Protein 8FMY (pdb70)

Structure (mmCIF, N/CA/C/O backbone):
data_8FMY
#
_entry.id   8FMY
#
_cell.length_a   1.00
_cell.length_b   1.00
_cell.length_c   1.00
_cell.angle_alpha   90.00
_cell.angle_beta   90.00
_cell.angle_gamma   90.00
#
_symmetry.space_group_name_H-M   'P 1'
#
loop_
_atom_site.group_PDB
_atom_site.id
_atom_site.type_symbol
_atom_site.label_atom_id
_atom_site.label_alt_id
_atom_site.label_comp_id
_atom_site.label_asym_id
_atom_site.label_entity_id
_atom_site.label_seq_id
_atom_site.pdbx_PDB_ins_code
_atom_site.Cartn_x
_atom_site.Cartn_y
_atom_site.Cartn_z
_atom_site.occupancy
_atom_site.B_iso_or_equiv
_atom_site.auth_seq_id
_atom_site.auth_comp_id
_atom_site.auth_asym_id
_atom_site.auth_atom_id
_atom_site.pdbx_PDB_model_num
ATOM 1 N N . SER A 1 26 ? 131.83000 100.49800 150.97600 1.000 69.08351 26 SER A N 1
ATOM 2 C CA . SER A 1 26 ? 130.45000 100.04200 151.06700 1.000 69.08351 26 SER A CA 1
ATOM 3 C C . SER A 1 26 ? 129.48700 101.21600 150.94200 1.000 69.08351 26 SER A C 1
ATOM 4 O O . SER A 1 26 ? 129.82700 102.32800 151.32600 1.000 69.08351 26 SER A O 1
ATOM 7 N N . ILE A 1 27 ? 128.29100 100.98200 150.40200 1.000 65.36113 27 ILE A N 1
ATOM 8 C CA . ILE A 1 27 ? 127.28500 102.02900 150.27300 1.000 65.36113 27 ILE A CA 1
ATOM 9 C C . ILE A 1 27 ? 125.97100 101.67700 150.97200 1.000 65.36113 27 ILE A C 1
ATOM 10 O O . ILE A 1 27 ? 125.09000 102.53200 151.07800 1.000 65.36113 27 ILE A O 1
ATOM 15 N N . HIS A 1 28 ? 125.84900 100.47500 151.52400 1.000 65.24723 28 HIS A N 1
ATOM 16 C CA . HIS A 1 28 ? 124.72400 100.05100 152.37200 1.000 65.24723 28 HIS A CA 1
ATOM 17 C C . HIS A 1 28 ? 123.34000 100.47300 151.85900 1.000 65.24723 28 HIS A C 1
ATOM 18 O O . HIS A 1 28 ? 122.59000 101.17200 152.53400 1.000 65.24723 28 HIS A O 1
ATOM 25 N N . TYR A 1 29 ? 123.02200 100.05400 150.63300 1.000 61.32858 29 TYR A N 1
ATOM 26 C CA . TYR A 1 29 ? 121.78200 100.44600 149.95600 1.000 61.32858 29 TYR A CA 1
ATOM 27 C C . TYR A 1 29 ? 120.50700 100.14900 150.75100 1.000 61.32858 29 TYR A C 1
ATOM 28 O O . TYR A 1 29 ? 119.49100 100.83500 150.57100 1.000 61.32858 29 TYR A O 1
ATOM 37 N N . ASP A 1 30 ? 120.53300 99.14200 151.62500 1.000 63.57177 30 ASP A N 1
ATOM 38 C CA . ASP A 1 30 ? 119.35100 98.78100 152.41200 1.000 63.57177 30 ASP A CA 1
ATOM 39 C C . ASP A 1 30 ? 118.87800 99.88600 153.35100 1.000 63.57177 30 ASP A C 1
ATOM 40 O O . ASP A 1 30 ? 117.68100 99.97400 153.63600 1.000 63.57177 30 ASP A O 1
ATOM 45 N N . SER A 1 31 ? 119.77700 100.72200 153.85200 1.000 59.58978 31 SER A N 1
ATOM 46 C CA . SER A 1 31 ? 119.38000 101.85400 154.67900 1.000 59.58978 31 SER A CA 1
ATOM 47 C C . SER A 1 31 ? 119.04000 103.07400 153.84400 1.000 59.58978 31 SER A C 1
ATOM 48 O O . SER A 1 31 ? 118.22100 103.89800 154.25400 1.000 59.58978 31 SER A O 1
ATOM 51 N N . LEU A 1 32 ? 119.67900 103.20900 152.68900 1.000 56.53648 32 LEU A N 1
ATOM 52 C CA . LEU A 1 32 ? 119.42400 104.33600 151.81000 1.000 56.53648 32 LEU A CA 1
ATOM 53 C C . LEU A 1 32 ? 118.04200 104.26900 151.17700 1.000 56.53648 32 LEU A C 1
ATOM 54 O O . LEU A 1 32 ? 117.43300 105.31100 150.93300 1.000 56.53648 32 LEU A O 1
ATOM 59 N N . SER A 1 33 ? 117.53500 103.07000 150.87600 1.000 56.11494 33 SER A N 1
ATOM 60 C CA . SER A 1 33 ? 116.23100 102.96500 150.21600 1.000 56.11494 33 SER A CA 1
ATOM 61 C C . SER A 1 33 ? 115.09800 103.56200 151.04300 1.000 56.11494 33 SER A C 1
ATOM 62 O O . SER A 1 33 ? 114.16500 104.13700 150.47900 1.000 56.11494 33 SER A O 1
ATOM 65 N N . LYS A 1 34 ? 115.16400 103.45400 152.36800 1.000 56.85400 34 LYS A N 1
ATOM 66 C CA . LYS A 1 34 ? 114.12700 103.95200 153.26800 1.000 56.85400 34 LYS A CA 1
ATOM 67 C C . LYS A 1 34 ? 114.09900 105.46800 153.38200 1.000 56.85400 34 LYS A C 1
ATOM 68 O O . LYS A 1 34 ? 113.23200 106.00400 154.07600 1.000 56.85400 34 LYS A O 1
ATOM 74 N N . VAL A 1 35 ? 115.04300 106.15800 152.75600 1.000 52.09638 35 VAL A N 1
ATOM 75 C CA . VAL A 1 35 ? 115.15600 107.60800 152.72400 1.000 52.09638 35 VAL A CA 1
ATOM 76 C C . VAL A 1 35 ? 115.16500 108.10000 151.26600 1.000 52.09638 35 VAL A C 1
ATOM 77 O O . VAL A 1 35 ? 115.54300 109.21300 150.96500 1.000 52.09638 35 VAL A O 1
ATOM 81 N N . GLY A 1 36 ? 114.66100 107.26700 150.35800 1.000 48.25437 36 GLY A N 1
ATOM 82 C CA . GLY A 1 36 ? 114.45700 107.64100 148.97500 1.000 48.25437 36 GLY A CA 1
ATOM 83 C C . GLY A 1 36 ? 115.63300 107.57900 148.02600 1.000 48.25437 36 GLY A C 1
ATOM 84 O O . GLY A 1 36 ? 115.50600 108.07300 146.90400 1.000 48.25437 36 GLY A O 1
ATOM 85 N N . VAL A 1 37 ? 116.76400 106.98700 148.41000 1.000 49.86876 37 VAL A N 1
ATOM 86 C CA . VAL A 1 37 ? 117.95300 106.91600 147.55800 1.000 49.86876 37 VAL A CA 1
ATOM 87 C C . VAL A 1 37 ? 118.08100 105.48600 147.03600 1.000 49.86876 37 VAL A C 1
ATOM 88 O O . VAL A 1 37 ? 118.20900 104.54700 147.82700 1.000 49.86876 37 VAL A O 1
ATOM 92 N N . ILE A 1 38 ? 118.07400 105.32000 145.70300 1.000 48.86819 38 ILE A N 1
ATOM 93 C CA . ILE A 1 38 ? 117.97800 104.01600 145.04700 1.000 48.86819 38 ILE A CA 1
ATOM 94 C C . ILE A 1 38 ? 119.13900 103.79700 144.07500 1.000 48.86819 38 ILE A C 1
ATOM 95 O O . ILE A 1 38 ? 119.62900 104.73300 143.44300 1.000 48.86819 38 ILE A O 1
ATOM 100 N N . LYS A 1 39 ? 119.58700 102.54300 143.97700 1.000 50.62458 39 LYS A N 1
ATOM 101 C CA . LYS A 1 39 ? 120.72800 102.12200 143.15700 1.000 50.62458 39 LYS A CA 1
ATOM 102 C C . LYS A 1 39 ? 120.48700 102.18900 141.64400 1.000 50.62458 39 LYS A C 1
ATOM 103 O O . LYS A 1 39 ? 119.61300 101.49600 141.12100 1.000 50.62458 39 LYS A O 1
ATOM 109 N N . GLY A 1 40 ? 121.27400 103.00300 140.94000 1.000 49.18968 40 GLY A N 1
ATOM 110 C CA . GLY A 1 40 ? 121.23300 103.11300 139.49000 1.000 49.18968 40 GLY A CA 1
ATOM 111 C C . GLY A 1 40 ? 122.27000 102.26200 138.77000 1.000 49.18968 40 GLY A C 1
ATOM 112 O O . GLY A 1 40 ? 122.76500 101.25800 139.29100 1.000 49.18968 40 GLY A O 1
ATOM 113 N N . LEU A 1 41 ? 122.58800 102.66700 137.53600 1.000 49.13489 41 LEU A N 1
ATOM 114 C CA . LEU A 1 41 ? 123.57800 102.02500 136.66500 1.000 49.13489 41 LEU A CA 1
ATOM 115 C C . LEU A 1 41 ? 125.00900 102.09100 137.22900 1.000 49.13489 41 LEU A C 1
ATOM 116 O O . LEU A 1 41 ? 125.31100 102.83600 138.15700 1.000 49.13489 41 LEU A O 1
ATOM 121 N N . THR A 1 42 ? 125.89800 101.27600 136.63300 1.000 50.67288 42 THR A N 1
ATOM 122 C CA . THR A 1 42 ? 127.30700 101.14300 137.01200 1.000 50.67288 42 THR A CA 1
ATOM 123 C C . THR A 1 42 ? 128.23300 101.22500 135.79700 1.000 50.67288 42 THR A C 1
ATOM 124 O O . THR A 1 42 ? 127.91800 100.67400 134.74100 1.000 50.67288 42 THR A O 1
ATOM 128 N N . TYR A 1 43 ? 129.38100 101.90700 135.94800 1.000 52.66903 43 TYR A N 1
ATOM 129 C CA . TYR A 1 43 ? 130.32600 102.13000 134.85100 1.000 52.66903 43 TYR A CA 1
ATOM 130 C C . TYR A 1 43 ? 131.77200 101.89100 135.29300 1.000 52.66903 43 TYR A C 1
ATOM 131 O O . TYR A 1 43 ? 132.09100 101.93600 136.48400 1.000 52.66903 43 TYR A O 1
ATOM 140 N N . ASN A 1 44 ? 132.65900 101.65400 134.31800 1.000 54.50824 44 ASN A N 1
ATOM 141 C CA . ASN A 1 44 ? 134.10400 101.62500 134.54200 1.000 54.50824 44 ASN A CA 1
ATOM 142 C C . ASN A 1 44 ? 134.75000 102.96700 134.15800 1.000 54.50824 44 ASN A C 1
ATOM 143 O O . ASN A 1 44 ? 134.13900 103.80900 133.50200 1.000 54.50824 44 ASN A O 1
ATOM 148 N N . TYR A 1 45 ? 136.00200 103.15900 134.58500 1.000 56.09695 45 TYR A N 1
ATOM 149 C CA . TYR A 1 45 ? 136.72300 104.42800 134.46300 1.000 56.09695 45 TYR A CA 1
ATOM 150 C C . TYR A 1 45 ? 137.91700 104.33000 133.50600 1.000 56.09695 45 TYR A C 1
ATOM 151 O O . TYR A 1 45 ? 138.75700 103.44300 133.66300 1.000 56.09695 45 TYR A O 1
ATOM 160 N N . LYS A 1 46 ? 137.99100 105.22100 132.50500 1.000 55.21696 46 LYS A N 1
ATOM 161 C CA . LYS A 1 46 ? 139.11300 105.28100 131.55900 1.000 55.21696 46 LYS A CA 1
ATOM 162 C C . LYS A 1 46 ? 139.77000 106.65900 131.50700 1.000 55.21696 46 LYS A C 1
ATOM 163 O O . LYS A 1 46 ? 139.07700 107.67700 131.52300 1.000 55.21696 46 LYS A O 1
ATOM 169 N N . ILE A 1 47 ? 141.11200 106.70000 131.42000 1.000 57.85426 47 ILE A N 1
ATOM 170 C CA . ILE A 1 47 ? 141.84600 107.96200 131.28200 1.000 57.85426 47 ILE A CA 1
ATOM 171 C C . ILE A 1 47 ? 142.88100 107.88200 130.15800 1.000 57.85426 47 ILE A C 1
ATOM 172 O O . ILE A 1 47 ? 143.39700 106.81300 129.83200 1.000 57.85426 47 ILE A O 1
ATOM 177 N N . LYS A 1 48 ? 143.16600 109.04000 129.55900 1.000 59.52787 48 LYS A N 1
ATOM 178 C CA . LYS A 1 48 ? 144.09500 109.19600 128.43300 1.000 59.52787 48 LYS A CA 1
ATOM 179 C C . LYS A 1 48 ? 145.48000 108.57800 128.65000 1.000 59.52787 48 LYS A C 1
ATOM 180 O O . LYS A 1 48 ? 146.09500 108.74300 129.70400 1.000 59.52787 48 LYS A O 1
ATOM 186 N N . GLY A 1 49 ? 145.96500 107.86500 127.62600 1.000 61.53753 49 GLY A N 1
ATOM 187 C CA . GLY A 1 49 ? 147.26000 107.19400 127.62500 1.000 61.53753 49 GLY A CA 1
ATOM 188 C C . GLY A 1 49 ? 148.36700 107.82900 126.79400 1.000 61.53753 49 GLY A C 1
ATOM 189 O O . GLY A 1 49 ? 148.43600 109.05300 126.68800 1.000 61.53753 49 GLY A O 1
ATOM 190 N N . SER A 1 50 ? 149.26100 107.00700 126.22300 1.000 63.03741 50 SER A N 1
ATOM 191 C CA . SER A 1 50 ? 150.37300 107.49100 125.40400 1.000 63.03741 50 SER A CA 1
ATOM 192 C C . SER A 1 50 ? 149.92000 107.98500 124.02300 1.000 63.03741 50 SER A C 1
ATOM 193 O O . SER A 1 50 ? 148.93700 107.49300 123.46900 1.000 63.03741 50 SER A O 1
ATOM 196 N N . PRO A 1 51 ? 150.64000 108.94800 123.44700 1.000 61.28546 51 PRO A N 1
ATOM 197 C CA . PRO A 1 51 ? 150.28500 109.53100 122.14900 1.000 61.28546 51 PRO A CA 1
ATOM 198 C C . PRO A 1 51 ? 150.88600 108.88500 120.89900 1.000 61.28546 51 PRO A C 1
ATOM 199 O O . PRO A 1 51 ? 151.80800 108.07400 120.95700 1.000 61.28546 51 PRO A O 1
ATOM 203 N N . SER A 1 52 ? 150.32800 109.29000 119.75100 1.000 55.37475 52 SER A N 1
ATOM 204 C CA . SER A 1 52 ? 150.80600 109.02200 118.39400 1.000 55.37475 52 SER A CA 1
ATOM 205 C C . SER A 1 52 ? 150.55500 110.29200 117.58300 1.000 55.37475 52 SER A C 1
ATOM 206 O O . SER A 1 52 ? 149.55900 110.97100 117.82300 1.000 55.37475 52 SER A O 1
ATOM 209 N N . THR A 1 53 ? 151.42700 110.62800 116.61900 1.000 51.47436 53 THR A N 1
ATOM 210 C CA . THR A 1 53 ? 151.29300 111.92100 115.93700 1.000 51.47436 53 THR A CA 1
ATOM 211 C C . THR A 1 53 ? 151.47800 111.86500 114.41900 1.000 51.47436 53 THR A C 1
ATOM 212 O O . THR A 1 53 ? 152.12900 110.97400 113.87400 1.000 51.47436 53 THR A O 1
ATOM 216 N N . LYS A 1 54 ? 150.89100 112.88000 113.76000 1.000 48.39192 54 LYS A N 1
ATOM 217 C CA . LYS A 1 54 ? 150.88000 113.12300 112.31500 1.000 48.39192 54 LYS A CA 1
ATOM 218 C C . LYS A 1 54 ? 151.17700 114.59900 112.03000 1.000 48.39192 54 LYS A C 1
ATOM 219 O O . LYS A 1 54 ? 151.03600 115.44800 112.90800 1.000 48.39192 54 LYS A O 1
ATOM 225 N N . LEU A 1 55 ? 151.58800 114.90900 110.79300 1.000 47.06131 55 LEU A N 1
ATOM 226 C CA . LEU A 1 55 ? 151.97600 116.26000 110.36900 1.000 47.06131 55 LEU A CA 1
ATOM 227 C C . LEU A 1 55 ? 151.00400 116.87700 109.35900 1.000 47.06131 55 LEU A C 1
ATOM 228 O O . LEU A 1 55 ? 150.59600 116.20800 108.40800 1.000 47.06131 55 LEU A O 1
ATOM 233 N N . MET A 1 56 ? 150.64700 118.16100 109.55800 1.000 47.18430 56 MET A N 1
ATOM 234 C CA . MET A 1 56 ? 149.74400 118.90100 108.66700 1.000 47.18430 56 MET A CA 1
ATOM 235 C C . MET A 1 56 ? 150.24700 120.32500 108.41200 1.000 47.18430 56 MET A C 1
ATOM 236 O O . MET A 1 56 ? 150.77400 120.96200 109.32100 1.000 47.18430 56 MET A O 1
ATOM 241 N N . VAL A 1 57 ? 150.12700 120.81800 107.17200 1.000 46.29784 57 VAL A N 1
ATOM 242 C CA . VAL A 1 57 ? 150.46200 122.20400 106.81400 1.000 46.29784 57 VAL A CA 1
ATOM 243 C C . VAL A 1 57 ? 149.22500 122.94500 106.30600 1.000 46.29784 57 VAL A C 1
ATOM 244 O O . VAL A 1 57 ? 148.56100 122.47900 105.37700 1.000 46.29784 57 VAL A O 1
ATOM 248 N N . VAL A 1 58 ? 148.92100 124.10100 106.90600 1.000 45.12428 58 VAL A N 1
ATOM 249 C CA . VAL A 1 58 ? 147.81600 124.96500 106.47500 1.000 45.12428 58 VAL A CA 1
ATOM 250 C C . VAL A 1 58 ? 148.38800 126.18500 105.75600 1.000 45.12428 58 VAL A C 1
ATOM 251 O O . VAL A 1 58 ? 149.14000 126.96500 106.35400 1.000 45.12428 58 VAL A O 1
ATOM 255 N N . LYS A 1 59 ? 148.05000 126.33900 104.47200 1.000 43.60561 59 LYS A N 1
ATOM 256 C CA . LYS A 1 59 ? 148.50600 127.46300 103.65900 1.000 43.60561 59 LYS A CA 1
ATOM 257 C C . LYS A 1 59 ? 147.55400 128.65000 103.72900 1.000 43.60561 59 LYS A C 1
ATOM 258 O O . LYS A 1 59 ? 146.34500 128.49200 103.54700 1.000 43.60561 59 LYS A O 1
ATOM 264 N N . LEU A 1 60 ? 148.10500 129.84200 103.96400 1.000 43.17406 60 LEU A N 1
ATOM 265 C CA . LEU A 1 60 ? 147.31500 131.06500 104.01500 1.000 43.17406 60 LEU A CA 1
ATOM 266 C C . LEU A 1 60 ? 147.35800 131.87200 102.72300 1.000 43.17406 60 LEU A C 1
ATOM 267 O O . LEU A 1 60 ? 146.43100 132.64400 102.47400 1.000 43.17406 60 LEU A O 1
ATOM 272 N N . ILE A 1 61 ? 1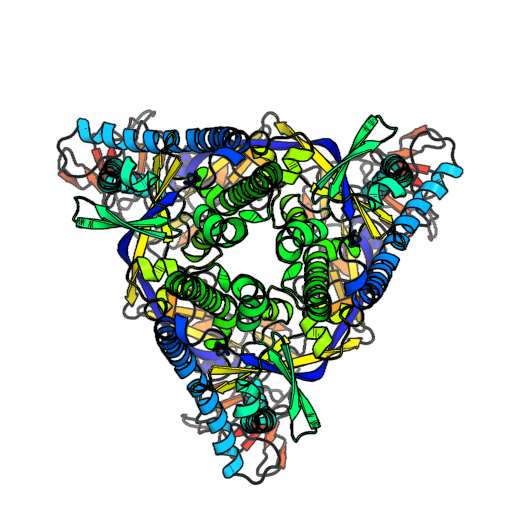48.39000 131.72500 101.89900 1.000 45.18552 61 ILE A N 1
ATOM 273 C CA . ILE A 1 61 ? 148.47200 132.39400 100.60500 1.000 45.18552 61 ILE A CA 1
ATOM 274 C C . ILE A 1 61 ? 148.21600 131.35800 99.50800 1.000 45.18552 61 ILE A C 1
ATOM 275 O O . ILE A 1 61 ? 149.04700 130.46400 99.30100 1.000 45.18552 61 ILE A O 1
ATOM 280 N N . PRO A 1 62 ? 147.10100 131.44800 98.78300 1.000 49.77187 62 PRO A N 1
ATOM 281 C CA . PRO A 1 62 ? 146.77000 130.46000 97.75000 1.000 49.77187 62 PRO A CA 1
ATOM 282 C C . PRO A 1 62 ? 147.55200 130.61800 96.45200 1.000 49.77187 62 PRO A C 1
ATOM 283 O O . PRO A 1 62 ? 148.12000 131.66400 96.15100 1.000 49.77187 62 PRO A O 1
ATOM 287 N N . ASN A 1 63 ? 147.57500 129.52700 95.68700 1.000 53.14701 63 ASN A N 1
ATOM 288 C CA . ASN A 1 63 ? 148.18800 129.45600 94.35600 1.000 53.14701 63 ASN A CA 1
ATOM 289 C C . ASN A 1 63 ? 147.18200 129.89500 93.28700 1.000 53.14701 63 ASN A C 1
ATOM 290 O O . ASN A 1 63 ? 146.48400 129.08200 92.68900 1.000 53.14701 63 ASN A O 1
ATOM 295 N N . ILE A 1 64 ? 147.11600 131.21100 93.04600 1.000 55.32085 64 ILE A N 1
ATOM 296 C CA . ILE A 1 64 ? 146.16800 131.86000 92.13300 1.000 55.32085 64 ILE A CA 1
ATOM 297 C C . ILE A 1 64 ? 146.57800 131.76800 90.66700 1.000 55.32085 64 ILE A C 1
ATOM 298 O O . ILE A 1 64 ? 145.86000 132.26400 89.79500 1.000 55.32085 64 ILE A O 1
ATOM 303 N N . ASP A 1 65 ? 147.65800 131.06400 90.35800 1.000 57.43135 65 ASP A N 1
ATOM 304 C CA . ASP A 1 65 ? 148.32500 131.10500 89.05500 1.000 57.43135 65 ASP A CA 1
ATOM 305 C C . ASP A 1 65 ? 147.44200 130.87300 87.82300 1.000 57.43135 65 ASP A C 1
ATOM 306 O O . ASP A 1 65 ? 147.86800 131.21800 86.71700 1.000 57.43135 65 ASP A O 1
ATOM 311 N N . SER A 1 66 ? 146.24100 130.30400 87.95900 1.000 56.51785 66 SER A N 1
ATOM 312 C CA . SER A 1 66 ? 145.36400 130.10100 86.79800 1.000 56.51785 66 SER A CA 1
ATOM 313 C C . SER A 1 66 ? 144.59100 131.34400 86.34700 1.000 56.51785 66 SER A C 1
ATOM 314 O O . SER A 1 66 ? 144.23600 131.43600 85.16700 1.000 56.51785 66 SER A O 1
ATOM 317 N N . VAL A 1 67 ? 144.31400 132.29200 87.24500 1.000 55.48674 67 VAL A N 1
ATOM 318 C CA . VAL A 1 67 ? 143.60600 133.53700 86.96200 1.000 55.48674 67 VAL A CA 1
ATOM 319 C C . VAL A 1 67 ? 144.47000 134.76400 87.22600 1.000 55.48674 67 VAL A C 1
ATOM 320 O O . VAL A 1 67 ? 143.95200 135.86800 87.32000 1.000 55.48674 67 VAL A O 1
ATOM 324 N N . LYS A 1 68 ? 145.77800 134.57100 87.37800 1.000 57.13166 68 LYS A N 1
ATOM 325 C CA . LYS A 1 68 ? 146.73300 135.58700 87.82300 1.000 57.13166 68 LYS A CA 1
ATOM 326 C C . LYS A 1 68 ? 146.61500 136.96100 87.16500 1.000 57.13166 68 LYS A C 1
ATOM 327 O O . LYS A 1 68 ? 146.67700 137.98700 87.84700 1.000 57.13166 68 LYS A O 1
ATOM 333 N N . ASN A 1 69 ? 146.45600 137.00700 85.84700 1.000 58.38480 69 ASN A N 1
ATOM 334 C CA . ASN A 1 69 ? 146.46200 138.28300 85.13700 1.000 58.38480 69 ASN A CA 1
ATOM 335 C C . ASN A 1 69 ? 145.31600 139.21700 85.52500 1.000 58.38480 69 ASN A C 1
ATOM 336 O O . ASN A 1 69 ? 145.46700 140.44000 85.44000 1.000 58.38480 69 ASN A O 1
ATOM 341 N N . CYS A 1 70 ? 144.17200 138.68100 85.93600 1.000 58.03831 70 CYS A N 1
ATOM 342 C CA . CYS A 1 70 ? 142.99400 139.47700 86.26800 1.000 58.03831 70 CYS A CA 1
ATOM 343 C C . CYS A 1 70 ? 142.92100 139.99700 87.70200 1.000 58.03831 70 CYS A C 1
ATOM 344 O O . CYS A 1 70 ? 142.09300 140.87100 87.96700 1.000 58.03831 70 CYS A O 1
ATOM 347 N N . THR A 1 71 ? 143.73400 139.49500 88.63800 1.000 55.75334 71 THR A N 1
ATOM 348 C CA . THR A 1 71 ? 143.53100 139.78300 90.05800 1.000 55.75334 71 THR A CA 1
ATOM 349 C C . THR A 1 71 ? 144.77400 140.28200 90.79400 1.000 55.75334 71 THR A C 1
ATOM 350 O O . THR A 1 71 ? 144.81500 140.19500 92.02300 1.000 55.75334 71 THR A O 1
ATOM 354 N N . GLN A 1 72 ? 145.79500 140.77000 90.08700 1.000 55.10561 72 GLN A N 1
ATOM 355 C CA . GLN A 1 72 ? 147.07600 141.10100 90.71800 1.000 55.10561 72 GLN A CA 1
ATOM 356 C C . GLN A 1 72 ? 146.97400 142.19600 91.78900 1.000 55.10561 72 GLN A C 1
ATOM 357 O O . GLN A 1 72 ? 147.59300 142.08700 92.85800 1.000 55.10561 72 GLN A O 1
ATOM 363 N N . LYS A 1 73 ? 146.18000 143.23700 91.54000 1.000 54.40281 73 LYS A N 1
ATOM 364 C CA . LYS A 1 73 ? 146.00400 144.32600 92.50500 1.000 54.40281 73 LYS A CA 1
ATOM 365 C C . LYS A 1 73 ? 145.48200 143.85500 93.86500 1.000 54.40281 73 LYS A C 1
ATOM 366 O O . LYS A 1 73 ? 145.99300 144.26800 94.90800 1.000 54.40281 73 LYS A O 1
ATOM 372 N N . GLN A 1 74 ? 144.43800 143.03100 93.88200 1.000 52.88471 74 GLN A N 1
ATOM 373 C CA . GLN A 1 74 ? 143.88000 142.53400 95.14100 1.000 52.88471 74 GLN A CA 1
ATOM 374 C C . GLN A 1 74 ? 144.80000 141.53700 95.84900 1.000 52.88471 74 GLN A C 1
ATOM 375 O O . GLN A 1 74 ? 144.86700 141.50600 97.09200 1.000 52.88471 74 GLN A O 1
ATOM 381 N N . TYR A 1 75 ? 145.55800 140.76200 95.07800 1.000 52.24588 75 TYR A N 1
ATOM 382 C CA . TYR A 1 75 ? 146.47300 139.77400 95.63900 1.000 52.24588 75 TYR A CA 1
ATOM 383 C C . TYR A 1 75 ? 147.63800 140.43800 96.37100 1.000 52.24588 75 TYR A C 1
ATOM 384 O O . TYR A 1 75 ? 148.00100 140.03100 97.49200 1.000 52.24588 75 TYR A O 1
ATOM 393 N N . ASP A 1 76 ? 148.24300 141.46100 95.75500 1.000 51.88943 76 ASP A N 1
ATOM 394 C CA . ASP A 1 76 ? 149.34900 142.15300 96.41300 1.000 51.88943 76 ASP A CA 1
ATOM 395 C C . ASP A 1 76 ? 148.92200 142.78300 97.73400 1.000 51.88943 76 ASP A C 1
ATOM 396 O O . ASP A 1 76 ? 149.70200 142.81500 98.68800 1.000 51.88943 76 ASP A O 1
ATOM 401 N N . GLU A 1 77 ? 147.69600 143.30100 97.80900 1.000 52.05767 77 GLU A N 1
ATOM 402 C CA . GLU A 1 77 ? 147.18800 143.86200 99.06000 1.000 52.05767 77 GLU A CA 1
ATOM 403 C C . GLU A 1 77 ? 146.97600 142.79600 100.12600 1.000 52.05767 77 GLU A C 1
ATOM 404 O O . GLU A 1 77 ? 147.18700 143.05500 101.31400 1.000 52.05767 77 GLU A O 1
ATOM 410 N N . TYR A 1 78 ? 146.52900 141.60400 99.72800 1.000 47.38587 78 TYR A N 1
ATOM 411 C CA . TYR A 1 78 ? 146.28400 140.53500 100.69700 1.000 47.38587 78 TYR A CA 1
ATOM 412 C C . TYR A 1 78 ? 147.56800 140.00700 101.34800 1.000 47.38587 78 TYR A C 1
ATOM 413 O O . TYR A 1 78 ? 147.60900 139.76600 102.57100 1.000 47.38587 78 TYR A O 1
ATOM 422 N N . LYS A 1 79 ? 148.62100 139.81000 100.54900 1.000 48.02905 79 LYS A N 1
ATOM 423 C CA . LYS A 1 79 ? 149.87500 139.26700 101.09100 1.000 48.02905 79 LYS A CA 1
ATOM 424 C C . LYS A 1 79 ? 150.49600 140.11000 102.21300 1.000 48.02905 79 LYS A C 1
ATOM 425 O O . LYS A 1 79 ? 150.98200 139.55300 103.20800 1.000 48.02905 79 LYS A O 1
ATOM 431 N N . ASN A 1 80 ? 150.49100 141.44100 102.08700 1.000 49.43535 80 ASN A N 1
ATOM 432 C CA . ASN A 1 80 ? 151.06100 142.29500 103.13500 1.000 49.43535 80 ASN A CA 1
ATOM 433 C C . ASN A 1 80 ? 150.32900 142.16900 104.46800 1.000 49.43535 80 ASN A C 1
ATOM 434 O O . ASN A 1 80 ? 150.95700 142.15900 105.53600 1.000 49.43535 80 ASN A O 1
ATOM 439 N N . LEU A 1 81 ? 149.00900 142.03300 104.42800 1.000 49.35961 81 LEU A N 1
ATOM 440 C CA . LEU A 1 81 ? 148.23400 141.87900 105.65200 1.000 49.35961 81 LEU A CA 1
ATOM 441 C C . LEU A 1 81 ? 148.50800 140.53900 106.31900 1.000 49.35961 81 LEU A C 1
ATOM 442 O O . LEU A 1 81 ? 148.64800 140.46400 107.55200 1.000 49.35961 81 LEU A O 1
ATOM 447 N N . VAL A 1 82 ? 148.67600 139.48300 105.51700 1.000 48.97770 82 VAL A N 1
ATOM 448 C CA . VAL A 1 82 ? 149.03400 138.18200 106.09200 1.000 48.97770 82 VAL A CA 1
ATOM 449 C C . VAL A 1 82 ? 150.40300 138.23400 106.77400 1.000 48.97770 82 VAL A C 1
ATOM 450 O O . VAL A 1 82 ? 150.57800 137.73300 107.89300 1.000 48.97770 82 VAL A O 1
ATOM 454 N N . ARG A 1 83 ? 151.40000 138.81300 106.10400 1.000 49.94905 83 ARG A N 1
ATOM 455 C CA . ARG A 1 83 ? 152.74100 138.86900 106.68900 1.000 49.94905 83 ARG A CA 1
ATOM 456 C C . ARG A 1 83 ? 152.78200 139.68000 107.98600 1.000 49.94905 83 ARG A C 1
ATOM 457 O O . ARG A 1 83 ? 153.45200 139.28400 108.95400 1.000 49.94905 83 ARG A O 1
ATOM 465 N N . LYS A 1 84 ? 152.09500 140.82800 108.02100 1.000 51.61510 84 LYS A N 1
ATOM 466 C CA . LYS A 1 84 ? 151.97400 141.58000 109.27000 1.000 51.61510 84 LYS A CA 1
ATOM 467 C C . LYS A 1 84 ? 151.34300 140.74600 110.37800 1.000 51.61510 84 LYS A C 1
ATOM 468 O O . LYS A 1 84 ? 151.70600 140.88600 111.54800 1.000 51.61510 84 LYS A O 1
ATOM 474 N N . ALA A 1 85 ? 150.38000 139.88800 110.03400 1.000 52.33301 85 ALA A N 1
ATOM 475 C CA . ALA A 1 85 ? 149.74200 139.06100 111.05800 1.000 52.33301 85 ALA A CA 1
ATOM 476 C C . ALA A 1 85 ? 150.65200 137.95200 111.57600 1.000 52.33301 85 ALA A C 1
ATOM 477 O O . ALA A 1 85 ? 150.57000 137.59100 112.75400 1.000 52.33301 85 ALA A O 1
ATOM 479 N N . LEU A 1 86 ? 151.51600 137.40000 110.72300 1.000 51.41484 86 LEU A N 1
ATOM 480 C CA . LEU A 1 86 ? 152.40700 136.31400 111.14400 1.000 51.41484 86 LEU A CA 1
ATOM 481 C C . LEU A 1 86 ? 153.68000 136.76200 111.85800 1.000 51.41484 86 LEU A C 1
ATOM 482 O O . LEU A 1 86 ? 154.24000 135.97500 112.62200 1.000 51.41484 86 LEU A O 1
ATOM 487 N N . GLU A 1 87 ? 154.18100 137.97100 111.61600 1.000 55.43987 87 GLU A N 1
ATOM 488 C CA . GLU A 1 87 ? 155.42900 138.40000 112.26200 1.000 55.43987 87 GLU A CA 1
ATOM 489 C C . GLU A 1 87 ? 155.50100 138.30600 113.79400 1.000 55.43987 87 GLU A C 1
ATOM 490 O O . GLU A 1 87 ? 156.57000 137.93100 114.30100 1.000 55.43987 87 GLU A O 1
ATOM 496 N N . PRO A 1 88 ? 154.47700 138.65500 114.58000 1.000 53.46708 88 PRO A N 1
ATOM 497 C CA . PRO A 1 88 ? 154.57900 138.46800 116.04300 1.000 53.46708 88 PRO A CA 1
ATOM 498 C C . PRO A 1 88 ? 154.69000 137.02500 116.52800 1.000 53.46708 88 PRO A C 1
ATOM 499 O O . PRO A 1 88 ? 155.25400 136.80600 117.60300 1.000 53.46708 88 PRO A O 1
ATOM 503 N N . VAL A 1 89 ? 154.14400 136.04500 115.80500 1.000 51.93000 89 VAL A N 1
ATOM 504 C CA . VAL A 1 89 ? 154.10500 134.65200 116.26400 1.000 51.93000 89 VAL A CA 1
ATOM 505 C C . VAL A 1 89 ? 155.48800 134.00300 116.22800 1.000 51.93000 89 VAL A C 1
ATOM 506 O O . VAL A 1 89 ? 155.88800 133.27200 117.15700 1.000 51.93000 89 VAL A O 1
ATOM 510 N N . LYS A 1 90 ? 156.24400 134.26000 115.16700 1.000 54.10391 90 LYS A N 1
ATOM 511 C CA . LYS A 1 90 ? 157.56700 133.67200 115.05100 1.000 54.10391 90 LYS A CA 1
ATOM 512 C C . LYS A 1 90 ? 158.51200 134.12400 116.15500 1.000 54.10391 90 LYS A C 1
ATOM 513 O O . LYS A 1 90 ? 159.38800 133.35400 116.55900 1.000 54.10391 90 LYS A O 1
ATOM 519 N N . MET A 1 91 ? 158.38600 135.35500 116.64900 1.000 57.67355 91 MET A N 1
ATOM 520 C CA . MET A 1 91 ? 159.26400 135.75700 117.74600 1.000 57.67355 91 MET A CA 1
ATOM 521 C C . MET A 1 91 ? 158.94200 135.05300 119.06200 1.000 57.67355 91 MET A C 1
ATOM 522 O O . MET A 1 91 ? 159.86000 134.75900 119.83500 1.000 57.67355 91 MET A O 1
ATOM 527 N N . ALA A 1 92 ? 157.68400 134.69000 119.29900 1.000 52.27148 92 ALA A N 1
ATOM 528 C CA . ALA A 1 92 ? 157.35100 133.91300 120.49000 1.000 52.27148 92 ALA A CA 1
ATOM 529 C C . ALA A 1 92 ? 157.95000 132.51600 120.41000 1.000 52.27148 92 ALA A C 1
ATOM 530 O O . ALA A 1 92 ? 158.52500 132.00900 121.38900 1.000 52.27148 92 ALA A O 1
ATOM 532 N N . ILE A 1 93 ? 157.92400 131.92800 119.21600 1.000 52.15843 93 ILE A N 1
ATOM 533 C CA . ILE A 1 93 ? 158.52200 130.60400 119.04200 1.000 52.15843 93 ILE A CA 1
ATOM 534 C C . ILE A 1 93 ? 160.04400 130.66500 119.18000 1.000 52.15843 93 ILE A C 1
ATOM 535 O O . ILE A 1 93 ? 160.64200 129.87700 119.92800 1.000 52.15843 93 ILE A O 1
ATOM 540 N N . ASP A 1 94 ? 160.69800 131.57400 118.45300 1.000 54.95603 94 ASP A N 1
ATOM 541 C CA . ASP A 1 94 ? 162.15300 131.68800 118.53100 1.000 54.95603 94 ASP A CA 1
ATOM 542 C C . ASP A 1 94 ? 162.64600 132.00500 119.93800 1.000 54.95603 94 ASP A C 1
ATOM 543 O O . ASP A 1 94 ? 163.69300 131.48400 120.36600 1.000 54.95603 94 ASP A O 1
ATOM 548 N N . THR A 1 95 ? 161.87400 132.78000 120.70200 1.000 54.21454 95 THR A N 1
ATOM 549 C CA . THR A 1 95 ? 162.26300 133.07600 122.07400 1.000 54.21454 95 THR A CA 1
ATOM 550 C C . THR A 1 95 ? 162.27900 131.81400 122.91500 1.000 54.21454 95 THR A C 1
ATOM 551 O O . THR A 1 95 ? 163.24000 131.56300 123.64500 1.000 54.21454 95 THR A O 1
ATOM 555 N N . MET A 1 96 ? 161.23100 130.99200 122.82200 1.000 55.16138 96 MET A N 1
ATOM 556 C CA . MET A 1 96 ? 161.22300 129.78800 123.65300 1.000 55.16138 96 MET A CA 1
ATOM 557 C C . MET A 1 96 ? 162.29400 128.78400 123.23000 1.000 55.16138 96 MET A C 1
ATOM 558 O O . MET A 1 96 ? 162.85700 128.09000 124.07900 1.000 55.16138 96 MET A O 1
ATOM 563 N N . LEU A 1 97 ? 162.58100 128.67000 121.93400 1.000 55.86974 97 LEU A N 1
ATOM 564 C CA . LEU A 1 97 ? 163.65500 127.76900 121.50400 1.000 55.86974 97 LEU A CA 1
ATOM 565 C C . LEU A 1 97 ? 165.02900 128.17900 122.04000 1.000 55.86974 97 LEU A C 1
ATOM 566 O O . LEU A 1 97 ? 165.87100 127.31000 122.33800 1.000 55.86974 97 LEU A O 1
ATOM 571 N N . ASN A 1 98 ? 165.27100 129.48200 122.20100 1.000 59.02594 98 ASN A N 1
ATOM 572 C CA . ASN A 1 98 ? 166.56900 129.89700 122.73800 1.000 59.02594 98 ASN A CA 1
ATOM 573 C C . ASN A 1 98 ? 166.76700 129.55200 124.21600 1.000 59.02594 98 ASN A C 1
ATOM 574 O O . ASN A 1 98 ? 167.90400 129.30800 124.63000 1.000 59.02594 98 ASN A O 1
ATOM 579 N N . ASN A 1 99 ? 165.70200 129.48100 125.01700 1.000 56.82067 99 ASN A N 1
ATOM 580 C CA . ASN A 1 99 ? 165.87000 129.14400 126.43100 1.000 56.82067 99 ASN A CA 1
ATOM 581 C C . ASN A 1 99 ? 166.33400 127.71000 126.64600 1.000 56.82067 99 ASN A C 1
ATOM 582 O O . ASN A 1 99 ? 166.93100 127.41600 127.68200 1.000 56.82067 99 ASN A O 1
ATOM 587 N N . VAL A 1 100 ? 166.05500 126.80700 125.71500 1.000 59.87214 100 VAL A N 1
ATOM 588 C CA . VAL A 1 100 ? 166.52800 125.42800 125.80800 1.000 59.87214 100 VAL A CA 1
ATOM 589 C C . VAL A 1 100 ? 167.90900 125.28500 125.18600 1.000 59.87214 100 VAL A C 1
ATOM 590 O O . VAL A 1 100 ? 168.79400 124.62800 125.74700 1.000 59.87214 100 VAL A O 1
ATOM 594 N N . LYS A 1 101 ? 168.10300 125.87400 123.99900 1.000 65.71726 101 LYS A N 1
ATOM 595 C CA . LYS A 1 101 ? 169.42000 125.83000 123.36300 1.000 65.71726 101 LYS A CA 1
ATOM 596 C C . LYS A 1 101 ? 170.50900 126.43400 124.25100 1.000 65.71726 101 LYS A C 1
ATOM 597 O O . LYS A 1 101 ? 171.63300 125.92400 124.29400 1.000 65.71726 101 LYS A O 1
ATOM 603 N N . SER A 1 102 ? 170.19800 127.51700 124.96900 1.000 69.43959 102 SER A N 1
ATOM 604 C CA . SER A 1 102 ? 171.15800 128.13400 125.88100 1.000 69.43959 102 SER A CA 1
ATOM 605 C C . SER A 1 102 ? 171.59200 127.21300 127.01900 1.000 69.43959 102 SER A C 1
ATOM 606 O O . SER A 1 102 ? 172.66300 127.42600 127.59700 1.000 69.43959 102 SER A O 1
ATOM 609 N N . GLY A 1 103 ? 170.78900 126.21400 127.36400 1.000 70.84086 103 GLY A N 1
ATOM 610 C CA . GLY A 1 103 ? 171.15400 125.20200 128.33900 1.000 70.84086 103 GLY A CA 1
ATOM 611 C C . GLY A 1 103 ? 171.94500 124.05100 127.74600 1.000 70.84086 103 GLY A C 1
ATOM 612 O O . GLY A 1 103 ? 172.98300 123.65300 128.28300 1.000 70.84086 103 GLY A O 1
ATOM 613 N N . ASN A 1 104 ? 171.44000 123.50300 126.63600 1.000 72.26446 104 ASN A N 1
ATOM 614 C CA . ASN A 1 104 ? 172.07900 122.35900 125.98100 1.000 72.26446 104 ASN A CA 1
ATOM 615 C C . ASN A 1 104 ? 173.53500 122.60900 125.59600 1.000 72.26446 104 ASN A C 1
ATOM 616 O O . ASN A 1 104 ? 174.34100 121.67300 125.60300 1.000 72.26446 104 ASN A O 1
ATOM 621 N N . ASN A 1 105 ? 173.89400 123.84000 125.23800 1.000 77.19408 105 ASN A N 1
ATOM 622 C CA . ASN A 1 105 ? 175.27300 124.13600 124.86000 1.000 77.19408 105 ASN A CA 1
ATOM 623 C C . ASN A 1 105 ? 176.24300 124.22500 126.03600 1.000 77.19408 105 ASN A C 1
ATOM 624 O O . ASN A 1 105 ? 177.45500 124.15500 125.81500 1.000 77.19408 105 ASN A O 1
ATOM 629 N N . LYS A 1 106 ? 175.76500 124.39100 127.26600 1.000 78.26428 106 LYS A N 1
ATOM 630 C CA . LYS A 1 106 ? 176.68400 124.47500 128.39800 1.000 78.26428 106 LYS A CA 1
ATOM 631 C C . LYS A 1 106 ? 177.03000 123.13300 129.04600 1.000 78.26428 106 LYS A C 1
ATOM 632 O O . LYS A 1 106 ? 178.15200 122.97900 129.53900 1.000 78.26428 106 LYS A O 1
ATOM 638 N N . TYR A 1 107 ? 176.12200 122.15500 129.05800 1.000 78.82630 107 TYR A N 1
ATOM 639 C CA . TYR A 1 107 ? 176.28400 120.95900 129.87900 1.000 78.82630 107 TYR A CA 1
ATOM 640 C C . TYR A 1 107 ? 176.26900 119.65700 129.07600 1.000 78.82630 107 TYR A C 1
ATOM 641 O O . TYR A 1 107 ? 175.69100 119.57000 127.99100 1.000 78.82630 107 TYR A O 1
ATOM 650 N N . ARG A 1 108 ? 176.93300 118.64400 129.64800 1.000 85.05768 108 ARG A N 1
ATOM 651 C CA . ARG A 1 108 ? 177.13000 117.32600 129.04300 1.000 85.05768 108 ARG A CA 1
ATOM 652 C C . ARG A 1 108 ? 175.90200 116.41700 129.04600 1.000 85.05768 108 ARG A C 1
ATOM 653 O O . ARG A 1 108 ? 175.89600 115.42300 128.31400 1.000 85.05768 108 ARG A O 1
ATOM 661 N N . PHE A 1 109 ? 174.88400 116.71100 129.84900 1.000 80.85833 109 PHE A N 1
ATOM 662 C CA . PHE A 1 109 ? 173.78300 115.77400 130.06300 1.000 80.85833 109 PHE A CA 1
ATOM 663 C C . PHE A 1 109 ? 173.03000 115.45800 128.77300 1.000 80.85833 109 PHE A C 1
ATOM 664 O O . PHE A 1 109 ? 172.90800 116.28900 127.87100 1.000 80.85833 109 PHE A O 1
ATOM 672 N N . ALA A 1 110 ? 172.52500 114.21900 128.70400 1.000 78.36554 110 ALA A N 1
ATOM 673 C CA . ALA A 1 110 ? 171.87500 113.69700 127.50400 1.000 78.36554 110 ALA A CA 1
ATOM 674 C C . ALA A 1 110 ? 170.48400 114.27800 127.26400 1.000 78.36554 110 ALA A C 1
ATOM 675 O O . ALA A 1 110 ? 170.02700 114.30300 126.11700 1.000 78.36554 110 ALA A O 1
ATOM 677 N N . GLY A 1 111 ? 169.78600 114.72200 128.30900 1.000 73.47768 111 GLY A N 1
ATOM 678 C CA . GLY A 1 111 ? 168.48500 115.33700 128.13800 1.000 73.47768 111 GLY A CA 1
ATOM 679 C C . GLY A 1 111 ? 168.55300 116.83500 127.89600 1.000 73.47768 111 GLY A C 1
ATOM 680 O O . GLY A 1 111 ? 169.58200 117.47100 128.09300 1.000 73.47768 111 GLY A O 1
ATOM 681 N N . ALA A 1 112 ? 167.42800 117.38700 127.44200 1.000 67.67097 112 ALA A N 1
ATOM 682 C CA . ALA A 1 112 ? 167.30800 118.82700 127.25600 1.000 67.67097 112 ALA A CA 1
ATOM 683 C C . ALA A 1 112 ? 167.19900 119.53700 128.60000 1.000 67.67097 112 ALA A C 1
ATOM 684 O O . ALA A 1 112 ? 166.55500 119.04200 129.52500 1.000 67.67097 112 ALA A O 1
ATOM 686 N N . ILE A 1 113 ? 167.82000 120.71200 128.69800 1.000 64.28486 113 ILE A N 1
ATOM 687 C CA . ILE A 1 113 ? 167.90300 121.47900 129.93600 1.000 64.28486 113 ILE A CA 1
ATOM 688 C C . ILE A 1 113 ? 167.23700 122.84000 129.75500 1.000 64.28486 113 ILE A C 1
ATOM 689 O O . ILE A 1 113 ? 167.58300 123.58100 128.83200 1.000 64.28486 113 ILE A O 1
ATOM 694 N N . MET A 1 114 ? 166.29000 123.17400 130.63300 1.000 55.93801 114 MET A N 1
ATOM 695 C CA . MET A 1 114 ? 165.63300 124.48100 130.62700 1.000 55.93801 114 MET A CA 1
ATOM 696 C C . MET A 1 114 ? 166.43600 125.49800 131.43600 1.000 55.93801 114 MET A C 1
ATOM 697 O O . MET A 1 114 ? 166.79700 125.23200 132.58100 1.000 55.93801 114 MET A O 1
ATOM 702 N N . ALA A 1 115 ? 166.71200 126.65800 130.84400 1.000 51.94066 115 ALA A N 1
ATOM 703 C CA . ALA A 1 115 ? 167.37900 127.76300 131.54100 1.000 51.94066 115 ALA A CA 1
ATOM 704 C C . ALA A 1 115 ? 166.38500 128.53500 132.40200 1.000 51.94066 115 ALA A C 1
ATOM 705 O O . ALA A 1 115 ? 165.56600 129.29800 131.88900 1.000 51.94066 115 ALA A O 1
ATOM 707 N N . GLY A 1 116 ? 166.45100 128.33900 133.71700 1.000 49.61120 116 GLY A N 1
ATOM 708 C CA . GLY A 1 116 ? 165.49100 128.96000 134.61200 1.000 49.61120 116 GLY A CA 1
ATOM 709 C C . GLY A 1 116 ? 165.66900 130.44900 134.83300 1.000 49.61120 116 GLY A C 1
ATOM 710 O O . GLY A 1 116 ? 164.69600 131.15500 135.10100 1.000 49.61120 116 GLY A O 1
ATOM 711 N N . VAL A 1 117 ? 166.90200 130.94700 134.75900 1.000 49.35322 117 VAL A N 1
ATOM 712 C CA . VAL A 1 117 ? 167.14900 132.37400 134.96800 1.000 49.35322 117 VAL A CA 1
ATOM 713 C C . VAL A 1 117 ? 166.61400 133.21200 133.81200 1.000 49.35322 117 VAL A C 1
ATOM 714 O O . VAL A 1 117 ? 166.06300 134.29700 134.02000 1.000 49.35322 117 VAL A O 1
ATOM 718 N N . ALA A 1 118 ? 166.75600 132.72600 132.58200 1.000 47.01132 118 ALA A N 1
ATOM 719 C CA . ALA A 1 118 ? 166.23600 133.44900 131.42800 1.000 47.01132 118 ALA A CA 1
ATOM 720 C C . ALA A 1 118 ? 164.71400 133.41700 131.35400 1.000 47.01132 118 ALA A C 1
ATOM 721 O O . ALA A 1 118 ? 164.09900 134.39100 130.91400 1.000 47.01132 118 ALA A O 1
ATOM 723 N N . LEU A 1 119 ? 164.08700 132.30800 131.74600 1.000 46.63298 119 LEU A N 1
ATOM 724 C CA . LEU A 1 119 ? 162.62700 132.22700 131.73200 1.000 46.63298 119 LEU A CA 1
ATOM 725 C C . LEU A 1 119 ? 161.98400 133.02900 132.86800 1.000 46.63298 119 LEU A C 1
ATOM 726 O O . LEU A 1 119 ? 160.99900 133.73800 132.64700 1.000 46.63298 119 LEU A O 1
ATOM 731 N N . GLY A 1 120 ? 162.52600 132.94200 134.07700 1.000 44.18664 120 GLY A N 1
ATOM 732 C CA . GLY A 1 120 ? 162.07300 133.73800 135.20300 1.000 44.18664 120 GLY A CA 1
ATOM 733 C C . GLY A 1 120 ? 160.83600 133.30700 135.96800 1.000 44.18664 120 GLY A C 1
ATOM 734 O O . GLY A 1 120 ? 160.93100 133.14000 137.18100 1.000 44.18664 120 GLY A O 1
ATOM 735 N N . VAL A 1 121 ? 159.67600 133.15200 135.32700 1.000 44.42328 121 VAL A N 1
ATOM 736 C CA . VAL A 1 121 ? 158.44200 132.76400 136.01700 1.000 44.42328 121 VAL A CA 1
ATOM 737 C C . VAL A 1 121 ? 157.67800 131.77300 135.14500 1.000 44.42328 121 VAL A C 1
ATOM 738 O O . VAL A 1 121 ? 157.40900 132.06500 133.97800 1.000 44.42328 121 VAL A O 1
ATOM 742 N N . ALA A 1 122 ? 157.31900 130.60900 135.69800 1.000 42.45953 122 ALA A N 1
ATOM 743 C CA . ALA A 1 122 ? 156.51500 129.65400 134.93600 1.000 42.45953 122 ALA A CA 1
ATOM 744 C C . ALA A 1 122 ? 155.92900 128.56500 135.82800 1.000 42.45953 122 ALA A C 1
ATOM 745 O O . ALA A 1 122 ? 156.50200 128.22600 136.86100 1.000 42.45953 122 ALA A O 1
ATOM 747 N N . THR A 1 123 ? 154.78100 128.02500 135.41100 1.000 41.56665 123 THR A N 1
ATOM 748 C CA . THR A 1 123 ? 154.19900 126.82200 136.00000 1.000 41.56665 123 THR A CA 1
ATOM 749 C C . THR A 1 123 ? 154.87700 125.58000 135.42000 1.000 41.56665 123 THR A C 1
ATOM 750 O O . THR A 1 123 ? 155.47600 125.62300 134.34800 1.000 41.56665 123 THR A O 1
ATOM 754 N N . ALA A 1 124 ? 154.77500 124.46000 136.13900 1.000 41.10921 124 ALA A N 1
ATOM 755 C CA . ALA A 1 124 ? 155.33700 123.19700 135.65800 1.000 41.10921 124 ALA A CA 1
ATOM 756 C C . ALA A 1 124 ? 154.81400 122.78800 134.28200 1.000 41.10921 124 ALA A C 1
ATOM 757 O O . ALA A 1 124 ? 155.55500 122.19800 133.47900 1.000 41.10921 124 ALA A O 1
ATOM 759 N N . ALA A 1 125 ? 153.57100 123.14400 133.96900 1.000 41.27729 125 ALA A N 1
ATOM 760 C CA . ALA A 1 125 ? 152.98600 122.85200 132.66500 1.000 41.27729 125 ALA A CA 1
ATOM 761 C C . ALA A 1 125 ? 153.66500 123.62500 131.54200 1.000 41.27729 125 ALA A C 1
ATOM 762 O O . ALA A 1 125 ? 153.88700 123.08200 130.45200 1.000 41.27729 125 ALA A O 1
ATOM 764 N N . THR A 1 126 ? 154.02600 124.88300 131.79500 1.000 43.61093 126 THR A N 1
ATOM 765 C CA . THR A 1 126 ? 154.71900 125.68400 130.79200 1.000 43.61093 126 THR A CA 1
ATOM 766 C C . THR A 1 126 ? 156.13700 125.18200 130.54300 1.000 43.61093 126 THR A C 1
ATOM 767 O O . THR A 1 126 ? 156.58400 125.13300 129.39500 1.000 43.61093 126 THR A O 1
ATOM 771 N N . VAL A 1 127 ? 156.86100 124.80500 131.59300 1.000 42.94058 127 VAL A N 1
ATOM 772 C CA . VAL A 1 127 ? 158.18900 124.22100 131.41100 1.000 42.94058 127 VAL A CA 1
ATOM 773 C C . VAL A 1 127 ? 158.11300 122.94600 130.57500 1.000 42.94058 127 VAL A C 1
ATOM 774 O O . VAL A 1 127 ? 158.92300 122.72800 129.65700 1.000 42.94058 127 VAL A O 1
ATOM 778 N N . THR A 1 128 ? 157.11400 122.10000 130.85200 1.000 43.37776 128 THR A N 1
ATOM 779 C CA . THR A 1 128 ? 156.94600 120.86300 130.09000 1.000 43.37776 128 THR A CA 1
ATOM 780 C C . THR A 1 128 ? 156.63300 121.11700 128.61200 1.000 43.37776 128 THR A C 1
ATOM 781 O O . THR A 1 128 ? 157.22500 120.48400 127.72300 1.000 43.37776 128 THR A O 1
ATOM 785 N N . ALA A 1 129 ? 155.74000 122.06700 128.32000 1.000 44.61706 129 ALA A N 1
ATOM 786 C CA . ALA A 1 129 ? 155.45000 122.39100 126.92400 1.000 44.61706 129 ALA A CA 1
ATOM 787 C C . ALA A 1 129 ? 156.62400 123.07200 126.22700 1.000 44.61706 129 ALA A C 1
ATOM 788 O O . ALA A 1 129 ? 156.81000 122.90700 125.01200 1.000 44.61706 129 ALA A O 1
ATOM 790 N N . GLY A 1 130 ? 157.46900 123.77300 126.98000 1.000 44.20244 130 GLY A N 1
ATOM 791 C CA . GLY A 1 130 ? 158.63500 124.39100 126.37700 1.000 44.20244 130 GLY A CA 1
ATOM 792 C C . GLY A 1 130 ? 159.68500 123.38600 125.95700 1.000 44.20244 130 GLY A C 1
ATOM 793 O O . GLY A 1 130 ? 160.37300 123.58300 124.95500 1.000 44.20244 130 GLY A O 1
ATOM 794 N N . ILE A 1 131 ? 159.85400 122.31500 126.73300 1.000 46.72881 131 ILE A N 1
ATOM 795 C CA . ILE A 1 131 ? 160.78000 121.26000 126.31100 1.000 46.72881 131 ILE A CA 1
ATOM 796 C C . ILE A 1 131 ? 160.20600 120.45100 125.14300 1.000 46.72881 131 ILE A C 1
ATOM 797 O O . ILE A 1 131 ? 160.94000 120.04400 124.22400 1.000 46.72881 131 ILE A O 1
ATOM 802 N N . ALA A 1 132 ? 158.89000 120.21500 125.14300 1.000 45.46387 132 ALA A N 1
ATOM 803 C CA . ALA A 1 132 ? 158.27600 119.51600 124.01300 1.000 45.46387 132 ALA A CA 1
ATOM 804 C C . ALA A 1 132 ? 158.42600 120.27600 122.69400 1.000 45.46387 132 ALA A C 1
ATOM 805 O O . ALA A 1 132 ? 158.59000 119.65500 121.63300 1.000 45.46387 132 ALA A O 1
ATOM 807 N N . LEU A 1 133 ? 158.38900 121.61400 122.73300 1.000 47.82763 133 LEU A N 1
ATOM 808 C CA . LEU A 1 133 ? 158.57500 122.39100 121.50500 1.000 47.82763 133 LEU A CA 1
ATOM 809 C C . LEU A 1 133 ? 159.94900 122.16500 120.88100 1.000 47.82763 133 LEU A C 1
ATOM 810 O O . LEU A 1 133 ? 160.07600 122.12300 119.65600 1.000 47.82763 133 LEU A O 1
ATOM 815 N N . HIS A 1 134 ? 160.99500 122.05500 121.69900 1.000 49.47970 134 HIS A N 1
ATOM 816 C CA . HIS A 1 134 ? 162.32800 121.76000 121.17600 1.000 49.47970 134 HIS A CA 1
ATOM 817 C C . HIS A 1 134 ? 162.41100 120.34400 120.63700 1.000 49.47970 134 HIS A C 1
ATOM 818 O O . HIS A 1 134 ? 163.06800 120.09500 119.62200 1.000 49.47970 134 HIS A O 1
ATOM 825 N N . ARG A 1 135 ? 161.76700 119.40100 121.31600 1.000 50.59256 135 ARG A N 1
ATOM 826 C CA . ARG A 1 135 ? 161.78600 118.01300 120.86400 1.000 50.59256 135 ARG A CA 1
ATOM 827 C C . ARG A 1 135 ? 161.16300 117.82600 119.47900 1.000 50.59256 135 ARG A C 1
ATOM 828 O O . ARG A 1 135 ? 161.59500 116.95400 118.72100 1.000 50.59256 135 ARG A O 1
ATOM 836 N N . SER A 1 136 ? 160.14800 118.61800 119.13500 1.000 49.15098 136 SER A N 1
ATOM 837 C CA . SER A 1 136 ? 159.51800 118.59600 117.80900 1.000 49.15098 136 SER A CA 1
ATOM 838 C C . SER A 1 136 ? 160.27200 119.31900 116.68400 1.000 49.15098 136 SER A C 1
ATOM 839 O O . SER A 1 136 ? 159.79800 119.28300 115.54900 1.000 49.15098 136 SER A O 1
ATOM 842 N N . ASN A 1 137 ? 161.39600 119.98500 116.94900 1.000 50.05316 137 ASN A N 1
ATOM 843 C CA . ASN A 1 137 ? 162.05900 120.84200 115.95900 1.000 50.05316 137 ASN A CA 1
ATOM 844 C C . ASN A 1 137 ? 162.67600 120.12100 114.75100 1.000 50.05316 137 ASN A C 1
ATOM 845 O O . ASN A 1 137 ? 162.82400 120.74400 113.68800 1.000 50.05316 137 ASN A O 1
ATOM 850 N N . GLU A 1 138 ? 163.01300 118.83600 114.84700 1.000 53.32625 138 GLU A N 1
ATOM 851 C CA . GLU A 1 138 ? 163.59500 118.15700 113.68600 1.000 53.32625 138 GLU A CA 1
ATOM 852 C C . GLU A 1 138 ? 162.56800 117.87000 112.58900 1.000 53.32625 138 GLU A C 1
ATOM 853 O O . GLU A 1 138 ? 162.89800 117.92300 111.39200 1.000 53.32625 138 GLU A O 1
ATOM 859 N N . ASN A 1 139 ? 161.30400 117.68900 112.95800 1.000 51.41339 139 ASN A N 1
ATOM 860 C CA . ASN A 1 139 ? 160.25200 117.59500 111.95300 1.000 51.41339 139 ASN A CA 1
ATOM 861 C C . ASN A 1 139 ? 160.06000 118.93100 111.25400 1.000 51.41339 139 ASN A C 1
ATOM 862 O O . ASN A 1 139 ? 159.86300 118.97400 110.03600 1.000 51.41339 139 ASN A O 1
ATOM 867 N N . ALA A 1 140 ? 160.05700 120.02600 112.01700 1.000 49.96235 140 ALA A N 1
ATOM 868 C CA . ALA A 1 140 ? 159.93300 121.35900 111.43400 1.000 49.96235 140 ALA A CA 1
ATOM 869 C C . ALA A 1 140 ? 161.04800 121.64800 110.43500 1.000 49.96235 140 ALA A C 1
ATOM 870 O O . ALA A 1 140 ? 160.80200 122.23200 109.36900 1.000 49.96235 140 ALA A O 1
ATOM 872 N N . GLN A 1 141 ? 162.27800 121.22200 110.74100 1.000 51.59649 141 GLN A N 1
ATOM 873 C CA . GLN A 1 141 ? 163.36100 121.37500 109.76700 1.000 51.59649 141 GLN A CA 1
ATOM 874 C C . GLN A 1 141 ? 163.15400 120.52000 108.51700 1.000 51.59649 141 GLN A C 1
ATOM 875 O O . GLN A 1 141 ? 163.46700 120.96000 107.40000 1.000 51.59649 141 GLN A O 1
ATOM 881 N N . ALA A 1 142 ? 162.58300 119.32200 108.66600 1.000 51.15156 142 ALA A N 1
ATOM 882 C CA . ALA A 1 142 ? 162.32900 118.51100 107.47600 1.000 51.15156 142 ALA A CA 1
ATOM 883 C C . ALA A 1 142 ? 161.24500 119.12700 106.60000 1.000 51.15156 142 ALA A C 1
ATOM 884 O O . ALA A 1 142 ? 161.34000 119.08700 105.37100 1.000 51.15156 142 ALA A O 1
ATOM 886 N N . ILE A 1 143 ? 160.19900 119.68100 107.21500 1.000 49.67561 143 ILE A N 1
ATOM 887 C CA . ILE A 1 143 ? 159.16300 120.39400 106.46700 1.000 49.67561 143 ILE A CA 1
ATOM 888 C C . ILE A 1 143 ? 159.75300 121.58000 105.71300 1.000 49.67561 143 ILE A C 1
ATOM 889 O O . ILE A 1 143 ? 159.41500 121.82300 104.55100 1.000 49.67561 143 ILE A O 1
ATOM 894 N N . ALA A 1 144 ? 160.64900 122.33100 106.35600 1.000 50.20700 144 ALA A N 1
ATOM 895 C CA . ALA A 1 144 ? 161.25700 123.49600 105.71400 1.000 50.20700 144 ALA A CA 1
ATOM 896 C C . ALA A 1 144 ? 162.11100 123.16300 104.49500 1.000 50.20700 144 ALA A C 1
ATOM 897 O O . ALA A 1 144 ? 162.40300 124.06500 103.70800 1.000 50.20700 144 ALA A O 1
ATOM 899 N N . ASN A 1 145 ? 162.54800 121.91500 104.32200 1.000 53.45730 145 ASN A N 1
ATOM 900 C CA . ASN A 1 145 ? 163.24800 121.55700 103.08200 1.000 53.45730 145 ASN A CA 1
ATOM 901 C C . ASN A 1 145 ? 162.33000 121.37400 101.86700 1.000 53.45730 145 ASN A C 1
ATOM 902 O O . ASN A 1 145 ? 162.83200 121.31900 100.74200 1.000 53.45730 145 ASN A O 1
ATOM 907 N N . MET A 1 146 ? 161.01600 121.24700 102.06300 1.000 55.00747 146 MET A N 1
ATOM 908 C CA . MET A 1 146 ? 160.02300 121.02000 101.01100 1.000 55.00747 146 MET A CA 1
ATOM 909 C C . MET A 1 146 ? 159.30600 122.28500 100.53300 1.000 55.00747 146 MET A C 1
ATOM 910 O O . MET A 1 146 ? 158.30400 122.17200 99.82400 1.000 55.00747 146 MET A O 1
ATOM 915 N N . LYS A 1 147 ? 159.77800 123.46800 100.92500 1.000 53.51034 147 LYS A N 1
ATOM 916 C CA . LYS A 1 147 ? 159.08000 124.73600 100.69200 1.000 53.51034 147 LYS A CA 1
ATOM 917 C C . LYS A 1 147 ? 158.60100 124.94700 99.25300 1.000 53.51034 147 LYS A C 1
ATOM 918 O O . LYS A 1 147 ? 157.45000 125.33700 99.02500 1.000 53.51034 147 LYS A O 1
ATOM 924 N N . SER A 1 148 ? 159.45500 124.69200 98.26400 1.000 53.00843 148 SER A N 1
ATOM 925 C CA . SER A 1 148 ? 159.02900 124.87500 96.87600 1.000 53.00843 148 SER A CA 1
ATOM 926 C C . SER A 1 148 ? 157.98000 123.86200 96.42600 1.000 53.00843 148 SER A C 1
ATOM 927 O O . SER A 1 148 ? 157.17300 124.17200 95.54800 1.000 53.00843 148 SER A O 1
ATOM 930 N N . ALA A 1 149 ? 157.97800 122.65400 96.98200 1.000 50.94872 149 ALA A N 1
ATOM 931 C CA . ALA A 1 149 ? 156.93300 121.68700 96.66500 1.000 50.94872 149 ALA A CA 1
ATOM 932 C C . ALA A 1 149 ? 155.61700 122.02900 97.35400 1.000 50.94872 149 ALA A C 1
ATOM 933 O O . ALA A 1 149 ? 154.54600 121.74000 96.81600 1.000 50.94872 149 ALA A O 1
ATOM 935 N N . ILE A 1 150 ? 155.68500 122.60700 98.55100 1.000 48.95617 150 ILE A N 1
ATOM 936 C CA . ILE A 1 150 ? 154.48300 123.06500 99.24300 1.000 48.95617 150 ILE A CA 1
ATOM 937 C C . ILE A 1 150 ? 153.83900 124.23600 98.50900 1.000 48.95617 150 ILE A C 1
ATOM 938 O O . ILE A 1 150 ? 152.61200 124.31900 98.40800 1.000 48.95617 150 ILE A O 1
ATOM 943 N N . GLN A 1 151 ? 154.64400 125.16200 97.99100 1.000 53.07127 151 GLN A N 1
ATOM 944 C CA . GLN A 1 151 ? 154.09300 126.29700 97.25100 1.000 53.07127 151 GLN A CA 1
ATOM 945 C C . GLN A 1 151 ? 153.37700 125.89800 95.95800 1.000 53.07127 151 GLN A C 1
ATOM 946 O O . GLN A 1 151 ? 152.35500 126.49400 95.61300 1.000 53.07127 151 GLN A O 1
ATOM 952 N N . ASN A 1 152 ? 153.89300 124.92000 95.21900 1.000 53.35812 152 ASN A N 1
ATOM 953 C CA . ASN A 1 152 ? 153.36100 124.57900 93.89700 1.000 53.35812 152 ASN A CA 1
ATOM 954 C C . ASN A 1 152 ? 152.10800 123.69100 93.86500 1.000 53.35812 152 ASN A C 1
ATOM 955 O O . ASN A 1 152 ? 151.70900 123.30200 92.76600 1.000 53.35812 152 ASN A O 1
ATOM 960 N N . THR A 1 153 ? 151.48300 123.33300 94.98500 1.000 52.63062 153 THR A N 1
ATOM 961 C CA . THR A 1 153 ? 150.26700 122.51900 94.92700 1.000 52.63062 153 THR A CA 1
ATOM 962 C C . THR A 1 153 ? 149.11500 123.27100 94.25900 1.000 52.63062 153 THR A C 1
ATOM 963 O O . THR A 1 153 ? 148.94800 124.47600 94.44800 1.000 52.63062 153 THR A O 1
ATOM 967 N N . ASN A 1 154 ? 148.29800 122.54600 93.48400 1.000 52.68094 154 ASN A N 1
ATOM 968 C CA . ASN A 1 154 ? 147.18200 123.13800 92.75000 1.000 52.68094 154 ASN A CA 1
ATOM 969 C C . ASN A 1 154 ? 145.85300 122.43100 93.02700 1.000 52.68094 154 ASN A C 1
ATOM 970 O O . ASN A 1 154 ? 144.96200 122.42000 92.17700 1.000 52.68094 154 ASN A O 1
ATOM 975 N N . GLU A 1 155 ? 145.70800 121.84600 94.21600 1.000 54.46039 155 GLU A N 1
ATOM 976 C CA . GLU A 1 155 ? 144.54500 121.06500 94.61600 1.000 54.46039 155 GLU A CA 1
ATOM 977 C C . GLU A 1 155 ? 144.13200 121.45900 96.02500 1.000 54.46039 155 GLU A C 1
ATOM 978 O O . GLU A 1 155 ? 144.92200 122.01000 96.78900 1.000 54.46039 155 GLU A O 1
ATOM 984 N N . ALA A 1 156 ? 142.87300 121.18200 96.36200 1.000 49.74711 156 ALA A N 1
ATOM 985 C CA . ALA A 1 156 ? 142.36000 121.52600 97.68400 1.000 49.74711 156 ALA A CA 1
ATOM 986 C C . ALA A 1 156 ? 143.03600 120.74700 98.81000 1.000 49.74711 156 ALA A C 1
ATOM 987 O O . ALA A 1 156 ? 143.09800 121.24400 99.93600 1.000 49.74711 156 ALA A O 1
ATOM 989 N N . VAL A 1 157 ? 143.49700 119.52200 98.55800 1.000 50.01502 157 VAL A N 1
ATOM 990 C CA . VAL A 1 157 ? 144.22800 118.74100 99.55900 1.000 50.01502 157 VAL A CA 1
ATOM 991 C C . VAL A 1 157 ? 145.21900 117.82400 98.84100 1.000 50.01502 157 VAL A C 1
ATOM 992 O O . VAL A 1 157 ? 144.92400 117.30200 97.76500 1.000 50.01502 157 VAL A O 1
ATOM 996 N N . LYS A 1 158 ? 146.40600 117.63900 99.42900 1.000 52.25030 158 LYS A N 1
ATOM 997 C CA . LYS A 1 158 ? 147.47800 116.87500 98.78800 1.000 52.25030 158 LYS A CA 1
ATOM 998 C C . LYS A 1 158 ? 148.35100 116.17000 99.82400 1.000 52.25030 158 LYS A C 1
ATOM 999 O O . LYS A 1 158 ? 148.40700 116.57900 100.98300 1.000 52.25030 158 LYS A O 1
ATOM 1005 N N . GLN A 1 159 ? 149.02200 115.08800 99.40100 1.000 55.03591 159 GLN A N 1
ATOM 1006 C CA . GLN A 1 159 ? 149.97100 114.34600 100.23500 1.000 55.03591 159 GLN A CA 1
ATOM 1007 C C . GLN A 1 159 ? 151.38100 114.35800 99.64100 1.000 55.03591 159 GLN A C 1
ATOM 1008 O O . GLN A 1 159 ? 151.55100 114.14300 98.44000 1.000 55.03591 159 GLN A O 1
ATOM 1014 N N . LEU A 1 160 ? 152.39200 114.58400 100.49200 1.000 54.56005 160 LEU A N 1
ATOM 1015 C CA . LEU A 1 160 ? 153.80600 114.64000 100.10800 1.000 54.56005 160 LEU A CA 1
ATOM 1016 C C . LEU A 1 160 ? 154.64500 113.76600 101.04100 1.000 54.56005 160 LEU A C 1
ATOM 1017 O O . LEU A 1 160 ? 154.21300 113.42600 102.13900 1.000 54.56005 160 LEU A O 1
ATOM 1022 N N . GLN A 1 161 ? 155.85500 113.39300 100.61200 1.000 60.65436 161 GLN A N 1
ATOM 1023 C CA . GLN A 1 161 ? 156.75700 112.57500 101.42700 1.000 60.65436 161 GLN A CA 1
ATOM 1024 C C . GLN A 1 161 ? 158.03900 113.29800 101.83100 1.000 60.65436 161 GLN A C 1
ATOM 1025 O O . GLN A 1 161 ? 158.76900 113.79800 100.97100 1.000 60.65436 161 GLN A O 1
ATOM 1031 N N . LEU A 1 162 ? 158.33000 113.30900 103.13400 1.000 59.53050 162 LEU A N 1
ATOM 1032 C CA . LEU A 1 162 ? 159.53700 113.89100 103.70900 1.000 59.53050 162 LEU A CA 1
ATOM 1033 C C . LEU A 1 162 ? 160.71300 112.91100 103.65300 1.000 59.53050 162 LEU A C 1
ATOM 1034 O O . LEU A 1 162 ? 160.54700 111.71400 103.41400 1.000 59.53050 162 LEU A O 1
ATOM 1039 N N . ALA A 1 163 ? 161.92600 113.43800 103.86200 1.000 64.16915 163 ALA A N 1
ATOM 1040 C CA . ALA A 1 163 ? 163.11900 112.59100 103.91800 1.000 64.16915 163 ALA A CA 1
ATOM 1041 C C . ALA A 1 163 ? 163.15800 111.68800 105.15000 1.000 64.16915 163 ALA A C 1
ATOM 1042 O O . ALA A 1 163 ? 163.94900 110.74000 105.18000 1.000 64.16915 163 ALA A O 1
ATOM 1044 N N . ASN A 1 164 ? 162.35300 111.97600 106.17400 1.000 63.78521 164 ASN A N 1
ATOM 1045 C CA . ASN A 1 164 ? 162.14100 111.11600 107.33700 1.000 63.78521 164 ASN A CA 1
ATOM 1046 C C . ASN A 1 164 ? 161.36100 109.85100 107.00100 1.000 63.78521 164 ASN A C 1
ATOM 1047 O O . ASN A 1 164 ? 161.13800 109.04200 107.90600 1.000 63.78521 164 ASN A O 1
ATOM 1052 N N . LYS A 1 165 ? 160.93700 109.68500 105.74000 1.000 64.32426 165 LYS A N 1
ATOM 1053 C CA . LYS A 1 165 ? 159.96500 108.70000 105.26300 1.000 64.32426 165 LYS A CA 1
ATOM 1054 C C . LYS A 1 165 ? 158.53700 108.98700 105.73600 1.000 64.32426 165 LYS A C 1
ATOM 1055 O O . LYS A 1 165 ? 157.59800 108.31700 105.29900 1.000 64.32426 165 LYS A O 1
ATOM 1061 N N . GLN A 1 166 ? 158.35900 109.96300 106.62600 1.000 59.52754 166 GLN A N 1
ATOM 1062 C CA . GLN A 1 166 ? 157.03600 110.40400 107.05800 1.000 59.52754 166 GLN A CA 1
ATOM 1063 C C . GLN A 1 166 ? 156.29200 111.15700 105.95600 1.000 59.52754 166 GLN A C 1
ATOM 1064 O O . GLN A 1 166 ? 156.89700 111.82300 105.11700 1.000 59.52754 166 GLN A O 1
ATOM 1070 N N . THR A 1 167 ? 154.96100 111.04400 105.96200 1.000 54.19279 167 THR A N 1
ATOM 1071 C CA . THR A 1 167 ? 154.08300 111.78500 105.05600 1.000 54.19279 167 THR A CA 1
ATOM 1072 C C . THR A 1 167 ? 153.61300 113.12400 105.64200 1.000 54.19279 167 THR A C 1
ATOM 1073 O O . THR A 1 167 ? 153.52600 113.29100 106.85900 1.000 54.19279 167 THR A O 1
ATOM 1077 N N . LEU A 1 168 ? 153.30700 114.07600 104.75100 1.000 47.68964 168 LEU A N 1
ATOM 1078 C CA . LEU A 1 168 ? 152.76600 115.39700 105.08000 1.000 47.68964 168 LEU A CA 1
ATOM 1079 C C . LEU A 1 168 ? 151.48300 115.68500 104.29800 1.000 47.68964 168 LEU A C 1
ATOM 1080 O O . LEU A 1 168 ? 151.44100 115.46200 103.08800 1.000 47.68964 168 LEU A O 1
ATOM 1085 N N . ALA A 1 169 ? 150.43800 116.16900 104.98200 1.000 46.16490 169 ALA A N 1
ATOM 1086 C CA . ALA A 1 169 ? 149.18100 116.60700 104.35900 1.000 46.16490 169 ALA A CA 1
ATOM 1087 C C . ALA A 1 169 ? 149.11800 118.13100 104.19900 1.000 46.16490 169 ALA A C 1
ATOM 1088 O O . ALA A 1 169 ? 149.25700 118.86100 105.18400 1.000 46.16490 169 ALA A O 1
ATOM 1090 N N . VAL A 1 170 ? 148.87700 118.60600 102.97000 1.000 46.39104 170 VAL A N 1
ATOM 1091 C CA . VAL A 1 170 ? 148.84300 120.03400 102.62000 1.000 46.39104 170 VAL A CA 1
ATOM 1092 C C . VAL A 1 170 ? 147.42500 120.45900 102.21600 1.000 46.39104 170 VAL A C 1
ATOM 1093 O O . VAL A 1 170 ? 146.84300 119.87500 101.29700 1.000 46.39104 170 VAL A O 1
ATOM 1097 N N . ILE A 1 171 ? 146.87900 121.48900 102.88000 1.000 47.32128 171 ILE A N 1
ATOM 1098 C CA . ILE A 1 171 ? 145.51900 122.00300 102.65500 1.000 47.32128 171 ILE A CA 1
ATOM 1099 C C . ILE A 1 171 ? 145.55300 123.36800 101.95900 1.000 47.32128 171 ILE A C 1
ATOM 1100 O O . ILE A 1 171 ? 146.31600 124.25000 102.36100 1.000 47.32128 171 ILE A O 1
ATOM 1105 N N . ASP A 1 172 ? 144.68300 123.55900 100.91700 1.000 48.85851 172 ASP A N 1
ATOM 1106 C CA . ASP A 1 172 ? 144.62200 124.79900 100.08200 1.000 48.85851 172 ASP A CA 1
ATOM 1107 C C . ASP A 1 172 ? 143.17600 125.14100 99.64600 1.000 48.85851 172 ASP A C 1
ATOM 1108 O O . ASP A 1 172 ? 142.79500 124.97600 98.49800 1.000 48.85851 172 ASP A O 1
ATOM 1113 N N . THR A 1 173 ? 142.36000 125.63700 100.58000 1.000 46.45701 173 THR A N 1
ATOM 1114 C CA . THR A 1 173 ? 140.91800 125.83900 100.37200 1.000 46.45701 173 THR A CA 1
ATOM 1115 C C . THR A 1 173 ? 140.52900 126.73400 99.17900 1.000 46.45701 173 THR A C 1
ATOM 1116 O O . THR A 1 173 ? 139.67600 126.35900 98.35300 1.000 46.45701 173 THR A O 1
ATOM 1120 N N . ILE A 1 174 ? 141.12500 127.92600 99.06800 1.000 46.30769 174 ILE A N 1
ATOM 1121 C CA . ILE A 1 174 ? 140.69800 128.86700 98.02600 1.000 46.30769 174 ILE A CA 1
ATOM 1122 C C . ILE A 1 174 ? 140.98900 128.38400 96.60700 1.000 46.30769 174 ILE A C 1
ATOM 1123 O O . ILE A 1 174 ? 140.25100 128.72800 95.67300 1.000 46.30769 174 ILE A O 1
ATOM 1128 N N . ARG A 1 175 ? 142.03700 127.59300 96.39200 1.000 48.48967 175 ARG A N 1
ATOM 1129 C CA . ARG A 1 175 ? 142.22800 127.07300 95.04200 1.000 48.48967 175 ARG A CA 1
ATOM 1130 C C . ARG A 1 175 ? 141.11900 126.08800 94.68300 1.000 48.48967 175 ARG A C 1
ATOM 1131 O O . ARG A 1 175 ? 140.73100 125.98500 93.51400 1.000 48.48967 175 ARG A O 1
ATOM 1139 N N . GLY A 1 176 ? 140.54700 125.41900 95.68500 1.000 47.18597 176 GLY A N 1
ATOM 1140 C CA . GLY A 1 176 ? 139.37200 124.59600 95.45100 1.000 47.18597 176 GLY A CA 1
ATOM 1141 C C . GLY A 1 176 ? 138.17000 125.42600 95.05100 1.000 47.18597 176 GLY A C 1
ATOM 1142 O O . GLY A 1 176 ? 137.42500 125.06400 94.13400 1.000 47.18597 176 GLY A O 1
ATOM 1143 N N . GLU A 1 177 ? 137.98000 126.56600 95.72200 1.000 48.24326 177 GLU A N 1
ATOM 1144 C CA . GLU A 1 177 ? 136.88300 127.46500 95.35600 1.000 48.24326 177 GLU A CA 1
ATOM 1145 C C . GLU A 1 177 ? 137.01300 127.97000 93.92300 1.000 48.24326 177 GLU A C 1
ATOM 1146 O O . GLU A 1 177 ? 136.01500 128.07900 93.20800 1.000 48.24326 177 GLU A O 1
ATOM 1152 N N . ILE A 1 178 ? 138.22100 128.32100 93.49200 1.000 47.93756 178 ILE A N 1
ATOM 1153 C CA . ILE A 1 178 ? 138.38900 128.80300 92.12000 1.000 47.93756 178 ILE A CA 1
ATOM 1154 C C . ILE A 1 178 ? 138.16900 127.68400 91.10900 1.000 47.93756 178 ILE A C 1
ATOM 1155 O O . ILE A 1 178 ? 137.57800 127.90100 90.04600 1.000 47.93756 178 ILE A O 1
ATOM 1160 N N . ASN A 1 179 ? 138.65100 126.47700 91.40400 1.000 48.56175 179 ASN A N 1
ATOM 1161 C CA . ASN A 1 179 ? 138.42900 125.35400 90.49700 1.000 48.56175 179 ASN A CA 1
ATOM 1162 C C . ASN A 1 179 ? 136.94700 125.01900 90.34200 1.000 48.56175 179 ASN A C 1
ATOM 1163 O O . ASN A 1 179 ? 136.51300 124.61000 89.26100 1.000 48.56175 179 ASN A O 1
ATOM 1168 N N . ASN A 1 180 ? 136.15800 125.16500 91.40800 1.000 49.27843 180 ASN A N 1
ATOM 1169 C CA . ASN A 1 180 ? 134.72100 124.87700 91.32800 1.000 49.27843 180 ASN A CA 1
ATOM 1170 C C . ASN A 1 180 ? 133.87300 126.01800 90.75600 1.000 49.27843 180 ASN A C 1
ATOM 1171 O O . ASN A 1 180 ? 133.07400 125.79800 89.84300 1.000 49.27843 180 ASN A O 1
ATOM 1176 N N . ASN A 1 181 ? 134.03100 127.24100 91.27000 1.000 51.31749 181 ASN A N 1
ATOM 1177 C CA . ASN A 1 181 ? 133.12100 128.35000 90.98600 1.000 51.31749 181 ASN A CA 1
ATOM 1178 C C . ASN A 1 181 ? 133.47300 129.28400 89.82600 1.000 51.31749 181 ASN A C 1
ATOM 1179 O O . ASN A 1 181 ? 132.55800 129.90900 89.28000 1.000 51.31749 181 ASN A O 1
ATOM 1184 N N . ILE A 1 182 ? 134.72900 129.44900 89.42900 1.000 49.16016 182 ILE A N 1
ATOM 1185 C CA . ILE A 1 182 ? 135.09500 130.45400 88.43200 1.000 49.16016 182 ILE A CA 1
ATOM 1186 C C . ILE A 1 182 ? 135.51900 129.84600 87.09500 1.000 49.16016 182 ILE A C 1
ATOM 1187 O O . ILE A 1 182 ? 135.09900 130.31800 86.04200 1.000 49.16016 182 ILE A O 1
ATOM 1192 N N . ILE A 1 183 ? 136.36600 128.81700 87.11200 1.000 50.45697 183 ILE A N 1
ATOM 1193 C CA . ILE A 1 183 ? 136.88800 128.26700 85.85000 1.000 50.45697 183 ILE A CA 1
ATOM 1194 C C . ILE A 1 183 ? 135.84400 127.70400 84.89300 1.000 50.45697 183 ILE A C 1
ATOM 1195 O O . ILE A 1 183 ? 136.02000 127.85700 83.67700 1.000 50.45697 183 ILE A O 1
ATOM 1200 N N . PRO A 1 184 ? 134.76100 127.04900 85.32500 1.000 51.90497 184 PRO A N 1
ATOM 1201 C CA . PRO A 1 184 ? 133.78900 126.56200 84.32700 1.000 51.90497 184 PRO A CA 1
ATOM 1202 C C . PRO A 1 184 ? 132.97300 127.65000 83.62100 1.000 51.90497 184 PRO A C 1
ATOM 1203 O O . PRO A 1 184 ? 132.40000 127.36300 82.56600 1.000 51.90497 184 PRO A O 1
ATOM 1207 N N . VAL A 1 185 ? 132.91200 128.87700 84.13800 1.000 53.22797 185 VAL A N 1
ATOM 1208 C CA . VAL A 1 185 ? 132.14000 129.97100 83.55600 1.000 53.22797 185 VAL A CA 1
ATOM 1209 C C . VAL A 1 185 ? 133.02100 131.12800 83.09100 1.000 53.22797 185 VAL A C 1
ATOM 1210 O O . VAL A 1 185 ? 132.51000 132.19500 82.76800 1.000 53.22797 185 VAL A O 1
ATOM 1214 N N . ILE A 1 186 ? 134.33900 130.93600 83.04200 1.000 55.24786 186 ILE A N 1
ATOM 1215 C CA . ILE A 1 186 ? 135.28500 132.01900 82.78900 1.000 55.24786 186 ILE A CA 1
ATOM 1216 C C . ILE A 1 186 ? 135.13800 132.66300 81.41300 1.000 55.24786 186 ILE A C 1
ATOM 1217 O O . ILE A 1 186 ? 135.68900 133.74300 81.18600 1.000 55.24786 186 ILE A O 1
ATOM 1222 N N . ASN A 1 187 ? 134.42600 132.03900 80.47800 1.000 58.44831 187 ASN A N 1
ATOM 1223 C CA . ASN A 1 187 ? 134.16600 132.68800 79.19500 1.000 58.44831 187 ASN A CA 1
ATOM 1224 C C . ASN A 1 187 ? 133.02000 133.68900 79.24600 1.000 58.44831 187 ASN A C 1
ATOM 1225 O O . ASN A 1 187 ? 132.88100 134.49200 78.32000 1.000 58.44831 187 ASN A O 1
ATOM 1230 N N . GLN A 1 188 ? 132.18400 133.63800 80.27700 1.000 56.93250 188 GLN A N 1
ATOM 1231 C CA . GLN A 1 188 ? 131.07000 134.56400 80.42400 1.000 56.93250 188 GLN A CA 1
ATOM 1232 C C . GLN A 1 188 ? 131.45100 135.82700 81.19400 1.000 56.93250 188 GLN A C 1
ATOM 1233 O O . GLN A 1 188 ? 130.95900 136.91200 80.87400 1.000 56.93250 188 GLN A O 1
ATOM 1239 N N . LEU A 1 189 ? 132.30900 135.70900 82.20600 1.000 53.46050 189 LEU A N 1
ATOM 1240 C CA . LEU A 1 189 ? 132.71900 136.83500 83.03800 1.000 53.46050 189 LEU A CA 1
ATOM 1241 C C . LEU A 1 189 ? 133.74000 137.74300 82.35500 1.000 53.46050 189 LEU A C 1
ATOM 1242 O O . LEU A 1 189 ? 134.51400 137.31200 81.50000 1.000 53.46050 189 LEU A O 1
ATOM 1247 N N . SER A 1 190 ? 133.71100 139.02300 82.73000 1.000 56.08067 190 SER A N 1
ATOM 1248 C CA . SER A 1 190 ? 134.68500 140.02900 82.31900 1.000 56.08067 190 SER A CA 1
ATOM 1249 C C . SER A 1 190 ? 135.85300 140.09400 83.31000 1.000 56.08067 190 SER A C 1
ATOM 1250 O O . SER A 1 190 ? 135.75100 139.66600 84.46000 1.000 56.08067 190 SER A O 1
ATOM 1253 N N . CYS A 1 191 ? 136.97100 140.65700 82.84000 1.000 60.97293 191 CYS A N 1
ATOM 1254 C CA . CYS A 1 191 ? 138.18000 140.80200 83.65400 1.000 60.97293 191 CYS A CA 1
ATOM 1255 C C . CYS A 1 191 ? 137.95000 141.55900 84.96700 1.000 60.97293 191 CYS A C 1
ATOM 1256 O O . CYS A 1 191 ? 138.42900 141.13600 86.03600 1.000 60.97293 191 CYS A O 1
ATOM 1259 N N . ASP A 1 192 ? 137.14500 142.62100 84.92900 1.000 58.38170 192 ASP A N 1
ATOM 1260 C CA . ASP A 1 192 ? 136.83700 143.36700 86.14700 1.000 58.38170 192 ASP A CA 1
ATOM 1261 C C . ASP A 1 192 ? 135.94300 142.57200 87.08700 1.000 58.38170 192 ASP A C 1
ATOM 1262 O O . ASP A 1 192 ? 136.10800 142.64100 88.31500 1.000 58.38170 192 ASP A O 1
ATOM 1267 N N . THR A 1 193 ? 135.02500 141.78100 86.53000 1.000 53.75694 193 THR A N 1
ATOM 1268 C CA . THR A 1 193 ? 134.16400 140.94400 87.35300 1.000 53.75694 193 THR A CA 1
ATOM 1269 C C . THR A 1 193 ? 134.97000 139.88400 88.08700 1.000 53.75694 193 THR A C 1
ATOM 1270 O O . THR A 1 193 ? 134.73200 139.63200 89.27200 1.000 53.75694 193 THR A O 1
ATOM 1274 N N . ILE A 1 194 ? 135.93200 139.25900 87.40400 1.000 51.99942 194 ILE A N 1
ATOM 1275 C CA . ILE A 1 194 ? 136.76500 138.24100 88.03900 1.000 51.99942 194 ILE A CA 1
ATOM 1276 C C . ILE A 1 194 ? 137.56300 138.84300 89.18800 1.000 51.99942 194 ILE A C 1
ATOM 1277 O O . ILE A 1 194 ? 137.61400 138.28100 90.29200 1.000 51.99942 194 ILE A O 1
ATOM 1282 N N . GLY A 1 195 ? 138.21100 139.98700 88.94600 1.000 48.27974 195 GLY A N 1
ATOM 1283 C CA . GLY A 1 195 ? 138.98500 140.61300 90.01300 1.000 48.27974 195 GLY A CA 1
ATOM 1284 C C . GLY A 1 195 ? 138.15900 140.96400 91.24000 1.000 48.27974 195 GLY A C 1
ATOM 1285 O O . GLY A 1 195 ? 138.51000 140.60400 92.37500 1.000 48.27974 195 GLY A O 1
ATOM 1286 N N . LEU A 1 196 ? 137.02200 141.63000 91.02300 1.000 49.61018 196 LEU A N 1
ATOM 1287 C CA . LEU A 1 196 ? 136.14400 142.00400 92.12800 1.000 49.61018 196 LEU A CA 1
ATOM 1288 C C . LEU A 1 196 ? 135.58100 140.78800 92.85600 1.000 49.61018 196 LEU A C 1
ATOM 1289 O O . LEU A 1 196 ? 135.43400 140.80600 94.08200 1.000 49.61018 196 LEU A O 1
ATOM 1294 N N . SER A 1 197 ? 135.24900 139.73000 92.11500 1.000 47.12916 197 SER A N 1
ATOM 1295 C CA . SER A 1 197 ? 134.71400 138.50000 92.69500 1.000 47.12916 197 SER A CA 1
ATOM 1296 C C . SER A 1 197 ? 135.71400 137.78400 93.60300 1.000 47.12916 197 SER A C 1
ATOM 1297 O O . SER A 1 197 ? 135.35800 137.34800 94.70100 1.000 47.12916 197 SER A O 1
ATOM 1300 N N . VAL A 1 198 ? 136.96400 137.63500 93.15800 1.000 45.88033 198 VAL A N 1
ATOM 1301 C CA . VAL A 1 198 ? 137.99900 136.98100 93.97000 1.000 45.88033 198 VAL A CA 1
ATOM 1302 C C . VAL A 1 198 ? 138.37900 137.80500 95.21000 1.000 45.88033 198 VAL A C 1
ATOM 1303 O O . VAL A 1 198 ? 138.66500 137.24400 96.29000 1.000 45.88033 198 VAL A O 1
ATOM 1307 N N . GLY A 1 199 ? 138.40600 139.13500 95.08200 1.000 43.12932 199 GLY A N 1
ATOM 1308 C CA . GLY A 1 199 ? 138.76600 139.97200 96.22100 1.000 43.12932 199 GLY A CA 1
ATOM 1309 C C . GLY A 1 199 ? 137.92500 139.78700 97.47800 1.000 43.12932 199 GLY A C 1
ATOM 1310 O O . GLY A 1 199 ? 138.45500 139.83700 98.58600 1.000 43.12932 199 GLY A O 1
ATOM 1311 N N . ILE A 1 200 ? 136.61000 139.59600 97.33900 1.000 44.04675 200 ILE A N 1
ATOM 1312 C CA . ILE A 1 200 ? 135.76100 139.40300 98.52300 1.000 44.04675 200 ILE A CA 1
ATOM 1313 C C . ILE A 1 200 ? 135.95200 138.02500 99.16600 1.000 44.04675 200 ILE A C 1
ATOM 1314 O O . ILE A 1 200 ? 135.83500 137.87200 100.39600 1.000 44.04675 200 ILE A O 1
ATOM 1319 N N . ARG A 1 201 ? 136.30900 137.02100 98.36900 1.000 43.96110 201 ARG A N 1
ATOM 1320 C CA . ARG A 1 201 ? 136.57800 135.68800 98.89300 1.000 43.96110 201 ARG A CA 1
ATOM 1321 C C . ARG A 1 201 ? 137.84600 135.66300 99.73900 1.000 43.96110 201 ARG A C 1
ATOM 1322 O O . ARG A 1 201 ? 137.89100 134.98100 100.77600 1.000 43.96110 201 ARG A O 1
ATOM 1330 N N . LEU A 1 202 ? 138.84800 136.46600 99.36900 1.000 41.44688 202 LEU A N 1
ATOM 1331 C CA . LEU A 1 202 ? 140.05900 136.53600 100.19600 1.000 41.44688 202 LEU A CA 1
ATOM 1332 C C . LEU A 1 202 ? 139.79900 137.14300 101.58200 1.000 41.44688 202 LEU A C 1
ATOM 1333 O O . LEU A 1 202 ? 140.29100 136.62500 102.59500 1.000 41.44688 202 LEU A O 1
ATOM 1338 N N . THR A 1 203 ? 139.01800 138.22200 101.66400 1.000 42.74792 203 THR A N 1
ATOM 1339 C CA . THR A 1 203 ? 138.70200 138.81300 102.96600 1.000 42.74792 203 THR A CA 1
ATOM 1340 C C . THR A 1 203 ? 137.79500 137.92300 103.81500 1.000 42.74792 203 THR A C 1
ATOM 1341 O O . THR A 1 203 ? 137.93100 137.89600 105.05100 1.000 42.74792 203 THR A O 1
ATOM 1345 N N . GLN A 1 204 ? 136.92100 137.13400 103.18400 1.000 43.13864 204 GLN A N 1
ATOM 1346 C CA . GLN A 1 204 ? 136.12900 136.18000 103.95900 1.000 43.13864 204 GLN A CA 1
ATOM 1347 C C . GLN A 1 204 ? 137.01600 135.10400 104.57300 1.000 43.13864 204 GLN A C 1
ATOM 1348 O O . GLN A 1 204 ? 136.83800 134.73000 105.74400 1.000 43.13864 204 GLN A O 1
ATOM 1354 N N . TYR A 1 205 ? 137.98500 134.60200 103.80500 1.000 42.33258 205 TYR A N 1
ATOM 1355 C CA . TYR A 1 205 ? 138.90300 133.59800 104.34000 1.000 42.33258 205 TYR A CA 1
ATOM 1356 C C . TYR A 1 205 ? 139.73800 134.15400 105.49600 1.000 42.33258 205 TYR A C 1
ATOM 1357 O O . TYR A 1 205 ? 139.96800 133.45900 106.49300 1.000 42.33258 205 TYR A O 1
ATOM 1366 N N . TYR A 1 206 ? 140.21000 135.39700 105.37700 1.000 42.09039 206 TYR A N 1
ATOM 1367 C CA . TYR A 1 206 ? 140.93000 136.03800 106.48100 1.000 42.09039 206 TYR A CA 1
ATOM 1368 C C . TYR A 1 206 ? 140.09200 136.12100 107.76300 1.000 42.09039 206 TYR A C 1
ATOM 1369 O O . TYR A 1 206 ? 140.59600 135.86300 108.86700 1.000 42.09039 206 TYR A O 1
ATOM 1378 N N . SER A 1 207 ? 138.80200 136.44700 107.63300 1.000 42.05394 207 SER A N 1
ATOM 1379 C CA . SER A 1 207 ? 137.91100 136.47200 108.79600 1.000 42.05394 207 SER A CA 1
ATOM 1380 C C . SER A 1 207 ? 137.74900 135.09200 109.43300 1.000 42.05394 207 SER A C 1
ATOM 1381 O O . SER A 1 207 ? 137.74200 134.95800 110.66800 1.000 42.05394 207 SER A O 1
ATOM 1384 N N . GLU A 1 208 ? 137.69300 134.04500 108.60400 1.000 44.00498 208 GLU A N 1
ATOM 1385 C CA . GLU A 1 208 ? 137.58700 132.68200 109.13400 1.000 44.00498 208 GLU A CA 1
ATOM 1386 C C . GLU A 1 208 ? 138.85100 132.25900 109.88000 1.000 44.00498 208 GLU A C 1
ATOM 1387 O O . GLU A 1 208 ? 138.76700 131.62800 110.94300 1.000 44.00498 208 GLU A O 1
ATOM 1393 N N . ILE A 1 209 ? 140.02500 132.56800 109.32900 1.000 41.29132 209 ILE A N 1
ATOM 1394 C CA . ILE A 1 209 ? 141.28200 132.25800 110.01300 1.000 41.29132 209 ILE A CA 1
ATOM 1395 C C . ILE A 1 209 ? 141.34600 132.93600 111.37500 1.000 41.29132 209 ILE A C 1
ATOM 1396 O O . ILE A 1 209 ? 141.69400 132.30900 112.37900 1.000 41.29132 209 ILE A O 1
ATOM 1401 N N . ILE A 1 210 ? 141.06800 134.24000 111.42900 1.000 42.82705 210 ILE A N 1
ATOM 1402 C CA . ILE A 1 210 ? 141.13300 134.91200 112.72800 1.000 42.82705 210 ILE A CA 1
ATOM 1403 C C . ILE A 1 210 ? 140.15100 134.32600 113.73200 1.000 42.82705 210 ILE A C 1
ATOM 1404 O O . ILE A 1 210 ? 140.52700 134.08700 114.88200 1.000 42.82705 210 ILE A O 1
ATOM 1409 N N . THR A 1 211 ? 138.98400 133.87400 113.27800 1.000 44.27039 211 THR A N 1
ATOM 1410 C CA . THR A 1 211 ? 138.02400 133.27800 114.20700 1.000 44.27039 211 THR A CA 1
ATOM 1411 C C . THR A 1 211 ? 138.48300 131.91800 114.73000 1.000 44.27039 211 THR A C 1
ATOM 1412 O O . THR A 1 211 ? 138.34300 131.63200 115.92300 1.000 44.27039 211 THR A O 1
ATOM 1416 N N . ALA A 1 212 ? 139.03600 131.06900 113.86700 1.000 44.14263 212 ALA A N 1
ATOM 1417 C CA . ALA A 1 212 ? 139.47200 129.74000 114.29800 1.000 44.14263 212 ALA A CA 1
ATOM 1418 C C . ALA A 1 212 ? 140.78800 129.75500 115.07700 1.000 44.14263 212 ALA A C 1
ATOM 1419 O O . ALA A 1 212 ? 140.86800 129.18300 116.16700 1.000 44.14263 212 ALA A O 1
ATOM 1421 N N . PHE A 1 213 ? 141.83300 130.38300 114.54200 1.000 46.76158 213 PHE A N 1
ATOM 1422 C CA . PHE A 1 213 ? 143.16400 130.34700 115.13900 1.000 46.76158 213 PHE A CA 1
ATOM 1423 C C . PHE A 1 213 ? 143.52200 131.50900 116.06300 1.000 46.76158 213 PHE A C 1
ATOM 1424 O O . PHE A 1 213 ? 144.58300 131.43900 116.68200 1.000 46.76158 213 PHE A O 1
ATOM 1432 N N . GLY A 1 214 ? 142.72700 132.57900 116.16900 1.000 46.67138 214 GLY A N 1
ATOM 1433 C CA . GLY A 1 214 ? 143.09500 133.73200 116.96200 1.000 46.67138 214 GLY A CA 1
ATOM 1434 C C . GLY A 1 214 ? 143.68900 133.53500 118.34700 1.000 46.67138 214 GLY A C 1
ATOM 1435 O O . GLY A 1 214 ? 144.66900 134.19200 118.69800 1.000 46.67138 214 GLY A O 1
ATOM 1436 N N . PRO A 1 215 ? 143.10300 132.67000 119.17800 1.000 47.05770 215 PRO A N 1
ATOM 1437 C CA . PRO A 1 215 ? 143.69900 132.43600 120.50500 1.000 47.05770 215 PRO A CA 1
ATOM 1438 C C . PRO A 1 215 ? 145.04300 131.72300 120.47100 1.000 47.05770 215 PRO A C 1
ATOM 1439 O O . PRO A 1 215 ? 145.88700 131.98300 121.33400 1.000 47.05770 215 PRO A O 1
ATOM 1443 N N . ALA A 1 216 ? 145.25600 130.81000 119.52300 1.000 48.29572 216 ALA A N 1
ATOM 1444 C CA . ALA A 1 216 ? 146.53200 130.10900 119.40600 1.000 48.29572 216 ALA A CA 1
ATOM 1445 C C . ALA A 1 216 ? 147.64200 131.00000 118.86700 1.000 48.29572 216 ALA A C 1
ATOM 1446 O O . ALA A 1 216 ? 148.80100 130.83200 119.24800 1.000 48.29572 216 ALA A O 1
ATOM 1448 N N . LEU A 1 217 ? 147.32300 131.93000 117.96800 1.000 47.68143 217 LEU A N 1
ATOM 1449 C CA . LEU A 1 217 ? 148.32700 132.85900 117.45700 1.000 47.68143 217 LEU A CA 1
ATOM 1450 C C . LEU A 1 217 ? 148.85800 133.78500 118.54300 1.000 47.68143 217 LEU A C 1
ATOM 1451 O O . LEU A 1 217 ? 149.97300 134.29900 118.42200 1.000 47.68143 217 LEU A O 1
ATOM 1456 N N . GLN A 1 218 ? 148.07300 134.03700 119.58500 1.000 51.75329 218 GLN A N 1
ATOM 1457 C CA . GLN A 1 218 ? 148.52800 134.87100 120.69200 1.000 51.75329 218 GLN A CA 1
ATOM 1458 C C . GLN A 1 218 ? 149.42200 134.11600 121.67300 1.000 51.75329 218 GLN A C 1
ATOM 1459 O O . GLN A 1 218 ? 150.41400 134.66800 122.15600 1.000 51.75329 218 GLN A O 1
ATOM 1465 N N . ASN A 1 219 ? 149.09100 132.86400 121.98200 1.000 51.13609 219 ASN A N 1
ATOM 1466 C CA . ASN A 1 219 ? 149.82900 132.04200 122.94300 1.000 51.13609 219 ASN A CA 1
ATOM 1467 C C . ASN A 1 219 ? 150.14900 130.69100 122.30700 1.000 51.13609 219 ASN A C 1
ATOM 1468 O O . ASN A 1 219 ? 149.53400 129.67300 122.63700 1.000 51.13609 219 ASN A O 1
ATOM 1473 N N . PRO A 1 220 ? 151.12000 130.65100 121.38700 1.000 50.01418 220 PRO A N 1
ATOM 1474 C CA . PRO A 1 220 ? 151.35400 129.43000 120.59500 1.000 50.01418 220 PRO A CA 1
ATOM 1475 C C . PRO A 1 220 ? 151.97800 128.25900 121.34200 1.000 50.01418 220 PRO A C 1
ATOM 1476 O O . PRO A 1 220 ? 151.88000 127.13000 120.85300 1.000 50.01418 220 PRO A O 1
ATOM 1480 N N . VAL A 1 221 ? 152.62600 128.47700 122.48300 1.000 49.53796 221 VAL A N 1
ATOM 1481 C CA . VAL A 1 221 ? 153.27700 127.38700 123.20700 1.000 49.53796 221 VAL A CA 1
ATOM 1482 C C . VAL A 1 221 ? 152.29100 126.57900 124.05100 1.000 49.53796 221 VAL A C 1
ATOM 1483 O O . VAL A 1 221 ? 152.40100 125.35300 124.13400 1.000 49.53796 221 VAL A O 1
ATOM 1487 N N . ASN A 1 222 ? 151.32200 127.22600 124.68800 1.000 50.53151 222 ASN A N 1
ATOM 1488 C CA . ASN A 1 222 ? 150.41200 126.56100 125.61600 1.000 50.53151 222 ASN A CA 1
ATOM 1489 C C . ASN A 1 222 ? 149.03200 126.19000 125.05700 1.000 50.53151 222 ASN A C 1
ATOM 1490 O O . ASN A 1 222 ? 148.23000 125.63100 125.80600 1.000 50.53151 222 ASN A O 1
ATOM 1495 N N . THR A 1 223 ? 148.71300 126.48500 123.79800 1.000 49.72963 223 THR A N 1
ATOM 1496 C CA . THR A 1 223 ? 147.36000 126.30000 123.26900 1.000 49.72963 223 THR A CA 1
ATOM 1497 C C . THR A 1 223 ? 147.23500 125.11400 122.31300 1.000 49.72963 223 THR A C 1
ATOM 1498 O O . THR A 1 223 ? 148.08000 124.93300 121.43500 1.000 49.72963 223 THR A O 1
ATOM 1502 N N . ARG A 1 224 ? 146.16400 124.31400 122.48600 1.000 52.01973 224 ARG A N 1
ATOM 1503 C CA . ARG A 1 224 ? 145.82600 123.18200 121.62000 1.000 52.01973 224 ARG A CA 1
ATOM 1504 C C . ARG A 1 224 ? 144.41600 123.32700 121.03800 1.000 52.01973 224 ARG A C 1
ATOM 1505 O O . ARG A 1 224 ? 143.52000 123.87000 121.68400 1.000 52.01973 224 ARG A O 1
ATOM 1513 N N . ILE A 1 225 ? 144.22200 122.82200 119.80900 1.000 48.54325 225 ILE A N 1
ATOM 1514 C CA . ILE A 1 225 ? 142.97000 122.94100 119.05600 1.000 48.54325 225 ILE A CA 1
ATOM 1515 C C . ILE A 1 225 ? 142.46700 121.55600 118.64800 1.000 48.54325 225 ILE A C 1
ATOM 1516 O O . ILE A 1 225 ? 143.25900 120.71600 118.21600 1.000 48.54325 225 ILE A O 1
ATOM 1521 N N . THR A 1 226 ? 141.15600 121.31300 118.77100 1.000 45.69557 226 THR A N 1
ATOM 1522 C CA . THR A 1 226 ? 140.57200 120.03200 118.36200 1.000 45.69557 226 THR A CA 1
ATOM 1523 C C . THR A 1 226 ? 140.40800 119.96100 116.84400 1.000 45.69557 226 THR A C 1
ATOM 1524 O O . THR A 1 226 ? 140.30600 120.98200 116.16800 1.000 45.69557 226 THR A O 1
ATOM 1528 N N . ILE A 1 227 ? 140.39400 118.73400 116.30700 1.000 44.58543 227 ILE A N 1
ATOM 1529 C CA . ILE A 1 227 ? 140.27400 118.52900 114.85900 1.000 44.58543 227 ILE A CA 1
ATOM 1530 C C . ILE A 1 227 ? 138.95400 119.06200 114.30200 1.000 44.58543 227 ILE A C 1
ATOM 1531 O O . ILE A 1 227 ? 138.91100 119.58000 113.17600 1.000 44.58543 227 ILE A O 1
ATOM 1536 N N . GLN A 1 228 ? 137.87300 118.98800 115.08100 1.000 46.61153 228 GLN A N 1
ATOM 1537 C CA . GLN A 1 228 ? 136.59700 119.56000 114.65800 1.000 46.61153 228 GLN A CA 1
ATOM 1538 C C . GLN A 1 228 ? 136.70500 121.06400 114.44200 1.000 46.61153 228 GLN A C 1
ATOM 1539 O O . GLN A 1 228 ? 136.21800 121.59000 113.43800 1.000 46.61153 228 GLN A O 1
ATOM 1545 N N . ALA A 1 229 ? 137.31700 121.77600 115.38900 1.000 43.78618 229 ALA A N 1
ATOM 1546 C CA . ALA A 1 229 ? 137.52700 123.21500 115.24600 1.000 43.78618 229 ALA A CA 1
ATOM 1547 C C . ALA A 1 229 ? 138.49600 123.55400 114.11600 1.000 43.78618 229 ALA A C 1
ATOM 1548 O O . ALA A 1 229 ? 138.27300 124.51900 113.38200 1.000 43.78618 229 ALA A O 1
ATOM 1550 N N . ILE A 1 230 ? 139.59300 122.80600 113.97900 1.000 42.99091 230 ILE A N 1
ATOM 1551 C CA . ILE A 1 230 ? 140.52700 123.02800 112.87400 1.000 42.99091 230 ILE A CA 1
ATOM 1552 C C . ILE A 1 230 ? 139.82400 122.95000 111.52400 1.000 42.99091 230 ILE A C 1
ATOM 1553 O O . ILE A 1 230 ? 140.10400 123.74200 110.61900 1.000 42.99091 230 ILE A O 1
ATOM 1558 N N . SER A 1 231 ? 138.90400 121.99700 111.36100 1.000 43.65464 231 SER A N 1
ATOM 1559 C CA . SER A 1 231 ? 138.21700 121.80000 110.08500 1.000 43.65464 231 SER A CA 1
ATOM 1560 C C . SER A 1 231 ? 137.30300 122.94600 109.65600 1.000 43.65464 231 SER A C 1
ATOM 1561 O O . SER A 1 231 ? 136.88300 122.95800 108.49800 1.000 43.65464 231 SER A O 1
ATOM 1564 N N . SER A 1 232 ? 136.99300 123.90800 110.52500 1.000 43.68673 232 SER A N 1
ATOM 1565 C CA . SER A 1 232 ? 136.16200 125.04700 110.13300 1.000 43.68673 232 SER A CA 1
ATOM 1566 C C . SER A 1 232 ? 136.80600 125.90800 109.05300 1.000 43.68673 232 SER A C 1
ATOM 1567 O O . SER A 1 232 ? 136.11400 126.70100 108.40900 1.000 43.68673 232 SER A O 1
ATOM 1570 N N . VAL A 1 233 ? 138.11700 125.78000 108.86000 1.000 44.24139 233 VAL A N 1
ATOM 1571 C CA . VAL A 1 233 ? 138.86000 126.42500 107.77800 1.000 44.24139 233 VAL A CA 1
ATOM 1572 C C . VAL A 1 233 ? 138.76300 125.63600 106.48000 1.000 44.24139 233 VAL A C 1
ATOM 1573 O O . VAL A 1 233 ? 139.19800 126.11500 105.42700 1.000 44.24139 233 VAL A O 1
ATOM 1577 N N . PHE A 1 234 ? 138.14500 124.46000 106.51800 1.000 43.67442 234 PHE A N 1
ATOM 1578 C CA . PHE A 1 234 ? 137.99600 123.55100 105.38700 1.000 43.67442 234 PHE A CA 1
ATOM 1579 C C . PHE A 1 234 ? 136.54200 123.10100 105.26400 1.000 43.67442 234 PHE A C 1
ATOM 1580 O O . PHE A 1 234 ? 136.23200 121.92000 105.13300 1.000 43.67442 234 PHE A O 1
ATOM 1588 N N . ASN A 1 235 ? 135.63000 124.07400 105.29800 1.000 43.38935 235 ASN A N 1
ATOM 1589 C CA . ASN A 1 235 ? 134.17700 123.89800 105.20200 1.000 43.38935 235 ASN A CA 1
ATOM 1590 C C . ASN A 1 235 ? 133.57800 122.95700 106.24900 1.000 43.38935 235 ASN A C 1
ATOM 1591 O O . ASN A 1 235 ? 132.44700 122.50600 106.08800 1.000 43.38935 235 ASN A O 1
ATOM 1596 N N . GLY A 1 236 ? 134.28900 122.65600 107.33200 1.000 43.49920 236 GLY A N 1
ATOM 1597 C CA . GLY A 1 236 ? 133.82500 121.72100 108.34500 1.000 43.49920 236 GLY A CA 1
ATOM 1598 C C . GLY A 1 236 ? 133.96900 120.24800 108.02500 1.000 43.49920 236 GLY A C 1
ATOM 1599 O O . GLY A 1 236 ? 133.46900 119.41700 108.78600 1.000 43.49920 236 GLY A O 1
ATOM 1600 N N . ASN A 1 237 ? 134.63200 119.90000 106.92600 1.000 42.56802 237 ASN A N 1
ATOM 1601 C CA . ASN A 1 237 ? 134.82500 118.52300 106.46800 1.000 42.56802 237 ASN A CA 1
ATOM 1602 C C . ASN A 1 237 ? 135.98800 117.82900 107.19200 1.000 42.56802 237 ASN A C 1
ATOM 1603 O O . ASN A 1 237 ? 137.06300 117.61800 106.63700 1.000 42.56802 237 ASN A O 1
ATOM 1608 N N . PHE A 1 238 ? 135.77800 117.47500 108.46600 1.000 44.80214 238 PHE A N 1
ATOM 1609 C CA . PHE A 1 238 ? 136.81500 116.72300 109.18900 1.000 44.80214 238 PHE A CA 1
ATOM 1610 C C . PHE A 1 238 ? 136.97400 115.27700 108.70700 1.000 44.80214 238 PHE A C 1
ATOM 1611 O O . PHE A 1 238 ? 138.01400 114.65400 108.96600 1.000 44.80214 238 PHE A O 1
ATOM 1619 N N . ASP A 1 239 ? 135.98600 114.74300 107.99200 1.000 45.97241 239 ASP A N 1
ATOM 1620 C CA . ASP A 1 239 ? 136.05700 113.37600 107.48600 1.000 45.97241 239 ASP A CA 1
ATOM 1621 C C . ASP A 1 239 ? 137.13000 113.22100 106.40600 1.000 45.97241 239 ASP A C 1
ATOM 1622 O O . ASP A 1 239 ? 137.85400 112.21800 106.38700 1.000 45.97241 239 ASP A O 1
ATOM 1627 N N . GLU A 1 240 ? 137.29700 114.22800 105.54200 1.000 45.56421 240 GLU A N 1
ATOM 1628 C CA . GLU A 1 240 ? 138.39900 114.22900 104.57900 1.000 45.56421 240 GLU A CA 1
ATOM 1629 C C . GLU A 1 240 ? 139.75100 114.32500 105.26300 1.000 45.56421 240 GLU A C 1
ATOM 1630 O O . GLU A 1 240 ? 140.72600 113.71500 104.80700 1.000 45.56421 240 GLU A O 1
ATOM 1636 N N . LEU A 1 241 ? 139.83900 115.09500 106.34400 1.000 45.31394 241 LEU A N 1
ATOM 1637 C CA . LEU A 1 241 ? 141.11700 115.24000 107.02100 1.000 45.31394 241 LEU A CA 1
ATOM 1638 C C . LEU A 1 241 ? 141.55400 113.91900 107.62400 1.000 45.31394 241 LEU A C 1
ATOM 1639 O O . LEU A 1 241 ? 142.70000 113.49900 107.44400 1.000 45.31394 241 LEU A O 1
ATOM 1644 N N . LEU A 1 242 ? 140.65500 113.24100 108.33900 1.000 46.63426 242 LEU A N 1
ATOM 1645 C CA . LEU A 1 242 ? 141.00500 111.92600 108.87300 1.000 46.63426 242 LEU A CA 1
ATOM 1646 C C . LEU A 1 242 ? 141.31200 110.92500 107.76500 1.000 46.63426 242 LEU A C 1
ATOM 1647 O O . LEU A 1 242 ? 142.22100 110.10500 107.90300 1.000 46.63426 242 LEU A O 1
ATOM 1652 N N . LYS A 1 243 ? 140.57400 110.97900 106.65700 1.000 48.49132 243 LYS A N 1
ATOM 1653 C CA . LYS A 1 243 ? 140.81800 110.06400 105.54300 1.000 48.49132 243 LYS A CA 1
ATOM 1654 C C . LYS A 1 243 ? 142.20300 110.22500 104.91700 1.000 48.49132 243 LYS A C 1
ATOM 1655 O O . LYS A 1 243 ? 142.86000 109.22800 104.60400 1.000 48.49132 243 LYS A O 1
ATOM 1661 N N . ILE A 1 244 ? 142.65600 111.45900 104.67800 1.000 49.41529 244 ILE A N 1
ATOM 1662 C CA . ILE A 1 244 ? 143.98200 111.61700 104.07100 1.000 49.41529 244 ILE A CA 1
ATOM 1663 C C . ILE A 1 244 ? 145.12300 111.29400 105.03500 1.000 49.41529 244 ILE A C 1
ATOM 1664 O O . ILE A 1 244 ? 146.22700 110.96700 104.58900 1.000 49.41529 244 ILE A O 1
ATOM 1669 N N . MET A 1 245 ? 144.90200 111.38200 106.34100 1.000 51.28602 245 MET A N 1
ATOM 1670 C CA . MET A 1 245 ? 145.87900 110.92900 107.32400 1.000 51.28602 245 MET A CA 1
ATOM 1671 C C . MET A 1 245 ? 145.90700 109.41000 107.47800 1.000 51.28602 245 MET A C 1
ATOM 1672 O O . MET A 1 245 ? 146.72400 108.89900 108.24400 1.000 51.28602 245 MET A O 1
ATOM 1677 N N . GLY A 1 246 ? 145.03400 108.68700 106.78100 1.000 53.94461 246 GLY A N 1
ATOM 1678 C CA . GLY A 1 246 ? 145.01400 107.23700 106.79200 1.000 53.94461 246 GLY A CA 1
ATOM 1679 C C . GLY A 1 246 ? 144.13100 106.55900 107.81500 1.000 53.94461 246 GLY A C 1
ATOM 1680 O O . GLY A 1 246 ? 144.33100 105.37200 108.08200 1.000 53.94461 246 GLY A O 1
ATOM 1681 N N . TYR A 1 247 ? 143.16700 107.26200 108.39600 1.000 55.47034 247 TYR A N 1
ATOM 1682 C CA . TYR A 1 247 ? 142.23800 106.71900 109.38000 1.000 55.47034 247 TYR A CA 1
ATOM 1683 C C . TYR A 1 247 ? 140.81300 106.66500 108.82600 1.000 55.47034 247 TYR A C 1
ATOM 1684 O O . TYR A 1 247 ? 140.53900 107.06200 107.69300 1.000 55.47034 247 TYR A O 1
ATOM 1693 N N . THR A 1 248 ? 139.90800 106.12100 109.64100 1.000 57.95752 248 THR A N 1
ATOM 1694 C CA . THR A 1 248 ? 138.47800 106.05900 109.36000 1.000 57.95752 248 THR A CA 1
ATOM 1695 C C . THR A 1 248 ? 137.72600 106.59900 110.56800 1.000 57.95752 248 THR A C 1
ATOM 1696 O O . THR A 1 248 ? 137.97400 106.16700 111.69500 1.000 57.95752 248 THR A O 1
ATOM 1700 N N . SER A 1 249 ? 136.81300 107.54100 110.33300 1.000 58.37570 249 SER A N 1
ATOM 1701 C CA . SER A 1 249 ? 136.07300 108.17600 111.42000 1.000 58.37570 249 SER A CA 1
ATOM 1702 C C . SER A 1 249 ? 135.17500 107.21100 112.18800 1.000 58.37570 249 SER A C 1
ATOM 1703 O O . SER A 1 249 ? 134.77700 107.52600 113.31300 1.000 58.37570 249 SER A O 1
ATOM 1706 N N . GLY A 1 250 ? 134.83200 106.05900 111.60700 1.000 60.20175 250 GLY A N 1
ATOM 1707 C CA . GLY A 1 250 ? 134.06700 105.05500 112.33100 1.000 60.20175 250 GLY A CA 1
ATOM 1708 C C . GLY A 1 250 ? 134.84800 104.23200 113.33700 1.000 60.20175 250 GLY A C 1
ATOM 1709 O O . GLY A 1 250 ? 134.27500 103.75800 114.32000 1.000 60.20175 250 GLY A O 1
ATOM 1710 N N . ASP A 1 251 ? 136.15200 104.04600 113.11500 1.000 63.77091 251 ASP A N 1
ATOM 1711 C CA . ASP A 1 251 ? 137.00500 103.31800 114.05400 1.000 63.77091 251 ASP A CA 1
ATOM 1712 C C . ASP A 1 251 ? 137.45500 104.16600 115.24000 1.000 63.77091 251 ASP A C 1
ATOM 1713 O O . ASP A 1 251 ? 137.61800 103.64100 116.34400 1.000 63.77091 251 ASP A O 1
ATOM 1718 N N . LEU A 1 252 ? 137.68100 105.45600 115.02600 1.000 60.94036 252 LEU A N 1
ATOM 1719 C CA . LEU A 1 252 ? 138.14300 106.43000 116.01000 1.000 60.94036 252 LEU A CA 1
ATOM 1720 C C . LEU A 1 252 ? 137.03600 106.97000 116.91300 1.000 60.94036 252 LEU A C 1
ATOM 1721 O O . LEU A 1 252 ? 137.28300 107.91500 117.66200 1.000 60.94036 252 LEU A O 1
ATOM 1726 N N . TYR A 1 253 ? 135.83200 106.40800 116.82800 1.000 61.94669 253 TYR A N 1
ATOM 1727 C CA . TYR A 1 253 ? 134.64200 106.94800 117.48600 1.000 61.94669 253 TYR A CA 1
ATOM 1728 C C . TYR A 1 253 ? 134.83000 107.30700 118.96100 1.000 61.94669 253 TYR A C 1
ATOM 1729 O O . TYR A 1 253 ? 134.39600 108.37400 119.40400 1.000 61.94669 253 TYR A O 1
ATOM 1738 N N . GLU A 1 254 ? 135.45800 106.43000 119.74000 1.000 61.71266 254 GLU A N 1
ATOM 1739 C CA . GLU A 1 254 ? 135.56200 106.65100 121.18400 1.000 61.71266 254 GLU A CA 1
ATOM 1740 C C . GLU A 1 254 ? 136.44100 107.84700 121.56200 1.000 61.71266 254 GLU A C 1
ATOM 1741 O O . GLU A 1 254 ? 136.13700 108.54400 122.53600 1.000 61.71266 254 GLU A O 1
ATOM 1747 N N . ILE A 1 255 ? 137.52800 108.10100 120.83300 1.000 56.63741 255 ILE A N 1
ATOM 1748 C CA . ILE A 1 255 ? 138.35800 109.28000 121.09700 1.000 56.63741 255 ILE A CA 1
ATOM 1749 C C . ILE A 1 255 ? 137.88200 110.52600 120.34600 1.000 56.63741 255 ILE A C 1
ATOM 1750 O O . ILE A 1 255 ? 138.11200 111.64600 120.80400 1.000 56.63741 255 ILE A O 1
ATOM 1755 N N . LEU A 1 256 ? 137.23800 110.35900 119.19500 1.000 56.40533 256 LEU A N 1
ATOM 1756 C CA . LEU A 1 256 ? 136.69900 111.49000 118.44600 1.000 56.40533 256 LEU A CA 1
ATOM 1757 C C . LEU A 1 256 ? 135.48900 112.09900 119.14400 1.000 56.40533 256 LEU A C 1
ATOM 1758 O O . LEU A 1 256 ? 135.37300 113.32300 119.25700 1.000 56.40533 256 LEU A O 1
ATOM 1763 N N . HIS A 1 257 ? 134.57500 111.25800 119.61600 1.000 61.03473 257 HIS A N 1
ATOM 1764 C CA . HIS A 1 257 ? 133.38300 111.72100 120.31400 1.000 61.03473 257 HIS A CA 1
ATOM 1765 C C . HIS A 1 257 ? 133.73300 112.36600 121.65300 1.000 61.03473 257 HIS A C 1
ATOM 1766 O O . HIS A 1 257 ? 133.04200 113.29200 122.08600 1.000 61.03473 257 HIS A O 1
ATOM 1773 N N . SER A 1 258 ? 134.79100 111.89600 122.32000 1.000 57.47706 258 SER A N 1
ATOM 1774 C CA . SER A 1 258 ? 135.29600 112.49800 123.55300 1.000 57.47706 258 SER A CA 1
ATOM 1775 C C . SER A 1 258 ? 136.06500 113.80100 123.33500 1.000 57.47706 258 SER A C 1
ATOM 1776 O O . SER A 1 258 ? 136.37300 114.48000 124.31800 1.000 57.47706 258 SER A O 1
ATOM 1779 N N . GLU A 1 259 ? 136.37800 114.15900 122.08700 1.000 57.19020 259 GLU A N 1
ATOM 1780 C CA . GLU A 1 259 ? 137.17300 115.34700 121.73500 1.000 57.19020 259 GLU A CA 1
ATOM 1781 C C . GLU A 1 259 ? 138.60500 115.33900 122.27600 1.000 57.19020 259 GLU A C 1
ATOM 1782 O O . GLU A 1 259 ? 139.11400 116.35900 122.73800 1.000 57.19020 259 GLU A O 1
ATOM 1788 N N . LEU A 1 260 ? 139.25900 114.17800 122.23100 1.000 53.17054 260 LEU A N 1
ATOM 1789 C CA . LEU A 1 260 ? 140.64400 114.03400 122.66700 1.000 53.17054 260 LEU A CA 1
ATOM 1790 C C . LEU A 1 260 ? 141.67800 114.18300 121.54300 1.000 53.17054 260 LEU A C 1
ATOM 1791 O O . LEU A 1 260 ? 142.87000 114.26300 121.84600 1.000 53.17054 260 LEU A O 1
ATOM 1796 N N . ILE A 1 261 ? 141.28000 114.17700 120.27100 1.000 51.58631 261 ILE A N 1
ATOM 1797 C CA . ILE A 1 261 ? 142.19900 114.41400 119.15000 1.000 51.58631 261 ILE A CA 1
ATOM 1798 C C . ILE A 1 261 ? 142.46600 115.91600 119.01500 1.000 51.58631 261 ILE A C 1
ATOM 1799 O O . ILE A 1 261 ? 141.57600 116.67200 118.62500 1.000 51.58631 261 ILE A O 1
ATOM 1804 N N . ARG A 1 262 ? 143.70700 116.34700 119.29100 1.000 52.86780 262 ARG A N 1
ATOM 1805 C CA . ARG A 1 262 ? 144.07700 117.76100 119.34700 1.000 52.86780 262 ARG A CA 1
ATOM 1806 C C . ARG A 1 262 ? 145.43600 118.01800 118.69200 1.000 52.86780 262 ARG A C 1
ATOM 1807 O O . ARG A 1 262 ? 146.29400 117.13700 118.66300 1.000 52.86780 262 ARG A O 1
ATOM 1815 N N . GLY A 1 263 ? 145.62800 119.24500 118.17200 1.000 48.64052 263 GLY A N 1
ATOM 1816 C CA . GLY A 1 263 ? 146.88400 119.64300 117.55900 1.000 48.64052 263 GLY A CA 1
ATOM 1817 C C . GLY A 1 263 ? 147.46300 120.92700 118.13900 1.000 48.64052 263 GLY A C 1
ATOM 1818 O O . GLY A 1 263 ? 146.78600 121.66400 118.84700 1.000 48.64052 263 GLY A O 1
ATOM 1819 N N . ASN A 1 264 ? 148.74500 121.18200 117.82700 1.000 47.66973 264 ASN A N 1
ATOM 1820 C CA . ASN A 1 264 ? 149.44900 122.38900 118.27200 1.000 47.66973 264 ASN A CA 1
ATOM 1821 C C . ASN A 1 264 ? 150.45300 122.86300 117.22100 1.000 47.66973 264 ASN A C 1
ATOM 1822 O O . ASN A 1 264 ? 150.96300 122.06800 116.43400 1.000 47.66973 264 ASN A O 1
ATOM 1827 N N . ILE A 1 265 ? 150.72900 124.17500 117.22000 1.000 46.88352 265 ILE A N 1
ATOM 1828 C CA . ILE A 1 265 ? 151.64900 124.80900 116.26600 1.000 46.88352 265 ILE A CA 1
ATOM 1829 C C . ILE A 1 265 ? 153.10700 124.52200 116.60600 1.000 46.88352 265 ILE A C 1
ATOM 1830 O O . ILE A 1 265 ? 153.54000 124.71200 117.74600 1.000 46.88352 265 ILE A O 1
ATOM 1835 N N . ILE A 1 266 ? 153.87700 124.08400 115.60500 1.000 45.16303 266 ILE A N 1
ATOM 1836 C CA . ILE A 1 266 ? 155.30300 123.84300 115.77000 1.000 45.16303 266 ILE A CA 1
ATOM 1837 C C . ILE A 1 266 ? 156.18600 124.83800 115.00200 1.000 45.16303 266 ILE A C 1
ATOM 1838 O O . ILE A 1 266 ? 157.32700 125.06400 115.41400 1.000 45.16303 266 ILE A O 1
ATOM 1843 N N . ASP A 1 267 ? 155.71600 125.42800 113.89900 1.000 50.06136 267 ASP A N 1
ATOM 1844 C CA . ASP A 1 267 ? 156.52400 126.39800 113.15800 1.000 50.06136 267 ASP A CA 1
ATOM 1845 C C . ASP A 1 267 ? 155.64800 127.27100 112.26200 1.000 50.06136 267 ASP A C 1
ATOM 1846 O O . ASP A 1 267 ? 154.54300 126.88800 111.87100 1.000 50.06136 267 ASP A O 1
ATOM 1851 N N . VAL A 1 268 ? 156.19800 128.43400 111.89400 1.000 49.39042 268 VAL A N 1
ATOM 1852 C CA . VAL A 1 268 ? 155.55600 129.43400 111.04300 1.000 49.39042 268 VAL A CA 1
ATOM 1853 C C . VAL A 1 268 ? 156.53400 129.90400 109.97500 1.000 49.39042 268 VAL A C 1
ATOM 1854 O O . VAL A 1 268 ? 157.71000 130.12600 110.27100 1.000 49.39042 268 VAL A O 1
ATOM 1858 N N . ASP A 1 269 ? 156.06700 130.04200 108.72800 1.000 50.16253 269 ASP A N 1
ATOM 1859 C CA . ASP A 1 269 ? 156.89400 130.61900 107.66300 1.000 50.16253 269 ASP A CA 1
ATOM 1860 C C . ASP A 1 269 ? 156.20800 131.86800 107.12200 1.000 50.16253 269 ASP A C 1
ATOM 1861 O O . ASP A 1 269 ? 155.14900 131.77300 106.48200 1.000 50.16253 269 ASP A O 1
ATOM 1866 N N . VAL A 1 270 ? 156.82100 133.02700 107.40600 1.000 50.29989 270 VAL A N 1
ATOM 1867 C CA . VAL A 1 270 ? 156.25700 134.35000 107.13400 1.000 50.29989 270 VAL A CA 1
ATOM 1868 C C . VAL A 1 270 ? 156.31800 134.73000 105.65600 1.000 50.29989 270 VAL A C 1
ATOM 1869 O O . VAL A 1 270 ? 155.36500 135.30100 105.11900 1.000 50.29989 270 VAL A O 1
ATOM 1873 N N . ASP A 1 271 ? 157.42600 134.45000 104.97100 1.000 52.32460 271 ASP A N 1
ATOM 1874 C CA . ASP A 1 271 ? 157.51200 134.83000 103.56100 1.000 52.32460 271 ASP A CA 1
ATOM 1875 C C . ASP A 1 271 ? 156.62900 133.95800 102.67600 1.000 52.32460 271 ASP A C 1
ATOM 1876 O O . ASP A 1 271 ? 156.03800 134.44800 101.70900 1.000 52.32460 271 ASP A O 1
ATOM 1881 N N . ALA A 1 272 ? 156.55200 132.66100 102.96600 1.000 48.27010 272 ALA A N 1
ATOM 1882 C CA . ALA A 1 272 ? 155.69000 131.76500 102.20800 1.000 48.27010 272 ALA A CA 1
ATOM 1883 C C . ALA A 1 272 ? 154.25900 131.79300 102.72000 1.000 48.27010 272 ALA A C 1
ATOM 1884 O O . ALA A 1 272 ? 153.33000 131.50900 101.96300 1.000 48.27010 272 ALA A O 1
ATOM 1886 N N . GLY A 1 273 ? 154.06700 132.12600 103.99100 1.000 46.39923 273 GLY A N 1
ATOM 1887 C CA . GLY A 1 273 ? 152.75300 132.23600 104.58300 1.000 46.39923 273 GLY A CA 1
ATOM 1888 C C . GLY A 1 273 ? 152.08000 130.92100 104.90300 1.000 46.39923 273 GLY A C 1
ATOM 1889 O O . GLY A 1 273 ? 151.02000 130.62300 104.35200 1.000 46.39923 273 GLY A O 1
ATOM 1890 N N . TYR A 1 274 ? 152.68000 130.11200 105.77600 1.000 47.01239 274 TYR A N 1
ATOM 1891 C CA . TYR A 1 274 ? 152.03700 128.86700 106.18800 1.000 47.01239 274 TYR A CA 1
ATOM 1892 C C . TYR A 1 274 ? 152.28900 128.55400 107.65800 1.000 47.01239 274 TYR A C 1
ATOM 1893 O O . TYR A 1 274 ? 153.23600 129.05400 108.27500 1.000 47.01239 274 TYR A O 1
ATOM 1902 N N . ILE A 1 275 ? 151.40700 127.71200 108.20800 1.000 47.06449 275 ILE A N 1
ATOM 1903 C CA . ILE A 1 275 ? 151.48900 127.21400 109.58200 1.000 47.06449 275 ILE A CA 1
ATOM 1904 C C . ILE A 1 275 ? 151.66600 125.69700 109.57100 1.000 47.06449 275 ILE A C 1
ATOM 1905 O O . ILE A 1 275 ? 150.93500 124.99500 108.86500 1.000 47.06449 275 ILE A O 1
ATOM 1910 N N . ALA A 1 276 ? 152.63900 125.19100 110.33700 1.000 45.72439 276 ALA A N 1
ATOM 1911 C CA . ALA A 1 276 ? 152.85400 123.75300 110.49400 1.000 45.72439 276 ALA A CA 1
ATOM 1912 C C . ALA A 1 276 ? 152.31900 123.25400 111.83500 1.000 45.72439 276 ALA A C 1
ATOM 1913 O O . ALA A 1 276 ? 152.63900 123.82200 112.87900 1.000 45.72439 276 ALA A O 1
ATOM 1915 N N . LEU A 1 277 ? 151.50300 122.19500 111.80500 1.000 45.41843 277 LEU A N 1
ATOM 1916 C CA . LEU A 1 277 ? 150.87800 121.61700 112.99000 1.000 45.41843 277 LEU A CA 1
ATOM 1917 C C . LEU A 1 277 ? 151.23600 120.14300 113.16500 1.000 45.41843 277 LEU A C 1
ATOM 1918 O O . LEU A 1 277 ? 151.38900 119.40400 112.18700 1.000 45.41843 277 LEU A O 1
ATOM 1923 N N . GLU A 1 278 ? 151.35300 119.72500 114.42500 1.000 48.79097 278 GLU A N 1
ATOM 1924 C CA . GLU A 1 278 ? 151.50300 118.32700 114.82200 1.000 48.79097 278 GLU A CA 1
ATOM 1925 C C . GLU A 1 278 ? 150.23400 117.87200 115.53900 1.000 48.79097 278 GLU A C 1
ATOM 1926 O O . GLU A 1 278 ? 149.82000 118.49800 116.51600 1.000 48.79097 278 GLU A O 1
ATOM 1932 N N . ILE A 1 279 ? 149.63300 116.77300 115.07500 1.000 50.81741 279 ILE A N 1
ATOM 1933 C CA . ILE A 1 279 ? 148.32700 116.30300 115.54000 1.000 50.81741 279 ILE A CA 1
ATOM 1934 C C . ILE A 1 279 ? 148.46600 114.95300 116.24200 1.000 50.81741 279 ILE A C 1
ATOM 1935 O O . ILE A 1 279 ? 149.16100 114.06200 115.75000 1.000 50.81741 279 ILE A O 1
ATOM 1940 N N . GLU A 1 280 ? 147.79000 114.80600 117.38700 1.000 55.46030 280 GLU A N 1
ATOM 1941 C CA . GLU A 1 280 ? 147.94800 113.68600 118.31700 1.000 55.46030 280 GLU A CA 1
ATOM 1942 C C . GLU A 1 280 ? 146.71400 112.79000 118.45000 1.000 55.46030 280 GLU A C 1
ATOM 1943 O O . GLU A 1 280 ? 145.60400 113.28700 118.65400 1.000 55.46030 280 GLU A O 1
ATOM 1949 N N . PHE A 1 281 ? 146.92100 111.46500 118.35900 1.000 54.00104 281 PHE A N 1
ATOM 1950 C CA . PHE A 1 281 ? 145.88900 110.42300 118.46900 1.000 54.00104 281 PHE A CA 1
ATOM 1951 C C . PHE A 1 281 ? 146.17200 109.51000 119.66100 1.000 54.00104 281 PHE A C 1
ATOM 1952 O O . PHE A 1 281 ? 146.85700 108.49100 119.50700 1.000 54.00104 281 PHE A O 1
ATOM 1960 N N . PRO A 1 282 ? 145.65300 109.80600 120.85200 1.000 56.53300 282 PRO A N 1
ATOM 1961 C CA . PRO A 1 282 ? 146.02400 109.04000 122.05300 1.000 56.53300 282 PRO A CA 1
ATOM 1962 C C . PRO A 1 282 ? 145.34000 107.68400 122.23500 1.000 56.53300 282 PRO A C 1
ATOM 1963 O O . PRO A 1 282 ? 144.28300 107.39800 121.67400 1.000 56.53300 282 PRO A O 1
ATOM 1967 N N . ASN A 1 283 ? 146.00300 106.82500 123.01900 1.000 59.99594 283 ASN A N 1
ATOM 1968 C CA . ASN A 1 283 ? 145.45400 105.58300 123.56200 1.000 59.99594 283 ASN A CA 1
ATOM 1969 C C . ASN A 1 283 ? 144.64800 105.85800 124.83700 1.000 59.99594 283 ASN A C 1
ATOM 1970 O O . ASN A 1 283 ? 144.80600 106.89700 125.47700 1.000 59.99594 283 ASN A O 1
ATOM 1975 N N . LEU A 1 284 ? 143.78700 104.90800 125.21700 1.000 58.32176 284 LEU A N 1
ATOM 1976 C CA . LEU A 1 284 ? 143.01300 104.97500 126.45800 1.000 58.32176 284 LEU A CA 1
ATOM 1977 C C . LEU A 1 284 ? 143.40600 103.85800 127.42200 1.000 58.32176 284 LEU A C 1
ATOM 1978 O O . LEU A 1 284 ? 143.49900 102.69800 127.01400 1.000 58.32176 284 LEU A O 1
ATOM 1983 N N . THR A 1 285 ? 143.60600 104.19000 128.70000 1.000 57.90904 285 THR A N 1
ATOM 1984 C CA . THR A 1 285 ? 143.97200 103.22400 129.73400 1.000 57.90904 285 THR A CA 1
ATOM 1985 C C . THR A 1 285 ? 142.83200 103.00400 130.72400 1.000 57.90904 285 THR A C 1
ATOM 1986 O O . THR A 1 285 ? 142.29300 103.96800 131.28300 1.000 57.90904 285 THR A O 1
ATOM 1990 N N . LEU A 1 286 ? 142.47000 101.73700 130.92600 1.000 56.54526 286 LEU A N 1
ATOM 1991 C CA . LEU A 1 286 ? 141.44600 101.32100 131.87900 1.000 56.54526 286 LEU A CA 1
ATOM 1992 C C . LEU A 1 286 ? 142.02800 101.22500 133.29100 1.000 56.54526 286 LEU A C 1
ATOM 1993 O O . LEU A 1 286 ? 142.93300 100.42300 133.53500 1.000 56.54526 286 LEU A O 1
ATOM 1998 N N . VAL A 1 287 ? 141.51600 102.02900 134.21600 1.000 57.57836 287 VAL A N 1
ATOM 1999 C CA . VAL A 1 287 ? 142.02400 102.05600 135.59800 1.000 57.57836 287 VAL A CA 1
ATOM 2000 C C . VAL A 1 287 ? 141.58500 100.79900 136.34600 1.000 57.57836 287 VAL A C 1
ATOM 2001 O O . VAL A 1 287 ? 140.38200 100.49500 136.38200 1.000 57.57836 287 VAL A O 1
ATOM 2005 N N . PRO A 1 288 ? 142.50300 100.04000 136.94500 1.000 60.50671 288 PRO A N 1
ATOM 2006 C CA . PRO A 1 288 ? 142.11900 98.82700 137.68000 1.000 60.50671 288 PRO A CA 1
ATOM 2007 C C . PRO A 1 288 ? 141.48400 99.10900 139.04000 1.000 60.50671 288 PRO A C 1
ATOM 2008 O O . PRO A 1 288 ? 141.86000 100.04700 139.74600 1.000 60.50671 288 PRO A O 1
ATOM 2012 N N . ASN A 1 289 ? 140.52800 98.24900 139.41700 1.000 61.12325 289 ASN A N 1
ATOM 2013 C CA . ASN A 1 289 ? 139.78600 98.35000 140.68400 1.000 61.12325 289 ASN A CA 1
ATOM 2014 C C . ASN A 1 289 ? 139.05400 99.68100 140.88500 1.000 61.12325 289 ASN A C 1
ATOM 2015 O O . ASN A 1 289 ? 138.96700 100.16900 142.01200 1.000 61.12325 289 ASN A O 1
ATOM 2020 N N . ALA A 1 290 ? 138.53300 100.30200 139.82400 1.000 58.12715 290 ALA A N 1
ATOM 2021 C CA . ALA A 1 290 ? 137.83600 101.58600 139.92000 1.000 58.12715 290 ALA A CA 1
ATOM 2022 C C . ALA A 1 290 ? 136.43600 101.48200 139.32100 1.000 58.12715 290 ALA A C 1
ATOM 2023 O O . ALA A 1 290 ? 136.28500 101.01500 138.19000 1.000 58.12715 290 ALA A O 1
ATOM 2025 N N . VAL A 1 291 ? 135.41500 101.93400 140.06600 1.000 54.25333 291 VAL A N 1
ATOM 2026 C CA . VAL A 1 291 ? 134.01200 101.83100 139.64200 1.000 54.25333 291 VAL A CA 1
ATOM 2027 C C . VAL A 1 291 ? 133.25000 103.13000 139.91000 1.000 54.25333 291 VAL A C 1
ATOM 2028 O O . VAL A 1 291 ? 133.40400 103.73900 140.97300 1.000 54.25333 291 VAL A O 1
ATOM 2032 N N . VAL A 1 292 ? 132.40500 103.54500 138.95400 1.000 51.58394 292 VAL A N 1
ATOM 2033 C CA . VAL A 1 292 ? 131.51800 104.70500 139.10900 1.000 51.58394 292 VAL A CA 1
ATOM 2034 C C . VAL A 1 292 ? 130.06800 104.23900 139.27300 1.000 51.58394 292 VAL A C 1
ATOM 2035 O O . VAL A 1 292 ? 129.55600 103.49200 138.43200 1.000 51.58394 292 VAL A O 1
ATOM 2039 N N . GLN A 1 293 ? 129.40700 104.68600 140.34900 1.000 50.26205 293 GLN A N 1
ATOM 2040 C CA . GLN A 1 293 ? 128.03500 104.29900 140.68800 1.000 50.26205 293 GLN A CA 1
ATOM 2041 C C . GLN A 1 293 ? 127.06800 105.48700 140.67400 1.000 50.26205 293 GLN A C 1
ATOM 2042 O O . GLN A 1 293 ? 127.33900 106.51300 141.30800 1.000 50.26205 293 GLN A O 1
ATOM 2048 N N . GLU A 1 294 ? 125.95100 105.34900 139.94200 1.000 52.15688 294 GLU A N 1
ATOM 2049 C CA . GLU A 1 294 ? 124.85300 106.32100 139.88500 1.000 52.15688 294 GLU A CA 1
ATOM 2050 C C . GLU A 1 294 ? 123.82700 106.11700 141.00700 1.000 52.15688 294 GLU A C 1
ATOM 2051 O O . GLU A 1 294 ? 123.57200 104.99200 141.43600 1.000 52.15688 294 GLU A O 1
ATOM 2057 N N . LEU A 1 295 ? 123.23800 107.22100 141.48300 1.000 49.90105 295 LEU A N 1
ATOM 2058 C CA . LEU A 1 295 ? 122.18200 107.20800 142.50000 1.000 49.90105 295 LEU A CA 1
ATOM 2059 C C . LEU A 1 295 ? 120.91300 107.91200 142.00700 1.000 49.90105 295 LEU A C 1
ATOM 2060 O O . LEU A 1 295 ? 121.00100 108.99000 141.41500 1.000 49.90105 295 LEU A O 1
ATOM 2065 N N . MET A 1 296 ? 119.73400 107.30100 142.23900 1.000 49.64969 296 MET A N 1
ATOM 2066 C CA . MET A 1 296 ? 118.41200 107.82500 141.84600 1.000 49.64969 296 MET A CA 1
ATOM 2067 C C . MET A 1 296 ? 117.61000 108.31800 143.04600 1.000 49.64969 296 MET A C 1
ATOM 2068 O O . MET A 1 296 ? 117.30100 107.50900 143.93000 1.000 49.64969 296 MET A O 1
ATOM 2073 N N . PRO A 1 297 ? 117.24400 109.60000 143.13900 1.000 48.66506 297 PRO A N 1
ATOM 2074 C CA . PRO A 1 297 ? 116.41400 110.06900 144.25900 1.000 48.66506 297 PRO A CA 1
ATOM 2075 C C . PRO A 1 297 ? 114.91800 110.13300 143.95800 1.000 48.66506 297 PRO A C 1
ATOM 2076 O O . PRO A 1 297 ? 114.50800 110.46800 142.84500 1.000 48.66506 297 PRO A O 1
ATOM 2080 N N . ILE A 1 298 ? 114.09100 109.81200 144.96000 1.000 47.18136 298 ILE A N 1
ATOM 2081 C CA . ILE A 1 298 ? 112.63700 109.94600 144.89300 1.000 47.18136 298 ILE A CA 1
ATOM 2082 C C . ILE A 1 298 ? 112.16200 110.62200 146.17800 1.000 47.18136 298 ILE A C 1
ATOM 2083 O O . ILE A 1 298 ? 112.87600 110.66500 147.17900 1.000 47.18136 298 ILE A O 1
ATOM 2088 N N . SER A 1 299 ? 110.95900 111.19400 146.13400 1.000 48.40640 299 SER A N 1
ATOM 2089 C CA . SER A 1 299 ? 110.38600 111.80500 147.32900 1.000 48.40640 299 SER A CA 1
ATOM 2090 C C . SER A 1 299 ? 109.89500 110.76200 148.32900 1.000 48.40640 299 SER A C 1
ATOM 2091 O O . SER A 1 299 ? 109.73900 109.58400 148.01500 1.000 48.40640 299 SER A O 1
ATOM 2094 N N . TYR A 1 300 ? 109.65800 111.21500 149.56300 1.000 49.55198 300 TYR A N 1
ATOM 2095 C CA . TYR A 1 300 ? 109.16300 110.33000 150.61400 1.000 49.55198 300 TYR A CA 1
ATOM 2096 C C . TYR A 1 300 ? 108.30600 111.10400 151.61500 1.000 49.55198 300 TYR A C 1
ATOM 2097 O O . TYR A 1 300 ? 108.30400 112.33300 151.64600 1.000 49.55198 300 TYR A O 1
ATOM 2106 N N . ASN A 1 301 ? 107.54700 110.35700 152.41400 1.000 54.94508 301 ASN A N 1
ATOM 2107 C CA . ASN A 1 301 ? 106.57700 110.89400 153.36300 1.000 54.94508 301 ASN A CA 1
ATOM 2108 C C . ASN A 1 301 ? 107.08400 110.90400 154.79900 1.000 54.94508 301 ASN A C 1
ATOM 2109 O O . ASN A 1 301 ? 107.54400 109.87700 155.30100 1.000 54.94508 301 ASN A O 1
ATOM 2114 N N . ILE A 1 302 ? 106.96500 112.05000 155.47300 1.000 57.21380 302 ILE A N 1
ATOM 2115 C CA . ILE A 1 302 ? 107.22500 112.16400 156.91100 1.000 57.21380 302 ILE A CA 1
ATOM 2116 C C . ILE A 1 302 ? 106.00300 112.76000 157.59800 1.000 57.21380 302 ILE A C 1
ATOM 2117 O O . ILE A 1 302 ? 105.71200 113.94800 157.42900 1.000 57.21380 302 ILE A O 1
ATOM 2122 N N . ASP A 1 303 ? 105.31200 111.95000 158.39300 1.000 62.55855 303 ASP A N 1
ATOM 2123 C CA . ASP A 1 303 ? 104.18500 112.38000 159.22900 1.000 62.55855 303 ASP A CA 1
ATOM 2124 C C . ASP A 1 303 ? 103.12300 113.18700 158.46900 1.000 62.55855 303 ASP A C 1
ATOM 2125 O O . ASP A 1 303 ? 102.41600 114.00200 159.06000 1.000 62.55855 303 ASP A O 1
ATOM 2130 N N . GLY A 1 304 ? 102.98500 112.97000 157.16200 1.000 59.00418 304 GLY A N 1
ATOM 2131 C CA . GLY A 1 304 ? 102.04400 113.70500 156.33400 1.000 59.00418 304 GLY A CA 1
ATOM 2132 C C . GLY A 1 304 ? 102.62600 114.71000 155.35500 1.000 59.00418 304 GLY A C 1
ATOM 2133 O O . GLY A 1 304 ? 101.88500 115.18100 154.48600 1.000 59.00418 304 GLY A O 1
ATOM 2134 N N . ASP A 1 305 ? 103.90900 115.05000 155.44800 1.000 56.95845 305 ASP A N 1
ATOM 2135 C CA . ASP A 1 305 ? 104.57500 116.00000 154.56200 1.000 56.95845 305 ASP A CA 1
ATOM 2136 C C . ASP A 1 305 ? 105.47800 115.27600 153.56500 1.000 56.95845 305 ASP A C 1
ATOM 2137 O O . ASP A 1 305 ? 105.89400 114.14500 153.79700 1.000 56.95845 305 ASP A O 1
ATOM 2142 N N . GLU A 1 306 ? 105.78300 115.93600 152.44700 1.000 53.17277 306 GLU A N 1
ATOM 2143 C CA . GLU A 1 306 ? 106.63400 115.37500 151.39800 1.000 53.17277 306 GLU A CA 1
ATOM 2144 C C . GLU A 1 306 ? 108.03500 115.99000 151.43000 1.000 53.17277 306 GLU A C 1
ATOM 2145 O O . GLU A 1 306 ? 108.17100 117.21500 151.44300 1.000 53.17277 306 GLU A O 1
ATOM 2151 N N . TRP A 1 307 ? 109.07500 115.13700 151.42100 1.000 52.22494 307 TRP A N 1
ATOM 2152 C CA . TRP A 1 307 ? 110.47300 115.54700 151.55800 1.000 52.22494 307 TRP A CA 1
ATOM 2153 C C . TRP A 1 307 ? 111.36000 114.85700 150.51700 1.000 52.22494 307 TRP A C 1
ATOM 2154 O O . TRP A 1 307 ? 110.95500 113.87800 149.88900 1.000 52.22494 307 TRP A O 1
ATOM 2165 N N . VAL A 1 308 ? 112.58300 115.38600 150.33200 1.000 52.04089 308 VAL A N 1
ATOM 2166 C CA . VAL A 1 308 ? 113.60200 114.85700 149.41500 1.000 52.04089 308 VAL A CA 1
ATOM 2167 C C . VAL A 1 308 ? 114.99700 114.91900 150.05300 1.000 52.04089 308 VAL A C 1
ATOM 2168 O O . VAL A 1 308 ? 115.29500 115.82500 150.83100 1.000 52.04089 308 VAL A O 1
ATOM 2172 N N . THR A 1 309 ? 115.85200 113.93400 149.74200 1.000 53.70287 309 THR A N 1
ATOM 2173 C CA . THR A 1 309 ? 117.23900 113.86900 150.21800 1.000 53.70287 309 THR A CA 1
ATOM 2174 C C . THR A 1 309 ? 118.22500 114.45200 149.20100 1.000 53.70287 309 THR A C 1
ATOM 2175 O O . THR A 1 309 ? 118.05100 114.28800 147.99100 1.000 53.70287 309 THR A O 1
ATOM 2179 N N . LEU A 1 310 ? 119.26100 115.14500 149.70000 1.000 54.68509 310 LEU A N 1
ATOM 2180 C CA . LEU A 1 310 ? 120.27700 115.80300 148.87000 1.000 54.68509 310 LEU A CA 1
ATOM 2181 C C . LEU A 1 310 ? 121.58200 114.99500 148.80800 1.000 54.68509 310 LEU A C 1
ATOM 2182 O O . LEU A 1 310 ? 122.28500 114.87000 149.81400 1.000 54.68509 310 LEU A O 1
ATOM 2187 N N . VAL A 1 311 ? 121.92200 114.48200 147.62000 1.000 52.60254 311 VAL A N 1
ATOM 2188 C CA . VAL A 1 311 ? 123.13500 113.68900 147.37000 1.000 52.60254 311 VAL A CA 1
ATOM 2189 C C . VAL A 1 311 ? 123.65000 113.92800 145.95000 1.000 52.60254 311 VAL A C 1
ATOM 2190 O O . VAL A 1 311 ? 122.86500 114.30100 145.07000 1.000 52.60254 311 VAL A O 1
ATOM 2194 N N . PRO A 1 312 ? 124.95100 113.76000 145.68400 1.000 53.12134 312 PRO A N 1
ATOM 2195 C CA . PRO A 1 312 ? 125.45200 113.84600 144.30500 1.000 53.12134 312 PRO A CA 1
ATOM 2196 C C . PRO A 1 312 ? 124.94800 112.70900 143.42800 1.000 53.12134 312 PRO A C 1
ATOM 2197 O O . PRO A 1 312 ? 124.61600 111.62500 143.90700 1.000 53.12134 312 PRO A O 1
ATOM 2201 N N . ARG A 1 313 ? 124.89400 112.97000 142.11700 1.000 52.85018 313 ARG A N 1
ATOM 2202 C CA . ARG A 1 313 ? 124.40600 111.96400 141.17300 1.000 52.85018 313 ARG A CA 1
ATOM 2203 C C . ARG A 1 313 ? 125.35900 110.77600 141.00300 1.000 52.85018 313 ARG A C 1
ATOM 2204 O O . ARG A 1 313 ? 124.90400 109.63200 140.93500 1.000 52.85018 313 ARG A O 1
ATOM 2212 N N . PHE A 1 314 ? 126.67300 111.01200 140.94000 1.000 51.64227 314 PHE A N 1
ATOM 2213 C CA . PHE A 1 314 ? 127.67800 109.96700 140.72900 1.000 51.64227 314 PHE A CA 1
ATOM 2214 C C . PHE A 1 314 ? 128.70200 109.92400 141.85600 1.000 51.64227 314 PHE A C 1
ATOM 2215 O O . PHE A 1 314 ? 129.08800 110.96200 142.39300 1.000 51.64227 314 PHE A O 1
ATOM 2223 N N . VAL A 1 315 ? 129.14500 108.71400 142.20600 1.000 53.61829 315 VAL A N 1
ATOM 2224 C CA . VAL A 1 315 ? 130.15700 108.49100 143.23800 1.000 53.61829 315 VAL A CA 1
ATOM 2225 C C . VAL A 1 315 ? 131.24100 107.56600 142.68700 1.000 53.61829 315 VAL A C 1
ATOM 2226 O O . VAL A 1 315 ? 130.93500 106.63200 141.93900 1.000 53.61829 315 VAL A O 1
ATOM 2230 N N . LEU A 1 316 ? 132.50800 107.82700 143.03100 1.000 55.50535 316 LEU A N 1
ATOM 2231 C CA . LEU A 1 316 ? 133.63800 107.01200 142.58500 1.000 55.50535 316 LEU A CA 1
ATOM 2232 C C . LEU A 1 316 ? 134.20600 106.17900 143.72700 1.000 55.50535 316 LEU A C 1
ATOM 2233 O O . LEU A 1 316 ? 134.45100 106.70500 144.81500 1.000 55.50535 316 LEU A O 1
ATOM 2238 N N . THR A 1 317 ? 134.39800 104.87900 143.49000 1.000 58.19681 317 THR A N 1
ATOM 2239 C CA . THR A 1 317 ? 135.07300 103.99400 144.43400 1.000 58.19681 317 THR A CA 1
ATOM 2240 C C . THR A 1 317 ? 136.36000 103.45100 143.82900 1.000 58.19681 317 THR A C 1
ATOM 2241 O O . THR A 1 317 ? 136.33900 102.88200 142.73100 1.000 58.19681 317 THR A O 1
ATOM 2245 N N . ARG A 1 318 ? 137.47600 103.62500 144.54500 1.000 61.22250 318 ARG A N 1
ATOM 2246 C CA . ARG A 1 318 ? 138.76400 103.04500 144.16200 1.000 61.22250 318 ARG A CA 1
ATOM 2247 C C . ARG A 1 318 ? 139.35000 102.30200 145.35000 1.000 61.22250 318 ARG A C 1
ATOM 2248 O O . ARG A 1 318 ? 139.71200 102.92900 146.34700 1.000 61.22250 318 ARG A O 1
ATOM 2256 N N . THR A 1 319 ? 139.51300 100.99000 145.20900 1.000 65.85357 319 THR A N 1
ATOM 2257 C CA . THR A 1 319 ? 140.06100 100.11500 146.24900 1.000 65.85357 319 THR A CA 1
ATOM 2258 C C . THR A 1 319 ? 139.52500 100.45300 147.64500 1.000 65.85357 319 THR A C 1
ATOM 2259 O O . THR A 1 319 ? 140.28000 100.70900 148.58400 1.000 65.85357 319 THR A O 1
ATOM 2263 N N . THR A 1 320 ? 138.19200 100.45800 147.75800 1.000 66.26069 320 THR A N 1
ATOM 2264 C CA . THR A 1 320 ? 137.41300 100.80500 148.95500 1.000 66.26069 320 THR A CA 1
ATOM 2265 C C . THR A 1 320 ? 137.35500 102.28400 149.35300 1.000 66.26069 320 THR A C 1
ATOM 2266 O O . THR A 1 320 ? 136.54200 102.64400 150.20800 1.000 66.26069 320 THR A O 1
ATOM 2270 N N . LEU A 1 321 ? 138.19200 103.14900 148.78500 1.000 62.75877 321 LEU A N 1
ATOM 2271 C CA . LEU A 1 321 ? 138.11200 104.58000 149.07900 1.000 62.75877 321 LEU A CA 1
ATOM 2272 C C . LEU A 1 321 ? 136.99200 105.25000 148.27800 1.000 62.75877 321 LEU A C 1
ATOM 2273 O O . LEU A 1 321 ? 136.94200 105.12100 147.05000 1.000 62.75877 321 LEU A O 1
ATOM 2278 N N . LEU A 1 322 ? 136.10000 105.96900 148.97400 1.000 59.17594 322 LEU A N 1
ATOM 2279 C CA . LEU A 1 322 ? 135.05700 106.78700 148.35100 1.000 59.17594 322 LEU A CA 1
ATOM 2280 C C . LEU A 1 322 ? 135.55800 108.17900 147.97400 1.000 59.17594 322 LEU A C 1
ATOM 2281 O O . LEU A 1 322 ? 136.31200 108.79700 148.72600 1.000 59.17594 322 LEU A O 1
ATOM 2286 N N . SER A 1 323 ? 135.09100 108.69800 146.83500 1.000 58.29725 323 SER A N 1
ATOM 2287 C CA . SER A 1 323 ? 135.43200 110.05500 146.41600 1.000 58.29725 323 SER A CA 1
ATOM 2288 C C . SER A 1 323 ? 134.36900 110.63500 145.49100 1.000 58.29725 323 SER A C 1
ATOM 2289 O O . SER A 1 323 ? 133.55800 109.91200 144.90300 1.000 58.29725 323 SER A O 1
ATOM 2292 N N . ASN A 1 324 ? 134.36900 111.96500 145.40100 1.000 60.23963 324 ASN A N 1
ATOM 2293 C CA . ASN A 1 324 ? 133.56000 112.72300 144.45600 1.000 60.23963 324 ASN A CA 1
ATOM 2294 C C . ASN A 1 324 ? 134.20300 112.71400 143.07000 1.000 60.23963 324 ASN A C 1
ATOM 2295 O O . ASN A 1 324 ? 135.39700 112.47300 142.92000 1.000 60.23963 324 ASN A O 1
ATOM 2300 N N . ILE A 1 325 ? 133.39100 112.95600 142.04600 1.000 61.20157 325 ILE A N 1
ATOM 2301 C CA . ILE A 1 325 ? 133.88800 113.10900 140.67900 1.000 61.20157 325 ILE A CA 1
ATOM 2302 C C . ILE A 1 325 ? 132.97200 114.07000 139.92700 1.000 61.20157 325 ILE A C 1
ATOM 2303 O O . ILE A 1 325 ? 131.74800 113.92000 139.95700 1.000 61.20157 325 ILE A O 1
ATOM 2308 N N . ASP A 1 326 ? 133.55500 115.07000 139.26400 1.000 64.19690 326 ASP A N 1
ATOM 2309 C CA . ASP A 1 326 ? 132.78400 116.04000 138.48100 1.000 64.19690 326 ASP A CA 1
ATOM 2310 C C . ASP A 1 326 ? 132.71400 115.57200 137.03200 1.000 64.19690 326 ASP A C 1
ATOM 2311 O O . ASP A 1 326 ? 133.58400 115.87200 136.21800 1.000 64.19690 326 ASP A O 1
ATOM 2316 N N . THR A 1 327 ? 131.66600 114.81500 136.70800 1.000 62.11369 327 THR A N 1
ATOM 2317 C CA . THR A 1 327 ? 131.45600 114.26400 135.37100 1.000 62.11369 327 THR A CA 1
ATOM 2318 C C . THR A 1 327 ? 131.11500 115.30700 134.30700 1.000 62.11369 327 THR A C 1
ATOM 2319 O O . THR A 1 327 ? 130.94800 114.92400 133.14500 1.000 62.11369 327 THR A O 1
ATOM 2323 N N . SER A 1 328 ? 130.98200 116.58900 134.64600 1.000 63.14042 328 SER A N 1
ATOM 2324 C CA . SER A 1 328 ? 130.78600 117.60500 133.61400 1.000 63.14042 328 SER A CA 1
ATOM 2325 C C . SER A 1 328 ? 132.03000 117.80900 132.75900 1.000 63.14042 328 SER A C 1
ATOM 2326 O O . SER A 1 328 ? 131.92700 118.33900 131.64900 1.000 63.14042 328 SER A O 1
ATOM 2329 N N . ARG A 1 329 ? 133.19600 117.41200 133.25800 1.000 64.01024 329 ARG A N 1
ATOM 2330 C CA . ARG A 1 329 ? 134.45800 117.47900 132.54000 1.000 64.01024 329 ARG A CA 1
ATOM 2331 C C . ARG A 1 329 ? 134.82800 116.16400 131.85500 1.000 64.01024 329 ARG A C 1
ATOM 2332 O O . ARG A 1 329 ? 135.96600 116.01700 131.40200 1.000 64.01024 329 ARG A O 1
ATOM 2340 N N . CYS A 1 330 ? 133.89400 115.21500 131.76300 1.000 61.00844 330 CYS A N 1
ATOM 2341 C CA . CYS A 1 330 ? 134.12300 113.89100 131.19700 1.000 61.00844 330 CYS A CA 1
ATOM 2342 C C . CYS A 1 330 ? 132.97700 113.54600 130.24800 1.000 61.00844 330 CYS A C 1
ATOM 2343 O O . CYS A 1 330 ? 131.97000 114.24800 130.18500 1.000 61.00844 330 CYS A O 1
ATOM 2346 N N . THR A 1 331 ? 133.14900 112.47800 129.47000 1.000 57.71844 331 THR A N 1
ATOM 2347 C CA . THR A 1 331 ? 132.11900 111.95900 128.57000 1.000 57.71844 331 THR A CA 1
ATOM 2348 C C . THR A 1 331 ? 131.59500 110.61400 129.06400 1.000 57.71844 331 THR A C 1
ATOM 2349 O O . THR A 1 331 ? 132.37900 109.73900 129.43100 1.000 57.71844 331 THR A O 1
ATOM 2353 N N . ILE A 1 332 ? 130.27400 110.44700 129.06400 1.000 58.12040 332 ILE A N 1
ATOM 2354 C CA . ILE A 1 332 ? 129.62300 109.20600 129.47800 1.000 58.12040 332 ILE A CA 1
ATOM 2355 C C . ILE A 1 332 ? 129.10700 108.45900 128.25200 1.000 58.12040 332 ILE A C 1
ATOM 2356 O O . ILE A 1 332 ? 128.36100 109.02100 127.44400 1.000 58.12040 332 ILE A O 1
ATOM 2361 N N . THR A 1 333 ? 129.50000 107.19200 128.12100 1.000 61.06682 333 THR A N 1
ATOM 2362 C CA . THR A 1 333 ? 129.12600 106.31500 127.02000 1.000 61.06682 333 THR A CA 1
ATOM 2363 C C . THR A 1 333 ? 128.16800 105.23700 127.52400 1.000 61.06682 333 THR A C 1
ATOM 2364 O O . THR A 1 333 ? 127.62000 105.32100 128.62700 1.000 61.06682 333 THR A O 1
ATOM 2368 N N . ASP A 1 334 ? 127.95800 104.21600 126.69600 1.000 64.70919 334 ASP A N 1
ATOM 2369 C CA . ASP A 1 334 ? 127.10000 103.10100 127.07400 1.000 64.70919 334 ASP A CA 1
ATOM 2370 C C . ASP A 1 334 ? 127.64600 102.29400 128.24800 1.000 64.70919 334 ASP A C 1
ATOM 2371 O O . ASP A 1 334 ? 126.87400 101.59200 128.90500 1.000 64.70919 334 ASP A O 1
ATOM 2376 N N . SER A 1 335 ? 128.94700 102.36900 128.53400 1.000 60.16816 335 SER A N 1
ATOM 2377 C CA . SER A 1 335 ? 129.50800 101.54700 129.60000 1.000 60.16816 335 SER A CA 1
ATOM 2378 C C . SER A 1 335 ? 130.68200 102.17200 130.34700 1.000 60.16816 335 SER A C 1
ATOM 2379 O O . SER A 1 335 ? 131.03300 101.70000 131.43000 1.000 60.16816 335 SER A O 1
ATOM 2382 N N . SER A 1 336 ? 131.30000 103.21700 129.79700 1.000 58.33741 336 SER A N 1
ATOM 2383 C CA . SER A 1 336 ? 132.46600 103.83800 130.41300 1.000 58.33741 336 SER A CA 1
ATOM 2384 C C . SER A 1 336 ? 132.31200 105.34200 130.58600 1.000 58.33741 336 SER A C 1
ATOM 2385 O O . SER A 1 336 ? 131.57900 105.99900 129.84700 1.000 58.33741 336 SER A O 1
ATOM 2388 N N . VAL A 1 337 ? 132.99700 105.86600 131.60200 1.000 57.60520 337 VAL A N 1
ATOM 2389 C CA . VAL A 1 337 ? 133.20400 107.30000 131.79000 1.000 57.60520 337 VAL A CA 1
ATOM 2390 C C . VAL A 1 337 ? 134.63500 107.60900 131.36200 1.000 57.60520 337 VAL A C 1
ATOM 2391 O O . VAL A 1 337 ? 135.58200 106.99800 131.86500 1.000 57.60520 337 VAL A O 1
ATOM 2395 N N . ILE A 1 338 ? 134.80200 108.55200 130.43600 1.000 58.42481 338 ILE A N 1
ATOM 2396 C CA . ILE A 1 338 ? 136.09900 108.87800 129.84700 1.000 58.42481 338 ILE A CA 1
ATOM 2397 C C . ILE A 1 338 ? 136.48800 110.30800 130.20700 1.000 58.42481 338 ILE A C 1
ATOM 2398 O O . ILE A 1 338 ? 135.76900 111.25200 129.86200 1.000 58.42481 338 ILE A O 1
ATOM 2403 N N . CYS A 1 339 ? 137.64100 110.47200 130.85600 1.000 61.88181 339 CYS A N 1
ATOM 2404 C CA . CYS A 1 339 ? 138.14200 111.77900 131.25900 1.000 61.88181 339 CYS A CA 1
ATOM 2405 C C . CYS A 1 339 ? 139.53800 112.03500 130.69700 1.000 61.88181 339 CYS A C 1
ATOM 2406 O O . CYS A 1 339 ? 140.27900 111.11100 130.36400 1.000 61.88181 339 CYS A O 1
ATOM 2409 N N . ASP A 1 340 ? 139.86900 113.32200 130.55700 1.000 62.39177 340 ASP A N 1
ATOM 2410 C CA . ASP A 1 340 ? 141.19400 113.73600 130.09900 1.000 62.39177 340 ASP A CA 1
ATOM 2411 C C . ASP A 1 340 ? 142.26600 113.55700 131.17000 1.000 62.39177 340 ASP A C 1
ATOM 2412 O O . ASP A 1 340 ? 143.41800 113.26000 130.84700 1.000 62.39177 340 ASP A O 1
ATOM 2417 N N . ASN A 1 341 ? 141.90200 113.73200 132.43900 1.000 62.79279 341 ASN A N 1
ATOM 2418 C CA . ASN A 1 341 ? 142.78600 113.59300 133.58900 1.000 62.79279 341 ASN A CA 1
ATOM 2419 C C . ASN A 1 341 ? 141.99200 112.94800 134.71300 1.000 62.79279 341 ASN A C 1
ATOM 2420 O O . ASN A 1 341 ? 140.77000 112.83400 134.64500 1.000 62.79279 341 ASN A O 1
ATOM 2425 N N . ASP A 1 342 ? 142.69300 112.51000 135.75200 1.000 61.51249 342 ASP A N 1
ATOM 2426 C CA . ASP A 1 342 ? 142.05500 111.96300 136.94900 1.000 61.51249 342 ASP A CA 1
ATOM 2427 C C . ASP A 1 342 ? 141.45500 113.07800 137.80600 1.000 61.51249 342 ASP A C 1
ATOM 2428 O O . ASP A 1 342 ? 142.12600 113.64000 138.67100 1.000 61.51249 342 ASP A O 1
ATOM 2433 N N . TYR A 1 343 ? 140.18300 113.41700 137.55300 1.000 61.22243 343 TYR A N 1
ATOM 2434 C CA . TYR A 1 343 ? 139.45400 114.49100 138.23500 1.000 61.22243 343 TYR A CA 1
ATOM 2435 C C . TYR A 1 343 ? 138.81800 114.09600 139.58600 1.000 61.22243 343 TYR A C 1
ATOM 2436 O O . TYR A 1 343 ? 137.84300 114.73900 139.97300 1.000 61.22243 343 TYR A O 1
ATOM 2445 N N . ALA A 1 344 ? 139.30500 113.08600 140.30100 1.000 60.80158 344 ALA A N 1
ATOM 2446 C CA . ALA A 1 344 ? 138.77700 112.75600 141.62500 1.000 60.80158 344 ALA A CA 1
ATOM 2447 C C . ALA A 1 344 ? 138.95000 113.91000 142.61400 1.000 60.80158 344 ALA A C 1
ATOM 2448 O O . ALA A 1 344 ? 139.91100 114.67300 142.54100 1.000 60.80158 344 ALA A O 1
ATOM 2450 N N . LEU A 1 345 ? 137.99800 114.04000 143.54200 1.000 59.97701 345 LEU A N 1
ATOM 2451 C CA . LEU A 1 345 ? 137.96600 115.09700 144.55200 1.000 59.97701 345 LEU A CA 1
ATOM 2452 C C . LEU A 1 345 ? 137.57500 114.53800 145.91500 1.000 59.97701 345 LEU A C 1
ATOM 2453 O O . LEU A 1 345 ? 136.84200 113.54800 145.98900 1.000 59.97701 345 LEU A O 1
ATOM 2458 N N . PRO A 1 346 ? 138.03800 115.15200 147.00600 1.000 60.89779 346 PRO A N 1
ATOM 2459 C CA . PRO A 1 346 ? 137.70400 114.66300 148.35500 1.000 60.89779 346 PRO A CA 1
ATOM 2460 C C . PRO A 1 346 ? 136.22200 114.79600 148.70900 1.000 60.89779 346 PRO A C 1
ATOM 2461 O O . PRO A 1 346 ? 135.44300 115.46800 148.03700 1.000 60.89779 346 PRO A O 1
ATOM 2465 N N . MET A 1 347 ? 135.84100 114.12400 149.80400 1.000 64.36038 347 MET A N 1
ATOM 2466 C CA . MET A 1 347 ? 134.46500 114.04100 150.28400 1.000 64.36038 347 MET A CA 1
ATOM 2467 C C . MET A 1 347 ? 134.39700 114.36800 151.77300 1.000 64.36038 347 MET A C 1
ATOM 2468 O O . MET A 1 347 ? 135.28200 113.97700 152.53700 1.000 64.36038 347 MET A O 1
ATOM 2473 N N . SER A 1 348 ? 133.35100 115.08800 152.18500 1.000 67.78474 348 SER A N 1
ATOM 2474 C CA . SER A 1 348 ? 133.18200 115.53300 153.56600 1.000 67.78474 348 SER A CA 1
ATOM 2475 C C . SER A 1 348 ? 132.69800 114.41200 154.48700 1.000 67.78474 348 SER A C 1
ATOM 2476 O O . SER A 1 348 ? 132.14100 113.40700 154.05200 1.000 67.78474 348 SER A O 1
ATOM 2479 N N . HIS A 1 349 ? 132.93600 114.60400 155.78700 1.000 72.43626 349 HIS A N 1
ATOM 2480 C CA . HIS A 1 349 ? 132.64100 113.59100 156.80300 1.000 72.43626 349 HIS A CA 1
ATOM 2481 C C . HIS A 1 349 ? 131.14800 113.29900 156.97100 1.000 72.43626 349 HIS A C 1
ATOM 2482 O O . HIS A 1 349 ? 130.77100 112.14800 157.23300 1.000 72.43626 349 HIS A O 1
ATOM 2489 N N . GLU A 1 350 ? 130.28300 114.30100 156.79900 1.000 72.27812 350 GLU A N 1
ATOM 2490 C CA . GLU A 1 350 ? 128.84400 114.05500 156.87900 1.000 72.27812 350 GLU A CA 1
ATOM 2491 C C . GLU A 1 350 ? 128.33600 113.21000 155.71600 1.000 72.27812 350 GLU A C 1
ATOM 2492 O O . GLU A 1 350 ? 127.51100 112.31300 155.91500 1.000 72.27812 350 GLU A O 1
ATOM 2498 N N . LEU A 1 351 ? 128.81200 113.47000 154.49900 1.000 66.46013 351 LEU A N 1
ATOM 2499 C CA . LEU A 1 351 ? 128.37000 112.67900 153.35600 1.000 66.46013 351 LEU A CA 1
ATOM 2500 C C . LEU A 1 351 ? 128.88300 111.24100 153.43600 1.000 66.46013 351 LEU A C 1
ATOM 2501 O O . LEU A 1 351 ? 128.15900 110.29900 153.09100 1.000 66.46013 351 LEU A O 1
ATOM 2506 N N . ILE A 1 352 ? 130.11500 111.04600 153.90400 1.000 67.51047 352 ILE A N 1
ATOM 2507 C CA . ILE A 1 352 ? 130.62300 109.69000 154.10900 1.000 67.51047 352 ILE A CA 1
ATOM 2508 C C . ILE A 1 352 ? 129.80000 108.97000 155.16600 1.000 67.51047 352 ILE A C 1
ATOM 2509 O O . ILE A 1 352 ? 129.49300 107.78300 155.02600 1.000 67.51047 352 ILE A O 1
ATOM 2514 N N . GLY A 1 353 ? 129.44800 109.66100 156.25000 1.000 70.22768 353 GLY A N 1
ATOM 2515 C CA . GLY A 1 353 ? 128.60600 109.03900 157.26100 1.000 70.22768 353 GLY A CA 1
ATOM 2516 C C . GLY A 1 353 ? 127.24100 108.64500 156.72700 1.000 70.22768 353 GLY A C 1
ATOM 2517 O O . GLY A 1 353 ? 126.73700 107.56400 157.02600 1.000 70.22768 353 GLY A O 1
ATOM 2518 N N . CYS A 1 354 ? 126.62300 109.52700 155.93600 1.000 71.40171 354 CYS A N 1
ATOM 2519 C CA . CYS A 1 354 ? 125.33500 109.24000 155.30400 1.000 71.40171 354 CYS A CA 1
ATOM 2520 C C . CYS A 1 354 ? 125.39300 107.99900 154.41600 1.000 71.40171 354 CYS A C 1
ATOM 2521 O O . CYS A 1 354 ? 124.60100 107.06800 154.59200 1.000 71.40171 354 CYS A O 1
ATOM 2524 N N . LEU A 1 355 ? 126.33600 107.95200 153.46700 1.000 66.15097 355 LEU A N 1
ATOM 2525 C CA . LEU A 1 355 ? 126.42100 106.80600 152.55300 1.000 66.15097 355 LEU A CA 1
ATOM 2526 C C . LEU A 1 355 ? 126.82200 105.49600 153.22700 1.000 66.15097 355 LEU A C 1
ATOM 2527 O O . LEU A 1 355 ? 126.51700 104.42800 152.69600 1.000 66.15097 355 LEU A O 1
ATOM 2532 N N . GLN A 1 356 ? 127.51900 105.53300 154.35600 1.000 68.95987 356 GLN A N 1
ATOM 2533 C CA . GLN A 1 356 ? 127.86000 104.31500 155.08200 1.000 68.95987 356 GLN A CA 1
ATOM 2534 C C . GLN A 1 356 ? 126.79800 103.89500 156.10300 1.000 68.95987 356 GLN A C 1
ATOM 2535 O O . GLN A 1 356 ? 127.11300 103.16100 157.04600 1.000 68.95987 356 GLN A O 1
ATOM 2541 N N . GLY A 1 357 ? 125.55600 104.36200 155.94000 1.000 71.06698 357 GLY A N 1
ATOM 2542 C CA . GLY A 1 357 ? 124.41000 103.88400 156.69100 1.000 71.06698 357 GLY A CA 1
ATOM 2543 C C . GLY A 1 357 ? 123.93600 104.65600 157.90700 1.000 71.06698 357 GLY A C 1
ATOM 2544 O O . GLY A 1 357 ? 123.00700 104.18700 158.57400 1.000 71.06698 357 GLY A O 1
ATOM 2545 N N . ASP A 1 358 ? 124.53600 105.79700 158.24200 1.000 74.39173 358 ASP A N 1
ATOM 2546 C CA . ASP A 1 358 ? 124.01700 106.64900 159.31800 1.000 74.39173 358 ASP A CA 1
ATOM 2547 C C . ASP A 1 358 ? 123.14300 107.72900 158.68300 1.000 74.39173 358 ASP A C 1
ATOM 2548 O O . ASP A 1 358 ? 123.57100 108.85700 158.45600 1.000 74.39173 358 ASP A O 1
ATOM 2553 N N . THR A 1 359 ? 121.89100 107.36800 158.39400 1.000 74.66426 359 THR A N 1
ATOM 2554 C CA . THR A 1 359 ? 120.95600 108.27400 157.72800 1.000 74.66426 359 THR A CA 1
ATOM 2555 C C . THR A 1 359 ? 120.58800 109.51500 158.53400 1.000 74.66426 359 THR A C 1
ATOM 2556 O O . THR A 1 359 ? 120.00800 110.44200 157.96200 1.000 74.66426 359 THR A O 1
ATOM 2560 N N . SER A 1 360 ? 120.90700 109.57100 159.82700 1.000 74.78052 360 SER A N 1
ATOM 2561 C CA . SER A 1 360 ? 120.65800 110.77800 160.60900 1.000 74.78052 360 SER A CA 1
ATOM 2562 C C . SER A 1 360 ? 121.52400 111.95200 160.17400 1.000 74.78052 360 SER A C 1
ATOM 2563 O O . SER A 1 360 ? 121.19900 113.09600 160.49800 1.000 74.78052 360 SER A O 1
ATOM 2566 N N . LYS A 1 361 ? 122.62400 111.69700 159.47300 1.000 73.17389 361 LYS A N 1
ATOM 2567 C CA . LYS A 1 361 ? 123.51400 112.72700 158.95500 1.000 73.17389 361 LYS A CA 1
ATOM 2568 C C . LYS A 1 361 ? 123.15900 113.21600 157.55200 1.000 73.17389 361 LYS A C 1
ATOM 2569 O O . LYS A 1 361 ? 123.81700 114.13200 157.05600 1.000 73.17389 361 LYS A O 1
ATOM 2575 N N . CYS A 1 362 ? 122.18700 112.60700 156.88100 1.000 71.05079 362 CYS A N 1
ATOM 2576 C CA . CYS A 1 362 ? 121.80500 113.03600 155.53800 1.000 71.05079 362 CYS A CA 1
ATOM 2577 C C . CYS A 1 362 ? 121.01300 114.34900 155.57300 1.000 71.05079 362 CYS A C 1
ATOM 2578 O O . CYS A 1 362 ? 120.20200 114.57600 156.47200 1.000 71.05079 362 CYS A O 1
ATOM 2581 N N . ALA A 1 363 ? 121.26200 115.22700 154.59600 1.000 61.34475 363 ALA A N 1
ATOM 2582 C CA . ALA A 1 363 ? 120.54600 116.49800 154.45700 1.000 61.34475 363 ALA A CA 1
ATOM 2583 C C . ALA A 1 363 ? 119.28300 116.35700 153.60700 1.000 61.34475 363 ALA A C 1
ATOM 2584 O O . ALA A 1 363 ? 119.27900 115.63100 152.61100 1.000 61.34475 363 ALA A O 1
ATOM 2586 N N . ARG A 1 364 ? 118.22800 117.10300 153.96700 1.000 58.54984 364 ARG A N 1
ATOM 2587 C CA . ARG A 1 364 ? 116.93300 116.99500 153.29400 1.000 58.54984 364 ARG A CA 1
ATOM 2588 C C . ARG A 1 364 ? 116.27100 118.35600 153.06600 1.000 58.54984 364 ARG A C 1
ATOM 2589 O O . ARG A 1 364 ? 116.61000 119.35800 153.69600 1.000 58.54984 364 ARG A O 1
ATOM 2597 N N . GLU A 1 365 ? 115.29800 118.35600 152.14400 1.000 58.19964 365 GLU A N 1
ATOM 2598 C CA . GLU A 1 365 ? 114.58700 119.52200 151.61700 1.000 58.19964 365 GLU A CA 1
ATOM 2599 C C . GLU A 1 365 ? 113.09800 119.22200 151.44400 1.000 58.19964 365 GLU A C 1
ATOM 2600 O O . GLU A 1 365 ? 112.71600 118.07300 151.25000 1.000 58.19964 365 GLU A O 1
ATOM 2606 N N . LYS A 1 366 ? 112.24800 120.24000 151.57200 1.000 55.54662 366 LYS A N 1
ATOM 2607 C CA . LYS A 1 366 ? 110.80100 120.08300 151.40600 1.000 55.54662 366 LYS A CA 1
ATOM 2608 C C . LYS A 1 366 ? 110.37900 120.26300 149.94000 1.000 55.54662 366 LYS A C 1
ATOM 2609 O O . LYS A 1 366 ? 111.01000 121.00300 149.18700 1.000 55.54662 366 LYS A O 1
ATOM 2615 N N . VAL A 1 367 ? 109.30400 119.57500 149.53100 1.000 54.75949 367 VAL A N 1
ATOM 2616 C CA . VAL A 1 367 ? 108.86100 119.55300 148.12900 1.000 54.75949 367 VAL A CA 1
ATOM 2617 C C . VAL A 1 367 ? 107.68400 120.49500 147.89000 1.000 54.75949 367 VAL A C 1
ATOM 2618 O O . VAL A 1 367 ? 106.67500 120.43900 148.60200 1.000 54.75949 367 VAL A O 1
ATOM 2622 N N . VAL A 1 368 ? 107.80300 121.34000 146.85800 1.000 57.60508 368 VAL A N 1
ATOM 2623 C CA . VAL A 1 368 ? 106.79100 122.33300 146.49900 1.000 57.60508 368 VAL A CA 1
ATOM 2624 C C . VAL A 1 368 ? 106.43200 122.28800 145.01100 1.000 57.60508 368 VAL A C 1
ATOM 2625 O O . VAL A 1 368 ? 105.72400 123.17100 144.52100 1.000 57.60508 368 VAL A O 1
ATOM 2629 N N . SER A 1 369 ? 106.90900 121.28000 144.27500 1.000 59.12396 369 SER A N 1
ATOM 2630 C CA . SER A 1 369 ? 106.55100 121.11100 142.86700 1.000 59.12396 369 SER A CA 1
ATOM 2631 C C . SER A 1 369 ? 106.37800 119.63600 142.52400 1.000 59.12396 369 SER A C 1
ATOM 2632 O O . SER A 1 369 ? 107.07700 118.77600 143.06200 1.000 59.12396 369 SER A O 1
ATOM 2635 N N . SER A 1 370 ? 105.43500 119.35000 141.62000 1.000 59.50756 370 SER A N 1
ATOM 2636 C CA . SER A 1 370 ? 105.14400 117.99600 141.14400 1.000 59.50756 370 SER A CA 1
ATOM 2637 C C . SER A 1 370 ? 106.17600 117.43900 140.16800 1.000 59.50756 370 SER A C 1
ATOM 2638 O O . SER A 1 370 ? 106.04700 116.28300 139.75900 1.000 59.50756 370 SER A O 1
ATOM 2641 N N . TYR A 1 371 ? 107.17200 118.22500 139.76900 1.000 60.20072 371 TYR A N 1
ATOM 2642 C CA . TYR A 1 371 ? 108.22500 117.76800 138.86700 1.000 60.20072 371 TYR A CA 1
ATOM 2643 C C . TYR A 1 371 ? 109.16300 116.74300 139.50600 1.000 60.20072 371 TYR A C 1
ATOM 2644 O O . TYR A 1 371 ? 109.85300 116.02300 138.78300 1.000 60.20072 371 TYR A O 1
ATOM 2653 N N . VAL A 1 372 ? 109.21800 116.67700 140.82900 1.000 53.68344 372 VAL A N 1
ATOM 2654 C CA . VAL A 1 372 ? 110.01600 115.67700 141.55600 1.000 53.68344 372 VAL A CA 1
ATOM 2655 C C . VAL A 1 372 ? 109.39600 114.28700 141.39000 1.000 53.68344 372 VAL A C 1
ATOM 2656 O O . VAL A 1 372 ? 108.17700 114.13400 141.56800 1.000 53.68344 372 VAL A O 1
ATOM 2660 N N . PRO A 1 373 ? 110.18400 113.25700 141.05800 1.000 48.25181 373 PRO A N 1
ATOM 2661 C CA . PRO A 1 373 ? 109.63600 111.90900 140.83600 1.000 48.25181 373 PRO A CA 1
ATOM 2662 C C . PRO A 1 373 ? 109.17500 111.19200 142.09800 1.000 48.25181 373 PRO A C 1
ATOM 2663 O O . PRO A 1 373 ? 109.64200 111.46800 143.20200 1.000 48.25181 373 PRO A O 1
ATOM 2667 N N . LYS A 1 374 ? 108.22600 110.26000 141.91600 1.000 48.42917 374 LYS A N 1
ATOM 2668 C CA . LYS A 1 374 ? 107.60800 109.51900 143.01500 1.000 48.42917 374 LYS A CA 1
ATOM 2669 C C . LYS A 1 374 ? 107.91000 108.01800 143.05600 1.000 48.42917 374 LYS A C 1
ATOM 2670 O O . LYS A 1 374 ? 107.60100 107.39100 144.06900 1.000 48.42917 374 LYS A O 1
ATOM 2676 N N . PHE A 1 375 ? 108.46300 107.41200 141.99800 1.000 46.83804 375 PHE A N 1
ATOM 2677 C CA . PHE A 1 375 ? 108.76600 105.97700 142.00300 1.000 46.83804 375 PHE A CA 1
ATOM 2678 C C . PHE A 1 375 ? 109.98000 105.65500 141.13200 1.000 46.83804 375 PHE A C 1
ATOM 2679 O O . PHE A 1 375 ? 110.37800 106.45200 140.28000 1.000 46.83804 375 PHE A O 1
ATOM 2687 N N . ALA A 1 376 ? 110.58500 104.48000 141.37600 1.000 45.73165 376 ALA A N 1
ATOM 2688 C CA . ALA A 1 376 ? 111.68200 103.98600 140.53400 1.000 45.73165 376 ALA A CA 1
ATOM 2689 C C . ALA A 1 376 ? 111.78900 102.46000 140.56300 1.000 45.73165 376 ALA A C 1
ATOM 2690 O O . ALA A 1 376 ? 111.37700 101.80400 141.52000 1.000 45.73165 376 ALA A O 1
ATOM 2692 N N . LEU A 1 377 ? 112.38800 101.91200 139.49800 1.000 44.49046 377 LEU A N 1
ATOM 2693 C CA . LEU A 1 377 ? 112.61200 100.47800 139.28000 1.000 44.49046 377 LEU A CA 1
ATOM 2694 C C . LEU A 1 377 ? 114.07200 100.07400 139.46400 1.000 44.49046 377 LEU A C 1
ATOM 2695 O O . LEU A 1 377 ? 114.95800 100.66200 138.84100 1.000 44.49046 377 LEU A O 1
ATOM 2700 N N . SER A 1 378 ? 114.32500 99.05100 140.28400 1.000 48.24014 378 SER A N 1
ATOM 2701 C CA . SER A 1 378 ? 115.69300 98.56800 140.46500 1.000 48.24014 378 SER A CA 1
ATOM 2702 C C . SER A 1 378 ? 115.72400 97.07900 140.79000 1.000 48.24014 378 SER A C 1
ATOM 2703 O O . SER A 1 378 ? 114.98800 96.61800 141.66700 1.000 48.24014 378 SER A O 1
ATOM 2706 N N . ASP A 1 379 ? 116.50600 96.32400 140.00800 1.000 51.06155 379 ASP A N 1
ATOM 2707 C CA . ASP A 1 379 ? 116.61900 94.86100 140.11200 1.000 51.06155 379 ASP A CA 1
ATOM 2708 C C . ASP A 1 379 ? 115.27500 94.15400 139.96900 1.000 51.06155 379 ASP A C 1
ATOM 2709 O O . ASP A 1 379 ? 115.05100 93.09900 140.56400 1.000 51.06155 379 ASP A O 1
ATOM 2714 N N . GLY A 1 380 ? 114.38800 94.70500 139.14800 1.000 50.98436 380 GLY A N 1
ATOM 2715 C CA . GLY A 1 380 ? 113.07300 94.14200 138.94400 1.000 50.98436 380 GLY A CA 1
ATOM 2716 C C . GLY A 1 380 ? 112.06100 94.40600 140.03700 1.000 50.98436 380 GLY A C 1
ATOM 2717 O O . GLY A 1 380 ? 110.98700 93.80400 140.00300 1.000 50.98436 380 GLY A O 1
ATOM 2718 N N . LEU A 1 381 ? 112.35800 95.27600 141.00400 1.000 50.04656 381 LEU A N 1
ATOM 2719 C CA . LEU A 1 381 ? 111.43300 95.61200 142.08200 1.000 50.04656 381 LEU A CA 1
ATOM 2720 C C . LEU A 1 381 ? 111.10300 97.09400 141.99800 1.000 50.04656 381 LEU A C 1
ATOM 2721 O O . LEU A 1 381 ? 111.92400 97.88100 141.52100 1.000 50.04656 381 LEU A O 1
ATOM 2726 N N . VAL A 1 382 ? 109.90100 97.49700 142.42800 1.000 50.08153 382 VAL A N 1
ATOM 2727 C CA . VAL A 1 382 ? 109.51700 98.91000 142.33200 1.000 50.08153 382 VAL A CA 1
ATOM 2728 C C . VAL A 1 382 ? 109.38800 99.53600 143.71600 1.000 50.08153 382 VAL A C 1
ATOM 2729 O O . VAL A 1 382 ? 108.76000 98.96500 144.60900 1.000 50.08153 382 VAL A O 1
ATOM 2733 N N . TYR A 1 383 ? 110.01600 100.69800 143.90300 1.000 49.18151 383 TYR A N 1
ATOM 2734 C CA . TYR A 1 383 ? 109.91800 101.47300 145.13500 1.000 49.18151 383 TYR A CA 1
ATOM 2735 C C . TYR A 1 383 ? 109.05900 102.69100 144.84600 1.000 49.18151 383 TYR A C 1
ATOM 2736 O O . TYR A 1 383 ? 109.33800 103.42400 143.88700 1.000 49.18151 383 TYR A O 1
ATOM 2745 N N . ALA A 1 384 ? 108.03500 102.92700 145.67100 1.000 52.47177 384 ALA A N 1
ATOM 2746 C CA . ALA A 1 384 ? 107.13600 104.04100 145.40700 1.000 52.47177 384 ALA A CA 1
ATOM 2747 C C . ALA A 1 384 ? 106.63500 104.69100 146.68700 1.000 52.47177 384 ALA A C 1
ATOM 2748 O O . ALA A 1 384 ? 106.59700 104.07100 147.74900 1.000 52.47177 384 ALA A O 1
ATOM 2750 N N . ASN A 1 385 ? 106.28400 105.97200 146.55900 1.000 54.29622 385 ASN A N 1
ATOM 2751 C CA . ASN A 1 385 ? 105.67000 106.79500 147.60500 1.000 54.29622 385 ASN A CA 1
ATOM 2752 C C . ASN A 1 385 ? 104.15900 106.82000 147.37100 1.000 54.29622 385 ASN A C 1
ATOM 2753 O O . ASN A 1 385 ? 103.62100 107.73700 146.75900 1.000 54.29622 385 ASN A O 1
ATOM 2758 N N . CYS A 1 386 ? 103.46600 105.78300 147.83700 1.000 59.52071 386 CYS A N 1
ATOM 2759 C CA . CYS A 1 386 ? 102.03500 105.63400 147.53600 1.000 59.52071 386 CYS A CA 1
ATOM 2760 C C . CYS A 1 386 ? 101.10200 106.58000 148.32900 1.000 59.52071 386 CYS A C 1
ATOM 2761 O O . CYS A 1 386 ? 99.88800 106.37200 148.28600 1.000 59.52071 386 CYS A O 1
ATOM 2764 N N . LEU A 1 387 ? 101.59900 107.57200 149.06500 1.000 56.23741 387 LEU A N 1
ATOM 2765 C CA . LEU A 1 387 ? 100.75600 108.61200 149.64300 1.000 56.23741 387 LEU A CA 1
ATOM 2766 C C . LEU A 1 387 ? 100.66400 109.85900 148.77200 1.000 56.23741 387 LEU A C 1
ATOM 2767 O O . LEU A 1 387 ? 99.80100 110.70400 149.02000 1.000 56.23741 387 LEU A O 1
ATOM 2772 N N . ASN A 1 388 ? 101.53200 110.00500 147.77500 1.000 54.69954 388 ASN A N 1
ATOM 2773 C CA . ASN A 1 388 ? 101.54700 111.16800 146.89700 1.000 54.69954 388 ASN A CA 1
ATOM 2774 C C . ASN A 1 388 ? 101.36700 110.77800 145.43400 1.000 54.69954 388 ASN A C 1
ATOM 2775 O O . ASN A 1 388 ? 101.57000 111.61300 144.55000 1.000 54.69954 388 AS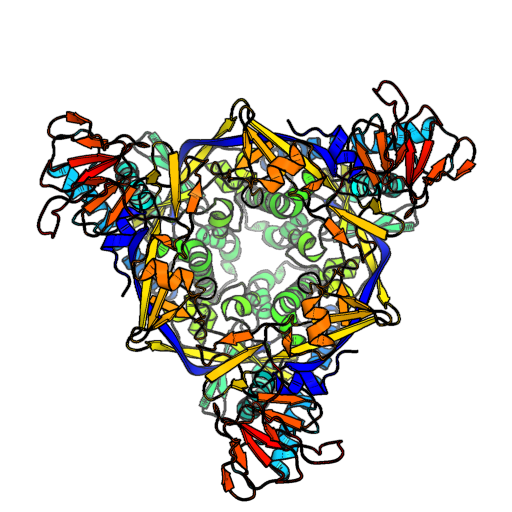N A O 1
ATOM 2780 N N . THR A 1 389 ? 101.03600 109.51700 145.16300 1.000 60.55626 389 THR A N 1
ATOM 2781 C CA . THR A 1 389 ? 100.69900 109.03000 143.83100 1.000 60.55626 389 THR A CA 1
ATOM 2782 C C . THR A 1 389 ? 99.76500 107.83600 144.01500 1.000 60.55626 389 THR A C 1
ATOM 2783 O O . THR A 1 389 ? 99.73600 107.21800 145.07800 1.000 60.55626 389 THR A O 1
ATOM 2787 N N . ILE A 1 390 ? 98.96600 107.54100 142.99400 1.000 65.79926 390 ILE A N 1
ATOM 2788 C CA . ILE A 1 390 ? 98.03100 106.41400 143.05000 1.000 65.79926 390 ILE A CA 1
ATOM 2789 C C . ILE A 1 390 ? 98.71900 105.09200 142.71800 1.000 65.79926 390 ILE A C 1
ATOM 2790 O O . ILE A 1 390 ? 99.32800 104.94400 141.65600 1.000 65.79926 390 ILE A O 1
ATOM 2795 N N . CYS A 1 391 ? 98.60700 104.12500 143.63100 1.000 69.03717 391 CYS A N 1
ATOM 2796 C CA . CYS A 1 391 ? 99.11600 102.76600 143.47000 1.000 69.03717 391 CYS A CA 1
ATOM 2797 C C . CYS A 1 391 ? 97.94600 101.79200 143.56700 1.000 69.03717 391 CYS A C 1
ATOM 2798 O O . CYS A 1 391 ? 97.18500 101.84700 144.53600 1.000 69.03717 391 CYS A O 1
ATOM 2801 N N . ARG A 1 392 ? 97.79300 100.89900 142.58300 1.000 72.61147 392 ARG A N 1
ATOM 2802 C CA . ARG A 1 392 ? 96.70600 99.91700 142.63300 1.000 72.61147 392 ARG A CA 1
ATOM 2803 C C . ARG A 1 392 ? 97.16000 98.56700 142.09000 1.000 72.61147 392 ARG A C 1
ATOM 2804 O O . ARG A 1 392 ? 98.03100 98.49300 141.22700 1.000 72.61147 392 ARG A O 1
ATOM 2812 N N . CYS A 1 393 ? 96.56700 97.49200 142.60800 1.000 76.15278 393 CYS A N 1
ATOM 2813 C CA . CYS A 1 393 ? 96.84500 96.14400 142.11700 1.000 76.15278 393 CYS A CA 1
ATOM 2814 C C . CYS A 1 393 ? 95.86100 95.79600 141.00900 1.000 76.15278 393 CYS A C 1
ATOM 2815 O O . CYS A 1 393 ? 94.65000 95.82100 141.23000 1.000 76.15278 393 CYS A O 1
ATOM 2818 N N . MET A 1 394 ? 96.37400 95.45200 139.82500 1.000 74.94457 394 MET A N 1
ATOM 2819 C CA . MET A 1 394 ? 95.51600 95.16300 138.67700 1.000 74.94457 394 MET A CA 1
ATOM 2820 C C . MET A 1 394 ? 94.88800 93.77200 138.68800 1.000 74.94457 394 MET A C 1
ATOM 2821 O O . MET A 1 394 ? 93.84600 93.58300 138.05600 1.000 74.94457 394 MET A O 1
ATOM 2826 N N . ASP A 1 395 ? 95.48600 92.78700 139.35800 1.000 76.39501 395 ASP A N 1
ATOM 2827 C CA . ASP A 1 395 ? 94.89000 91.45400 139.36200 1.000 76.39501 395 ASP A CA 1
ATOM 2828 C C . ASP A 1 395 ? 93.58900 91.41800 140.15900 1.000 76.39501 395 ASP A C 1
ATOM 2829 O O . ASP A 1 395 ? 92.57500 90.90100 139.68200 1.000 76.39501 395 ASP A O 1
ATOM 2834 N N . THR A 1 396 ? 93.59700 91.97100 141.37200 1.000 79.70660 396 THR A N 1
ATOM 2835 C CA . THR A 1 396 ? 92.43200 91.98700 142.25000 1.000 79.70660 396 THR A CA 1
ATOM 2836 C C . THR A 1 396 ? 91.63400 93.28200 142.12500 1.000 79.70660 396 THR A C 1
ATOM 2837 O O . THR A 1 396 ? 90.48900 93.34500 142.58200 1.000 79.70660 396 THR A O 1
ATOM 2841 N N . ASP A 1 397 ? 92.20200 94.29100 141.46700 1.000 80.13486 397 ASP A N 1
ATOM 2842 C CA . ASP A 1 397 ? 91.58200 95.59600 141.23700 1.000 80.13486 397 ASP A CA 1
ATOM 2843 C C . ASP A 1 397 ? 91.16600 96.28700 142.54300 1.000 80.13486 397 ASP A C 1
ATOM 2844 O O . ASP A 1 397 ? 89.99400 96.57800 142.78000 1.000 80.13486 397 ASP A O 1
ATOM 2849 N N . THR A 1 398 ? 92.16000 96.54400 143.39500 1.000 77.66028 398 THR A N 1
ATOM 2850 C CA . THR A 1 398 ? 91.98500 97.20100 144.68600 1.000 77.66028 398 THR A CA 1
ATOM 2851 C C . THR A 1 398 ? 93.14000 98.16300 144.93200 1.000 77.66028 398 THR A C 1
ATOM 2852 O O . THR A 1 398 ? 94.22400 97.98800 144.36500 1.000 77.66028 398 THR A O 1
ATOM 2856 N N . PRO A 1 399 ? 92.92800 99.20500 145.73600 1.000 74.35583 399 PRO A N 1
ATOM 2857 C CA . PRO A 1 399 ? 93.99900 100.16300 146.02300 1.000 74.35583 399 PRO A CA 1
ATOM 2858 C C . PRO A 1 399 ? 94.98000 99.66700 147.07800 1.000 74.35583 399 PRO A C 1
ATOM 2859 O O . PRO A 1 399 ? 94.66400 98.82300 147.91500 1.000 74.35583 399 PRO A O 1
ATOM 2863 N N . ILE A 1 400 ? 96.19500 100.21200 147.01500 1.000 71.47631 400 ILE A N 1
ATOM 2864 C CA . ILE A 1 400 ? 97.27000 99.91600 147.96100 1.000 71.47631 400 ILE A CA 1
ATOM 2865 C C . ILE A 1 400 ? 97.54000 101.15700 148.80000 1.000 71.47631 400 ILE A C 1
ATOM 2866 O O . ILE A 1 400 ? 97.63200 102.26900 148.26800 1.000 71.47631 400 ILE A O 1
ATOM 2871 N N . SER A 1 401 ? 97.66600 100.96800 150.11400 1.000 67.88939 401 SER A N 1
ATOM 2872 C CA . SER A 1 401 ? 97.88300 102.06500 151.04800 1.000 67.88939 401 SER A CA 1
ATOM 2873 C C . SER A 1 401 ? 99.00500 101.76600 152.03100 1.000 67.88939 401 SER A C 1
ATOM 2874 O O . SER A 1 401 ? 99.04900 100.67700 152.61000 1.000 67.88939 401 SER A O 1
ATOM 2877 N N . GLN A 1 402 ? 99.91100 102.73000 152.21200 1.000 60.29863 402 GLN A N 1
ATOM 2878 C CA . GLN A 1 402 ? 100.91200 102.68500 153.26800 1.000 60.29863 402 GLN A CA 1
ATOM 2879 C C . GLN A 1 402 ? 100.41100 103.49000 154.46200 1.000 60.29863 402 GLN A C 1
ATOM 2880 O O . GLN A 1 402 ? 99.64100 104.43800 154.30800 1.000 60.29863 402 GLN A O 1
ATOM 2886 N N . SER A 1 403 ? 100.84400 103.10000 155.65700 1.000 62.50054 403 SER A N 1
ATOM 2887 C CA . SER A 1 403 ? 100.45300 103.80200 156.87200 1.000 62.50054 403 SER A CA 1
ATOM 2888 C C . SER A 1 403 ? 101.11400 105.17800 156.96000 1.000 62.50054 403 SER A C 1
ATOM 2889 O O . SER A 1 403 ? 102.02800 105.51000 156.20500 1.000 62.50054 403 SER A O 1
ATOM 2892 N N . LEU A 1 404 ? 100.61900 106.00000 157.89300 1.000 64.08677 404 LEU A N 1
ATOM 2893 C CA . LEU A 1 404 ? 101.24200 107.29500 158.15500 1.000 64.08677 404 LEU A CA 1
ATOM 2894 C C . LEU A 1 404 ? 102.55400 107.17500 158.91400 1.000 64.08677 404 LEU A C 1
ATOM 2895 O O . LEU A 1 404 ? 103.21200 108.19400 159.14600 1.000 64.08677 404 LEU A O 1
ATOM 2900 N N . GLY A 1 405 ? 102.93300 105.97000 159.32400 1.000 63.85435 405 GLY A N 1
ATOM 2901 C CA . GLY A 1 405 ? 104.21400 105.69000 159.93900 1.000 63.85435 405 GLY A CA 1
ATOM 2902 C C . GLY A 1 405 ? 105.32600 105.29000 158.98700 1.000 63.85435 405 GLY A C 1
ATOM 2903 O O . GLY A 1 405 ? 106.49100 105.30000 159.38500 1.000 63.85435 405 GLY A O 1
ATOM 2904 N N . ALA A 1 406 ? 105.00000 104.93100 157.74400 1.000 59.98011 406 ALA A N 1
ATOM 2905 C CA . ALA A 1 406 ? 105.96100 104.39700 156.78400 1.000 59.98011 406 ALA A CA 1
ATOM 2906 C C . ALA A 1 406 ? 106.35700 105.41300 155.72300 1.000 59.98011 406 ALA A C 1
ATOM 2907 O O . ALA A 1 406 ? 105.50100 106.09100 155.15500 1.000 59.98011 406 ALA A O 1
ATOM 2909 N N . THR A 1 407 ? 107.66500 105.52000 155.47200 1.000 56.60499 407 THR A N 1
ATOM 2910 C CA . THR A 1 407 ? 108.21000 106.47600 154.51100 1.000 56.60499 407 THR A CA 1
ATOM 2911 C C . THR A 1 407 ? 108.05400 106.04300 153.05000 1.000 56.60499 407 THR A C 1
ATOM 2912 O O . THR A 1 407 ? 107.77300 106.88200 152.19200 1.000 56.60499 407 THR A O 1
ATOM 2916 N N . VAL A 1 408 ? 108.23400 104.75300 152.73700 1.000 56.08582 408 VAL A N 1
ATOM 2917 C CA . VAL A 1 408 ? 108.25800 104.25800 151.35900 1.000 56.08582 408 VAL A CA 1
ATOM 2918 C C . VAL A 1 408 ? 107.63700 102.86100 151.31900 1.000 56.08582 408 VAL A C 1
ATOM 2919 O O . VAL A 1 408 ? 107.57400 102.16500 152.33000 1.000 56.08582 408 VAL A O 1
ATOM 2923 N N . SER A 1 409 ? 107.14800 102.46000 150.13500 1.000 55.74668 409 SER A N 1
ATOM 2924 C CA . SER A 1 409 ? 106.50200 101.16700 149.91800 1.000 55.74668 409 SER A CA 1
ATOM 2925 C C . SER A 1 409 ? 107.20000 100.36700 148.81600 1.000 55.74668 409 SER A C 1
ATOM 2926 O O . SER A 1 409 ? 107.60800 100.93100 147.79600 1.000 55.74668 409 SER A O 1
ATOM 2929 N N . LEU A 1 410 ? 107.32000 99.04700 149.01500 1.000 56.18767 410 LEU A N 1
ATOM 2930 C CA . LEU A 1 410 ? 107.97900 98.13400 148.07500 1.000 56.18767 410 LEU A CA 1
ATOM 2931 C C . LEU A 1 410 ? 106.98200 97.21300 147.37300 1.000 56.18767 410 LEU A C 1
ATOM 2932 O O . LEU A 1 410 ? 106.21800 96.50600 148.03500 1.000 56.18767 410 LEU A O 1
ATOM 2937 N N . LEU A 1 411 ? 107.02000 97.19700 146.03300 1.000 57.03120 411 LEU A N 1
ATOM 2938 C CA . LEU A 1 411 ? 106.11900 96.41500 145.18600 1.000 57.03120 411 LEU A CA 1
ATOM 2939 C C . LEU A 1 411 ? 106.85600 95.25600 144.50900 1.000 57.03120 411 LEU A C 1
ATOM 2940 O O . LEU A 1 411 ? 107.76100 95.48900 143.68500 1.000 57.03120 411 LEU A O 1
ATOM 2945 N N . ASP A 1 412 ? 106.44800 94.01900 144.85700 1.000 64.98790 412 ASP A N 1
ATOM 2946 C CA . ASP A 1 412 ? 107.00400 92.75500 144.36500 1.000 64.98790 412 ASP A CA 1
ATOM 2947 C C . ASP A 1 412 ? 105.86700 91.76100 144.09700 1.000 64.98790 412 ASP A C 1
ATOM 2948 O O . ASP A 1 412 ? 104.72000 91.98800 144.48300 1.000 64.98790 412 ASP A O 1
ATOM 2953 N N . ASN A 1 413 ? 106.19600 90.63400 143.44700 1.000 66.08911 413 ASN A N 1
ATOM 2954 C CA . ASN A 1 413 ? 105.22100 89.64500 142.96500 1.000 66.08911 413 ASN A CA 1
ATOM 2955 C C . ASN A 1 413 ? 104.62600 88.71000 144.02200 1.000 66.08911 413 ASN A C 1
ATOM 2956 O O . ASN A 1 413 ? 103.90700 87.78300 143.64200 1.000 66.08911 413 ASN A O 1
ATOM 2961 N N . LYS A 1 414 ? 104.90800 88.87600 145.31100 1.000 73.02416 414 LYS A N 1
ATOM 2962 C CA . LYS A 1 414 ? 104.26200 88.02000 146.30600 1.000 73.02416 414 LYS A CA 1
ATOM 2963 C C . LYS A 1 414 ? 102.78700 88.37600 146.48300 1.000 73.02416 414 LYS A C 1
ATOM 2964 O O . LYS A 1 414 ? 101.95000 87.49700 146.71500 1.000 73.02416 414 LYS A O 1
ATOM 2970 N N . ARG A 1 415 ? 102.45900 89.66500 146.39500 1.000 77.04091 415 ARG A N 1
ATOM 2971 C CA . ARG A 1 415 ? 101.08700 90.13800 146.55100 1.000 77.04091 415 ARG A CA 1
ATOM 2972 C C . ARG A 1 415 ? 100.29400 89.94700 145.26100 1.000 77.04091 415 ARG A C 1
ATOM 2973 O O . ARG A 1 415 ? 99.27800 89.24400 145.24400 1.000 77.04091 415 ARG A O 1
ATOM 2981 N N . CYS A 1 416 ? 100.74800 90.55800 144.16800 1.000 70.81915 416 CYS A N 1
ATOM 2982 C CA . CYS A 1 416 ? 100.12200 90.36300 142.86700 1.000 70.81915 416 CYS A CA 1
ATOM 2983 C C . CYS A 1 416 ? 101.15000 90.68700 141.79400 1.000 70.81915 416 CYS A C 1
ATOM 2984 O O . CYS A 1 416 ? 102.16900 91.31800 142.06500 1.000 70.81915 416 CYS A O 1
ATOM 2987 N N . SER A 1 417 ? 100.87100 90.24200 140.56900 1.000 65.73816 417 SER A N 1
ATOM 2988 C CA . SER A 1 417 ? 101.86400 90.25600 139.50100 1.000 65.73816 417 SER A CA 1
ATOM 2989 C C . SER A 1 417 ? 101.90500 91.50100 138.62200 1.000 65.73816 417 SER A C 1
ATOM 2990 O O . SER A 1 417 ? 102.90300 91.68900 137.92400 1.000 65.73816 417 SER A O 1
ATOM 2993 N N . VAL A 1 418 ? 100.87800 92.34500 138.60100 1.000 65.11012 418 VAL A N 1
ATOM 2994 C CA . VAL A 1 418 ? 100.91000 93.57200 137.80500 1.000 65.11012 418 VAL A CA 1
ATOM 2995 C C . VAL A 1 418 ? 100.34500 94.71000 138.63800 1.000 65.11012 418 VAL A C 1
ATOM 2996 O O . VAL A 1 418 ? 99.33500 94.54400 139.32500 1.000 65.11012 418 VAL A O 1
ATOM 3000 N N . TYR A 1 419 ? 101.01000 95.86400 138.58800 1.000 62.17589 419 TYR A N 1
ATOM 3001 C CA . TYR A 1 419 ? 100.61400 97.04500 139.33900 1.000 62.17589 419 TYR A CA 1
ATOM 3002 C C . TYR A 1 419 ? 100.40100 98.24100 138.42400 1.000 62.17589 419 TYR A C 1
ATOM 3003 O O . TYR A 1 419 ? 101.04000 98.35900 137.37600 1.000 62.17589 419 TYR A O 1
ATOM 3012 N N . GLN A 1 420 ? 99.48100 99.12100 138.81600 1.000 62.52514 420 GLN A N 1
ATOM 3013 C CA . GLN A 1 420 ? 99.37700 100.44700 138.22700 1.000 62.52514 420 GLN A CA 1
ATOM 3014 C C . GLN A 1 420 ? 100.04800 101.43800 139.16700 1.000 62.52514 420 GLN A C 1
ATOM 3015 O O . GLN A 1 420 ? 99.68900 101.51700 140.34900 1.000 62.52514 420 GLN A O 1
ATOM 3021 N N . VAL A 1 421 ? 100.98800 102.21200 138.63100 1.000 58.81250 421 VAL A N 1
ATOM 3022 C CA . VAL A 1 421 ? 101.70900 103.24400 139.36400 1.000 58.81250 421 VAL A CA 1
ATOM 3023 C C . VAL A 1 421 ? 101.55100 104.54100 138.58700 1.000 58.81250 421 VAL A C 1
ATOM 3024 O O . VAL A 1 421 ? 101.99800 104.63800 137.43500 1.000 58.81250 421 VAL A O 1
ATOM 3028 N N . GLY A 1 422 ? 100.86000 105.50800 139.17800 1.000 61.48217 422 GLY A N 1
ATOM 3029 C CA . GLY A 1 422 ? 100.53600 106.72200 138.46500 1.000 61.48217 422 GLY A CA 1
ATOM 3030 C C . GLY A 1 422 ? 99.64400 106.39200 137.29800 1.000 61.48217 422 GLY A C 1
ATOM 3031 O O . GLY A 1 422 ? 98.49700 105.98000 137.47800 1.000 61.48217 422 GLY A O 1
ATOM 3032 N N . ASP A 1 423 ? 100.16200 106.57400 136.09200 1.000 62.68734 423 ASP A N 1
ATOM 3033 C CA . ASP A 1 423 ? 99.43800 106.27700 134.86500 1.000 62.68734 423 ASP A CA 1
ATOM 3034 C C . ASP A 1 423 ? 100.17100 105.25800 133.99300 1.000 62.68734 423 ASP A C 1
ATOM 3035 O O . ASP A 1 423 ? 100.02500 105.26700 132.77200 1.000 62.68734 423 ASP A O 1
ATOM 3040 N N . VAL A 1 424 ? 100.97800 104.38100 134.61100 1.000 58.55050 424 VAL A N 1
ATOM 3041 C CA . VAL A 1 424 ? 101.74500 103.34900 133.91600 1.000 58.55050 424 VAL A CA 1
ATOM 3042 C C . VAL A 1 424 ? 101.47700 101.98600 134.55400 1.000 58.55050 424 VAL A C 1
ATOM 3043 O O . VAL A 1 424 ? 101.22200 101.89300 135.75700 1.000 58.55050 424 VAL A O 1
ATOM 3047 N N . LEU A 1 425 ? 101.48300 100.92500 133.73800 1.000 57.36846 425 LEU A N 1
ATOM 3048 C CA . LEU A 1 425 ? 101.32700 99.54200 134.20000 1.000 57.36846 425 LEU A CA 1
ATOM 3049 C C . LEU A 1 425 ? 102.66200 98.80000 134.13500 1.000 57.36846 425 LEU A C 1
ATOM 3050 O O . LEU A 1 425 ? 103.32900 98.82800 133.09900 1.000 57.36846 425 LEU A O 1
ATOM 3055 N N . ILE A 1 426 ? 103.05000 98.13000 135.23300 1.000 56.69019 426 ILE A N 1
ATOM 3056 C CA . ILE A 1 426 ? 104.34200 97.43600 135.32900 1.000 56.69019 426 ILE A CA 1
ATOM 3057 C C . ILE A 1 426 ? 104.20000 96.04500 135.94600 1.000 56.69019 426 ILE A C 1
ATOM 3058 O O . ILE A 1 426 ? 103.43200 95.84900 136.89200 1.000 56.69019 426 ILE A O 1
ATOM 3063 N N . SER A 1 427 ? 104.95300 95.07900 135.41300 1.000 57.05345 427 SER A N 1
ATOM 3064 C CA . SER A 1 427 ? 105.06900 93.72800 135.96000 1.000 57.05345 427 SER A CA 1
ATOM 3065 C C . SER A 1 427 ? 106.41300 93.56600 136.67600 1.000 57.05345 427 SER A C 1
ATOM 3066 O O . SER A 1 427 ? 107.44300 94.01200 136.17000 1.000 57.05345 427 SER A O 1
ATOM 3069 N N . VAL A 1 428 ? 106.41300 92.90900 137.84700 1.000 57.62377 428 VAL A N 1
ATOM 3070 C CA . VAL A 1 428 ? 107.57200 92.91200 138.73800 1.000 57.62377 428 VAL A CA 1
ATOM 3071 C C . VAL A 1 428 ? 108.05900 91.52100 139.15900 1.000 57.62377 428 VAL A C 1
ATOM 3072 O O . VAL A 1 428 ? 107.36900 90.51200 139.00400 1.000 57.62377 428 VAL A O 1
ATOM 3076 N N . GLY A 1 429 ? 109.30000 91.50100 139.68600 1.000 61.94624 429 GLY A N 1
ATOM 3077 C CA . GLY A 1 429 ? 109.97800 90.30700 140.17400 1.000 61.94624 429 GLY A CA 1
ATOM 3078 C C . GLY A 1 429 ? 109.76600 90.01900 141.65200 1.000 61.94624 429 GLY A C 1
ATOM 3079 O O . GLY A 1 429 ? 108.80400 90.48100 142.26400 1.000 61.94624 429 GLY A O 1
ATOM 3080 N N . SER A 1 430 ? 110.70000 89.25500 142.24300 1.000 66.38779 430 SER A N 1
ATOM 3081 C CA . SER A 1 430 ? 110.60100 88.78200 143.62700 1.000 66.38779 430 SER A CA 1
ATOM 3082 C C . SER A 1 430 ? 111.71000 89.31900 144.53400 1.000 66.38779 430 SER A C 1
ATOM 3083 O O . SER A 1 430 ? 112.85700 89.46900 144.10800 1.000 66.38779 430 SER A O 1
ATOM 3086 N N . TYR A 1 431 ? 111.35000 89.59900 145.79500 1.000 72.08158 431 TYR A N 1
ATOM 3087 C CA . TYR A 1 431 ? 112.25300 90.15800 146.80700 1.000 72.08158 431 TYR A CA 1
ATOM 3088 C C . TYR A 1 431 ? 113.19800 89.12000 147.41300 1.000 72.08158 431 TYR A C 1
ATOM 3089 O O . TYR A 1 431 ? 112.75700 88.11000 147.96700 1.000 72.08158 431 TYR A O 1
ATOM 3098 N N . LEU A 1 432 ? 114.50200 89.39600 147.32800 1.000 77.21414 432 LEU A N 1
ATOM 3099 C CA . LEU A 1 432 ? 115.56700 88.55000 147.88000 1.000 77.21414 432 LEU A CA 1
ATOM 3100 C C . LEU A 1 432 ? 115.86300 88.92400 149.33700 1.000 77.21414 432 LEU A C 1
ATOM 3101 O O . LEU A 1 432 ? 116.85600 89.57900 149.65500 1.000 77.21414 432 LEU A O 1
ATOM 3106 N N . GLY A 1 433 ? 114.98100 88.49300 150.23800 1.000 81.43172 433 GLY A N 1
ATOM 3107 C CA . GLY A 1 433 ? 115.14200 88.80700 151.64500 1.000 81.43172 433 GLY A CA 1
ATOM 3108 C C . GLY A 1 433 ? 114.52400 87.75100 152.53900 1.000 81.43172 433 GLY A C 1
ATOM 3109 O O . GLY A 1 433 ? 113.98900 86.74500 152.07000 1.000 81.43172 433 GLY A O 1
ATOM 3110 N N . ASP A 1 434 ? 114.62400 87.98200 153.85100 1.000 88.09539 434 ASP A N 1
ATOM 3111 C CA . ASP A 1 434 ? 114.17400 87.01500 154.84800 1.000 88.09539 434 ASP A CA 1
ATOM 3112 C C . ASP A 1 434 ? 112.72200 87.19300 155.28700 1.000 88.09539 434 ASP A C 1
ATOM 3113 O O . ASP A 1 434 ? 112.18800 86.30600 155.96100 1.000 88.09539 434 ASP A O 1
ATOM 3118 N N . GLY A 1 435 ? 112.07000 88.28800 154.91700 1.000 85.64859 435 GLY A N 1
ATOM 3119 C CA . GLY A 1 435 ? 110.71100 88.52500 155.36700 1.000 85.64859 435 GLY A CA 1
ATOM 3120 C C . GLY A 1 435 ? 110.13000 89.77900 154.75300 1.000 85.64859 435 GLY A C 1
ATOM 3121 O O . GLY A 1 435 ? 110.59500 90.24500 153.71200 1.000 85.64859 435 GLY A O 1
ATOM 3122 N N . GLU A 1 436 ? 109.10000 90.32400 155.39400 1.000 80.55001 436 GLU A N 1
ATOM 3123 C CA . GLU A 1 436 ? 108.47300 91.54300 154.90100 1.000 80.55001 436 GLU A CA 1
ATOM 3124 C C . GLU A 1 436 ? 109.38200 92.75400 155.08100 1.000 80.55001 436 GLU A C 1
ATOM 3125 O O . GLU A 1 436 ? 110.06200 92.89900 156.09700 1.000 80.55001 436 GLU A O 1
ATOM 3131 N N . TYR A 1 437 ? 109.39700 93.61500 154.06800 1.000 70.83056 437 TYR A N 1
ATOM 3132 C CA . TYR A 1 437 ? 110.10900 94.88500 154.12600 1.000 70.83056 437 TYR A CA 1
ATOM 3133 C C . TYR A 1 437 ? 109.38700 95.83100 155.08700 1.000 70.83056 437 TYR A C 1
ATOM 3134 O O . TYR A 1 437 ? 108.16300 95.97500 155.02100 1.000 70.83056 437 TYR A O 1
ATOM 3143 N N . ASN A 1 438 ? 110.13300 96.47600 155.98600 1.000 73.91016 438 ASN A N 1
ATOM 3144 C CA . ASN A 1 438 ? 109.55200 97.39600 156.96000 1.000 73.91016 438 ASN A CA 1
ATOM 3145 C C . ASN A 1 438 ? 110.24900 98.75100 156.90800 1.000 73.91016 438 ASN A C 1
ATOM 3146 O O . ASN A 1 438 ? 111.47700 98.82000 156.99700 1.000 73.91016 438 ASN A O 1
ATOM 3151 N N . ALA A 1 439 ? 109.46300 99.82900 156.78400 1.000 71.47839 439 ALA A N 1
ATOM 3152 C CA . ALA A 1 439 ? 109.98500 101.19500 156.74100 1.000 71.47839 439 ALA A CA 1
ATOM 3153 C C . ALA A 1 439 ? 109.39600 102.09900 157.82500 1.000 71.47839 439 ALA A C 1
ATOM 3154 O O . ALA A 1 439 ? 109.46100 103.32300 157.69800 1.000 71.47839 439 ALA A O 1
ATOM 3156 N N . ASP A 1 440 ? 108.81700 101.52900 158.88000 1.000 75.89898 440 ASP A N 1
ATOM 3157 C CA . ASP A 1 440 ? 108.30200 102.31500 159.99800 1.000 75.89898 440 ASP A CA 1
ATOM 3158 C C . ASP A 1 440 ? 109.37900 103.06300 160.78600 1.000 75.89898 440 ASP A C 1
ATOM 3159 O O . ASP A 1 440 ? 110.36100 102.46900 161.24000 1.000 75.89898 440 ASP A O 1
ATOM 3164 N N . ASN A 1 441 ? 109.15500 104.36700 160.97600 1.000 79.35515 441 ASN A N 1
ATOM 3165 C CA . ASN A 1 441 ? 109.84700 105.19200 161.97600 1.000 79.35515 441 ASN A CA 1
ATOM 3166 C C . ASN A 1 441 ? 111.38000 105.08500 161.96600 1.000 79.35515 441 ASN A C 1
ATOM 3167 O O . ASN A 1 441 ? 112.01400 104.84500 162.99600 1.000 79.35515 441 ASN A O 1
ATOM 3172 N N . VAL A 1 442 ? 111.97900 105.24400 160.78200 1.000 79.23064 442 VAL A N 1
ATOM 3173 C CA . VAL A 1 442 ? 113.44100 105.14000 160.64400 1.000 79.23064 442 VAL A CA 1
ATOM 3174 C C . VAL A 1 442 ? 114.13900 106.36900 161.23900 1.000 79.23064 442 VAL A C 1
ATOM 3175 O O . VAL A 1 442 ? 113.53500 107.42700 161.44800 1.000 79.23064 442 VAL A O 1
ATOM 3179 N N . GLU A 1 443 ? 115.43900 106.21800 161.52400 1.000 79.06493 443 GLU A N 1
ATOM 3180 C CA . GLU A 1 443 ? 116.25200 107.33000 162.02000 1.000 79.06493 443 GLU A CA 1
ATOM 3181 C C . GLU A 1 443 ? 116.58900 108.32300 160.90600 1.000 79.06493 443 GLU A C 1
ATOM 3182 O O . GLU A 1 443 ? 117.02000 107.93300 159.81600 1.000 79.06493 443 GLU A O 1
ATOM 3188 N N . LEU A 1 444 ? 116.36500 109.61000 161.16900 1.000 74.53084 444 LEU A N 1
ATOM 3189 C CA . LEU A 1 444 ? 116.60200 110.63700 160.16100 1.000 74.53084 444 LEU A CA 1
ATOM 3190 C C . LEU A 1 444 ? 116.86700 111.97500 160.84100 1.000 74.53084 444 LEU A C 1
ATOM 3191 O O . LEU A 1 444 ? 116.47400 112.20100 161.98800 1.000 74.53084 444 LEU A O 1
ATOM 3196 N N . GLY A 1 445 ? 117.55000 112.85800 160.11500 1.000 73.09855 445 GLY A N 1
ATOM 3197 C CA . GLY A 1 445 ? 117.89000 114.18000 160.61000 1.000 73.09855 445 GLY A CA 1
ATOM 3198 C C . GLY A 1 445 ? 118.14100 115.17800 159.49900 1.000 73.09855 445 GLY A C 1
ATOM 3199 O O . GLY A 1 445 ? 117.55900 115.07400 158.42300 1.000 73.09855 445 GLY A O 1
ATOM 3200 N N . SER B 1 26 ? 102.26800 138.44400 150.97900 1.000 72.57397 26 SER B N 1
ATOM 3201 C CA . SER B 1 26 ? 102.56400 139.86800 151.07000 1.000 72.57397 26 SER B CA 1
ATOM 3202 C C . SER B 1 26 ? 104.06300 140.11400 150.94500 1.000 72.57397 26 SER B C 1
ATOM 3203 O O . SER B 1 26 ? 104.85500 139.26400 151.33000 1.000 72.57397 26 SER B O 1
ATOM 3206 N N . ILE B 1 27 ? 104.45800 141.26700 150.40500 1.000 67.43836 27 ILE B N 1
ATOM 3207 C CA . ILE B 1 27 ? 105.86700 141.61500 150.27600 1.000 67.43836 27 ILE B CA 1
ATOM 3208 C C . ILE B 1 27 ? 106.22000 142.92800 150.97500 1.000 67.43836 27 ILE B C 1
ATOM 3209 O O . ILE B 1 27 ? 107.40100 143.26400 151.08100 1.000 67.43836 27 ILE B O 1
ATOM 3214 N N . HIS B 1 28 ? 105.24000 143.63600 151.52700 1.000 66.13680 28 HIS B N 1
ATOM 3215 C CA . HIS B 1 28 ? 105.43500 144.82200 152.37500 1.000 66.13680 28 HIS B CA 1
ATOM 3216 C C . HIS B 1 28 ? 106.49300 145.80900 151.86200 1.000 66.13680 28 HIS B C 1
ATOM 3217 O O . HIS B 1 28 ? 107.47300 146.10900 152.53700 1.000 66.13680 28 HIS B O 1
ATOM 3224 N N . TYR B 1 29 ? 106.29000 146.29400 150.63600 1.000 61.76967 29 TYR B N 1
ATOM 3225 C CA . TYR B 1 29 ? 107.24900 147.17100 149.95800 1.000 61.76967 29 TYR B CA 1
ATOM 3226 C C . TYR B 1 29 ? 107.63000 148.42400 150.75300 1.000 61.76967 29 TYR B C 1
ATOM 3227 O O . TYR B 1 29 ? 108.73100 148.96100 150.57400 1.000 61.76967 29 TYR B O 1
ATOM 3236 N N . ASP B 1 30 ? 106.74400 148.90600 151.62800 1.000 63.69237 30 ASP B N 1
ATOM 3237 C CA . ASP B 1 30 ? 107.02300 150.10900 152.41400 1.000 63.69237 30 ASP B CA 1
ATOM 3238 C C . ASP B 1 30 ? 108.21700 149.96700 153.35300 1.000 63.69237 30 ASP B C 1
ATOM 3239 O O . ASP B 1 30 ? 108.89100 150.96000 153.63800 1.000 63.69237 30 ASP B O 1
ATOM 3244 N N . SER B 1 31 ? 108.49100 148.77100 153.85500 1.000 60.15548 31 SER B N 1
ATOM 3245 C CA . SER B 1 31 ? 109.67000 148.54800 154.68200 1.000 60.15548 31 SER B CA 1
ATOM 3246 C C . SER B 1 31 ? 110.89500 148.23200 153.84600 1.000 60.15548 31 SER B C 1
ATOM 3247 O O . SER B 1 31 ? 112.01900 148.53000 154.25700 1.000 60.15548 31 SER B O 1
ATOM 3250 N N . LEU B 1 32 ? 110.69300 147.61200 152.69200 1.000 56.04143 32 LEU B N 1
ATOM 3251 C CA . LEU B 1 32 ? 111.79700 147.26800 151.81200 1.000 56.04143 32 LEU B CA 1
ATOM 3252 C C . LEU B 1 32 ? 112.43000 148.49900 151.18000 1.000 56.04143 32 LEU B C 1
ATOM 3253 O O . LEU B 1 32 ? 113.63600 148.50500 150.93600 1.000 56.04143 32 LEU B O 1
ATOM 3258 N N . SER B 1 33 ? 111.64500 149.53700 150.87900 1.000 56.06609 33 SER B N 1
ATOM 3259 C CA . SER B 1 33 ? 112.20700 150.71900 150.21900 1.000 56.06609 33 SER B CA 1
ATOM 3260 C C . SER B 1 33 ? 113.29000 151.40200 151.04600 1.000 56.06609 33 SER B C 1
ATOM 3261 O O . SER B 1 33 ? 114.25500 151.92200 150.48200 1.000 56.06609 33 SER B O 1
ATOM 3264 N N . LYS B 1 34 ? 113.16300 151.39900 152.37100 1.000 57.93793 34 LYS B N 1
ATOM 3265 C CA . LYS B 1 34 ? 114.11300 152.04800 153.27000 1.000 57.93793 34 LYS B CA 1
ATOM 3266 C C . LYS B 1 34 ? 115.44000 151.31300 153.38500 1.000 57.93793 34 LYS B C 1
ATOM 3267 O O . LYS B 1 34 ? 116.33800 151.79600 154.07900 1.000 57.93793 34 LYS B O 1
ATOM 3273 N N . VAL B 1 35 ? 115.56500 150.15100 152.75900 1.000 52.84376 35 VAL B N 1
ATOM 3274 C CA . VAL B 1 35 ? 116.76500 149.32800 152.72700 1.000 52.84376 35 VAL B CA 1
ATOM 3275 C C . VAL B 1 35 ? 117.18600 149.07400 151.26900 1.000 52.84376 35 VAL B C 1
ATOM 3276 O O . VAL B 1 35 ? 117.96100 148.19000 150.96700 1.000 52.84376 35 VAL B O 1
ATOM 3280 N N . GLY B 1 36 ? 116.71700 149.92700 150.36100 1.000 48.64945 36 GLY B N 1
ATOM 3281 C CA . GLY B 1 36 ? 117.14300 149.91600 148.97700 1.000 48.64945 36 GLY B CA 1
ATOM 3282 C C . GLY B 1 36 ? 116.50100 148.92900 148.02900 1.000 48.64945 36 GLY B C 1
ATOM 3283 O O . GLY B 1 36 ? 116.99200 148.79200 146.90700 1.000 48.64945 36 GLY B O 1
ATOM 3284 N N . VAL B 1 37 ? 115.42300 148.24600 148.41300 1.000 49.47351 37 VAL B N 1
ATOM 3285 C CA . VAL B 1 37 ? 114.76700 147.25200 147.56100 1.000 49.47351 37 VAL B CA 1
ATOM 3286 C C . VAL B 1 37 ? 113.46400 147.85500 147.03900 1.000 49.47351 37 VAL B C 1
ATOM 3287 O O . VAL B 1 37 ? 112.58700 148.21500 147.83000 1.000 49.47351 37 VAL B O 1
ATOM 3291 N N . ILE B 1 38 ? 113.32400 147.94400 145.70600 1.000 48.58152 38 ILE B N 1
ATOM 3292 C CA . ILE B 1 38 ? 112.24300 148.68000 145.04900 1.000 48.58152 38 ILE B CA 1
ATOM 3293 C C . ILE B 1 38 ? 111.47200 147.78400 144.07700 1.000 48.58152 38 ILE B C 1
ATOM 3294 O O . ILE B 1 38 ? 112.03800 146.89100 143.44600 1.000 48.58152 38 ILE B O 1
ATOM 3299 N N . LYS B 1 39 ? 110.16200 148.02300 143.98000 1.000 50.69750 39 LYS B N 1
ATOM 3300 C CA . LYS B 1 39 ? 109.22700 147.24500 143.15900 1.000 50.69750 39 LYS B CA 1
ATOM 3301 C C . LYS B 1 39 ? 109.40500 147.42100 141.64700 1.000 50.69750 39 LYS B C 1
ATOM 3302 O O . LYS B 1 39 ? 109.24300 148.52400 141.12400 1.000 50.69750 39 LYS B O 1
ATOM 3308 N N . GLY B 1 40 ? 109.71800 146.33200 140.94300 1.000 49.03618 40 GLY B N 1
ATOM 3309 C CA . GLY B 1 40 ? 109.83300 146.31300 139.49300 1.000 49.03618 40 GLY B CA 1
ATOM 3310 C C . GLY B 1 40 ? 108.57800 145.84000 138.77300 1.000 49.03618 40 GLY B C 1
ATOM 3311 O O . GLY B 1 40 ? 107.46000 145.91300 139.29400 1.000 49.03618 40 GLY B O 1
ATOM 3312 N N . LEU B 1 41 ? 108.77000 145.36200 137.53900 1.000 49.34702 41 LEU B N 1
ATOM 3313 C CA . LEU B 1 41 ? 107.71800 144.82600 136.66800 1.000 49.34702 41 LEU B CA 1
ATOM 3314 C C . LEU B 1 41 ? 107.06000 143.55300 137.23200 1.000 49.34702 41 LEU B C 1
ATOM 3315 O O . LEU B 1 41 ? 107.55400 142.91900 138.16000 1.000 49.34702 41 LEU B O 1
ATOM 3320 N N . THR B 1 42 ? 105.90900 143.19100 136.63600 1.000 51.90050 42 THR B N 1
ATOM 3321 C CA . THR B 1 42 ? 105.09000 142.03800 137.01500 1.000 51.90050 42 THR B CA 1
ATOM 3322 C C . THR B 1 42 ? 104.69800 141.19500 135.80000 1.000 51.90050 42 THR B C 1
ATOM 3323 O O . THR B 1 42 ? 104.37800 141.74300 134.74400 1.000 51.90050 42 THR B O 1
ATOM 3327 N N . TYR B 1 43 ? 104.71400 139.85900 135.95200 1.000 52.68512 43 TYR B N 1
ATOM 3328 C CA . TYR B 1 43 ? 104.43500 138.92900 134.85500 1.000 52.68512 43 TYR B CA 1
ATOM 3329 C C . TYR B 1 43 ? 103.50400 137.79700 135.29700 1.000 52.68512 43 TYR B C 1
ATOM 3330 O O . TYR B 1 43 ? 103.38400 137.49800 136.48700 1.000 52.68512 43 TYR B O 1
ATOM 3339 N N . ASN B 1 44 ? 102.85600 137.14700 134.32100 1.000 54.15656 44 ASN B N 1
ATOM 3340 C CA . ASN B 1 44 ? 102.10700 135.91100 134.54600 1.000 54.15656 44 ASN B CA 1
ATOM 3341 C C . ASN B 1 44 ? 102.94700 134.68000 134.16100 1.000 54.15656 44 ASN B C 1
ATOM 3342 O O . ASN B 1 44 ? 103.98100 134.78800 133.50500 1.000 54.15656 44 ASN B O 1
ATOM 3347 N N . TYR B 1 45 ? 102.48700 133.50000 134.58800 1.000 55.29360 45 TYR B N 1
ATOM 3348 C CA . TYR B 1 45 ? 103.22500 132.24100 134.46700 1.000 55.29360 45 TYR B CA 1
ATOM 3349 C C . TYR B 1 45 ? 102.54300 131.25500 133.51000 1.000 55.29360 45 TYR B C 1
ATOM 3350 O O . TYR B 1 45 ? 101.35500 130.97200 133.66700 1.000 55.29360 45 TYR B O 1
ATOM 3359 N N . LYS B 1 46 ? 103.27800 130.74600 132.50900 1.000 55.08542 46 LYS B N 1
ATOM 3360 C CA . LYS B 1 46 ? 102.76800 129.74500 131.56300 1.000 55.08542 46 LYS B CA 1
ATOM 3361 C C . LYS B 1 46 ? 103.63300 128.48600 131.51100 1.000 55.08542 46 LYS B C 1
ATOM 3362 O O . LYS B 1 46 ? 104.86100 128.57800 131.52700 1.000 55.08542 46 LYS B O 1
ATOM 3368 N N . ILE B 1 47 ? 102.99700 127.30400 131.42400 1.000 57.84669 47 ILE B N 1
ATOM 3369 C CA . ILE B 1 47 ? 103.72400 126.03600 131.28600 1.000 57.84669 47 ILE B CA 1
ATOM 3370 C C . ILE B 1 47 ? 103.13700 125.18100 130.16200 1.000 57.84669 47 ILE B C 1
ATOM 3371 O O . ILE B 1 47 ? 101.95300 125.26800 129.83600 1.000 57.84669 47 ILE B O 1
ATOM 3376 N N . LYS B 1 48 ? 103.99700 124.35400 129.56300 1.000 59.79463 48 LYS B N 1
ATOM 3377 C CA . LYS B 1 48 ? 103.66700 123.47100 128.43700 1.000 59.79463 48 LYS B CA 1
ATOM 3378 C C . LYS B 1 48 ? 102.43900 122.58200 128.65400 1.000 59.79463 48 LYS B C 1
ATOM 3379 O O . LYS B 1 48 ? 102.27500 121.96600 129.70800 1.000 59.79463 48 LYS B O 1
ATOM 3385 N N . GLY B 1 49 ? 101.57900 122.51800 127.63000 1.000 61.35288 49 GLY B N 1
ATOM 3386 C CA . GLY B 1 49 ? 100.35100 121.73200 127.62900 1.000 61.35288 49 GLY B CA 1
ATOM 3387 C C . GLY B 1 49 ? 100.34700 120.45600 126.79900 1.000 61.35288 49 GLY B C 1
ATOM 3388 O O . GLY B 1 49 ? 101.37300 119.78400 126.69300 1.000 61.35288 49 GLY B O 1
ATOM 3389 N N . SER B 1 50 ? 99.18800 120.09300 126.22800 1.000 62.74114 50 SER B N 1
ATOM 3390 C CA . SER B 1 50 ? 99.05100 118.88800 125.40900 1.000 62.74114 50 SER B CA 1
ATOM 3391 C C . SER B 1 50 ? 99.70500 119.03300 124.02800 1.000 62.74114 50 SER B C 1
ATOM 3392 O O . SER B 1 50 ? 99.77100 120.13000 123.47400 1.000 62.74114 50 SER B O 1
ATOM 3395 N N . PRO B 1 51 ? 100.17900 117.92700 123.45200 1.000 61.23958 51 PRO B N 1
ATOM 3396 C CA . PRO B 1 51 ? 100.86200 117.94400 122.15300 1.000 61.23958 51 PRO B CA 1
ATOM 3397 C C . PRO B 1 51 ? 100.00200 117.74600 120.90400 1.000 61.23958 51 PRO B C 1
ATOM 3398 O O . PRO B 1 51 ? 98.83800 117.35300 120.96200 1.000 61.23958 51 PRO B O 1
ATOM 3402 N N . SER B 1 52 ? 100.63100 118.02700 119.75600 1.000 55.98543 52 SER B N 1
ATOM 3403 C CA . SER B 1 52 ? 100.16100 117.74700 118.39900 1.000 55.98543 52 SER B CA 1
ATOM 3404 C C . SER B 1 52 ? 101.38500 117.32900 117.58800 1.000 55.98543 52 SER B C 1
ATOM 3405 O O . SER B 1 52 ? 102.47200 117.85200 117.82800 1.000 55.98543 52 SER B O 1
ATOM 3408 N N . THR B 1 53 ? 101.24100 116.40600 116.62400 1.000 51.85065 53 THR B N 1
ATOM 3409 C CA . THR B 1 53 ? 102.42700 115.87500 115.94200 1.000 51.85065 53 THR B CA 1
ATOM 3410 C C . THR B 1 53 ? 102.28600 115.74300 114.42400 1.000 51.85065 53 THR B C 1
ATOM 3411 O O . THR B 1 53 ? 101.18900 115.62400 113.87900 1.000 51.85065 53 THR B O 1
ATOM 3415 N N . LYS B 1 54 ? 103.45900 115.74300 113.76500 1.000 48.72201 54 LYS B N 1
ATOM 3416 C CA . LYS B 1 54 ? 103.67500 115.63100 112.32000 1.000 48.72201 54 LYS B CA 1
ATOM 3417 C C . LYS B 1 54 ? 104.80400 114.63500 112.03500 1.000 48.72201 54 LYS B C 1
ATOM 3418 O O . LYS B 1 54 ? 105.61000 114.33300 112.91300 1.000 48.72201 54 LYS B O 1
ATOM 3424 N N . LEU B 1 55 ? 104.86700 114.12500 110.79800 1.000 46.64943 55 LEU B N 1
ATOM 3425 C CA . LEU B 1 55 ? 105.84400 113.11300 110.37400 1.000 46.64943 55 LEU B CA 1
ATOM 3426 C C . LEU B 1 55 ? 106.86300 113.64600 109.36500 1.000 46.64943 55 LEU B C 1
ATOM 3427 O O . LEU B 1 55 ? 106.48900 114.33300 108.41300 1.000 46.64943 55 LEU B O 1
ATOM 3432 N N . MET B 1 56 ? 108.15400 113.31300 109.56300 1.000 46.25614 56 MET B N 1
ATOM 3433 C CA . MET B 1 56 ? 109.24600 113.72500 108.67200 1.000 46.25614 56 MET B CA 1
ATOM 3434 C C . MET B 1 56 ? 110.22800 112.57700 108.41700 1.000 46.25614 56 MET B C 1
ATOM 3435 O O . MET B 1 56 ? 110.51600 111.80200 109.32600 1.000 46.25614 56 MET B O 1
ATOM 3440 N N . VAL B 1 57 ? 110.71500 112.43500 107.17800 1.000 45.38091 57 VAL B N 1
ATOM 3441 C CA . VAL B 1 57 ? 111.74800 111.45100 106.82000 1.000 45.38091 57 VAL B CA 1
ATOM 3442 C C . VAL B 1 57 ? 113.00800 112.15100 106.31100 1.000 45.38091 57 VAL B C 1
ATOM 3443 O O . VAL B 1 57 ? 112.93600 112.95900 105.38200 1.000 45.38091 57 VAL B O 1
ATOM 3447 N N . VAL B 1 58 ? 114.16100 111.83700 106.91200 1.000 44.26331 58 VAL B N 1
ATOM 3448 C CA . VAL B 1 58 ? 115.46200 112.36100 106.48000 1.000 44.26331 58 VAL B CA 1
ATOM 3449 C C . VAL B 1 58 ? 116.23200 111.25600 105.76100 1.000 44.26331 58 VAL B C 1
ATOM 3450 O O . VAL B 1 58 ? 116.53200 110.21400 106.36000 1.000 44.26331 58 VAL B O 1
ATOM 3454 N N . LYS B 1 59 ? 116.53400 111.47100 104.47700 1.000 43.40448 59 LYS B N 1
ATOM 3455 C CA . LYS B 1 59 ? 117.28100 110.51500 103.66400 1.000 43.40448 59 LYS B CA 1
ATOM 3456 C C . LYS B 1 59 ? 118.78400 110.74600 103.73500 1.000 43.40448 59 LYS B C 1
ATOM 3457 O O . LYS B 1 59 ? 119.25200 111.87100 103.55300 1.000 43.40448 59 LYS B O 1
ATOM 3463 N N . LEU B 1 60 ? 119.54000 109.67200 103.97000 1.000 43.89781 60 LEU B N 1
ATOM 3464 C CA . LEU B 1 60 ? 120.99500 109.74400 104.02100 1.000 43.89781 60 LEU B CA 1
ATOM 3465 C C . LEU B 1 60 ? 121.67200 109.30400 102.72900 1.000 43.89781 60 LEU B C 1
ATOM 3466 O O . LEU B 1 60 ? 122.80400 109.72000 102.48000 1.000 43.89781 60 LEU B O 1
ATOM 3471 N N . ILE B 1 61 ? 121.02800 108.48300 101.90500 1.000 45.06990 61 ILE B N 1
ATOM 3472 C CA . ILE B 1 61 ? 121.56700 108.07700 100.61100 1.000 45.06990 61 ILE B CA 1
ATOM 3473 C C . ILE B 1 61 ? 120.79800 108.81700 99.51400 1.000 45.06990 61 ILE B C 1
ATOM 3474 O O . ILE B 1 61 ? 119.60900 108.54500 99.30700 1.000 45.06990 61 ILE B O 1
ATOM 3479 N N . PRO B 1 62 ? 121.43300 109.73700 98.78900 1.000 49.97776 62 PRO B N 1
ATOM 3480 C CA . PRO B 1 62 ? 120.74300 110.51900 97.75600 1.000 49.97776 62 PRO B CA 1
ATOM 3481 C C . PRO B 1 62 ? 120.49000 109.76200 96.45800 1.000 49.97776 62 PRO B C 1
ATOM 3482 O O . PRO B 1 62 ? 121.11100 108.74700 96.15700 1.000 49.97776 62 PRO B O 1
ATOM 3486 N N . ASN B 1 63 ? 119.53300 110.28800 95.69300 1.000 54.12945 63 ASN B N 1
ATOM 3487 C CA . ASN B 1 63 ? 119.16500 109.79200 94.36200 1.000 54.12945 63 ASN B CA 1
ATOM 3488 C C . ASN B 1 63 ? 120.04900 110.44300 93.29300 1.000 54.12945 63 ASN B C 1
ATOM 3489 O O . ASN B 1 63 ? 119.69400 111.45500 92.69500 1.000 54.12945 63 ASN B O 1
ATOM 3494 N N . ILE B 1 64 ? 121.22100 109.84300 93.05200 1.000 55.83918 64 ILE B N 1
ATOM 3495 C CA . ILE B 1 64 ? 122.25700 110.34000 92.13800 1.000 55.83918 64 ILE B CA 1
ATOM 3496 C C . ILE B 1 64 ? 121.97300 110.03000 90.67300 1.000 55.83918 64 ILE B C 1
ATOM 3497 O O . ILE B 1 64 ? 122.76100 110.40400 89.80100 1.000 55.83918 64 ILE B O 1
ATOM 3502 N N . ASP B 1 65 ? 120.82300 109.44600 90.36400 1.000 57.51727 65 ASP B N 1
ATOM 3503 C CA . ASP B 1 65 ? 120.52500 108.84900 89.06100 1.000 57.51727 65 ASP B CA 1
ATOM 3504 C C . ASP B 1 65 ? 120.76500 109.72900 87.82900 1.000 57.51727 65 ASP B C 1
ATOM 3505 O O . ASP B 1 65 ? 120.85100 109.18800 86.72300 1.000 57.51727 65 ASP B O 1
ATOM 3510 N N . SER B 1 66 ? 120.87400 111.05300 87.96500 1.000 56.28759 66 SER B N 1
ATOM 3511 C CA . SER B 1 66 ? 121.13600 111.91400 86.80300 1.000 56.28759 66 SER B CA 1
ATOM 3512 C C . SER B 1 66 ? 122.59900 111.96300 86.35300 1.000 56.28759 66 SER B C 1
ATOM 3513 O O . SER B 1 66 ? 122.85600 112.22400 85.17300 1.000 56.28759 66 SER B O 1
ATOM 3516 N N . VAL B 1 67 ? 123.55800 111.72900 87.25100 1.000 56.07107 67 VAL B N 1
ATOM 3517 C CA . VAL B 1 67 ? 124.99100 111.71900 86.96800 1.000 56.07107 67 VAL B CA 1
ATOM 3518 C C . VAL B 1 67 ? 125.62100 110.35700 87.23200 1.000 56.07107 67 VAL B C 1
ATOM 3519 O O . VAL B 1 67 ? 126.83700 110.25300 87.32600 1.000 56.07107 67 VAL B O 1
ATOM 3523 N N . LYS B 1 68 ? 124.80000 109.32100 87.38400 1.000 58.10139 68 LYS B N 1
ATOM 3524 C CA . LYS B 1 68 ? 125.20200 107.98600 87.82900 1.000 58.10139 68 LYS B CA 1
ATOM 3525 C C . LYS B 1 68 ? 126.45100 107.40000 87.17100 1.000 58.10139 68 LYS B C 1
ATOM 3526 O O . LYS B 1 68 ? 127.30800 106.83300 87.85300 1.000 58.10139 68 LYS B O 1
ATOM 3532 N N . ASN B 1 69 ? 126.57100 107.51500 85.85300 1.000 59.52985 69 ASN B N 1
ATOM 3533 C CA . ASN B 1 69 ? 127.67200 106.87200 85.14300 1.000 59.52985 69 ASN B CA 1
ATOM 3534 C C . ASN B 1 69 ? 129.05400 107.39700 85.53100 1.000 59.52985 69 ASN B C 1
ATOM 3535 O O . ASN B 1 69 ? 130.03800 106.65400 85.44600 1.000 59.52985 69 ASN B O 1
ATOM 3540 N N . CYS B 1 70 ? 129.16100 108.65600 85.94200 1.000 59.52371 70 CYS B N 1
ATOM 3541 C CA . CYS B 1 70 ? 130.44100 109.27700 86.27400 1.000 59.52371 70 CYS B CA 1
ATOM 3542 C C . CYS B 1 70 ? 130.92700 109.08100 87.70800 1.000 59.52371 70 CYS B C 1
ATOM 3543 O O . CYS B 1 70 ? 132.09800 109.36100 87.97300 1.000 59.52371 70 CYS B O 1
ATOM 3546 N N . THR B 1 71 ? 130.08600 108.62800 88.64500 1.000 56.34600 71 THR B N 1
ATOM 3547 C CA . THR B 1 71 ? 130.43700 108.65900 90.06500 1.000 56.34600 71 THR B CA 1
ATOM 3548 C C . THR B 1 71 ? 130.24700 107.33400 90.80000 1.000 56.34600 71 THR B C 1
ATOM 3549 O O . THR B 1 71 ? 130.15100 107.34200 92.02900 1.000 56.34600 71 THR B O 1
ATOM 3553 N N . GLN B 1 72 ? 130.15900 106.20600 90.09400 1.000 55.02850 72 GLN B N 1
ATOM 3554 C CA . GLN B 1 72 ? 129.80600 104.93100 90.72400 1.000 55.02850 72 GLN B CA 1
ATOM 3555 C C . GLN B 1 72 ? 130.80500 104.47200 91.79600 1.000 55.02850 72 GLN B C 1
ATOM 3556 O O . GLN B 1 72 ? 130.40000 103.99000 92.86500 1.000 55.02850 72 GLN B O 1
ATOM 3562 N N . LYS B 1 73 ? 132.10300 104.63900 91.54700 1.000 54.86439 73 LYS B N 1
ATOM 3563 C CA . LYS B 1 73 ? 133.13400 104.24700 92.51200 1.000 54.86439 73 LYS B CA 1
ATOM 3564 C C . LYS B 1 73 ? 132.98700 104.93500 93.87200 1.000 54.86439 73 LYS B C 1
ATOM 3565 O O . LYS B 1 73 ? 133.08900 104.28500 94.91500 1.000 54.86439 73 LYS B O 1
ATOM 3571 N N . GLN B 1 74 ? 132.79600 106.25100 93.88800 1.000 52.65103 74 GLN B N 1
ATOM 3572 C CA . GLN B 1 74 ? 132.64500 106.98200 95.14800 1.000 52.65103 74 GLN B CA 1
ATOM 3573 C C . GLN B 1 74 ? 131.32100 106.68500 95.85500 1.000 52.65103 74 GLN B C 1
ATOM 3574 O O . GLN B 1 74 ? 131.26100 106.64200 97.09800 1.000 52.65103 74 GLN B O 1
ATOM 3580 N N . TYR B 1 75 ? 130.27100 106.41500 95.08400 1.000 52.04486 75 TYR B N 1
ATOM 3581 C CA . TYR B 1 75 ? 128.95800 106.11700 95.64500 1.000 52.04486 75 TYR B CA 1
ATOM 3582 C C . TYR B 1 75 ? 128.95000 104.77600 96.37700 1.000 52.04486 75 TYR B C 1
ATOM 3583 O O . TYR B 1 75 ? 128.41600 104.66600 97.49900 1.000 52.04486 75 TYR B O 1
ATOM 3592 N N . ASP B 1 76 ? 129.53300 103.74100 95.76200 1.000 51.58663 76 ASP B N 1
ATOM 3593 C CA . ASP B 1 76 ? 129.57900 102.43800 96.41900 1.000 51.58663 76 ASP B CA 1
ATOM 3594 C C . ASP B 1 76 ? 130.33800 102.49200 97.74100 1.000 51.58663 76 ASP B C 1
ATOM 3595 O O . ASP B 1 76 ? 129.97700 101.80100 98.69500 1.000 51.58663 76 ASP B O 1
ATOM 3600 N N . GLU B 1 77 ? 131.40000 103.29400 97.81500 1.000 51.76178 77 GLU B N 1
ATOM 3601 C CA . GLU B 1 77 ? 132.14000 103.45400 99.06600 1.000 51.76178 77 GLU B CA 1
ATOM 3602 C C . GLU B 1 77 ? 131.32300 104.17100 100.13300 1.000 51.76178 77 GLU B C 1
ATOM 3603 O O . GLU B 1 77 ? 131.44100 103.85800 101.32000 1.000 51.76178 77 GLU B O 1
ATOM 3609 N N . TYR B 1 78 ? 130.51400 105.15400 99.73400 1.000 47.11536 78 TYR B N 1
ATOM 3610 C CA . TYR B 1 78 ? 129.71100 105.90100 100.70400 1.000 47.11536 78 TYR B CA 1
ATOM 3611 C C . TYR B 1 78 ? 128.61100 105.05300 101.35400 1.000 47.11536 78 TYR B C 1
ATOM 3612 O O . TYR B 1 78 ? 128.38200 105.13800 102.57800 1.000 47.11536 78 TYR B O 1
ATOM 3621 N N . LYS B 1 79 ? 127.91400 104.23900 100.55600 1.000 48.58598 79 LYS B N 1
ATOM 3622 C CA . LYS B 1 79 ? 126.81700 103.42500 101.09800 1.000 48.58598 79 LYS B CA 1
ATOM 3623 C C . LYS B 1 79 ? 127.23700 102.46600 102.21900 1.000 48.58598 79 LYS B C 1
ATOM 3624 O O . LYS B 1 79 ? 126.51100 102.32400 103.21500 1.000 48.58598 79 LYS B O 1
ATOM 3630 N N . ASN B 1 80 ? 128.39100 101.80500 102.09400 1.000 50.12167 80 ASN B N 1
ATOM 3631 C CA . ASN B 1 80 ? 128.84600 100.88400 103.14200 1.000 50.12167 80 ASN B CA 1
ATOM 3632 C C . ASN B 1 80 ? 129.10300 101.58200 104.47500 1.000 50.12167 80 ASN B C 1
ATOM 3633 O O . ASN B 1 80 ? 128.78000 101.04300 105.54300 1.000 50.12167 80 ASN B O 1
ATOM 3638 N N . LEU B 1 81 ? 129.64500 102.79200 104.43500 1.000 48.87029 81 LEU B N 1
ATOM 3639 C CA . LEU B 1 81 ? 129.90000 103.54100 105.65900 1.000 48.87029 81 LEU B CA 1
ATOM 3640 C C . LEU B 1 81 ? 128.60200 103.97300 106.32600 1.000 48.87029 81 LEU B C 1
ATOM 3641 O O . LEU B 1 81 ? 128.46700 103.89000 107.55800 1.000 48.87029 81 LEU B O 1
ATOM 3646 N N . VAL B 1 82 ? 127.60400 104.35600 105.52400 1.000 48.84187 82 VAL B N 1
ATOM 3647 C CA . VAL B 1 82 ? 126.29800 104.69700 106.09900 1.000 48.84187 82 VAL B CA 1
ATOM 3648 C C . VAL B 1 82 ? 125.65800 103.48500 106.78000 1.000 48.84187 82 VAL B C 1
ATOM 3649 O O . VAL B 1 82 ? 125.13700 103.58400 107.90000 1.000 48.84187 82 VAL B O 1
ATOM 3653 N N . ARG B 1 83 ? 125.66100 102.33200 106.11100 1.000 49.97579 83 ARG B N 1
ATOM 3654 C CA . ARG B 1 83 ? 125.03900 101.14300 106.69600 1.000 49.97579 83 ARG B CA 1
ATOM 3655 C C . ARG B 1 83 ? 125.72100 100.70200 107.99300 1.000 49.97579 83 ARG B C 1
ATOM 3656 O O . ARG B 1 83 ? 125.04300 100.32000 108.96100 1.000 49.97579 83 ARG B O 1
ATOM 3664 N N . LYS B 1 84 ? 127.05800 100.72300 108.02800 1.000 50.28939 84 LYS B N 1
ATOM 3665 C CA . LYS B 1 84 ? 127.77000 100.45200 109.27700 1.000 50.28939 84 LYS B CA 1
ATOM 3666 C C . LYS B 1 84 ? 127.36400 101.41500 110.38400 1.000 50.28939 84 LYS B C 1
ATOM 3667 O O . LYS B 1 84 ? 127.30300 101.03100 111.55500 1.000 50.28939 84 LYS B O 1
ATOM 3673 N N . ALA B 1 85 ? 127.10200 102.67900 110.04100 1.000 51.55347 85 ALA B N 1
ATOM 3674 C CA . ALA B 1 85 ? 126.70500 103.64400 111.06400 1.000 51.55347 85 ALA B CA 1
ATOM 3675 C C . ALA B 1 85 ? 125.29000 103.41100 111.58200 1.000 51.55347 85 ALA B C 1
ATOM 3676 O O . ALA B 1 85 ? 125.01800 103.66300 112.76000 1.000 51.55347 85 ALA B O 1
ATOM 3678 N N . LEU B 1 86 ? 124.38000 102.93900 110.73000 1.000 50.60423 86 LEU B N 1
ATOM 3679 C CA . LEU B 1 86 ? 122.99300 102.71100 111.15000 1.000 50.60423 86 LEU B CA 1
ATOM 3680 C C . LEU B 1 86 ? 122.74500 101.38400 111.86500 1.000 50.60423 86 LEU B C 1
ATOM 3681 O O . LEU B 1 86 ? 121.78300 101.29300 112.62800 1.000 50.60423 86 LEU B O 1
ATOM 3686 N N . GLU B 1 87 ? 123.54100 100.34600 111.62300 1.000 53.47357 87 GLU B N 1
ATOM 3687 C CA . GLU B 1 87 ? 123.28900 99.05000 112.26900 1.000 53.47357 87 GLU B CA 1
ATOM 3688 C C . GLU B 1 87 ? 123.17100 99.03500 113.80100 1.000 53.47357 87 GLU B C 1
ATOM 3689 O O . GLU B 1 87 ? 122.31100 98.29700 114.30700 1.000 53.47357 87 GLU B O 1
ATOM 3695 N N . PRO B 1 88 ? 123.98600 99.74700 114.58700 1.000 51.52871 88 PRO B N 1
ATOM 3696 C CA . PRO B 1 88 ? 123.77200 99.75300 116.04900 1.000 51.52871 88 PRO B CA 1
ATOM 3697 C C . PRO B 1 88 ? 122.46700 100.37900 116.53500 1.000 51.52871 88 PRO B C 1
ATOM 3698 O O . PRO B 1 88 ? 121.99600 99.99900 117.61000 1.000 51.52871 88 PRO B O 1
ATOM 3702 N N . VAL B 1 89 ? 121.89100 101.34100 115.81200 1.000 51.04749 89 VAL B N 1
ATOM 3703 C CA . VAL B 1 89 ? 120.70500 102.07100 116.27100 1.000 51.04749 89 VAL B CA 1
ATOM 3704 C C . VAL B 1 89 ? 119.45100 101.19900 116.23500 1.000 51.04749 89 VAL B C 1
ATOM 3705 O O . VAL B 1 89 ? 118.61900 101.21800 117.16300 1.000 51.04749 89 VAL B O 1
ATOM 3709 N N . LYS B 1 90 ? 119.29600 100.41600 115.17400 1.000 53.11125 90 LYS B N 1
ATOM 3710 C CA . LYS B 1 90 ? 118.12500 99.56300 115.05800 1.000 53.11125 90 LYS B CA 1
ATOM 3711 C C . LYS B 1 90 ? 118.04300 98.51900 116.16200 1.000 53.11125 90 LYS B C 1
ATOM 3712 O O . LYS B 1 90 ? 116.93900 98.14600 116.56500 1.000 53.11125 90 LYS B O 1
ATOM 3718 N N . MET B 1 91 ? 119.17300 98.01300 116.65600 1.000 56.18175 91 MET B N 1
ATOM 3719 C CA . MET B 1 91 ? 119.08200 97.05100 117.75300 1.000 56.18175 91 MET B CA 1
ATOM 3720 C C . MET B 1 91 ? 118.63300 97.68200 119.06900 1.000 56.18175 91 MET B C 1
ATOM 3721 O O . MET B 1 91 ? 117.92000 97.03500 119.84200 1.000 56.18175 91 MET B O 1
ATOM 3726 N N . ALA B 1 92 ? 118.94800 98.95400 119.30600 1.000 51.24368 92 ALA B N 1
ATOM 3727 C CA . ALA B 1 92 ? 118.44100 99.63000 120.49600 1.000 51.24368 92 ALA B CA 1
ATOM 3728 C C . ALA B 1 92 ? 116.93200 99.81100 120.41700 1.000 51.24368 92 ALA B C 1
ATOM 3729 O O . ALA B 1 92 ? 116.20500 99.56600 121.39600 1.000 51.24368 92 ALA B O 1
ATOM 3731 N N . ILE B 1 93 ? 116.43600 100.12700 119.22200 1.000 50.98677 93 ILE B N 1
ATOM 3732 C CA . ILE B 1 93 ? 114.99100 100.27200 119.04800 1.000 50.98677 93 ILE B CA 1
ATOM 3733 C C . ILE B 1 93 ? 114.28200 98.92200 119.18700 1.000 50.98677 93 ILE B C 1
ATOM 3734 O O . ILE B 1 93 ? 113.30100 98.79900 119.93500 1.000 50.98677 93 ILE B O 1
ATOM 3739 N N . ASP B 1 94 ? 114.74200 97.90200 118.46000 1.000 53.67567 94 ASP B N 1
ATOM 3740 C CA . ASP B 1 94 ? 114.11300 96.58500 118.53800 1.000 53.67567 94 ASP B CA 1
ATOM 3741 C C . ASP B 1 94 ? 114.14100 96.00000 119.94400 1.000 53.67567 94 ASP B C 1
ATOM 3742 O O . ASP B 1 94 ? 113.16700 95.35300 120.37300 1.000 53.67567 94 ASP B O 1
ATOM 3747 N N . THR B 1 95 ? 115.19800 96.28100 120.70900 1.000 52.06730 95 THR B N 1
ATOM 3748 C CA . THR B 1 95 ? 115.26100 95.79600 122.08100 1.000 52.06730 95 THR B CA 1
ATOM 3749 C C . THR B 1 95 ? 114.15900 96.41300 122.92200 1.000 52.06730 95 THR B C 1
ATOM 3750 O O . THR B 1 95 ? 113.46200 95.70700 123.65200 1.000 52.06730 95 THR B O 1
ATOM 3754 N N . MET B 1 96 ? 113.97100 97.73200 122.82800 1.000 53.63546 96 MET B N 1
ATOM 3755 C CA . MET B 1 96 ? 112.93300 98.34100 123.66000 1.000 53.63546 96 MET B CA 1
ATOM 3756 C C . MET B 1 96 ? 111.52800 97.91600 123.23700 1.000 53.63546 96 MET B C 1
ATOM 3757 O O . MET B 1 96 ? 110.64600 97.77500 124.08600 1.000 53.63546 96 MET B O 1
ATOM 3762 N N . LEU B 1 97 ? 111.28600 97.72400 121.94100 1.000 54.20592 97 LEU B N 1
ATOM 3763 C CA . LEU B 1 97 ? 109.96900 97.24500 121.51100 1.000 54.20592 97 LEU B CA 1
ATOM 3764 C C . LEU B 1 97 ? 109.63600 95.85000 122.04600 1.000 54.20592 97 LEU B C 1
ATOM 3765 O O . LEU B 1 97 ? 108.46300 95.55500 122.34500 1.000 54.20592 97 LEU B O 1
ATOM 3770 N N . ASN B 1 98 ? 110.64400 94.98900 122.20800 1.000 57.94389 98 ASN B N 1
ATOM 3771 C CA . ASN B 1 98 ? 110.35400 93.65700 122.74500 1.000 57.94389 98 ASN B CA 1
ATOM 3772 C C . ASN B 1 98 ? 109.95600 93.65800 124.22300 1.000 57.94389 98 ASN B C 1
ATOM 3773 O O . ASN B 1 98 ? 109.17600 92.79600 124.63700 1.000 57.94389 98 ASN B O 1
ATOM 3778 N N . ASN B 1 99 ? 110.42800 94.61600 125.02400 1.000 55.87412 99 ASN B N 1
ATOM 3779 C CA . ASN B 1 99 ? 110.05200 94.63900 126.43800 1.000 55.87412 99 ASN B CA 1
ATOM 3780 C C . ASN B 1 99 ? 108.57700 94.95500 126.65300 1.000 55.87412 99 ASN B C 1
ATOM 3781 O O . ASN B 1 99 ? 108.02400 94.58400 127.68900 1.000 55.87412 99 ASN B O 1
ATOM 3786 N N . VAL B 1 100 ? 107.93500 95.64800 125.72100 1.000 58.74271 100 VAL B N 1
ATOM 3787 C CA . VAL B 1 100 ? 106.50400 95.92800 125.81500 1.000 58.74271 100 VAL B CA 1
ATOM 3788 C C . VAL B 1 100 ? 105.69000 94.80300 125.19300 1.000 58.74271 100 VAL B C 1
ATOM 3789 O O . VAL B 1 100 ? 104.67800 94.36600 125.75400 1.000 58.74271 100 VAL B O 1
ATOM 3793 N N . LYS B 1 101 ? 106.10300 94.34100 124.00600 1.000 64.34380 101 LYS B N 1
ATOM 3794 C CA . LYS B 1 101 ? 105.40700 93.22200 123.37000 1.000 64.34380 101 LYS B CA 1
ATOM 3795 C C . LYS B 1 101 ? 105.38400 91.97700 124.25800 1.000 64.34380 101 LYS B C 1
ATOM 3796 O O . LYS B 1 101 ? 104.38100 91.25900 124.30100 1.000 64.34380 101 LYS B O 1
ATOM 3802 N N . SER B 1 102 ? 106.47800 91.70400 124.97600 1.000 68.20371 102 SER B N 1
ATOM 3803 C CA . SER B 1 102 ? 106.53300 90.56500 125.88800 1.000 68.20371 102 SER B CA 1
ATOM 3804 C C . SER B 1 102 ? 105.51800 90.65000 127.02600 1.000 68.20371 102 SER B C 1
ATOM 3805 O O . SER B 1 102 ? 105.16700 89.61600 127.60400 1.000 68.20371 102 SER B O 1
ATOM 3808 N N . GLY B 1 103 ? 105.05400 91.84500 127.37100 1.000 69.48274 103 GLY B N 1
ATOM 3809 C CA . GLY B 1 103 ? 103.99500 92.03500 128.34600 1.000 69.48274 103 GLY B CA 1
ATOM 3810 C C . GLY B 1 103 ? 102.60300 91.92600 127.75400 1.000 69.48274 103 GLY B C 1
ATOM 3811 O O . GLY B 1 103 ? 101.73900 91.22600 128.29000 1.000 69.48274 103 GLY B O 1
ATOM 3812 N N . ASN B 1 104 ? 102.38000 92.63700 126.64300 1.000 70.55551 104 ASN B N 1
ATOM 3813 C CA . ASN B 1 104 ? 101.07000 92.65600 125.98800 1.000 70.55551 104 ASN B CA 1
ATOM 3814 C C . ASN B 1 104 ? 100.55800 91.26900 125.60300 1.000 70.55551 104 ASN B C 1
ATOM 3815 O O . ASN B 1 104 ? 99.34500 91.04000 125.61000 1.000 70.55551 104 ASN B O 1
ATOM 3820 N N . ASN B 1 105 ? 101.44500 90.34300 125.24500 1.000 75.45639 105 ASN B N 1
ATOM 3821 C CA . ASN B 1 105 ? 101.01200 89.00100 124.86700 1.000 75.45639 105 ASN B CA 1
ATOM 3822 C C . ASN B 1 105 ? 100.60400 88.11700 126.04400 1.000 75.45639 105 ASN B C 1
ATOM 3823 O O . ASN B 1 105 ? 99.93700 87.10200 125.82300 1.000 75.45639 105 ASN B O 1
ATOM 3828 N N . LYS B 1 106 ? 100.98600 88.44700 127.27300 1.000 77.88605 106 LYS B N 1
ATOM 3829 C CA . LYS B 1 106 ? 100.59900 87.61000 128.40500 1.000 77.88605 106 LYS B CA 1
ATOM 3830 C C . LYS B 1 106 ? 99.26500 87.98100 129.05300 1.000 77.88605 106 LYS B C 1
ATOM 3831 O O . LYS B 1 106 ? 98.57000 87.08700 129.54700 1.000 77.88605 106 LYS B O 1
ATOM 3837 N N . TYR B 1 107 ? 98.87200 89.25700 129.06500 1.000 78.35147 107 TYR B N 1
ATOM 3838 C CA . TYR B 1 107 ? 97.75500 89.71500 129.88600 1.000 78.35147 107 TYR B CA 1
ATOM 3839 C C . TYR B 1 107 ? 96.63500 90.37800 129.08300 1.000 78.35147 107 TYR B C 1
ATOM 3840 O O . TYR B 1 107 ? 96.84900 90.92200 127.99800 1.000 78.35147 107 TYR B O 1
ATOM 3849 N N . ARG B 1 108 ? 95.42600 90.31100 129.65500 1.000 84.50441 108 ARG B N 1
ATOM 3850 C CA . ARG B 1 108 ? 94.18600 90.79900 129.05000 1.000 84.50441 108 ARG B CA 1
ATOM 3851 C C . ARG B 1 108 ? 94.01300 92.31700 129.05300 1.000 84.50441 108 ARG B C 1
ATOM 3852 O O . ARG B 1 108 ? 93.15500 92.81900 128.32100 1.000 84.50441 108 ARG B O 1
ATOM 3860 N N . PHE B 1 109 ? 94.77600 93.05200 129.85600 1.000 80.99965 109 PHE B N 1
ATOM 3861 C CA . PHE B 1 109 ? 94.51600 94.47400 130.06900 1.000 80.99965 109 PHE B CA 1
ATOM 3862 C C . PHE B 1 109 ? 94.61900 95.28400 128.77900 1.000 80.99965 109 PHE B C 1
ATOM 3863 O O . PHE B 1 109 ? 95.39900 94.97400 127.87700 1.000 80.99965 109 PHE B O 1
ATOM 3871 N N . ALA B 1 110 ? 93.79900 96.34000 128.71100 1.000 79.26255 110 ALA B N 1
ATOM 3872 C CA . ALA B 1 110 ? 93.67200 97.16500 127.51100 1.000 79.26255 110 ALA B CA 1
ATOM 3873 C C . ALA B 1 110 ? 94.87100 98.07900 127.27000 1.000 79.26255 110 ALA B C 1
ATOM 3874 O O . ALA B 1 110 ? 95.12000 98.46200 126.12400 1.000 79.26255 110 ALA B O 1
ATOM 3876 N N . GLY B 1 111 ? 95.60300 98.46100 128.31600 1.000 72.55552 111 GLY B N 1
ATOM 3877 C CA . GLY B 1 111 ? 96.78700 99.28000 128.14400 1.000 72.55552 111 GLY B CA 1
ATOM 3878 C C . GLY B 1 111 ? 98.05100 98.47200 127.90200 1.000 72.55552 111 GLY B C 1
ATOM 3879 O O . GLY B 1 111 ? 98.08600 97.26300 128.09900 1.000 72.55552 111 GLY B O 1
ATOM 3880 N N . ALA B 1 112 ? 99.09100 99.17000 127.44800 1.000 65.13961 112 ALA B N 1
ATOM 3881 C CA . ALA B 1 112 ? 100.39800 98.55300 127.26300 1.000 65.13961 112 ALA B CA 1
ATOM 3882 C C . ALA B 1 112 ? 101.06700 98.29300 128.60600 1.000 65.13961 112 ALA B C 1
ATOM 3883 O O . ALA B 1 112 ? 100.96100 99.09800 129.53200 1.000 65.13961 112 ALA B O 1
ATOM 3885 N N . ILE B 1 113 ? 101.77400 97.16800 128.70400 1.000 62.20091 113 ILE B N 1
ATOM 3886 C CA . ILE B 1 113 ? 102.39700 96.71200 129.94200 1.000 62.20091 113 ILE B CA 1
ATOM 3887 C C . ILE B 1 113 ? 103.90900 96.60800 129.76200 1.000 62.20091 113 ILE B C 1
ATOM 3888 O O . ILE B 1 113 ? 104.37700 95.93800 128.83900 1.000 62.20091 113 ILE B O 1
ATOM 3893 N N . MET B 1 114 ? 104.67100 97.26100 130.63900 1.000 54.22618 114 MET B N 1
ATOM 3894 C CA . MET B 1 114 ? 106.13200 97.17700 130.63400 1.000 54.22618 114 MET B CA 1
ATOM 3895 C C . MET B 1 114 ? 106.61100 95.97300 131.44200 1.000 54.22618 114 MET B C 1
ATOM 3896 O O . MET B 1 114 ? 106.20000 95.79300 132.58800 1.000 54.22618 114 MET B O 1
ATOM 3901 N N . ALA B 1 115 ? 107.47700 95.15400 130.85100 1.000 51.21412 115 ALA B N 1
ATOM 3902 C CA . ALA B 1 115 ? 108.10000 94.02400 131.54700 1.000 51.21412 115 ALA B CA 1
ATOM 3903 C C . ALA B 1 115 ? 109.26700 94.49800 132.40900 1.000 51.21412 115 ALA B C 1
ATOM 3904 O O . ALA B 1 115 ? 110.33600 94.82600 131.89600 1.000 51.21412 115 ALA B O 1
ATOM 3906 N N . GLY B 1 116 ? 109.06300 94.54000 133.72400 1.000 48.49111 116 GLY B N 1
ATOM 3907 C CA . GLY B 1 116 ? 110.08200 95.06000 134.61900 1.000 48.49111 116 GLY B CA 1
ATOM 3908 C C . GLY B 1 116 ? 111.28200 94.16100 134.84000 1.000 48.49111 116 GLY B C 1
ATOM 3909 O O . GLY B 1 116 ? 112.38000 94.65100 135.10800 1.000 48.49111 116 GLY B O 1
ATOM 3910 N N . VAL B 1 117 ? 111.09600 92.84400 134.76600 1.000 47.62112 117 VAL B N 1
ATOM 3911 C CA . VAL B 1 117 ? 112.20800 91.91700 134.97500 1.000 47.62112 117 VAL B CA 1
ATOM 3912 C C . VAL B 1 117 ? 113.20100 91.96100 133.81900 1.000 47.62112 117 VAL B C 1
ATOM 3913 O O . VAL B 1 117 ? 114.41700 91.89600 134.02800 1.000 47.62112 117 VAL B O 1
ATOM 3917 N N . ALA B 1 118 ? 112.71000 92.08100 132.59000 1.000 46.94405 118 ALA B N 1
ATOM 3918 C CA . ALA B 1 118 ? 113.59600 92.17000 131.43600 1.000 46.94405 118 ALA B CA 1
ATOM 3919 C C . ALA B 1 118 ? 114.32900 93.50400 131.36100 1.000 46.94405 118 ALA B C 1
ATOM 3920 O O . ALA B 1 118 ? 115.48100 93.54900 130.92100 1.000 46.94405 118 ALA B O 1
ATOM 3922 N N . LEU B 1 119 ? 113.68300 94.60100 131.75300 1.000 46.64480 119 LEU B N 1
ATOM 3923 C CA . LEU B 1 119 ? 114.34300 95.90600 131.73900 1.000 46.64480 119 LEU B CA 1
ATOM 3924 C C . LEU B 1 119 ? 115.35800 96.06200 132.87500 1.000 46.64480 119 LEU B C 1
ATOM 3925 O O . LEU B 1 119 ? 116.46600 96.56000 132.65400 1.000 46.64480 119 LEU B O 1
ATOM 3930 N N . GLY B 1 120 ? 115.01200 95.63600 134.08400 1.000 43.75381 120 GLY B N 1
ATOM 3931 C CA . GLY B 1 120 ? 115.92900 95.63100 135.21000 1.000 43.75381 120 GLY B CA 1
ATOM 3932 C C . GLY B 1 120 ? 116.17400 96.91700 135.97500 1.000 43.75381 120 GLY B C 1
ATOM 3933 O O . GLY B 1 120 ? 115.98200 96.91800 137.18800 1.000 43.75381 120 GLY B O 1
ATOM 3934 N N . VAL B 1 121 ? 116.61900 97.99900 135.33400 1.000 44.46516 121 VAL B N 1
ATOM 3935 C CA . VAL B 1 121 ? 116.90100 99.26200 136.02300 1.000 44.46516 121 VAL B CA 1
ATOM 3936 C C . VAL B 1 121 ? 116.42500 100.42000 135.15200 1.000 44.46516 121 VAL B C 1
ATOM 3937 O O . VAL B 1 121 ? 116.81300 100.50600 133.98400 1.000 44.46516 121 VAL B O 1
ATOM 3941 N N . ALA B 1 122 ? 115.59600 101.31200 135.70400 1.000 43.13010 122 ALA B N 1
ATOM 3942 C CA . ALA B 1 122 ? 115.17100 102.48600 134.94200 1.000 43.13010 122 ALA B CA 1
ATOM 3943 C C . ALA B 1 122 ? 114.52200 103.53700 135.83400 1.000 43.13010 122 ALA B C 1
ATOM 3944 O O . ALA B 1 122 ? 113.94100 103.21200 136.86700 1.000 43.13010 122 ALA B O 1
ATOM 3946 N N . THR B 1 123 ? 114.62800 104.80200 135.41800 1.000 42.48126 123 THR B N 1
ATOM 3947 C CA . THR B 1 123 ? 113.87700 105.90800 136.00600 1.000 42.48126 123 THR B CA 1
ATOM 3948 C C . THR B 1 123 ? 112.46300 105.94100 135.42600 1.000 42.48126 123 THR B C 1
ATOM 3949 O O . THR B 1 123 ? 112.20000 105.40100 134.35400 1.000 42.48126 123 THR B O 1
ATOM 3953 N N . ALA B 1 124 ? 111.54400 106.59000 136.14500 1.000 41.33682 124 ALA B N 1
ATOM 3954 C CA . ALA B 1 124 ? 110.16800 106.73500 135.66400 1.000 41.33682 124 ALA B CA 1
ATOM 3955 C C . ALA B 1 124 ? 110.07600 107.39200 134.28800 1.000 41.33682 124 ALA B C 1
ATOM 3956 O O . ALA B 1 124 ? 109.19500 107.04600 133.48500 1.000 41.33682 124 ALA B O 1
ATOM 3958 N N . ALA B 1 125 ? 111.00600 108.29000 133.97500 1.000 41.35892 125 ALA B N 1
ATOM 3959 C CA . ALA B 1 125 ? 111.04600 108.94400 132.67100 1.000 41.35892 125 ALA B CA 1
ATOM 3960 C C . ALA B 1 125 ? 111.37500 107.96900 131.54800 1.000 41.35892 125 ALA B C 1
ATOM 3961 O O . ALA B 1 125 ? 110.79400 108.04800 130.45800 1.000 41.35892 125 ALA B O 1
ATOM 3963 N N . THR B 1 126 ? 112.28400 107.02700 131.80100 1.000 43.52774 126 THR B N 1
ATOM 3964 C CA . THR B 1 126 ? 112.63200 106.02600 130.79800 1.000 43.52774 126 THR B CA 1
ATOM 3965 C C . THR B 1 126 ? 111.48800 105.04900 130.54900 1.000 43.52774 126 THR B C 1
ATOM 3966 O O . THR B 1 126 ? 111.22100 104.68600 129.40100 1.000 43.52774 126 THR B O 1
ATOM 3970 N N . VAL B 1 127 ? 110.79900 104.61100 131.60000 1.000 43.03138 127 VAL B N 1
ATOM 3971 C CA . VAL B 1 127 ? 109.63000 103.75300 131.41800 1.000 43.03138 127 VAL B CA 1
ATOM 3972 C C . VAL B 1 127 ? 108.56300 104.45700 130.58100 1.000 43.03138 127 VAL B C 1
ATOM 3973 O O . VAL B 1 127 ? 107.97000 103.86400 129.66300 1.000 43.03138 127 VAL B O 1
ATOM 3977 N N . THR B 1 128 ? 108.33100 105.74400 130.85800 1.000 43.10797 128 THR B N 1
ATOM 3978 C CA . THR B 1 128 ? 107.34300 106.50900 130.09600 1.000 43.10797 128 THR B CA 1
ATOM 3979 C C . THR B 1 128 ? 107.72000 106.65300 128.61800 1.000 43.10797 128 THR B C 1
ATOM 3980 O O . THR B 1 128 ? 106.87500 106.45700 127.72900 1.000 43.10797 128 THR B O 1
ATOM 3984 N N . ALA B 1 129 ? 108.98800 106.95100 128.32600 1.000 44.55216 129 ALA B N 1
ATOM 3985 C CA . ALA B 1 129 ? 109.41400 107.04000 126.93000 1.000 44.55216 129 ALA B CA 1
ATOM 3986 C C . ALA B 1 129 ? 109.41800 105.68200 126.23300 1.000 44.55216 129 ALA B C 1
ATOM 3987 O O . ALA B 1 129 ? 109.18200 105.60400 125.01900 1.000 44.55216 129 ALA B O 1
ATOM 3989 N N . GLY B 1 130 ? 109.60100 104.60000 126.98600 1.000 44.08435 130 GLY B N 1
ATOM 3990 C CA . GLY B 1 130 ? 109.55400 103.28200 126.38300 1.000 44.08435 130 GLY B CA 1
ATOM 3991 C C . GLY B 1 130 ? 108.15800 102.87500 125.96300 1.000 44.08435 130 GLY B C 1
ATOM 3992 O O . GLY B 1 130 ? 107.98500 102.18000 124.96100 1.000 44.08435 130 GLY B O 1
ATOM 3993 N N . ILE B 1 131 ? 107.14700 103.26400 126.73900 1.000 46.31388 131 ILE B N 1
ATOM 3994 C CA . ILE B 1 131 ? 105.77000 102.98900 126.31700 1.000 46.31388 131 ILE B CA 1
ATOM 3995 C C . ILE B 1 131 ? 105.35600 103.89100 125.14900 1.000 46.31388 131 ILE B C 1
ATOM 3996 O O . ILE B 1 131 ? 104.63600 103.46000 124.23000 1.000 46.31388 131 ILE B O 1
ATOM 4001 N N . ALA B 1 132 ? 105.81000 105.14900 125.14900 1.000 46.41899 132 ALA B N 1
ATOM 4002 C CA . ALA B 1 132 ? 105.51100 106.03000 124.01900 1.000 46.41899 132 ALA B CA 1
ATOM 4003 C C . ALA B 1 132 ? 106.09500 105.52000 122.70000 1.000 46.41899 132 ALA B C 1
ATOM 4004 O O . ALA B 1 132 ? 105.47500 105.68900 121.63900 1.000 46.41899 132 ALA B O 1
ATOM 4006 N N . LEU B 1 133 ? 107.27200 104.88300 122.73900 1.000 48.09132 133 LEU B N 1
ATOM 4007 C CA . LEU B 1 133 ? 107.85200 104.33300 121.51100 1.000 48.09132 133 LEU B CA 1
ATOM 4008 C C . LEU B 1 133 ? 106.96900 103.25600 120.88700 1.000 48.09132 133 LEU B C 1
ATOM 4009 O O . LEU B 1 133 ? 106.86900 103.16700 119.66200 1.000 48.09132 133 LEU B O 1
ATOM 4014 N N . HIS B 1 134 ? 106.35000 102.40600 121.70500 1.000 50.20247 134 HIS B N 1
ATOM 4015 C CA . HIS B 1 134 ? 105.42800 101.39900 121.18200 1.000 50.20247 134 HIS B CA 1
ATOM 4016 C C . HIS B 1 134 ? 104.16100 102.03500 120.64300 1.000 50.20247 134 HIS B C 1
ATOM 4017 O O . HIS B 1 134 ? 103.61700 101.59100 119.62800 1.000 50.20247 134 HIS B O 1
ATOM 4024 N N . ARG B 1 135 ? 103.66700 103.06400 121.32200 1.000 50.70287 135 ARG B N 1
ATOM 4025 C CA . ARG B 1 135 ? 102.45400 103.74200 120.87000 1.000 50.70287 135 ARG B CA 1
ATOM 4026 C C . ARG B 1 135 ? 102.60500 104.37500 119.48500 1.000 50.70287 135 ARG B C 1
ATOM 4027 O O . ARG B 1 135 ? 101.63300 104.43700 118.72700 1.000 50.70287 135 ARG B O 1
ATOM 4035 N N . SER B 1 136 ? 103.79800 104.85800 119.14100 1.000 48.47669 136 SER B N 1
ATOM 4036 C CA . SER B 1 136 ? 104.09500 105.41400 117.81500 1.000 48.47669 136 SER B CA 1
ATOM 4037 C C . SER B 1 136 ? 104.34300 104.40000 116.69000 1.000 48.47669 136 SER B C 1
ATOM 4038 O O . SER B 1 136 ? 104.54900 104.82800 115.55500 1.000 48.47669 136 SER B O 1
ATOM 4041 N N . ASN B 1 137 ? 104.35700 103.09400 116.95600 1.000 49.42655 137 ASN B N 1
ATOM 4042 C CA . ASN B 1 137 ? 104.76800 102.09000 115.96500 1.000 49.42655 137 ASN B CA 1
ATOM 4043 C C . ASN B 1 137 ? 103.83500 101.91600 114.75700 1.000 49.42655 137 ASN B C 1
ATOM 4044 O O . ASN B 1 137 ? 104.30100 101.47700 113.69400 1.000 49.42655 137 ASN B O 1
ATOM 4049 N N . GLU B 1 138 ? 102.55400 102.26800 114.85300 1.000 52.70356 138 GLU B N 1
ATOM 4050 C CA . GLU B 1 138 ? 101.67500 102.10300 113.69300 1.000 52.70356 138 GLU B CA 1
ATOM 4051 C C . GLU B 1 138 ? 101.94000 103.13600 112.59500 1.000 52.70356 138 GLU B C 1
ATOM 4052 O O . GLU B 1 138 ? 101.82100 102.82400 111.39900 1.000 52.70356 138 GLU B O 1
ATOM 4058 N N . ASN B 1 139 ? 102.41500 104.32100 112.96400 1.000 51.11601 139 ASN B N 1
ATOM 4059 C CA . ASN B 1 139 ? 102.86000 105.27900 111.95900 1.000 51.11601 139 ASN B CA 1
ATOM 4060 C C . ASN B 1 139 ? 104.11400 104.77700 111.26000 1.000 51.11601 139 ASN B C 1
ATOM 4061 O O . ASN B 1 139 ? 104.24900 104.92600 110.04200 1.000 51.11601 139 ASN B O 1
ATOM 4066 N N . ALA B 1 140 ? 105.06300 104.23200 112.02300 1.000 49.32848 140 ALA B N 1
ATOM 4067 C CA . ALA B 1 140 ? 106.27900 103.67200 111.44100 1.000 49.32848 140 ALA B CA 1
ATOM 4068 C C . ALA B 1 140 ? 105.97200 102.56200 110.44100 1.000 49.32848 140 ALA B C 1
ATOM 4069 O O . ALA B 1 140 ? 106.60000 102.48300 109.37500 1.000 49.32848 140 ALA B O 1
ATOM 4071 N N . GLN B 1 141 ? 104.98800 101.71000 110.74800 1.000 50.76193 141 GLN B N 1
ATOM 4072 C CA . GLN B 1 141 ? 104.57900 100.69600 109.77300 1.000 50.76193 141 GLN B CA 1
ATOM 4073 C C . GLN B 1 141 ? 103.94200 101.30300 108.52400 1.000 50.76193 141 GLN B C 1
ATOM 4074 O O . GLN B 1 141 ? 104.16600 100.81100 107.40600 1.000 50.76193 141 GLN B O 1
ATOM 4080 N N . ALA B 1 142 ? 103.19000 102.39600 108.67200 1.000 50.65238 142 ALA B N 1
ATOM 4081 C CA . ALA B 1 142 ? 102.61400 103.02200 107.48200 1.000 50.65238 142 ALA B CA 1
ATOM 4082 C C . ALA B 1 142 ? 103.69000 103.65200 106.60600 1.000 50.65238 142 ALA B C 1
ATOM 4083 O O . ALA B 1 142 ? 103.60900 103.59000 105.37700 1.000 50.65238 142 ALA B O 1
ATOM 4085 N N . ILE B 1 143 ? 104.69300 104.28100 107.22200 1.000 49.45964 143 ILE B N 1
ATOM 4086 C CA . ILE B 1 143 ? 105.82900 104.82100 106.47300 1.000 49.45964 143 ILE B CA 1
ATOM 4087 C C . ILE B 1 143 ? 106.56100 103.71800 105.71900 1.000 49.45964 143 ILE B C 1
ATOM 4088 O O . ILE B 1 143 ? 106.94000 103.88900 104.55700 1.000 49.45964 143 ILE B O 1
ATOM 4093 N N . ALA B 1 144 ? 106.76300 102.56600 106.36200 1.000 49.91827 144 ALA B N 1
ATOM 4094 C CA . ALA B 1 144 ? 107.46800 101.45700 105.72100 1.000 49.91827 144 ALA B CA 1
ATOM 4095 C C . ALA B 1 144 ? 106.75200 100.88400 104.50100 1.000 49.91827 144 ALA B C 1
ATOM 4096 O O . ALA B 1 144 ? 107.38700 100.17900 103.71500 1.000 49.91827 144 ALA B O 1
ATOM 4098 N N . ASN B 1 145 ? 105.45300 101.12900 104.32800 1.000 52.96287 145 ASN B N 1
ATOM 4099 C CA . ASN B 1 145 ? 104.79300 100.70200 103.08800 1.000 52.96287 145 ASN B CA 1
ATOM 4100 C C . ASN B 1 145 ? 105.09300 101.58900 101.87300 1.000 52.96287 145 ASN B C 1
ATOM 4101 O O . ASN B 1 145 ? 104.79500 101.18100 100.74800 1.000 52.96287 145 ASN B O 1
ATOM 4106 N N . MET B 1 146 ? 105.64100 102.79000 102.06900 1.000 54.50541 146 MET B N 1
ATOM 4107 C CA . MET B 1 146 ? 105.94100 103.76300 101.01800 1.000 54.50541 146 MET B CA 1
ATOM 4108 C C . MET B 1 146 ? 107.39400 103.75100 100.53900 1.000 54.50541 146 MET B C 1
ATOM 4109 O O . MET B 1 146 ? 107.79800 104.67600 99.83000 1.000 54.50541 146 MET B O 1
ATOM 4114 N N . LYS B 1 147 ? 108.18300 102.75100 100.93100 1.000 52.90143 147 LYS B N 1
ATOM 4115 C CA . LYS B 1 147 ? 109.63000 102.72100 100.69900 1.000 52.90143 147 LYS B CA 1
ATOM 4116 C C . LYS B 1 147 ? 110.05300 103.03100 99.25900 1.000 52.90143 147 LYS B C 1
ATOM 4117 O O . LYS B 1 147 ? 110.96600 103.83300 99.03100 1.000 52.90143 147 LYS B O 1
ATOM 4123 N N . SER B 1 148 ? 109.40400 102.41900 98.27000 1.000 53.41810 148 SER B N 1
ATOM 4124 C CA . SER B 1 148 ? 109.77600 102.69500 96.88200 1.000 53.41810 148 SER B CA 1
ATOM 4125 C C . SER B 1 148 ? 109.42400 104.11100 96.43200 1.000 53.41810 148 SER B C 1
ATOM 4126 O O . SER B 1 148 ? 110.09600 104.65500 95.55400 1.000 53.41810 148 SER B O 1
ATOM 4129 N N . ALA B 1 149 ? 108.37900 104.71600 96.98800 1.000 51.61928 149 ALA B N 1
ATOM 4130 C CA . ALA B 1 149 ? 108.06400 106.10500 96.67100 1.000 51.61928 149 ALA B CA 1
ATOM 4131 C C . ALA B 1 149 ? 109.01800 107.07400 97.36000 1.000 51.61928 149 ALA B C 1
ATOM 4132 O O . ALA B 1 149 ? 109.30400 108.14600 96.82200 1.000 51.61928 149 ALA B O 1
ATOM 4134 N N . ILE B 1 150 ? 109.48500 106.72600 98.55700 1.000 48.62556 150 ILE B N 1
ATOM 4135 C CA . ILE B 1 150 ? 110.48300 107.53800 99.24900 1.000 48.62556 150 ILE B CA 1
ATOM 4136 C C . ILE B 1 150 ? 111.81900 107.51000 98.51500 1.000 48.62556 150 ILE B C 1
ATOM 4137 O O . ILE B 1 150 ? 112.50500 108.53100 98.41400 1.000 48.62556 150 ILE B O 1
ATOM 4142 N N . GLN B 1 151 ? 112.21800 106.34900 97.99700 1.000 53.47742 151 GLN B N 1
ATOM 4143 C CA . GLN B 1 151 ? 113.47700 106.25900 97.25700 1.000 53.47742 151 GLN B CA 1
ATOM 4144 C C . GLN B 1 151 ? 113.48900 107.07800 95.96400 1.000 53.47742 151 GLN B C 1
ATOM 4145 O O . GLN B 1 151 ? 114.51600 107.66500 95.61900 1.000 53.47742 151 GLN B O 1
ATOM 4151 N N . ASN B 1 152 ? 112.38400 107.12100 95.22500 1.000 53.68099 152 ASN B N 1
ATOM 4152 C CA . ASN B 1 152 ? 112.35500 107.75200 93.90300 1.000 53.68099 152 ASN B CA 1
ATOM 4153 C C . ASN B 1 152 ? 112.21200 109.28100 93.87100 1.000 53.68099 152 ASN B C 1
ATOM 4154 O O . ASN B 1 152 ? 112.07500 109.82100 92.77200 1.000 53.68099 152 ASN B O 1
ATOM 4159 N N . THR B 1 153 ? 112.21500 110.00100 94.99100 1.000 53.39853 153 THR B N 1
ATOM 4160 C CA . THR B 1 153 ? 112.11800 111.46200 94.93200 1.000 53.39853 153 THR B CA 1
ATOM 4161 C C . THR B 1 153 ? 113.34500 112.08300 94.26400 1.000 53.39853 153 THR B C 1
ATOM 4162 O O . THR B 1 153 ? 114.47200 111.62500 94.45300 1.000 53.39853 153 THR B O 1
ATOM 4166 N N . ASN B 1 154 ? 113.12600 113.15300 93.49000 1.000 52.19383 154 ASN B N 1
ATOM 4167 C CA . ASN B 1 154 ? 114.19700 113.82300 92.75600 1.000 52.19383 154 ASN B CA 1
ATOM 4168 C C . ASN B 1 154 ? 114.25000 115.32800 93.03200 1.000 52.19383 154 ASN B C 1
ATOM 4169 O O . ASN B 1 154 ? 114.68600 116.10500 92.18200 1.000 52.19383 154 ASN B O 1
ATOM 4174 N N . GLU B 1 155 ? 113.81500 115.74600 94.22100 1.000 53.26328 155 GLU B N 1
ATOM 4175 C CA . GLU B 1 155 ? 113.72000 117.14400 94.62100 1.000 53.26328 155 GLU B CA 1
ATOM 4176 C C . GLU B 1 155 ? 114.26800 117.30400 96.03100 1.000 53.26328 155 GLU B C 1
ATOM 4177 O O . GLU B 1 155 ? 114.35000 116.34500 96.79400 1.000 53.26328 155 GLU B O 1
ATOM 4183 N N . ALA B 1 156 ? 114.65800 118.53300 96.36700 1.000 48.51622 156 ALA B N 1
ATOM 4184 C CA . ALA B 1 156 ? 115.21300 118.80500 97.68900 1.000 48.51622 156 ALA B CA 1
ATOM 4185 C C . ALA B 1 156 ? 114.20000 118.60900 98.81500 1.000 48.51622 156 ALA B C 1
ATOM 4186 O O . ALA B 1 156 ? 114.60000 118.30700 99.94100 1.000 48.51622 156 ALA B O 1
ATOM 4188 N N . VAL B 1 157 ? 112.90900 118.82300 98.56300 1.000 48.54541 157 VAL B N 1
ATOM 4189 C CA . VAL B 1 157 ? 111.86700 118.58100 99.56400 1.000 48.54541 157 VAL B CA 1
ATOM 4190 C C . VAL B 1 157 ? 110.57700 118.18100 98.84600 1.000 48.54541 157 VAL B C 1
ATOM 4191 O O . VAL B 1 157 ? 110.27200 118.69800 97.77000 1.000 48.54541 157 VAL B O 1
ATOM 4195 N N . LYS B 1 158 ? 109.82400 117.24600 99.43400 1.000 51.05273 158 LYS B N 1
ATOM 4196 C CA . LYS B 1 158 ? 108.62500 116.70000 98.79300 1.000 51.05273 158 LYS B CA 1
ATOM 4197 C C . LYS B 1 158 ? 107.57800 116.29600 99.82900 1.000 51.05273 158 LYS B C 1
ATOM 4198 O O . LYS B 1 158 ? 107.90400 116.04300 100.98800 1.000 51.05273 158 LYS B O 1
ATOM 4204 N N . GLN B 1 159 ? 106.30500 116.25600 99.40700 1.000 54.14471 159 GLN B N 1
ATOM 4205 C CA . GLN B 1 159 ? 105.18900 115.80600 100.24100 1.000 54.14471 159 GLN B CA 1
ATOM 4206 C C . GLN B 1 159 ? 104.49400 114.57900 99.64600 1.000 54.14471 159 GLN B C 1
ATOM 4207 O O . GLN B 1 159 ? 104.22300 114.53900 98.44500 1.000 54.14471 159 GLN B O 1
ATOM 4213 N N . LEU B 1 160 ? 104.18400 113.59000 100.49700 1.000 54.00633 160 LEU B N 1
ATOM 4214 C CA . LEU B 1 160 ? 103.52500 112.33800 100.11300 1.000 54.00633 160 LEU B CA 1
ATOM 4215 C C . LEU B 1 160 ? 102.34900 112.04800 101.04600 1.000 54.00633 160 LEU B C 1
ATOM 4216 O O . LEU B 1 160 ? 102.27100 112.59300 102.14400 1.000 54.00633 160 LEU B O 1
ATOM 4221 N N . GLN B 1 161 ? 101.42100 111.18700 100.61700 1.000 58.40545 161 GLN B N 1
ATOM 4222 C CA . GLN B 1 161 ? 100.26100 110.81500 101.43300 1.000 58.40545 161 GLN B CA 1
ATOM 4223 C C . GLN B 1 161 ? 100.24600 109.34300 101.83600 1.000 58.40545 161 GLN B C 1
ATOM 4224 O O . GLN B 1 161 ? 100.31400 108.46100 100.97700 1.000 58.40545 161 GLN B O 1
ATOM 4230 N N . LEU B 1 162 ? 100.11000 109.08600 103.14000 1.000 58.06582 162 LEU B N 1
ATOM 4231 C CA . LEU B 1 162 ? 100.01100 107.75000 103.71500 1.000 58.06582 162 LEU B CA 1
ATOM 4232 C C . LEU B 1 162 ? 98.57300 107.22100 103.65800 1.000 58.06582 162 LEU B C 1
ATOM 4233 O O . LEU B 1 162 ? 97.62000 107.96400 103.41900 1.000 58.06582 162 LEU B O 1
ATOM 4238 N N . ALA B 1 163 ? 98.42300 105.90800 103.86800 1.000 62.35175 163 ALA B N 1
ATOM 4239 C CA . ALA B 1 163 ? 97.09400 105.29800 103.92400 1.000 62.35175 163 ALA B CA 1
ATOM 4240 C C . ALA B 1 163 ? 96.29200 105.71600 105.15600 1.000 62.35175 163 ALA B C 1
ATOM 4241 O O . ALA B 1 163 ? 95.07500 105.50600 105.18600 1.000 62.35175 163 ALA B O 1
ATOM 4243 N N . ASN B 1 164 ? 96.94400 106.26900 106.18000 1.000 63.01252 164 ASN B N 1
ATOM 4244 C CA . ASN B 1 164 ? 96.30500 106.88300 107.34200 1.000 63.01252 164 ASN B CA 1
ATOM 4245 C C . ASN B 1 164 ? 95.59900 108.19100 107.00600 1.000 63.01252 164 ASN B C 1
ATOM 4246 O O . ASN B 1 164 ? 95.01100 108.78800 107.91100 1.000 63.01252 164 ASN B O 1
ATOM 4251 N N . LYS B 1 165 ? 95.66800 108.64000 105.74600 1.000 64.28057 165 LYS B N 1
ATOM 4252 C CA . LYS B 1 165 ? 95.30100 109.97500 105.26900 1.000 64.28057 165 LYS B CA 1
ATOM 4253 C C . LYS B 1 165 ? 96.26400 111.06800 105.74200 1.000 64.28057 165 LYS B C 1
ATOM 4254 O O . LYS B 1 165 ? 96.15300 112.21700 105.30400 1.000 64.28057 165 LYS B O 1
ATOM 4260 N N . GLN B 1 166 ? 97.19800 110.73400 106.63200 1.000 59.29849 166 GLN B N 1
ATOM 4261 C CA . GLN B 1 166 ? 98.24200 111.65900 107.06400 1.000 59.29849 166 GLN B CA 1
ATOM 4262 C C . GLN B 1 166 ? 99.26600 111.92700 105.96100 1.000 59.29849 166 GLN B C 1
ATOM 4263 O O . GLN B 1 166 ? 99.54000 111.07000 105.12300 1.000 59.29849 166 GLN B O 1
ATOM 4269 N N . THR B 1 167 ? 99.83400 113.13600 105.96800 1.000 53.77420 167 THR B N 1
ATOM 4270 C CA . THR B 1 167 ? 100.91500 113.52600 105.06100 1.000 53.77420 167 THR B CA 1
ATOM 4271 C C . THR B 1 167 ? 102.30800 113.26300 105.64800 1.000 53.77420 167 THR B C 1
ATOM 4272 O O . THR B 1 167 ? 102.49700 113.25500 106.86500 1.000 53.77420 167 THR B O 1
ATOM 4276 N N . LEU B 1 168 ? 103.28600 113.05200 104.75600 1.000 47.13302 168 LEU B N 1
ATOM 4277 C CA . LEU B 1 168 ? 104.70100 112.86000 105.08500 1.000 47.13302 168 LEU B CA 1
ATOM 4278 C C . LEU B 1 168 ? 105.59200 113.82700 104.30300 1.000 47.13302 168 LEU B C 1
ATOM 4279 O O . LEU B 1 168 ? 105.42000 113.97500 103.09300 1.000 47.13302 168 LEU B O 1
ATOM 4284 N N . ALA B 1 169 ? 106.53400 114.49000 104.98700 1.000 44.85568 169 ALA B N 1
ATOM 4285 C CA . ALA B 1 169 ? 107.54200 115.35900 104.36500 1.000 44.85568 169 ALA B CA 1
ATOM 4286 C C . ALA B 1 169 ? 108.89300 114.65200 104.20400 1.000 44.85568 169 ALA B C 1
ATOM 4287 O O . ALA B 1 169 ? 109.45500 114.16600 105.18900 1.000 44.85568 169 ALA B O 1
ATOM 4289 N N . VAL B 1 170 ? 109.42500 114.62200 102.97500 1.000 45.70062 170 VAL B N 1
ATOM 4290 C CA . VAL B 1 170 ? 110.67900 113.93800 102.62600 1.000 45.70062 170 VAL B CA 1
ATOM 4291 C C . VAL B 1 170 ? 111.75600 114.95300 102.22200 1.000 45.70062 170 VAL B C 1
ATOM 4292 O O . VAL B 1 170 ? 111.54100 115.75000 101.30300 1.000 45.70062 170 VAL B O 1
ATOM 4296 N N . ILE B 1 171 ? 112.92100 114.91100 102.88500 1.000 46.89074 171 ILE B N 1
ATOM 4297 C CA . ILE B 1 171 ? 114.04600 115.83200 102.66000 1.000 46.89074 171 ILE B CA 1
ATOM 4298 C C . ILE B 1 171 ? 115.21100 115.12000 101.96400 1.000 46.89074 171 ILE B C 1
ATOM 4299 O O . ILE B 1 171 ? 115.59300 114.01800 102.36600 1.000 46.89074 171 ILE B O 1
ATOM 4304 N N . ASP B 1 172 ? 115.81200 115.77700 100.92200 1.000 48.06295 172 ASP B N 1
ATOM 4305 C CA . ASP B 1 172 ? 116.91600 115.20900 100.08800 1.000 48.06295 172 ASP B CA 1
ATOM 4306 C C . ASP B 1 172 ? 117.93500 116.29100 99.65100 1.000 48.06295 172 ASP B C 1
ATOM 4307 O O . ASP B 1 172 ? 117.98300 116.70400 98.50400 1.000 48.06295 172 ASP B O 1
ATOM 4312 N N . THR B 1 173 ? 118.77200 116.75000 100.58600 1.000 46.62475 173 THR B N 1
ATOM 4313 C CA . THR B 1 173 ? 119.66800 117.89700 100.37700 1.000 46.62475 173 THR B CA 1
ATOM 4314 C C . THR B 1 173 ? 120.63900 117.78600 99.18400 1.000 46.62475 173 THR B C 1
ATOM 4315 O O . THR B 1 173 ? 120.74000 118.71200 98.35800 1.000 46.62475 173 THR B O 1
ATOM 4319 N N . ILE B 1 174 ? 121.37200 116.67400 99.07400 1.000 46.39369 174 ILE B N 1
ATOM 4320 C CA . ILE B 1 174 ? 122.40100 116.57400 98.03200 1.000 46.39369 174 ILE B CA 1
ATOM 4321 C C . ILE B 1 174 ? 121.83800 116.56300 96.61200 1.000 46.39369 174 ILE B C 1
ATOM 4322 O O . ILE B 1 174 ? 122.50500 117.03000 95.67800 1.000 46.39369 174 ILE B O 1
ATOM 4327 N N . ARG B 1 175 ? 120.62800 116.05100 96.39700 1.000 48.18890 175 ARG B N 1
ATOM 4328 C CA . ARG B 1 175 ? 120.08200 116.14500 95.04800 1.000 48.18890 175 ARG B CA 1
ATOM 4329 C C . ARG B 1 175 ? 119.78400 117.59800 94.68800 1.000 48.18890 175 ARG B C 1
ATOM 4330 O O . ARG B 1 175 ? 119.88900 117.98600 93.51900 1.000 48.18890 175 ARG B O 1
ATOM 4338 N N . GLY B 1 176 ? 119.49100 118.42800 95.69100 1.000 46.72479 176 GLY B N 1
ATOM 4339 C CA . GLY B 1 176 ? 119.36500 119.85700 95.45600 1.000 46.72479 176 GLY B CA 1
ATOM 4340 C C . GLY B 1 176 ? 120.68500 120.48300 95.05600 1.000 46.72479 176 GLY B C 1
ATOM 4341 O O . GLY B 1 176 ? 120.74500 121.31000 94.13900 1.000 46.72479 176 GLY B O 1
ATOM 4342 N N . GLU B 1 177 ? 121.76800 120.07700 95.72700 1.000 47.77386 177 GLU B N 1
ATOM 4343 C CA . GLU B 1 177 ? 123.09400 120.57800 95.36100 1.000 47.77386 177 GLU B CA 1
ATOM 4344 C C . GLU B 1 177 ? 123.46800 120.21300 93.92800 1.000 47.77386 177 GLU B C 1
ATOM 4345 O O . GLU B 1 177 ? 124.06100 121.02200 93.21300 1.000 47.77386 177 GLU B O 1
ATOM 4351 N N . ILE B 1 178 ? 123.16700 118.99100 93.49700 1.000 47.53353 178 ILE B N 1
ATOM 4352 C CA . ILE B 1 178 ? 123.50100 118.60400 92.12600 1.000 47.53353 178 ILE B CA 1
ATOM 4353 C C . ILE B 1 178 ? 122.64100 119.35400 91.11400 1.000 47.53353 178 ILE B C 1
ATOM 4354 O O . ILE B 1 178 ? 123.12400 119.75700 90.05100 1.000 47.53353 178 ILE B O 1
ATOM 4359 N N . ASN B 1 179 ? 121.35600 119.54100 91.40900 1.000 48.00534 179 ASN B N 1
ATOM 4360 C CA . ASN B 1 179 ? 120.49400 120.29400 90.50200 1.000 48.00534 179 ASN B CA 1
ATOM 4361 C C . ASN B 1 179 ? 120.94400 121.74500 90.34600 1.000 48.00534 179 ASN B C 1
ATOM 4362 O O . ASN B 1 179 ? 120.80700 122.32600 89.26600 1.000 48.00534 179 ASN B O 1
ATOM 4367 N N . ASN B 1 180 ? 121.46600 122.35600 91.41300 1.000 48.42095 180 ASN B N 1
ATOM 4368 C CA . ASN B 1 180 ? 121.93500 123.74400 91.33300 1.000 48.42095 180 ASN B CA 1
ATOM 4369 C C . ASN B 1 180 ? 123.34700 123.90700 90.76100 1.000 48.42095 180 ASN B C 1
ATOM 4370 O O . ASN B 1 180 ? 123.55600 124.70900 89.84700 1.000 48.42095 180 ASN B O 1
ATOM 4375 N N . ASN B 1 181 ? 124.32700 123.15900 91.27500 1.000 50.63793 181 ASN B N 1
ATOM 4376 C CA . ASN B 1 181 ? 125.74300 123.39300 90.99100 1.000 50.63793 181 ASN B CA 1
ATOM 4377 C C . ASN B 1 181 ? 126.37500 122.62100 89.83100 1.000 50.63793 181 ASN B C 1
ATOM 4378 O O . ASN B 1 181 ? 127.37400 123.10000 89.28500 1.000 50.63793 181 ASN B O 1
ATOM 4383 N N . ILE B 1 182 ? 125.89000 121.45000 89.43400 1.000 48.36757 182 ILE B N 1
ATOM 4384 C CA . ILE B 1 182 ? 126.57700 120.63000 88.43700 1.000 48.36757 182 ILE B CA 1
ATOM 4385 C C . ILE B 1 182 ? 125.83900 120.56800 87.10000 1.000 48.36757 182 ILE B C 1
ATOM 4386 O O . ILE B 1 182 ? 126.45800 120.69500 86.04700 1.000 48.36757 182 ILE B O 1
ATOM 4391 N N . ILE B 1 183 ? 124.52500 120.34900 87.11700 1.000 49.72514 183 ILE B N 1
ATOM 4392 C CA . ILE B 1 183 ? 123.78700 120.17200 85.85500 1.000 49.72514 183 ILE B CA 1
ATOM 4393 C C . ILE B 1 183 ? 123.82200 121.35800 84.89800 1.000 49.72514 183 ILE B C 1
ATOM 4394 O O . ILE B 1 183 ? 123.86600 121.12800 83.68200 1.000 49.72514 183 ILE B O 1
ATOM 4399 N N . PRO B 1 184 ? 123.79600 122.62300 85.33000 1.000 51.28789 184 PRO B N 1
ATOM 4400 C CA . PRO B 1 184 ? 123.86000 123.70700 84.33200 1.000 51.28789 184 PRO B CA 1
ATOM 4401 C C . PRO B 1 184 ? 125.21000 123.87100 83.62600 1.000 51.28789 184 PRO B C 1
ATOM 4402 O O . PRO B 1 184 ? 125.24900 124.51000 82.57100 1.000 51.28789 184 PRO B O 1
ATOM 4406 N N . VAL B 1 185 ? 126.30300 123.30900 84.14300 1.000 52.62150 185 VAL B N 1
ATOM 4407 C CA . VAL B 1 185 ? 127.63700 123.43100 83.56100 1.000 52.62150 185 VAL B CA 1
ATOM 4408 C C . VAL B 1 185 ? 128.19800 122.08900 83.09600 1.000 52.62150 185 VAL B C 1
ATOM 4409 O O . VAL B 1 185 ? 129.37800 121.99800 82.77400 1.000 52.62150 185 VAL B O 1
ATOM 4413 N N . ILE B 1 186 ? 127.37300 121.04400 83.04700 1.000 54.80653 186 ILE B N 1
ATOM 4414 C CA . ILE B 1 186 ? 127.83800 119.68400 82.79400 1.000 54.80653 186 ILE B CA 1
ATOM 4415 C C . ILE B 1 186 ? 128.46900 119.48800 81.41800 1.000 54.80653 186 ILE B C 1
ATOM 4416 O O . ILE B 1 186 ? 129.12900 118.47100 81.19200 1.000 54.80653 186 ILE B O 1
ATOM 4421 N N . ASN B 1 187 ? 128.28400 120.41700 80.48400 1.000 57.12228 187 ASN B N 1
ATOM 4422 C CA . ASN B 1 187 ? 128.97700 120.31700 79.20000 1.000 57.12228 187 ASN B CA 1
ATOM 4423 C C . ASN B 1 187 ? 130.41600 120.80900 79.25100 1.000 57.12228 187 ASN B C 1
ATOM 4424 O O . ASN B 1 187 ? 131.18200 120.52800 78.32600 1.000 57.12228 187 ASN B O 1
ATOM 4429 N N . GLN B 1 188 ? 130.79100 121.55900 80.28200 1.000 55.89759 188 GLN B N 1
ATOM 4430 C CA . GLN B 1 188 ? 132.15000 122.06000 80.42900 1.000 55.89759 188 GLN B CA 1
ATOM 4431 C C . GLN B 1 188 ? 133.05300 121.09800 81.19900 1.000 55.89759 188 GLN B C 1
ATOM 4432 O O . GLN B 1 188 ? 134.23900 120.98200 80.87900 1.000 55.89759 188 GLN B O 1
ATOM 4438 N N . LEU B 1 189 ? 132.52100 120.41500 82.21200 1.000 53.24683 189 LEU B N 1
ATOM 4439 C CA . LEU B 1 189 ? 133.29200 119.49700 83.04400 1.000 53.24683 189 LEU B CA 1
ATOM 4440 C C . LEU B 1 189 ? 133.56700 118.15800 82.36100 1.000 53.24683 189 LEU B C 1
ATOM 4441 O O . LEU B 1 189 ? 132.80700 117.70400 81.50500 1.000 53.24683 189 LEU B O 1
ATOM 4446 N N . SER B 1 190 ? 134.69000 117.54300 82.73600 1.000 56.30322 190 SER B N 1
ATOM 4447 C CA . SER B 1 190 ? 135.07400 116.19600 82.32400 1.000 56.30322 190 SER B CA 1
ATOM 4448 C C . SER B 1 190 ? 134.54600 115.15200 83.31500 1.000 56.30322 190 SER B C 1
ATOM 4449 O O . SER B 1 190 ? 134.22700 115.45600 84.46600 1.000 56.30322 190 SER B O 1
ATOM 4452 N N . CYS B 1 191 ? 134.47500 113.90300 82.84600 1.000 61.07721 191 CYS B N 1
ATOM 4453 C CA . CYS B 1 191 ? 133.99500 112.78300 83.66000 1.000 61.07721 191 CYS B CA 1
ATOM 4454 C C . CYS B 1 191 ? 134.76600 112.60400 84.97300 1.000 61.07721 191 CYS B C 1
ATOM 4455 O O . CYS B 1 191 ? 134.16100 112.40100 86.04200 1.000 61.07721 191 CYS B O 1
ATOM 4458 N N . ASP B 1 192 ? 136.08900 112.77000 84.93500 1.000 57.72339 192 ASP B N 1
ATOM 4459 C CA . ASP B 1 192 ? 136.88800 112.66400 86.15300 1.000 57.72339 192 ASP B CA 1
ATOM 4460 C C . ASP B 1 192 ? 136.64700 113.83500 87.09300 1.000 57.72339 192 ASP B C 1
ATOM 4461 O O . ASP B 1 192 ? 136.62400 113.65900 88.32000 1.000 57.72339 192 ASP B O 1
ATOM 4466 N N . THR B 1 193 ? 136.42100 115.02600 86.53600 1.000 53.55703 193 THR B N 1
ATOM 4467 C CA . THR B 1 193 ? 136.12700 116.19000 87.35900 1.000 53.55703 193 THR B CA 1
ATOM 4468 C C . THR B 1 193 ? 134.80600 116.02300 88.09300 1.000 53.55703 193 THR B C 1
ATOM 4469 O O . THR B 1 193 ? 134.70600 116.35500 89.27700 1.000 53.55703 193 THR B O 1
ATOM 4473 N N . ILE B 1 194 ? 133.78400 115.50200 87.41000 1.000 52.59260 194 ILE B N 1
ATOM 4474 C CA . ILE B 1 194 ? 132.48500 115.29000 88.04400 1.000 52.59260 194 ILE B CA 1
ATOM 4475 C C . ILE B 1 194 ? 132.60700 114.29900 89.19400 1.000 52.59260 194 ILE B C 1
ATOM 4476 O O . ILE B 1 194 ? 132.09500 114.53500 90.29800 1.000 52.59260 194 ILE B O 1
ATOM 4481 N N . GLY B 1 195 ? 133.27400 113.16500 88.95200 1.000 48.81843 195 GLY B N 1
ATOM 4482 C CA . GLY B 1 195 ? 133.42900 112.18200 90.01900 1.000 48.81843 195 GLY B CA 1
ATOM 4483 C C . GLY B 1 195 ? 134.14600 112.72100 91.24600 1.000 48.81843 195 GLY B C 1
ATOM 4484 O O . GLY B 1 195 ? 133.65900 112.59700 92.38000 1.000 48.81843 195 GLY B O 1
ATOM 4485 N N . LEU B 1 196 ? 135.29100 113.37300 91.02900 1.000 50.01903 196 LEU B N 1
ATOM 4486 C CA . LEU B 1 196 ? 136.05500 113.94600 92.13400 1.000 50.01903 196 LEU B CA 1
ATOM 4487 C C . LEU B 1 196 ? 135.28300 115.04200 92.86200 1.000 50.01903 196 LEU B C 1
ATOM 4488 O O . LEU B 1 196 ? 135.37200 115.16100 94.08800 1.000 50.01903 196 LEU B O 1
ATOM 4493 N N . SER B 1 197 ? 134.53300 115.85800 92.12100 1.000 47.93899 197 SER B N 1
ATOM 4494 C CA . SER B 1 197 ? 133.73600 116.93700 92.70100 1.000 47.93899 197 SER B CA 1
ATOM 4495 C C . SER B 1 197 ? 132.61500 116.42900 93.60900 1.000 47.93899 197 SER B C 1
ATOM 4496 O O . SER B 1 197 ? 132.41600 116.95600 94.70700 1.000 47.93899 197 SER B O 1
ATOM 4499 N N . VAL B 1 198 ? 131.86100 115.42100 93.16400 1.000 46.30917 198 VAL B N 1
ATOM 4500 C CA . VAL B 1 198 ? 130.77700 114.85300 93.97500 1.000 46.30917 198 VAL B CA 1
ATOM 4501 C C . VAL B 1 198 ? 131.30000 114.11100 95.21600 1.000 46.30917 198 VAL B C 1
ATOM 4502 O O . VAL B 1 198 ? 130.67200 114.14400 96.29600 1.000 46.30917 198 VAL B O 1
ATOM 4506 N N . GLY B 1 199 ? 132.43900 113.42200 95.08800 1.000 43.48337 199 GLY B N 1
ATOM 4507 C CA . GLY B 1 199 ? 132.98400 112.69200 96.22700 1.000 43.48337 199 GLY B CA 1
ATOM 4508 C C . GLY B 1 199 ? 133.24400 113.51300 97.48400 1.000 43.48337 199 GLY B C 1
ATOM 4509 O O . GLY B 1 199 ? 133.02200 113.02900 98.59200 1.000 43.48337 199 GLY B O 1
ATOM 4510 N N . ILE B 1 200 ? 133.73600 114.74800 97.34400 1.000 44.25125 200 ILE B N 1
ATOM 4511 C CA . ILE B 1 200 ? 133.99300 115.57900 98.52900 1.000 44.25125 200 ILE B CA 1
ATOM 4512 C C . ILE B 1 200 ? 132.70500 116.10300 99.17200 1.000 44.25125 200 ILE B C 1
ATOM 4513 O O . ILE B 1 200 ? 132.63100 116.28000 100.40100 1.000 44.25125 200 ILE B O 1
ATOM 4518 N N . ARG B 1 201 ? 131.65700 116.29600 98.37400 1.000 44.05981 201 ARG B N 1
ATOM 4519 C CA . ARG B 1 201 ? 130.36800 116.73000 98.89800 1.000 44.05981 201 ARG B CA 1
ATOM 4520 C C . ARG B 1 201 ? 129.71200 115.64500 99.74400 1.000 44.05981 201 ARG B C 1
ATOM 4521 O O . ARG B 1 201 ? 129.09900 115.94600 100.78100 1.000 44.05981 201 ARG B O 1
ATOM 4529 N N . LEU B 1 202 ? 129.90700 114.37500 99.37500 1.000 41.84942 202 LEU B N 1
ATOM 4530 C CA . LEU B 1 202 ? 129.36100 113.29100 100.20100 1.000 41.84942 202 LEU B CA 1
ATOM 4531 C C . LEU B 1 202 ? 130.01700 113.21300 101.58800 1.000 41.84942 202 LEU B C 1
ATOM 4532 O O . LEU B 1 202 ? 129.32300 113.04500 102.60000 1.000 41.84942 202 LEU B O 1
ATOM 4537 N N . THR B 1 203 ? 131.34200 113.34900 101.67000 1.000 42.39600 203 THR B N 1
ATOM 4538 C CA . THR B 1 203 ? 132.01200 113.32800 102.97200 1.000 42.39600 203 THR B CA 1
ATOM 4539 C C . THR B 1 203 ? 131.69400 114.55800 103.82100 1.000 42.39600 203 THR B C 1
ATOM 4540 O O . THR B 1 203 ? 131.60400 114.45400 105.05700 1.000 42.39600 203 THR B O 1
ATOM 4544 N N . GLN B 1 204 ? 131.44800 115.71000 103.18900 1.000 42.92753 204 GLN B N 1
ATOM 4545 C CA . GLN B 1 204 ? 131.01900 116.87200 103.96400 1.000 42.92753 204 GLN B CA 1
ATOM 4546 C C . GLN B 1 204 ? 129.64300 116.64300 104.57900 1.000 42.92753 204 GLN B C 1
ATOM 4547 O O . GLN B 1 204 ? 129.40800 116.98400 105.75000 1.000 42.92753 204 GLN B O 1
ATOM 4553 N N . TYR B 1 205 ? 128.72300 116.05500 103.81000 1.000 42.54999 205 TYR B N 1
ATOM 4554 C CA . TYR B 1 205 ? 127.39600 115.76200 104.34600 1.000 42.54999 205 TYR B CA 1
ATOM 4555 C C . TYR B 1 205 ? 127.45900 114.76100 105.50100 1.000 42.54999 205 TYR B C 1
ATOM 4556 O O . TYR B 1 205 ? 126.74200 114.90900 106.49800 1.000 42.54999 205 TYR B O 1
ATOM 4565 N N . TYR B 1 206 ? 128.29900 113.73100 105.38300 1.000 42.39997 206 TYR B N 1
ATOM 4566 C CA . TYR B 1 206 ? 128.49500 112.78700 106.48700 1.000 42.39997 206 TYR B CA 1
ATOM 4567 C C . TYR B 1 206 ? 128.98600 113.47000 107.76800 1.000 42.39997 206 TYR B C 1
ATOM 4568 O O . TYR B 1 206 ? 128.51000 113.16300 108.87300 1.000 42.39997 206 TYR B O 1
ATOM 4577 N N . SER B 1 207 ? 129.91300 114.42500 107.63900 1.000 42.11174 207 SER B N 1
ATOM 4578 C CA . SER B 1 207 ? 130.38000 115.18400 108.80200 1.000 42.11174 207 SER B CA 1
ATOM 4579 C C . SER B 1 207 ? 129.26600 116.01500 109.43800 1.000 42.11174 207 SER B C 1
ATOM 4580 O O . SER B 1 207 ? 129.15300 116.08800 110.67400 1.000 42.11174 207 SER B O 1
ATOM 4583 N N . GLU B 1 208 ? 128.38700 116.58700 108.61000 1.000 43.78662 208 GLU B N 1
ATOM 4584 C CA . GLU B 1 208 ? 127.26000 117.36000 109.13900 1.000 43.78662 208 GLU B CA 1
ATOM 4585 C C . GLU B 1 208 ? 126.26200 116.47700 109.88600 1.000 43.78662 208 GLU B C 1
ATOM 4586 O O . GLU B 1 208 ? 125.75700 116.86600 110.94900 1.000 43.78662 208 GLU B O 1
ATOM 4592 N N . ILE B 1 209 ? 125.94200 115.30600 109.33500 1.000 41.72319 209 ILE B N 1
ATOM 4593 C CA . ILE B 1 209 ? 125.04500 114.37200 110.01900 1.000 41.72319 209 ILE B CA 1
ATOM 4594 C C . ILE B 1 209 ? 125.60000 113.97900 111.38100 1.000 41.72319 209 ILE B C 1
ATOM 4595 O O . ILE B 1 209 ? 124.88300 113.99100 112.38500 1.000 41.72319 209 ILE B O 1
ATOM 4600 N N . ILE B 1 210 ? 126.86800 113.56600 111.43500 1.000 43.68471 210 ILE B N 1
ATOM 4601 C CA . ILE B 1 210 ? 127.41800 113.17400 112.73400 1.000 43.68471 210 ILE B CA 1
ATOM 4602 C C . ILE B 1 210 ? 127.40100 114.31800 113.73800 1.000 43.68471 210 ILE B C 1
ATOM 4603 O O . ILE B 1 210 ? 127.00600 114.11300 114.88800 1.000 43.68471 210 ILE B O 1
ATOM 4608 N N . THR B 1 211 ? 127.59400 115.55500 113.28400 1.000 44.14202 211 THR B N 1
ATOM 4609 C CA . THR B 1 211 ? 127.55800 116.68400 114.21200 1.000 44.14202 211 THR B CA 1
ATOM 4610 C C . THR B 1 211 ? 126.15000 116.96700 114.73500 1.000 44.14202 211 THR B C 1
ATOM 4611 O O . THR B 1 211 ? 125.97300 117.23100 115.92900 1.000 44.14202 211 THR B O 1
ATOM 4615 N N . ALA B 1 212 ? 125.13800 116.91300 113.87300 1.000 45.14388 212 ALA B N 1
ATOM 4616 C CA . ALA B 1 212 ? 123.76900 117.20000 114.30400 1.000 45.14388 212 ALA B CA 1
ATOM 4617 C C . ALA B 1 212 ? 123.12400 116.05300 115.08200 1.000 45.14388 212 ALA B C 1
ATOM 4618 O O . ALA B 1 212 ? 122.58900 116.27000 116.17200 1.000 45.14388 212 ALA B O 1
ATOM 4620 N N . PHE B 1 213 ? 123.14600 114.83400 114.54700 1.000 47.66228 213 PHE B N 1
ATOM 4621 C CA . PHE B 1 213 ? 122.44900 113.69900 115.14500 1.000 47.66228 213 PHE B CA 1
ATOM 4622 C C . PHE B 1 213 ? 123.27600 112.80800 116.06900 1.000 47.66228 213 PHE B C 1
ATOM 4623 O O . PHE B 1 213 ? 122.68500 111.92400 116.68800 1.000 47.66228 213 PHE B O 1
ATOM 4631 N N . GLY B 1 214 ? 124.60000 112.96100 116.17500 1.000 46.78531 214 GLY B N 1
ATOM 4632 C CA . GLY B 1 214 ? 125.41500 112.06600 116.96800 1.000 46.78531 214 GLY B CA 1
ATOM 4633 C C . GLY B 1 214 ? 124.94700 111.65000 118.35300 1.000 46.78531 214 GLY B C 1
ATOM 4634 O O . GLY B 1 214 ? 125.02500 110.47300 118.70400 1.000 46.78531 214 GLY B O 1
ATOM 4635 N N . PRO B 1 215 ? 124.49100 112.59000 119.18400 1.000 46.58962 215 PRO B N 1
ATOM 4636 C CA . PRO B 1 215 ? 123.99000 112.19100 120.51100 1.000 46.58962 215 PRO B CA 1
ATOM 4637 C C . PRO B 1 215 ? 122.70000 111.38400 120.47700 1.000 46.58962 215 PRO B C 1
ATOM 4638 O O . PRO B 1 215 ? 122.50400 110.52300 121.34000 1.000 46.58962 215 PRO B O 1
ATOM 4642 N N . ALA B 1 216 ? 121.80300 111.65600 119.52900 1.000 47.95673 216 ALA B N 1
ATOM 4643 C CA . ALA B 1 216 ? 120.55800 110.90200 119.41100 1.000 47.95673 216 ALA B CA 1
ATOM 4644 C C . ALA B 1 216 ? 120.77500 109.49500 118.87300 1.000 47.95673 216 ALA B C 1
ATOM 4645 O O . ALA B 1 216 ? 120.05000 108.57600 119.25400 1.000 47.95673 216 ALA B O 1
ATOM 4647 N N . LEU B 1 217 ? 121.74000 109.30600 117.97400 1.000 47.64441 217 LEU B N 1
ATOM 4648 C CA . LEU B 1 217 ? 122.04200 107.97300 117.46400 1.000 47.64441 217 LEU B CA 1
ATOM 4649 C C . LEU B 1 217 ? 122.57800 107.04900 118.54900 1.000 47.64441 217 LEU B C 1
ATOM 4650 O O . LEU B 1 217 ? 122.46600 105.82600 118.42800 1.000 47.64441 217 LEU B O 1
ATOM 4655 N N . GLN B 1 218 ? 123.18900 107.60300 119.59100 1.000 52.17485 218 GLN B N 1
ATOM 4656 C CA . GLN B 1 218 ? 123.68400 106.79200 120.69800 1.000 52.17485 218 GLN B CA 1
ATOM 4657 C C . GLN B 1 218 ? 122.58300 106.39600 121.67900 1.000 52.17485 218 GLN B C 1
ATOM 4658 O O . GLN B 1 218 ? 122.56500 105.26000 122.16300 1.000 52.17485 218 GLN B O 1
ATOM 4664 N N . ASN B 1 219 ? 121.66400 107.30800 121.98800 1.000 50.42501 219 ASN B N 1
ATOM 4665 C CA . ASN B 1 219 ? 120.58300 107.08100 122.95000 1.000 50.42501 219 ASN B CA 1
ATOM 4666 C C . ASN B 1 219 ? 119.25400 107.47900 122.31300 1.000 50.42501 219 ASN B C 1
ATOM 4667 O O . ASN B 1 219 ? 118.68000 108.52100 122.64300 1.000 50.42501 219 ASN B O 1
ATOM 4672 N N . PRO B 1 220 ? 118.73400 106.65800 121.39300 1.000 49.70020 220 PRO B N 1
ATOM 4673 C CA . PRO B 1 220 ? 117.55900 107.06600 120.60100 1.000 49.70020 220 PRO B CA 1
ATOM 4674 C C . PRO B 1 220 ? 116.23300 107.11100 121.34800 1.000 49.70020 220 PRO B C 1
ATOM 4675 O O . PRO B 1 220 ? 115.30400 107.76100 120.85900 1.000 49.70020 220 PRO B O 1
ATOM 4679 N N . VAL B 1 221 ? 116.09800 106.44100 122.48900 1.000 49.13736 221 VAL B N 1
ATOM 4680 C CA . VAL B 1 221 ? 114.82800 106.42200 123.21300 1.000 49.13736 221 VAL B CA 1
ATOM 4681 C C . VAL B 1 221 ? 114.62100 107.68100 124.05700 1.000 49.13736 221 VAL B C 1
ATOM 4682 O O . VAL B 1 221 ? 113.50500 108.19800 124.14000 1.000 49.13736 221 VAL B O 1
ATOM 4686 N N . ASN B 1 222 ? 115.66600 108.19600 124.69400 1.000 49.45139 222 ASN B N 1
ATOM 4687 C CA . ASN B 1 222 ? 115.54600 109.31700 125.62200 1.000 49.45139 222 ASN B CA 1
ATOM 4688 C C . ASN B 1 222 ? 115.91400 110.69700 125.06300 1.000 49.45139 222 ASN B C 1
ATOM 4689 O O . ASN B 1 222 ? 115.83100 111.67200 125.81100 1.000 49.45139 222 ASN B O 1
ATOM 4694 N N . THR B 1 223 ? 116.32900 110.82600 123.80400 1.000 49.07993 223 THR B N 1
ATOM 4695 C CA . THR B 1 223 ? 116.84600 112.09000 123.27400 1.000 49.07993 223 THR B CA 1
ATOM 4696 C C . THR B 1 223 ? 115.88200 112.79100 122.31900 1.000 49.07993 223 THR B C 1
ATOM 4697 O O . THR B 1 223 ? 115.30200 112.15000 121.44000 1.000 49.07993 223 THR B O 1
ATOM 4701 N N . ARG B 1 224 ? 115.72400 114.11900 122.49200 1.000 50.99692 224 ARG B N 1
ATOM 4702 C CA . ARG B 1 224 ? 114.91300 114.97800 121.62600 1.000 50.99692 224 ARG B CA 1
ATOM 4703 C C . ARG B 1 224 ? 115.74400 116.12600 121.04300 1.000 50.99692 224 ARG B C 1
ATOM 4704 O O . ARG B 1 224 ? 116.66200 116.63000 121.68900 1.000 50.99692 224 ARG B O 1
ATOM 4712 N N . ILE B 1 225 ? 115.40300 116.54700 119.81400 1.000 47.93283 225 ILE B N 1
ATOM 4713 C CA . ILE B 1 225 ? 116.13300 117.57100 119.06200 1.000 47.93283 225 ILE B CA 1
ATOM 4714 C C . ILE B 1 225 ? 115.18500 118.69900 118.65300 1.000 47.93283 225 ILE B C 1
ATOM 4715 O O . ILE B 1 225 ? 114.06100 118.43400 118.22100 1.000 47.93283 225 ILE B O 1
ATOM 4720 N N . THR B 1 226 ? 115.63000 119.95600 118.77600 1.000 45.35471 226 THR B N 1
ATOM 4721 C CA . THR B 1 226 ? 114.81300 121.10200 118.36700 1.000 45.35471 226 THR B CA 1
ATOM 4722 C C . THR B 1 226 ? 114.83300 121.28000 116.84900 1.000 45.35471 226 THR B C 1
ATOM 4723 O O . THR B 1 226 ? 115.76800 120.85700 116.17300 1.000 45.35471 226 THR B O 1
ATOM 4727 N N . ILE B 1 227 ? 113.77700 121.90600 116.31200 1.000 43.48676 227 ILE B N 1
ATOM 4728 C CA . ILE B 1 227 ? 113.66000 122.11200 114.86400 1.000 43.48676 227 ILE B CA 1
ATOM 4729 C C . ILE B 1 227 ? 114.78200 122.98800 114.30600 1.000 43.48676 227 ILE B C 1
ATOM 4730 O O . ILE B 1 227 ? 115.25200 122.76600 113.18100 1.000 43.48676 227 ILE B O 1
ATOM 4735 N N . GLN B 1 228 ? 115.25800 123.96100 115.08600 1.000 45.39867 228 GLN B N 1
ATOM 4736 C CA . GLN B 1 228 ? 116.39200 124.78000 114.66200 1.000 45.39867 228 GLN B CA 1
ATOM 4737 C C . GLN B 1 228 ? 117.64100 123.93500 114.44700 1.000 45.39867 228 GLN B C 1
ATOM 4738 O O . GLN B 1 228 ? 118.34000 124.09300 113.44200 1.000 45.39867 228 GLN B O 1
ATOM 4744 N N . ALA B 1 229 ? 117.95100 123.04900 115.39400 1.000 43.34669 229 ALA B N 1
ATOM 4745 C CA . ALA B 1 229 ? 119.09200 122.14700 115.25100 1.000 43.34669 229 ALA B CA 1
ATOM 4746 C C . ALA B 1 229 ? 118.90100 121.13900 114.12100 1.000 43.34669 229 ALA B C 1
ATOM 4747 O O . ALA B 1 229 ? 119.84800 120.84900 113.38700 1.000 43.34669 229 ALA B O 1
ATOM 4749 N N . ILE B 1 230 ? 117.70500 120.56300 113.98400 1.000 42.48012 230 ILE B N 1
ATOM 4750 C CA . ILE B 1 230 ? 117.43000 119.64200 112.87900 1.000 42.48012 230 ILE B CA 1
ATOM 4751 C C . ILE B 1 230 ? 117.71400 120.29100 111.52900 1.000 42.48012 230 ILE B C 1
ATOM 4752 O O . ILE B 1 230 ? 118.26000 119.65200 110.62500 1.000 42.48012 230 ILE B O 1
ATOM 4757 N N . SER B 1 231 ? 117.34900 121.56300 111.36600 1.000 43.41336 231 SER B N 1
ATOM 4758 C CA . SER B 1 231 ? 117.52200 122.25700 110.09000 1.000 43.41336 231 SER B CA 1
ATOM 4759 C C . SER B 1 231 ? 118.97100 122.47500 109.66000 1.000 43.41336 231 SER B C 1
ATOM 4760 O O . SER B 1 231 ? 119.19200 122.83300 108.50300 1.000 43.41336 231 SER B O 1
ATOM 4763 N N . SER B 1 232 ? 119.95900 122.26200 110.53000 1.000 42.78341 232 SER B N 1
ATOM 4764 C CA . SER B 1 232 ? 121.36100 122.41300 110.13800 1.000 42.78341 232 SER B CA 1
ATOM 4765 C C . SER B 1 232 ? 121.78500 121.42400 109.05800 1.000 42.78341 232 SER B C 1
ATOM 4766 O O . SER B 1 232 ? 122.81700 121.62600 108.41400 1.000 42.78341 232 SER B O 1
ATOM 4769 N N . VAL B 1 233 ? 121.01800 120.35300 108.86500 1.000 43.76629 233 VAL B N 1
ATOM 4770 C CA . VAL B 1 233 ? 121.20500 119.38700 107.78300 1.000 43.76629 233 VAL B CA 1
ATOM 4771 C C . VAL B 1 233 ? 120.57100 119.86500 106.48500 1.000 43.76629 233 VAL B C 1
ATOM 4772 O O . VAL B 1 233 ? 120.76800 119.24900 105.43200 1.000 43.76629 233 VAL B O 1
ATOM 4776 N N . PHE B 1 234 ? 119.86100 120.98900 106.52300 1.000 43.54144 234 PHE B N 1
ATOM 4777 C CA . PHE B 1 234 ? 119.14900 121.57200 105.39200 1.000 43.54144 234 PHE B CA 1
ATOM 4778 C C . PHE B 1 234 ? 119.48600 123.05600 105.26900 1.000 43.54144 234 PHE B C 1
ATOM 4779 O O . PHE B 1 234 ? 118.61800 123.91500 105.13800 1.000 43.54144 234 PHE B O 1
ATOM 4787 N N . ASN B 1 235 ? 120.78500 123.36000 105.30300 1.000 44.13381 235 ASN B N 1
ATOM 4788 C CA . ASN B 1 235 ? 121.35900 124.70500 105.20600 1.000 44.13381 235 ASN B CA 1
ATOM 4789 C C . ASN B 1 235 ? 120.84400 125.69500 106.25400 1.000 44.13381 235 ASN B C 1
ATOM 4790 O O . ASN B 1 235 ? 121.01900 126.90000 106.09300 1.000 44.13381 235 ASN B O 1
ATOM 4795 N N . GLY B 1 236 ? 120.22700 125.23000 107.33600 1.000 43.17350 236 GLY B N 1
ATOM 4796 C CA . GLY B 1 236 ? 119.65000 126.10000 108.34900 1.000 43.17350 236 GLY B CA 1
ATOM 4797 C C . GLY B 1 236 ? 118.30200 126.71100 108.02900 1.000 43.17350 236 GLY B C 1
ATOM 4798 O O . GLY B 1 236 ? 117.83300 127.56000 108.79000 1.000 43.17350 236 GLY B O 1
ATOM 4799 N N . ASN B 1 237 ? 117.66900 126.31100 106.93000 1.000 42.47390 237 ASN B N 1
ATOM 4800 C CA . ASN B 1 237 ? 116.38100 126.83300 106.47200 1.000 42.47390 237 ASN B CA 1
ATOM 4801 C C . ASN B 1 237 ? 115.19800 126.17300 107.19700 1.000 42.47390 237 ASN B C 1
ATOM 4802 O O . ASN B 1 237 ? 114.47700 125.34700 106.64100 1.000 42.47390 237 ASN B O 1
ATOM 4807 N N . PHE B 1 238 ? 114.99600 126.53200 108.47100 1.000 44.08270 238 PHE B N 1
ATOM 4808 C CA . PHE B 1 238 ? 113.82600 126.01000 109.19300 1.000 44.08270 238 PHE B CA 1
ATOM 4809 C C . PHE B 1 238 ? 112.49500 126.59600 108.71100 1.000 44.08270 238 PHE B C 1
ATOM 4810 O O . PHE B 1 238 ? 111.43500 126.00700 108.97100 1.000 44.08270 238 PHE B O 1
ATOM 4818 N N . ASP B 1 239 ? 112.52600 127.71800 107.99700 1.000 46.05321 239 ASP B N 1
ATOM 4819 C CA . ASP B 1 239 ? 111.30700 128.34000 107.49000 1.000 46.05321 239 ASP B CA 1
ATOM 4820 C C . ASP B 1 239 ? 110.63600 127.48900 106.41000 1.000 46.05321 239 ASP B C 1
ATOM 4821 O O . ASP B 1 239 ? 109.40600 127.36300 106.39200 1.000 46.05321 239 ASP B O 1
ATOM 4826 N N . GLU B 1 240 ? 111.42500 126.84100 105.54700 1.000 44.73416 240 GLU B N 1
ATOM 4827 C CA . GLU B 1 240 ? 110.87400 125.88600 104.58400 1.000 44.73416 240 GLU B CA 1
ATOM 4828 C C . GLU B 1 240 ? 110.28100 124.66700 105.26700 1.000 44.73416 240 GLU B C 1
ATOM 4829 O O . GLU B 1 240 ? 109.26600 124.12700 104.81100 1.000 44.73416 240 GLU B O 1
ATOM 4835 N N . LEU B 1 241 ? 110.90400 124.20500 106.34900 1.000 44.89476 241 LEU B N 1
ATOM 4836 C CA . LEU B 1 241 ? 110.39100 123.02600 107.02600 1.000 44.89476 241 LEU B CA 1
ATOM 4837 C C . LEU B 1 241 ? 109.02800 123.30800 107.62900 1.000 44.89476 241 LEU B C 1
ATOM 4838 O O . LEU B 1 241 ? 108.09100 122.52600 107.44900 1.000 44.89476 241 LEU B O 1
ATOM 4843 N N . LEU B 1 242 ? 108.89100 124.42600 108.34400 1.000 46.45970 242 LEU B N 1
ATOM 4844 C CA . LEU B 1 242 ? 107.57700 124.78100 108.87800 1.000 46.45970 242 LEU B CA 1
ATOM 4845 C C . LEU B 1 242 ? 106.55600 125.01500 107.77000 1.000 46.45970 242 LEU B C 1
ATOM 4846 O O . LEU B 1 242 ? 105.39200 124.63900 107.90800 1.000 46.45970 242 LEU B O 1
ATOM 4851 N N . LYS B 1 243 ? 106.97200 125.62700 106.66100 1.000 48.25009 243 LYS B N 1
ATOM 4852 C CA . LYS B 1 243 ? 106.05800 125.87300 105.54700 1.000 48.25009 243 LYS B CA 1
ATOM 4853 C C . LYS B 1 243 ? 105.50500 124.59300 104.92100 1.000 48.25009 243 LYS B C 1
ATOM 4854 O O . LYS B 1 243 ? 104.31300 124.52400 104.60800 1.000 48.25009 243 LYS B O 1
ATOM 4860 N N . ILE B 1 244 ? 106.34600 123.58400 104.68300 1.000 48.78209 244 ILE B N 1
ATOM 4861 C CA . ILE B 1 244 ? 105.82100 122.35700 104.07500 1.000 48.78209 244 ILE B CA 1
ATOM 4862 C C . ILE B 1 244 ? 104.97000 121.53000 105.04000 1.000 48.78209 244 ILE B C 1
ATOM 4863 O O . ILE B 1 244 ? 104.13500 120.73800 104.59400 1.000 48.78209 244 ILE B O 1
ATOM 4868 N N . MET B 1 245 ? 105.15700 121.67800 106.34600 1.000 50.54528 245 MET B N 1
ATOM 4869 C CA . MET B 1 245 ? 104.27600 121.05900 107.32800 1.000 50.54528 245 MET B CA 1
ATOM 4870 C C . MET B 1 245 ? 102.94700 121.79400 107.48200 1.000 50.54528 245 MET B C 1
ATOM 4871 O O . MET B 1 245 ? 102.09500 121.34200 108.24900 1.000 50.54528 245 MET B O 1
ATOM 4876 N N . GLY B 1 246 ? 102.75700 122.91100 106.78500 1.000 53.17495 246 GLY B N 1
ATOM 4877 C CA . GLY B 1 246 ? 101.51100 123.65400 106.79600 1.000 53.17495 246 GLY B CA 1
ATOM 4878 C C . GLY B 1 246 ? 101.36600 124.75800 107.81900 1.000 53.17495 246 GLY B C 1
ATOM 4879 O O . GLY B 1 246 ? 100.23800 125.17900 108.08700 1.000 53.17495 246 GLY B O 1
ATOM 4880 N N . TYR B 1 247 ? 102.45700 125.24100 108.40100 1.000 54.49762 247 TYR B N 1
ATOM 4881 C CA . TYR B 1 247 ? 102.45100 126.31800 109.38400 1.000 54.49762 247 TYR B CA 1
ATOM 4882 C C . TYR B 1 247 ? 103.11700 127.57800 108.83000 1.000 54.49762 247 TYR B C 1
ATOM 4883 O O . TYR B 1 247 ? 103.59800 127.61700 107.69700 1.000 54.49762 247 TYR B O 1
ATOM 4892 N N . THR B 1 248 ? 103.09800 128.63400 109.64500 1.000 57.35672 248 THR B N 1
ATOM 4893 C CA . THR B 1 248 ? 103.76000 129.90300 109.36400 1.000 57.35672 248 THR B CA 1
ATOM 4894 C C . THR B 1 248 ? 104.60400 130.28400 110.57100 1.000 57.35672 248 THR B C 1
ATOM 4895 O O . THR B 1 248 ? 104.10600 130.28600 111.69900 1.000 57.35672 248 THR B O 1
ATOM 4899 N N . SER B 1 249 ? 105.87600 130.60400 110.33700 1.000 57.41809 249 SER B N 1
ATOM 4900 C CA . SER B 1 249 ? 106.79600 130.92700 111.42400 1.000 57.41809 249 SER B CA 1
ATOM 4901 C C . SER B 1 249 ? 106.41000 132.18700 112.19200 1.000 57.41809 249 SER B C 1
ATOM 4902 O O . SER B 1 249 ? 106.88100 132.37500 113.31700 1.000 57.41809 249 SER B O 1
ATOM 4905 N N . GLY B 1 250 ? 105.58300 133.06000 111.61100 1.000 60.11712 250 GLY B N 1
ATOM 4906 C CA . GLY B 1 250 ? 105.09700 134.22500 112.33500 1.000 60.11712 250 GLY B CA 1
ATOM 4907 C C . GLY B 1 250 ? 103.99400 133.96100 113.34000 1.000 60.11712 250 GLY B C 1
ATOM 4908 O O . GLY B 1 250 ? 103.87000 134.69400 114.32400 1.000 60.11712 250 GLY B O 1
ATOM 4909 N N . ASP B 1 251 ? 103.18000 132.92500 113.11900 1.000 62.94084 251 ASP B N 1
ATOM 4910 C CA . ASP B 1 251 ? 102.12300 132.55000 114.05800 1.000 62.94084 251 ASP B CA 1
ATOM 4911 C C . ASP B 1 251 ? 102.63200 131.73700 115.24400 1.000 62.94084 251 ASP B C 1
ATOM 4912 O O . ASP B 1 251 ? 102.09600 131.85800 116.34800 1.000 62.94084 251 ASP B O 1
ATOM 4917 N N . LEU B 1 252 ? 103.63600 130.89600 115.03000 1.000 59.28428 252 LEU B N 1
ATOM 4918 C CA . LEU B 1 252 ? 104.24900 130.00800 116.01400 1.000 59.28428 252 LEU B CA 1
ATOM 4919 C C . LEU B 1 252 ? 105.27000 130.69700 116.91700 1.000 59.28428 252 LEU B C 1
ATOM 4920 O O . LEU B 1 252 ? 105.96400 130.01000 117.66600 1.000 59.28428 252 LEU B O 1
ATOM 4925 N N . TYR B 1 253 ? 105.38500 132.02100 116.83200 1.000 59.77481 253 TYR B N 1
ATOM 4926 C CA . TYR B 1 253 ? 106.44800 132.78100 117.49000 1.000 59.77481 253 TYR B CA 1
ATOM 4927 C C . TYR B 1 253 ? 106.66500 132.43900 118.96500 1.000 59.77481 253 TYR B C 1
ATOM 4928 O O . TYR B 1 253 ? 107.80600 132.28100 119.40800 1.000 59.77481 253 TYR B O 1
ATOM 4937 N N . GLU B 1 254 ? 105.59200 132.33300 119.74300 1.000 60.10894 254 GLU B N 1
ATOM 4938 C CA . GLU B 1 254 ? 105.73100 132.13300 121.18700 1.000 60.10894 254 GLU B CA 1
ATOM 4939 C C . GLU B 1 254 ? 106.32700 130.77400 121.56600 1.000 60.10894 254 GLU B C 1
ATOM 4940 O O . GLU B 1 254 ? 107.08200 130.68900 122.54000 1.000 60.10894 254 GLU B O 1
ATOM 4946 N N . ILE B 1 255 ? 106.00400 129.70600 120.83700 1.000 54.89616 255 ILE B N 1
ATOM 4947 C CA . ILE B 1 255 ? 106.60900 128.39700 121.10200 1.000 54.89616 255 ILE B CA 1
ATOM 4948 C C . ILE B 1 255 ? 107.92600 128.18600 120.35000 1.000 54.89616 255 ILE B C 1
ATOM 4949 O O . ILE B 1 255 ? 108.78100 127.42700 120.80800 1.000 54.89616 255 ILE B O 1
ATOM 4954 N N . LEU B 1 256 ? 108.10300 128.82700 119.19900 1.000 54.04134 256 LEU B N 1
ATOM 4955 C CA . LEU B 1 256 ? 109.35300 128.72900 118.45000 1.000 54.04134 256 LEU B CA 1
ATOM 4956 C C . LEU B 1 256 ? 110.48500 129.47200 119.14800 1.000 54.04134 256 LEU B C 1
ATOM 4957 O O . LEU B 1 256 ? 111.60300 128.96000 119.26100 1.000 54.04134 256 LEU B O 1
ATOM 4962 N N . HIS B 1 257 ? 110.21400 130.68400 119.62000 1.000 58.14856 257 HIS B N 1
ATOM 4963 C CA . HIS B 1 257 ? 111.21100 131.48400 120.31800 1.000 58.14856 257 HIS B CA 1
ATOM 4964 C C . HIS B 1 257 ? 111.59400 130.86000 121.65700 1.000 58.14856 257 HIS B C 1
ATOM 4965 O O . HIS B 1 257 ? 112.74200 130.99500 122.09000 1.000 58.14856 257 HIS B O 1
ATOM 4972 N N . SER B 1 258 ? 110.65900 130.17800 122.32400 1.000 55.30993 258 SER B N 1
ATOM 4973 C CA . SER B 1 258 ? 110.92700 129.44000 123.55700 1.000 55.30993 258 SER B CA 1
ATOM 4974 C C . SER B 1 258 ? 111.67000 128.12200 123.34000 1.000 55.30993 258 SER B C 1
ATOM 4975 O O . SER B 1 258 ? 112.10400 127.51600 124.32300 1.000 55.30993 258 SER B O 1
ATOM 4978 N N . GLU B 1 259 ? 111.82400 127.67200 122.09100 1.000 55.37607 259 GLU B N 1
ATOM 4979 C CA . GLU B 1 259 ? 112.45500 126.38900 121.73900 1.000 55.37607 259 GLU B CA 1
ATOM 4980 C C . GLU B 1 259 ? 111.73200 125.15300 122.28100 1.000 55.37607 259 GLU B C 1
ATOM 4981 O O . GLU B 1 259 ? 112.36100 124.20200 122.74200 1.000 55.37607 259 GLU B O 1
ATOM 4987 N N . LEU B 1 260 ? 110.40000 125.16700 122.23600 1.000 52.26561 260 LEU B N 1
ATOM 4988 C CA . LEU B 1 260 ? 109.58300 124.04000 122.67200 1.000 52.26561 260 LEU B CA 1
ATOM 4989 C C . LEU B 1 260 ? 109.19500 123.07000 121.54800 1.000 52.26561 260 LEU B C 1
ATOM 4990 O O . LEU B 1 260 ? 108.66800 121.99800 121.85100 1.000 52.26561 260 LEU B O 1
ATOM 4995 N N . ILE B 1 261 ? 109.38800 123.41800 120.27500 1.000 51.21693 261 ILE B N 1
ATOM 4996 C CA . ILE B 1 261 ? 109.13500 122.50400 119.15400 1.000 51.21693 261 ILE B CA 1
ATOM 4997 C C . ILE B 1 261 ? 110.30200 121.52100 119.02000 1.000 51.21693 261 ILE B C 1
ATOM 4998 O O . ILE B 1 261 ? 111.40100 121.91400 118.63000 1.000 51.21693 261 ILE B O 1
ATOM 5003 N N . ARG B 1 262 ? 110.05400 120.23100 119.29600 1.000 52.45076 262 ARG B N 1
ATOM 5004 C CA . ARG B 1 262 ? 111.09300 119.20300 119.35200 1.000 52.45076 262 ARG B CA 1
ATOM 5005 C C . ARG B 1 262 ? 110.63600 117.89800 118.69700 1.000 52.45076 262 ARG B C 1
ATOM 5006 O O . ARG B 1 262 ? 109.44400 117.59500 118.66800 1.000 52.45076 262 ARG B O 1
ATOM 5014 N N . GLY B 1 263 ? 111.60300 117.11700 118.17700 1.000 48.56486 263 GLY B N 1
ATOM 5015 C CA . GLY B 1 263 ? 111.31900 115.83100 117.56500 1.000 48.56486 263 GLY B CA 1
ATOM 5016 C C . GLY B 1 263 ? 112.14100 114.68800 118.14400 1.000 48.56486 263 GLY B C 1
ATOM 5017 O O . GLY B 1 263 ? 113.11900 114.90600 118.85200 1.000 48.56486 263 GLY B O 1
ATOM 5018 N N . ASN B 1 264 ? 111.72100 113.45000 117.83200 1.000 47.19410 264 ASN B N 1
ATOM 5019 C CA . ASN B 1 264 ? 112.41500 112.23700 118.27700 1.000 47.19410 264 ASN B CA 1
ATOM 5020 C C . ASN B 1 264 ? 112.32200 111.13000 117.22700 1.000 47.19410 264 ASN B C 1
ATOM 5021 O O . ASN B 1 264 ? 111.37900 111.08600 116.44000 1.000 47.19410 264 ASN B O 1
ATOM 5026 N N . ILE B 1 265 ? 113.32000 110.23500 117.22600 1.000 46.38380 265 ILE B N 1
ATOM 5027 C CA . ILE B 1 265 ? 113.41000 109.12100 116.27200 1.000 46.38380 265 ILE B CA 1
ATOM 5028 C C . ILE B 1 265 ? 112.43200 108.00200 116.61100 1.000 46.38380 265 ILE B C 1
ATOM 5029 O O . ILE B 1 265 ? 112.38000 107.53300 117.75100 1.000 46.38380 265 ILE B O 1
ATOM 5034 N N . ILE B 1 266 ? 111.66800 107.55500 115.61100 1.000 45.38196 266 ILE B N 1
ATOM 5035 C CA . ILE B 1 266 ? 110.74500 106.44000 115.77600 1.000 45.38196 266 ILE B CA 1
ATOM 5036 C C . ILE B 1 266 ? 111.16500 105.17800 115.00800 1.000 45.38196 266 ILE B C 1
ATOM 5037 O O . ILE B 1 266 ? 110.79100 104.07600 115.42000 1.000 45.38196 266 ILE B O 1
ATOM 5042 N N . ASP B 1 267 ? 111.91200 105.28900 113.90500 1.000 49.65121 267 ASP B N 1
ATOM 5043 C CA . ASP B 1 267 ? 112.34700 104.10500 113.16400 1.000 49.65121 267 ASP B CA 1
ATOM 5044 C C . ASP B 1 267 ? 113.54200 104.42700 112.26800 1.000 49.65121 267 ASP B C 1
ATOM 5045 O O . ASP B 1 267 ? 113.76300 105.57500 111.87700 1.000 49.65121 267 ASP B O 1
ATOM 5050 N N . VAL B 1 268 ? 114.27300 103.36900 111.90000 1.000 49.29017 268 VAL B N 1
ATOM 5051 C CA . VAL B 1 268 ? 115.46000 103.42400 111.04900 1.000 49.29017 268 VAL B CA 1
ATOM 5052 C C . VAL B 1 268 ? 115.37900 102.34200 109.98100 1.000 49.29017 268 VAL B C 1
ATOM 5053 O O . VAL B 1 268 ? 114.98200 101.21300 110.27700 1.000 49.29017 268 VAL B O 1
ATOM 5057 N N . ASP B 1 269 ? 115.73200 102.67800 108.73400 1.000 50.55869 269 ASP B N 1
ATOM 5058 C CA . ASP B 1 269 ? 115.81700 101.67300 107.67000 1.000 50.55869 269 ASP B CA 1
ATOM 5059 C C . ASP B 1 269 ? 117.24300 101.64300 107.12800 1.000 50.55869 269 ASP B C 1
ATOM 5060 O O . ASP B 1 269 ? 117.69000 102.60600 106.48900 1.000 50.55869 269 ASP B O 1
ATOM 5065 N N . VAL B 1 270 ? 117.94000 100.53100 107.41300 1.000 50.37039 270 VAL B N 1
ATOM 5066 C CA . VAL B 1 270 ? 119.36800 100.35900 107.14100 1.000 50.37039 270 VAL B CA 1
ATOM 5067 C C . VAL B 1 270 ? 119.66600 100.11500 105.66200 1.000 50.37039 270 VAL B C 1
ATOM 5068 O O . VAL B 1 270 ? 120.63700 100.65500 105.12600 1.000 50.37039 270 VAL B O 1
ATOM 5072 N N . ASP B 1 271 ? 118.86900 99.29600 104.97800 1.000 52.83014 271 ASP B N 1
ATOM 5073 C CA . ASP B 1 271 ? 119.15500 99.03200 103.56800 1.000 52.83014 271 ASP B CA 1
ATOM 5074 C C . ASP B 1 271 ? 118.84200 100.23200 102.68200 1.000 52.83014 271 ASP B C 1
ATOM 5075 O O . ASP B 1 271 ? 119.56200 100.49900 101.71600 1.000 52.83014 271 ASP B O 1
ATOM 5080 N N . ALA B 1 272 ? 117.75700 100.94700 102.97300 1.000 48.61529 272 ALA B N 1
ATOM 5081 C CA . ALA B 1 272 ? 117.41200 102.14200 102.21400 1.000 48.61529 272 ALA B CA 1
ATOM 5082 C C . ALA B 1 272 ? 118.15300 103.36700 102.72700 1.000 48.61529 272 ALA B C 1
ATOM 5083 O O . ALA B 1 272 ? 118.37100 104.31300 101.97000 1.000 48.61529 272 ALA B O 1
ATOM 5085 N N . GLY B 1 273 ? 118.53700 103.36700 103.99700 1.000 46.52634 273 GLY B N 1
ATOM 5086 C CA . GLY B 1 273 ? 119.28900 104.45000 104.59000 1.000 46.52634 273 GLY B CA 1
ATOM 5087 C C . GLY B 1 273 ? 118.48700 105.69000 104.90900 1.000 46.52634 273 GLY B C 1
ATOM 5088 O O . GLY B 1 273 ? 118.75900 106.75700 104.35800 1.000 46.52634 273 GLY B O 1
ATOM 5089 N N . TYR B 1 274 ? 117.48600 105.57500 105.78300 1.000 46.88496 274 TYR B N 1
ATOM 5090 C CA . TYR B 1 274 ? 116.73000 106.75500 106.19400 1.000 46.88496 274 TYR B CA 1
ATOM 5091 C C . TYR B 1 274 ? 116.33300 106.69300 107.66400 1.000 46.88496 274 TYR B C 1
ATOM 5092 O O . TYR B 1 274 ? 116.29200 105.62400 108.28100 1.000 46.88496 274 TYR B O 1
ATOM 5101 N N . ILE B 1 275 ? 116.04500 107.87900 108.21400 1.000 46.81312 275 ILE B N 1
ATOM 5102 C CA . ILE B 1 275 ? 115.57300 108.05600 109.58800 1.000 46.81312 275 ILE B CA 1
ATOM 5103 C C . ILE B 1 275 ? 114.17100 108.66200 109.57700 1.000 46.81312 275 ILE B C 1
ATOM 5104 O O . ILE B 1 275 ? 113.92800 109.64600 108.87100 1.000 46.81312 275 ILE B O 1
ATOM 5109 N N . ALA B 1 276 ? 113.24500 108.07300 110.34300 1.000 44.94405 276 ALA B N 1
ATOM 5110 C CA . ALA B 1 276 ? 111.89200 108.60600 110.50000 1.000 44.94405 276 ALA B CA 1
ATOM 5111 C C . ALA B 1 276 ? 111.72800 109.31800 111.84100 1.000 44.94405 276 ALA B C 1
ATOM 5112 O O . ALA B 1 276 ? 112.06000 108.75700 112.88500 1.000 44.94405 276 ALA B O 1
ATOM 5114 N N . LEU B 1 277 ? 111.21900 110.55500 111.81100 1.000 45.11028 277 LEU B N 1
ATOM 5115 C CA . LEU B 1 277 ? 111.03100 111.38500 112.99500 1.000 45.11028 277 LEU B CA 1
ATOM 5116 C C . LEU B 1 277 ? 109.57600 111.81100 113.17000 1.000 45.11028 277 LEU B C 1
ATOM 5117 O O . LEU B 1 277 ? 108.85900 112.04900 112.19300 1.000 45.11028 277 LEU B O 1
ATOM 5122 N N . GLU B 1 278 ? 109.15500 111.92000 114.43000 1.000 48.98953 278 GLU B N 1
ATOM 5123 C CA . GLU B 1 278 ? 107.87000 112.48900 114.82700 1.000 48.98953 278 GLU B CA 1
ATOM 5124 C C . GLU B 1 278 ? 108.11000 113.81600 115.54500 1.000 48.98953 278 GLU B C 1
ATOM 5125 O O . GLU B 1 278 ? 108.86000 113.86100 116.52200 1.000 48.98953 278 GLU B O 1
ATOM 5131 N N . ILE B 1 279 ? 107.45900 114.88600 115.08000 1.000 50.98794 279 ILE B N 1
ATOM 5132 C CA . ILE B 1 279 ? 107.70500 116.25200 115.54500 1.000 50.98794 279 ILE B CA 1
ATOM 5133 C C . ILE B 1 279 ? 106.46600 116.80700 116.24700 1.000 50.98794 279 ILE B C 1
ATOM 5134 O O . ILE B 1 279 ? 105.34700 116.65000 115.75500 1.000 50.98794 279 ILE B O 1
ATOM 5139 N N . GLU B 1 280 ? 106.67700 117.46600 117.39200 1.000 54.67231 280 GLU B N 1
ATOM 5140 C CA . GLU B 1 280 ? 105.62800 117.88900 118.32200 1.000 54.67231 280 GLU B CA 1
ATOM 5141 C C . GLU B 1 280 ? 105.47000 119.40600 118.45500 1.000 54.67231 280 GLU B C 1
ATOM 5142 O O . GLU B 1 280 ? 106.45500 120.11800 118.65900 1.000 54.67231 280 GLU B O 1
ATOM 5148 N N . PHE B 1 281 ? 104.21800 119.88900 118.36300 1.000 54.19304 281 PHE B N 1
ATOM 5149 C CA . PHE B 1 281 ? 103.83300 121.30400 118.47300 1.000 54.19304 281 PHE B CA 1
ATOM 5150 C C . PHE B 1 281 ? 102.90100 121.51500 119.66600 1.000 54.19304 281 PHE B C 1
ATOM 5151 O O . PHE B 1 281 ? 101.67600 121.43200 119.51200 1.000 54.19304 281 PHE B O 1
ATOM 5159 N N . PRO B 1 282 ? 103.41600 121.81700 120.85700 1.000 56.17367 282 PRO B N 1
ATOM 5160 C CA . PRO B 1 282 ? 102.56800 121.87900 122.05800 1.000 56.17367 282 PRO B CA 1
ATOM 5161 C C . PRO B 1 282 ? 101.73500 123.15000 122.23900 1.000 56.17367 282 PRO B C 1
ATOM 5162 O O . PRO B 1 282 ? 102.01600 124.20800 121.67900 1.000 56.17367 282 PRO B O 1
ATOM 5166 N N . ASN B 1 283 ? 100.66000 123.00500 123.02300 1.000 60.40124 283 ASN B N 1
ATOM 5167 C CA . ASN B 1 283 ? 99.85900 124.10200 123.56600 1.000 60.40124 283 ASN B CA 1
ATOM 5168 C C . ASN B 1 283 ? 100.50100 124.66200 124.84100 1.000 60.40124 283 ASN B C 1
ATOM 5169 O O . ASN B 1 283 ? 101.32100 124.00600 125.48100 1.000 60.40124 283 ASN B O 1
ATOM 5174 N N . LEU B 1 284 ? 100.10800 125.88300 125.22100 1.000 58.72518 284 LEU B N 1
ATOM 5175 C CA . LEU B 1 284 ? 100.55300 126.51900 126.46300 1.000 58.72518 284 LEU B CA 1
ATOM 5176 C C . LEU B 1 284 ? 99.38900 126.73800 127.42600 1.000 58.72518 284 LEU B C 1
ATOM 5177 O O . LEU B 1 284 ? 98.33900 127.23700 127.01900 1.000 58.72518 284 LEU B O 1
ATOM 5182 N N . THR B 1 285 ? 99.57700 126.39900 128.70500 1.000 58.34526 285 THR B N 1
ATOM 5183 C CA . THR B 1 285 ? 98.55700 126.56500 129.73800 1.000 58.34526 285 THR B CA 1
ATOM 5184 C C . THR B 1 285 ? 98.93700 127.66200 130.72800 1.000 58.34526 285 THR B C 1
ATOM 5185 O O . THR B 1 285 ? 100.04100 127.64700 131.28700 1.000 58.34526 285 THR B O 1
ATOM 5189 N N . LEU B 1 286 ? 98.02000 128.61000 130.93000 1.000 57.85209 286 LEU B N 1
ATOM 5190 C CA . LEU B 1 286 ? 98.17300 129.70500 131.88300 1.000 57.85209 286 LEU B CA 1
ATOM 5191 C C . LEU B 1 286 ? 97.79800 129.24800 133.29500 1.000 57.85209 286 LEU B C 1
ATOM 5192 O O . LEU B 1 286 ? 96.65100 128.86700 133.53900 1.000 57.85209 286 LEU B O 1
ATOM 5197 N N . VAL B 1 287 ? 98.75100 129.29000 134.22000 1.000 58.39531 287 VAL B N 1
ATOM 5198 C CA . VAL B 1 287 ? 98.52000 128.83600 135.60200 1.000 58.39531 287 VAL B CA 1
ATOM 5199 C C . VAL B 1 287 ? 97.65100 129.84600 136.35000 1.000 58.39531 287 VAL B C 1
ATOM 5200 O O . VAL B 1 287 ? 97.98900 131.03900 136.38600 1.000 58.39531 287 VAL B O 1
ATOM 5204 N N . PRO B 1 288 ? 96.53500 129.43000 136.94900 1.000 61.72642 288 PRO B N 1
ATOM 5205 C CA . PRO B 1 288 ? 95.67700 130.36900 137.68400 1.000 61.72642 288 PRO B CA 1
ATOM 5206 C C . PRO B 1 288 ? 96.23800 130.77900 139.04300 1.000 61.72642 288 PRO B C 1
ATOM 5207 O O . PRO B 1 288 ? 96.86200 129.98400 139.75000 1.000 61.72642 288 PRO B O 1
ATOM 5211 N N . ASN B 1 289 ? 95.97100 132.03600 139.42000 1.000 62.69034 289 ASN B N 1
ATOM 5212 C CA . ASN B 1 289 ? 96.43000 132.62800 140.68800 1.000 62.69034 289 ASN B CA 1
ATOM 5213 C C . ASN B 1 289 ? 97.94900 132.59700 140.88900 1.000 62.69034 289 ASN B C 1
ATOM 5214 O O . ASN B 1 289 ? 98.41500 132.42800 142.01500 1.000 62.69034 289 ASN B O 1
ATOM 5219 N N . ALA B 1 290 ? 98.74700 132.73800 139.82800 1.000 58.33912 290 ALA B N 1
ATOM 5220 C CA . ALA B 1 290 ? 100.20700 132.69900 139.92400 1.000 58.33912 290 ALA B CA 1
ATOM 5221 C C . ALA B 1 290 ? 100.81800 133.96300 139.32500 1.000 58.33912 290 ALA B C 1
ATOM 5222 O O . ALA B 1 290 ? 100.48800 134.32700 138.19300 1.000 58.33912 290 ALA B O 1
ATOM 5224 N N . VAL B 1 291 ? 101.72000 134.62100 140.06900 1.000 54.57375 291 VAL B N 1
ATOM 5225 C CA . VAL B 1 291 ? 102.33200 135.88700 139.64600 1.000 54.57375 291 VAL B CA 1
ATOM 5226 C C . VAL B 1 291 ? 103.83800 135.89800 139.91300 1.000 54.57375 291 VAL B C 1
ATOM 5227 O O . VAL B 1 291 ? 104.28800 135.46000 140.97600 1.000 54.57375 291 VAL B O 1
ATOM 5231 N N . VAL B 1 292 ? 104.62000 136.42200 138.95800 1.000 52.03242 292 VAL B N 1
ATOM 5232 C CA . VAL B 1 292 ? 106.06800 136.60900 139.11200 1.000 52.03242 292 VAL B CA 1
ATOM 5233 C C . VAL B 1 292 ? 106.39000 138.09800 139.27600 1.000 52.03242 292 VAL B C 1
ATOM 5234 O O . VAL B 1 292 ? 105.99900 138.91600 138.43500 1.000 52.03242 292 VAL B O 1
ATOM 5238 N N . GLN B 1 293 ? 107.10800 138.44800 140.35300 1.000 50.10823 293 GLN B N 1
ATOM 5239 C CA . GLN B 1 293 ? 107.45900 139.82900 140.69200 1.000 50.10823 293 GLN B CA 1
ATOM 5240 C C . GLN B 1 293 ? 108.97000 140.07200 140.67700 1.000 50.10823 293 GLN B C 1
ATOM 5241 O O . GLN B 1 293 ? 109.72300 139.32500 141.31100 1.000 50.10823 293 GLN B O 1
ATOM 5247 N N . GLU B 1 294 ? 109.40900 141.10800 139.94500 1.000 50.85659 294 GLU B N 1
ATOM 5248 C CA . GLU B 1 294 ? 110.80000 141.57400 139.88800 1.000 50.85659 294 GLU B CA 1
ATOM 5249 C C . GLU B 1 294 ? 111.13700 142.56400 141.01000 1.000 50.85659 294 GLU B C 1
ATOM 5250 O O . GLU B 1 294 ? 110.29000 143.34700 141.43900 1.000 50.85659 294 GLU B O 1
ATOM 5256 N N . LEU B 1 295 ? 112.38700 142.52200 141.48600 1.000 48.50627 295 LEU B N 1
ATOM 5257 C CA . LEU B 1 295 ? 112.90500 143.44300 142.50300 1.000 48.50627 295 LEU B CA 1
ATOM 5258 C C . LEU B 1 295 ? 114.14900 144.19000 142.01000 1.000 48.50627 295 LEU B C 1
ATOM 5259 O O . LEU B 1 295 ? 115.03800 143.57400 141.41800 1.000 48.50627 295 LEU B O 1
ATOM 5264 N N . MET B 1 296 ? 114.21000 145.51600 142.24200 1.000 48.83731 296 MET B N 1
ATOM 5265 C CA . MET B 1 296 ? 115.32400 146.39900 141.84900 1.000 48.83731 296 MET B CA 1
ATOM 5266 C C . MET B 1 296 ? 116.15200 146.84700 143.04800 1.000 48.83731 296 MET B C 1
ATOM 5267 O O . MET B 1 296 ? 115.60600 147.51900 143.93300 1.000 48.83731 296 MET B O 1
ATOM 5272 N N . PRO B 1 297 ? 117.44600 146.52300 143.14200 1.000 49.19263 297 PRO B N 1
ATOM 5273 C CA . PRO B 1 297 ? 118.26700 147.00700 144.26200 1.000 49.19263 297 PRO B CA 1
ATOM 5274 C C . PRO B 1 297 ? 119.07000 148.27000 143.96100 1.000 49.19263 297 PRO B C 1
ATOM 5275 O O . PRO B 1 297 ? 119.56500 148.45800 142.84800 1.000 49.19263 297 PRO B O 1
ATOM 5279 N N . ILE B 1 298 ? 119.20600 149.14700 144.96300 1.000 48.20334 298 ILE B N 1
ATOM 5280 C CA . ILE B 1 298 ? 120.04900 150.33900 144.89500 1.000 48.20334 298 ILE B CA 1
ATOM 5281 C C . ILE B 1 298 ? 120.87200 150.41300 146.18000 1.000 48.20334 298 ILE B C 1
ATOM 5282 O O . ILE B 1 298 ? 120.55300 149.77300 147.18100 1.000 48.20334 298 ILE B O 1
ATOM 5287 N N . SER B 1 299 ? 121.96900 151.16800 146.13600 1.000 48.84741 299 SER B N 1
ATOM 5288 C CA . SER B 1 299 ? 122.78500 151.35900 147.33100 1.000 48.84741 299 SER B CA 1
ATOM 5289 C C . SER B 1 299 ? 122.12700 152.30600 148.33200 1.000 48.84741 299 SER B C 1
ATOM 5290 O O . SER B 1 299 ? 121.18400 153.03000 148.01700 1.000 48.84741 299 SER B O 1
ATOM 5293 N N . TYR B 1 300 ? 122.63700 152.28500 149.56500 1.000 50.44207 300 TYR B N 1
ATOM 5294 C CA . TYR B 1 300 ? 122.11900 153.15600 150.61600 1.000 50.44207 300 TYR B CA 1
ATOM 5295 C C . TYR B 1 300 ? 123.21800 153.51100 151.61800 1.000 50.44207 300 TYR B C 1
ATOM 5296 O O . TYR B 1 300 ? 124.28300 152.89800 151.64900 1.000 50.44207 300 TYR B O 1
ATOM 5305 N N . ASN B 1 301 ? 122.95100 154.54200 152.41600 1.000 56.02268 301 ASN B N 1
ATOM 5306 C CA . ASN B 1 301 ? 123.90100 155.11400 153.36500 1.000 56.02268 301 ASN B CA 1
ATOM 5307 C C . ASN B 1 301 ? 123.65500 154.67000 154.80200 1.000 56.02268 301 ASN B C 1
ATOM 5308 O O . ASN B 1 301 ? 122.53600 154.78500 155.30300 1.000 56.02268 301 ASN B O 1
ATOM 5313 N N . ILE B 1 302 ? 124.70800 154.20000 155.47500 1.000 58.12579 302 ILE B N 1
ATOM 5314 C CA . ILE B 1 302 ? 124.67700 153.91700 156.91300 1.000 58.12579 302 ILE B CA 1
ATOM 5315 C C . ILE B 1 302 ? 125.80400 154.67800 157.60000 1.000 58.12579 302 ILE B C 1
ATOM 5316 O O . ILE B 1 302 ? 126.97800 154.33600 157.43100 1.000 58.12579 302 ILE B O 1
ATOM 5321 N N . ASP B 1 303 ? 125.44800 155.68200 158.39500 1.000 63.15432 303 ASP B N 1
ATOM 5322 C CA . ASP B 1 303 ? 126.38300 156.44300 159.23100 1.000 63.15432 303 ASP B CA 1
ATOM 5323 C C . ASP B 1 303 ? 127.61300 156.95800 158.47100 1.000 63.15432 303 ASP B C 1
ATOM 5324 O O . ASP B 1 303 ? 128.67300 157.16300 159.06200 1.000 63.15432 303 ASP B O 1
ATOM 5329 N N . GLY B 1 304 ? 127.49500 157.18600 157.16400 1.000 59.94675 304 GLY B N 1
ATOM 5330 C CA . GLY B 1 304 ? 128.60200 157.63400 156.33600 1.000 59.94675 304 GLY B CA 1
ATOM 5331 C C . GLY B 1 304 ? 129.18100 156.62700 155.35700 1.000 59.94675 304 GLY B C 1
ATOM 5332 O O . GLY B 1 304 ? 129.95900 157.03300 154.48800 1.000 59.94675 304 GLY B O 1
ATOM 5333 N N . ASP B 1 305 ? 128.83400 155.34600 155.45000 1.000 58.01646 305 ASP B N 1
ATOM 5334 C CA . ASP B 1 305 ? 129.32300 154.29400 154.56500 1.000 58.01646 305 ASP B CA 1
ATOM 5335 C C . ASP B 1 305 ? 128.24500 153.87400 153.56700 1.000 58.01646 305 ASP B C 1
ATOM 5336 O O . ASP B 1 305 ? 127.05700 154.07900 153.80000 1.000 58.01646 305 ASP B O 1
ATOM 5341 N N . GLU B 1 306 ? 128.66400 153.27900 152.45000 1.000 53.54428 306 GLU B N 1
ATOM 5342 C CA . GLU B 1 306 ? 127.75300 152.82300 151.40000 1.000 53.54428 306 GLU B CA 1
ATOM 5343 C C . GLU B 1 306 ? 127.58500 151.30300 151.43300 1.000 53.54428 306 GLU B C 1
ATOM 5344 O O . GLU B 1 306 ? 128.57800 150.57200 151.44600 1.000 53.54428 306 GLU B O 1
ATOM 5350 N N . TRP B 1 307 ? 126.32600 150.82900 151.42400 1.000 52.80591 307 TRP B N 1
ATOM 5351 C CA . TRP B 1 307 ? 125.98200 149.41300 151.56100 1.000 52.80591 307 TRP B CA 1
ATOM 5352 C C . TRP B 1 307 ? 124.94100 148.98900 150.51900 1.000 52.80591 307 TRP B C 1
ATOM 5353 O O . TRP B 1 307 ? 124.29500 149.83000 149.89200 1.000 52.80591 307 TRP B O 1
ATOM 5364 N N . VAL B 1 308 ? 124.78700 147.66500 150.33500 1.000 51.98493 308 VAL B N 1
ATOM 5365 C CA . VAL B 1 308 ? 123.81900 147.04700 149.41800 1.000 51.98493 308 VAL B CA 1
ATOM 5366 C C . VAL B 1 308 ? 123.17500 145.80900 150.05600 1.000 51.98493 308 VAL B C 1
ATOM 5367 O O . VAL B 1 308 ? 123.81100 145.09800 150.83400 1.000 51.98493 308 VAL B O 1
ATOM 5371 N N . THR B 1 309 ? 121.89400 145.56100 149.74600 1.000 53.89341 309 THR B N 1
ATOM 5372 C CA . THR B 1 309 ? 121.14500 144.39300 150.22200 1.000 53.89341 309 THR B CA 1
ATOM 5373 C C . THR B 1 309 ? 121.15600 143.24800 149.20400 1.000 53.89341 309 THR B C 1
ATOM 5374 O O . THR B 1 309 ? 121.10200 143.48000 147.99400 1.000 53.89341 309 THR B O 1
ATOM 5378 N N . LEU B 1 310 ? 121.23800 142.00300 149.70300 1.000 54.84457 310 LEU B N 1
ATOM 5379 C CA . LEU B 1 310 ? 121.30000 140.79400 148.87400 1.000 54.84457 310 LEU B CA 1
ATOM 5380 C C . LEU B 1 310 ? 119.94700 140.06900 148.81100 1.000 54.84457 310 LEU B C 1
ATOM 5381 O O . LEU B 1 310 ? 119.48800 139.52200 149.81800 1.000 54.84457 310 LEU B O 1
ATOM 5386 N N . VAL B 1 311 ? 119.33400 140.03000 147.62400 1.000 52.83077 311 VAL B N 1
ATOM 5387 C CA . VAL B 1 311 ? 118.04000 139.37700 147.37400 1.000 52.83077 311 VAL B CA 1
ATOM 5388 C C . VAL B 1 311 ? 117.98900 138.81100 145.95400 1.000 52.83077 311 VAL B C 1
ATOM 5389 O O . VAL B 1 311 ? 118.70500 139.30400 145.07300 1.000 52.83077 311 VAL B O 1
ATOM 5393 N N . PRO B 1 312 ? 117.19300 137.76800 145.68800 1.000 53.82586 312 PRO B N 1
ATOM 5394 C CA . PRO B 1 312 ? 117.01800 137.29200 144.30900 1.000 53.82586 312 PRO B CA 1
ATOM 5395 C C . PRO B 1 312 ? 116.28500 138.29700 143.43100 1.000 53.82586 312 PRO B C 1
ATOM 5396 O O . PRO B 1 312 ? 115.51200 139.12600 143.91000 1.000 53.82586 312 PRO B O 1
ATOM 5400 N N . ARG B 1 313 ? 116.53700 138.21200 142.12000 1.000 53.05743 313 ARG B N 1
ATOM 5401 C CA . ARG B 1 313 ? 115.91100 139.13800 141.17600 1.000 53.05743 313 ARG B CA 1
ATOM 5402 C C . ARG B 1 313 ? 114.40600 138.90700 141.00600 1.000 53.05743 313 ARG B C 1
ATOM 5403 O O . ARG B 1 313 ? 113.64200 139.87300 140.93900 1.000 53.05743 313 ARG B O 1
ATOM 5411 N N . PHE B 1 314 ? 113.95200 137.65100 140.94400 1.000 52.21209 314 PHE B N 1
ATOM 5412 C CA . PHE B 1 314 ? 112.54500 137.30400 140.73200 1.000 52.21209 314 PHE B CA 1
ATOM 5413 C C . PHE B 1 314 ? 111.99600 136.43900 141.85900 1.000 52.21209 314 PHE B C 1
ATOM 5414 O O . PHE B 1 314 ? 112.70200 135.58600 142.39600 1.000 52.21209 314 PHE B O 1
ATOM 5422 N N . VAL B 1 315 ? 110.72600 136.66000 142.20900 1.000 53.92273 315 VAL B N 1
ATOM 5423 C CA . VAL B 1 315 ? 110.02700 135.89500 143.24200 1.000 53.92273 315 VAL B CA 1
ATOM 5424 C C . VAL B 1 315 ? 108.68400 135.41900 142.69000 1.000 53.92273 315 VAL B C 1
ATOM 5425 O O . VAL B 1 315 ? 108.02800 136.15100 141.94300 1.000 53.92273 315 VAL B O 1
ATOM 5429 N N . LEU B 1 316 ? 108.27700 134.19100 143.03500 1.000 55.31136 316 LEU B N 1
ATOM 5430 C CA . LEU B 1 316 ? 107.00500 133.62100 142.58900 1.000 55.31136 316 LEU B CA 1
ATOM 5431 C C . LEU B 1 316 ? 106.00000 133.54600 143.73100 1.000 55.31136 316 LEU B C 1
ATOM 5432 O O . LEU B 1 316 ? 106.33300 133.07100 144.81900 1.000 55.31136 316 LEU B O 1
ATOM 5437 N N . THR B 1 317 ? 104.77800 134.03000 143.49300 1.000 58.27758 317 THR B N 1
ATOM 5438 C CA . THR B 1 317 ? 103.67400 133.88700 144.43800 1.000 58.27758 317 THR B CA 1
ATOM 5439 C C . THR B 1 317 ? 102.56000 133.04500 143.83300 1.000 58.27758 317 THR B C 1
ATOM 5440 O O . THR B 1 317 ? 102.07900 133.34700 142.73500 1.000 58.27758 317 THR B O 1
ATOM 5444 N N . ARG B 1 318 ? 102.15300 131.99200 144.54900 1.000 61.73971 318 ARG B N 1
ATOM 5445 C CA . ARG B 1 318 ? 101.00700 131.16600 144.16600 1.000 61.73971 318 ARG B CA 1
ATOM 5446 C C . ARG B 1 318 ? 100.07000 131.03000 145.35400 1.000 61.73971 318 ARG B C 1
ATOM 5447 O O . ARG B 1 318 ? 100.43100 130.40300 146.35100 1.000 61.73971 318 ARG B O 1
ATOM 5455 N N . THR B 1 319 ? 98.85200 131.54500 145.21300 1.000 66.43850 319 THR B N 1
ATOM 5456 C CA . THR B 1 319 ? 97.82000 131.50800 146.25300 1.000 66.43850 319 THR B CA 1
ATOM 5457 C C . THR B 1 319 ? 98.38100 131.80300 147.64800 1.000 66.43850 319 THR B C 1
ATOM 5458 O O . THR B 1 319 ? 98.22600 131.02200 148.58800 1.000 66.43850 319 THR B O 1
ATOM 5462 N N . THR B 1 320 ? 99.05300 132.95600 147.76200 1.000 66.52181 320 THR B N 1
ATOM 5463 C CA . THR B 1 320 ? 99.74300 133.45700 148.95800 1.000 66.52181 320 THR B CA 1
ATOM 5464 C C . THR B 1 320 ? 101.05200 132.76700 149.35600 1.000 66.52181 320 THR B C 1
ATOM 5465 O O . THR B 1 320 ? 101.77000 133.29100 150.21100 1.000 66.52181 320 THR B O 1
ATOM 5469 N N . LEU B 1 321 ? 101.38300 131.60900 148.78900 1.000 63.13795 321 LEU B N 1
ATOM 5470 C CA . LEU B 1 321 ? 102.66100 130.96300 149.08300 1.000 63.13795 321 LEU B CA 1
ATOM 5471 C C . LEU B 1 321 ? 103.80200 131.59800 148.28200 1.000 63.13795 321 LEU B C 1
ATOM 5472 O O . LEU B 1 321 ? 103.71500 131.70600 147.05400 1.000 63.13795 321 LEU B O 1
ATOM 5477 N N . LEU B 1 322 ? 104.87000 132.01100 148.97800 1.000 59.25220 322 LEU B N 1
ATOM 5478 C CA . LEU B 1 322 ? 106.10100 132.50500 148.35500 1.000 59.25220 322 LEU B CA 1
ATOM 5479 C C . LEU B 1 322 ? 107.05600 131.37500 147.97800 1.000 59.25220 322 LEU B C 1
ATOM 5480 O O . LEU B 1 322 ? 107.21400 130.41300 148.73000 1.000 59.25220 322 LEU B O 1
ATOM 5485 N N . SER B 1 323 ? 107.73900 131.52000 146.83900 1.000 58.57265 323 SER B N 1
ATOM 5486 C CA . SER B 1 323 ? 108.74300 130.54600 146.42000 1.000 58.57265 323 SER B CA 1
ATOM 5487 C C . SER B 1 323 ? 109.77700 131.17600 145.49500 1.000 58.57265 323 SER B C 1
ATOM 5488 O O . SER B 1 323 ? 109.55600 132.23900 144.90700 1.000 58.57265 323 SER B O 1
ATOM 5491 N N . ASN B 1 324 ? 110.92900 130.51100 145.40500 1.000 60.30529 324 ASN B N 1
ATOM 5492 C CA . ASN B 1 324 ? 111.99000 130.83200 144.46000 1.000 60.30529 324 ASN B CA 1
ATOM 5493 C C . ASN B 1 324 ? 111.66000 130.28000 143.07400 1.000 60.30529 324 ASN B C 1
ATOM 5494 O O . ASN B 1 324 ? 110.85400 129.36600 142.92400 1.000 60.30529 324 ASN B O 1
ATOM 5499 N N . ILE B 1 325 ? 112.27600 130.86200 142.05000 1.000 60.30224 325 ILE B N 1
ATOM 5500 C CA . ILE B 1 325 ? 112.16100 130.35500 140.68300 1.000 60.30224 325 ILE B CA 1
ATOM 5501 C C . ILE B 1 325 ? 113.45000 130.66700 139.93100 1.000 60.30224 325 ILE B C 1
ATOM 5502 O O . ILE B 1 325 ? 113.93300 131.80200 139.96100 1.000 60.30224 325 ILE B O 1
ATOM 5507 N N . ASP B 1 326 ? 114.02400 129.66200 139.26800 1.000 63.46903 326 ASP B N 1
ATOM 5508 C CA . ASP B 1 326 ? 115.25100 129.84500 138.48500 1.000 63.46903 326 ASP B CA 1
ATOM 5509 C C . ASP B 1 326 ? 114.88000 130.14000 137.03600 1.000 63.46903 326 ASP B C 1
ATOM 5510 O O . ASP B 1 326 ? 114.70500 129.23600 136.22300 1.000 63.46903 326 ASP B O 1
ATOM 5515 N N . THR B 1 327 ? 114.74900 131.42500 136.71200 1.000 62.18284 327 THR B N 1
ATOM 5516 C CA . THR B 1 327 ? 114.37700 131.88300 135.37500 1.000 62.18284 327 THR B CA 1
ATOM 5517 C C . THR B 1 327 ? 115.45100 131.65700 134.31100 1.000 62.18284 327 THR B C 1
ATOM 5518 O O . THR B 1 327 ? 115.20300 131.99300 133.14900 1.000 62.18284 327 THR B O 1
ATOM 5522 N N . SER B 1 328 ? 116.62700 131.13000 134.65000 1.000 63.26947 328 SER B N 1
ATOM 5523 C CA . SER B 1 328 ? 117.60500 130.79200 133.61800 1.000 63.26947 328 SER B CA 1
ATOM 5524 C C . SER B 1 328 ? 117.15900 129.61300 132.76300 1.000 63.26947 328 SER B C 1
ATOM 5525 O O . SER B 1 328 ? 117.67000 129.43600 131.65300 1.000 63.26947 328 SER B O 1
ATOM 5528 N N . ARG B 1 329 ? 116.23200 128.80200 133.26300 1.000 64.54611 329 ARG B N 1
ATOM 5529 C CA . ARG B 1 329 ? 115.65900 127.67500 132.54400 1.000 64.54611 329 ARG B CA 1
ATOM 5530 C C . ARG B 1 329 ? 114.33600 128.01200 131.85900 1.000 64.54611 329 ARG B C 1
ATOM 5531 O O . ARG B 1 329 ? 113.63900 127.10000 131.40600 1.000 64.54611 329 ARG B O 1
ATOM 5539 N N . CYS B 1 330 ? 113.98100 129.29600 131.76700 1.000 60.93387 330 CYS B N 1
ATOM 5540 C CA . CYS B 1 330 ? 112.72000 129.75900 131.20100 1.000 60.93387 330 CYS B CA 1
ATOM 5541 C C . CYS B 1 330 ? 112.99400 130.92400 130.25200 1.000 60.93387 330 CYS B C 1
ATOM 5542 O O . CYS B 1 330 ? 114.10600 131.44500 130.18900 1.000 60.93387 330 CYS B O 1
ATOM 5545 N N . THR B 1 331 ? 111.98300 131.30900 129.47400 1.000 56.17237 331 THR B N 1
ATOM 5546 C CA . THR B 1 331 ? 112.04900 132.46100 128.57400 1.000 56.17237 331 THR B CA 1
ATOM 5547 C C . THR B 1 331 ? 111.14600 133.58700 129.06700 1.000 56.17237 331 THR B C 1
ATOM 5548 O O . THR B 1 331 ? 109.99700 133.34600 129.43500 1.000 56.17237 331 THR B O 1
ATOM 5552 N N . ILE B 1 332 ? 111.66300 134.81500 129.06800 1.000 56.34977 332 ILE B N 1
ATOM 5553 C CA . ILE B 1 332 ? 110.91400 135.99900 129.48200 1.000 56.34977 332 ILE B CA 1
ATOM 5554 C C . ILE B 1 332 ? 110.52500 136.81900 128.25600 1.000 56.34977 332 ILE B C 1
ATOM 5555 O O . ILE B 1 332 ? 111.38400 137.18400 127.44700 1.000 56.34977 332 ILE B O 1
ATOM 5560 N N . THR B 1 333 ? 109.23100 137.11300 128.12500 1.000 58.81770 333 THR B N 1
ATOM 5561 C CA . THR B 1 333 ? 108.65900 137.87600 127.02400 1.000 58.81770 333 THR B CA 1
ATOM 5562 C C . THR B 1 333 ? 108.20400 139.24400 127.52700 1.000 58.81770 333 THR B C 1
ATOM 5563 O O . THR B 1 333 ? 108.55100 139.67700 128.63000 1.000 58.81770 333 THR B O 1
ATOM 5567 N N . ASP B 1 334 ? 107.42500 139.93700 126.70000 1.000 62.15008 334 ASP B N 1
ATOM 5568 C CA . ASP B 1 334 ? 106.88800 141.23700 127.07700 1.000 62.15008 334 ASP B CA 1
ATOM 5569 C C . ASP B 1 334 ? 105.91600 141.16800 128.25100 1.000 62.15008 334 ASP B C 1
ATOM 5570 O O . ASP B 1 334 ? 105.69500 142.18700 128.90800 1.000 62.15008 334 ASP B O 1
ATOM 5575 N N . SER B 1 335 ? 105.33100 140.00400 128.53700 1.000 58.41815 335 SER B N 1
ATOM 5576 C CA . SER B 1 335 ? 104.33900 139.92900 129.60300 1.000 58.41815 335 SER B CA 1
ATOM 5577 C C . SER B 1 335 ? 104.29300 138.60000 130.35100 1.000 58.41815 335 SER B C 1
ATOM 5578 O O . SER B 1 335 ? 103.70800 138.53200 131.43400 1.000 58.41815 335 SER B O 1
ATOM 5581 N N . SER B 1 336 ? 104.88900 137.54200 129.80100 1.000 57.12038 336 SER B N 1
ATOM 5582 C CA . SER B 1 336 ? 104.84400 136.22200 130.41700 1.000 57.12038 336 SER B CA 1
ATOM 5583 C C . SER B 1 336 ? 106.22200 135.60300 130.59000 1.000 57.12038 336 SER B C 1
ATOM 5584 O O . SER B 1 336 ? 107.15800 135.90900 129.85100 1.000 57.12038 336 SER B O 1
ATOM 5587 N N . VAL B 1 337 ? 106.33400 134.74800 131.60600 1.000 56.38453 337 VAL B N 1
ATOM 5588 C CA . VAL B 1 337 ? 107.47200 133.85100 131.79400 1.000 56.38453 337 VAL B CA 1
ATOM 5589 C C . VAL B 1 337 ? 107.02400 132.45700 131.36500 1.000 56.38453 337 VAL B C 1
ATOM 5590 O O . VAL B 1 337 ? 106.02100 131.94400 131.86900 1.000 56.38453 337 VAL B O 1
ATOM 5594 N N . ILE B 1 338 ? 107.75700 131.84100 130.44000 1.000 57.79238 338 ILE B N 1
ATOM 5595 C CA . ILE B 1 338 ? 107.39100 130.55500 129.85100 1.000 57.79238 338 ILE B CA 1
ATOM 5596 C C . ILE B 1 338 ? 108.43400 129.50400 130.21100 1.000 57.79238 338 ILE B C 1
ATOM 5597 O O . ILE B 1 338 ? 109.61100 129.65400 129.86600 1.000 57.79238 338 ILE B O 1
ATOM 5602 N N . CYS B 1 339 ? 108.00000 128.42200 130.86000 1.000 61.94877 339 CYS B N 1
ATOM 5603 C CA . CYS B 1 339 ? 108.88100 127.33500 131.26400 1.000 61.94877 339 CYS B CA 1
ATOM 5604 C C . CYS B 1 339 ? 108.40500 125.99900 130.70200 1.000 61.94877 339 CYS B C 1
ATOM 5605 O O . CYS B 1 339 ? 107.23400 125.81800 130.36900 1.000 61.94877 339 CYS B O 1
ATOM 5608 N N . ASP B 1 340 ? 109.35300 125.06800 130.56100 1.000 61.81831 340 ASP B N 1
ATOM 5609 C CA . ASP B 1 340 ? 109.04900 123.71300 130.10300 1.000 61.81831 340 ASP B CA 1
ATOM 5610 C C . ASP B 1 340 ? 108.35800 122.87500 131.17500 1.000 61.81831 340 ASP B C 1
ATOM 5611 O O . ASP B 1 340 ? 107.52500 122.02600 130.85200 1.000 61.81831 340 ASP B O 1
ATOM 5616 N N . ASN B 1 341 ? 108.69200 123.10200 132.44400 1.000 62.19828 341 ASN B N 1
ATOM 5617 C CA . ASN B 1 341 ? 108.12900 122.40700 133.59400 1.000 62.19828 341 ASN B CA 1
ATOM 5618 C C . ASN B 1 341 ? 107.96800 123.41700 134.71700 1.000 62.19828 341 ASN B C 1
ATOM 5619 O O . ASN B 1 341 ? 108.48100 124.53200 134.64900 1.000 62.19828 341 ASN B O 1
ATOM 5624 N N . ASP B 1 342 ? 107.23800 123.02900 135.75700 1.000 61.05063 342 ASP B N 1
ATOM 5625 C CA . ASP B 1 342 ? 107.08400 123.85500 136.95400 1.000 61.05063 342 ASP B CA 1
ATOM 5626 C C . ASP B 1 342 ? 108.34900 123.81800 137.81000 1.000 61.05063 342 ASP B C 1
ATOM 5627 O O . ASP B 1 342 ? 108.50100 122.95500 138.67500 1.000 61.05063 342 ASP B O 1
ATOM 5632 N N . TYR B 1 343 ? 109.27900 124.75000 137.55800 1.000 60.56024 343 TYR B N 1
ATOM 5633 C CA . TYR B 1 343 ? 110.57300 124.84300 138.23900 1.000 60.56024 343 TYR B CA 1
ATOM 5634 C C . TYR B 1 343 ? 110.54900 125.59200 139.59100 1.000 60.56024 343 TYR B C 1
ATOM 5635 O O . TYR B 1 343 ? 111.59400 126.11500 139.97800 1.000 60.56024 343 TYR B O 1
ATOM 5644 N N . ALA B 1 344 ? 109.43100 125.67600 140.30500 1.000 59.50440 344 ALA B N 1
ATOM 5645 C CA . ALA B 1 344 ? 109.40900 126.29700 141.62900 1.000 59.50440 344 ALA B CA 1
ATOM 5646 C C . ALA B 1 344 ? 110.32200 125.57100 142.61800 1.000 59.50440 344 ALA B C 1
ATOM 5647 O O . ALA B 1 344 ? 110.50200 124.35700 142.54500 1.000 59.50440 344 ALA B O 1
ATOM 5649 N N . LEU B 1 345 ? 110.91100 126.33000 143.54700 1.000 59.25060 345 LEU B N 1
ATOM 5650 C CA . LEU B 1 345 ? 111.84200 125.82900 144.55600 1.000 59.25060 345 LEU B CA 1
ATOM 5651 C C . LEU B 1 345 ? 111.55300 126.44800 145.91900 1.000 59.25060 345 LEU B C 1
ATOM 5652 O O . LEU B 1 345 ? 111.06300 127.57800 145.99300 1.000 59.25060 345 LEU B O 1
ATOM 5657 N N . PRO B 1 346 ? 111.85400 125.74000 147.01000 1.000 60.45874 346 PRO B N 1
ATOM 5658 C CA . PRO B 1 346 ? 111.59700 126.27400 148.36000 1.000 60.45874 346 PRO B CA 1
ATOM 5659 C C . PRO B 1 346 ? 112.45300 127.49000 148.71300 1.000 60.45874 346 PRO B C 1
ATOM 5660 O O . PRO B 1 346 ? 113.42500 127.82900 148.04100 1.000 60.45874 346 PRO B O 1
ATOM 5664 N N . MET B 1 347 ? 112.06200 128.15600 149.80800 1.000 63.50799 347 MET B N 1
ATOM 5665 C CA . MET B 1 347 ? 112.67900 129.39000 150.28800 1.000 63.50799 347 MET B CA 1
ATOM 5666 C C . MET B 1 347 ? 112.99500 129.28500 151.77800 1.000 63.50799 347 MET B C 1
ATOM 5667 O O . MET B 1 347 ? 112.21400 128.71400 152.54100 1.000 63.50799 347 MET B O 1
ATOM 5672 N N . SER B 1 348 ? 114.14200 129.83000 152.18900 1.000 67.44841 348 SER B N 1
ATOM 5673 C CA . SER B 1 348 ? 114.61200 129.75500 153.57000 1.000 67.44841 348 SER B CA 1
ATOM 5674 C C . SER B 1 348 ? 113.88400 130.73500 154.49100 1.000 67.44841 348 SER B C 1
ATOM 5675 O O . SER B 1 348 ? 113.29200 131.71900 154.05600 1.000 67.44841 348 SER B O 1
ATOM 5678 N N . HIS B 1 349 ? 113.93100 130.43300 155.79100 1.000 72.00239 349 HIS B N 1
ATOM 5679 C CA . HIS B 1 349 ? 113.20100 131.19500 156.80700 1.000 72.00239 349 HIS B CA 1
ATOM 5680 C C . HIS B 1 349 ? 113.69500 132.63400 156.97500 1.000 72.00239 349 HIS B C 1
ATOM 5681 O O . HIS B 1 349 ? 112.88700 133.53600 157.23600 1.000 72.00239 349 HIS B O 1
ATOM 5688 N N . GLU B 1 350 ? 114.99500 132.88200 156.80300 1.000 72.34853 350 GLU B N 1
ATOM 5689 C CA . GLU B 1 350 ? 115.50200 134.25000 156.88300 1.000 72.34853 350 GLU B CA 1
ATOM 5690 C C . GLU B 1 350 ? 115.02400 135.11300 155.72000 1.000 72.34853 350 GLU B C 1
ATOM 5691 O O . GLU B 1 350 ? 114.65900 136.27600 155.91900 1.000 72.34853 350 GLU B O 1
ATOM 5697 N N . LEU B 1 351 ? 115.01100 134.57000 154.50300 1.000 66.56923 351 LEU B N 1
ATOM 5698 C CA . LEU B 1 351 ? 114.54700 135.34900 153.36000 1.000 66.56923 351 LEU B CA 1
ATOM 5699 C C . LEU B 1 351 ? 113.04600 135.62400 153.43900 1.000 66.56923 351 LEU B C 1
ATOM 5700 O O . LEU B 1 351 ? 112.59200 136.72200 153.09400 1.000 66.56923 351 LEU B O 1
ATOM 5705 N N . ILE B 1 352 ? 112.26000 134.65400 153.90800 1.000 67.46773 352 ILE B N 1
ATOM 5706 C CA . ILE B 1 352 ? 110.83300 134.89300 154.11300 1.000 67.46773 352 ILE B CA 1
ATOM 5707 C C . ILE B 1 352 ? 110.62000 135.96600 155.17000 1.000 67.46773 352 ILE B C 1
ATOM 5708 O O . ILE B 1 352 ? 109.74600 136.82500 155.02900 1.000 67.46773 352 ILE B O 1
ATOM 5713 N N . GLY B 1 353 ? 111.39400 135.92500 156.25400 1.000 69.77039 353 GLY B N 1
ATOM 5714 C CA . GLY B 1 353 ? 111.27700 136.96500 157.26500 1.000 69.77039 353 GLY B CA 1
ATOM 5715 C C . GLY B 1 353 ? 111.61900 138.34400 156.73000 1.000 69.77039 353 GLY B C 1
ATOM 5716 O O . GLY B 1 353 ? 110.93400 139.32200 157.03000 1.000 69.77039 353 GLY B O 1
ATOM 5717 N N . CYS B 1 354 ? 112.69100 138.43900 155.93900 1.000 71.49119 354 CYS B N 1
ATOM 5718 C CA . CYS B 1 354 ? 113.08700 139.69700 155.30800 1.000 71.49119 354 CYS B CA 1
ATOM 5719 C C . CYS B 1 354 ? 111.98400 140.26800 154.41900 1.000 71.49119 354 CYS B C 1
ATOM 5720 O O . CYS B 1 354 ? 111.57300 141.41900 154.59600 1.000 71.49119 354 CYS B O 1
ATOM 5723 N N . LEU B 1 355 ? 111.47100 139.47400 153.47000 1.000 66.96814 355 LEU B N 1
ATOM 5724 C CA . LEU B 1 355 ? 110.43600 139.97400 152.55600 1.000 66.96814 355 LEU B CA 1
ATOM 5725 C C . LEU B 1 355 ? 109.101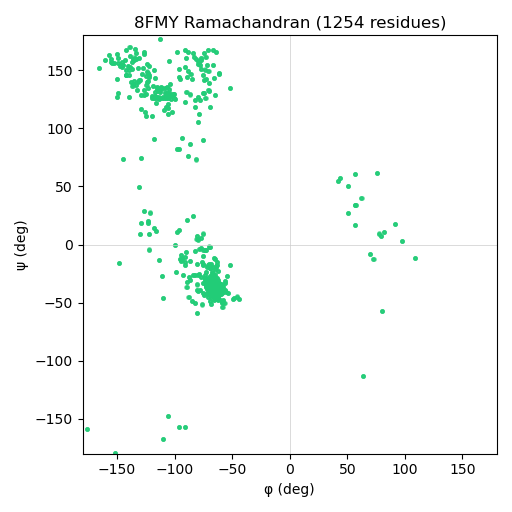00 140.28300 153.23100 1.000 66.96814 355 LEU B C 1
ATOM 5726 O O . LEU B 1 355 ? 108.32800 141.08000 152.69900 1.000 66.96814 355 LEU B O 1
ATOM 5731 N N . GLN B 1 356 ? 108.78400 139.66000 154.35900 1.000 68.93469 356 GLN B N 1
ATOM 5732 C CA . GLN B 1 356 ? 107.55900 139.97300 155.08500 1.000 68.93469 356 GLN B CA 1
ATOM 5733 C C . GLN B 1 356 ? 107.72700 141.10400 156.10600 1.000 68.93469 356 GLN B C 1
ATOM 5734 O O . GLN B 1 356 ? 106.93300 141.19800 157.04900 1.000 68.93469 356 GLN B O 1
ATOM 5740 N N . GLY B 1 357 ? 108.75300 141.94500 155.94300 1.000 71.15192 357 GLY B N 1
ATOM 5741 C CA . GLY B 1 357 ? 108.91100 143.17800 156.69400 1.000 71.15192 357 GLY B CA 1
ATOM 5742 C C . GLY B 1 357 ? 109.81700 143.20200 157.91000 1.000 71.15192 357 GLY B C 1
ATOM 5743 O O . GLY B 1 357 ? 109.87600 144.24100 158.57700 1.000 71.15192 357 GLY B O 1
ATOM 5744 N N . ASP B 1 358 ? 110.50500 142.11100 158.24500 1.000 74.03860 358 ASP B N 1
ATOM 5745 C CA . ASP B 1 358 ? 111.50200 142.13500 159.32100 1.000 74.03860 358 ASP B CA 1
ATOM 5746 C C . ASP B 1 358 ? 112.87500 142.35200 158.68600 1.000 74.03860 358 ASP B C 1
ATOM 5747 O O . ASP B 1 358 ? 113.63800 141.41700 158.45900 1.000 74.03860 358 ASP B O 1
ATOM 5752 N N . THR B 1 359 ? 113.18800 143.61600 158.39700 1.000 74.36802 359 THR B N 1
ATOM 5753 C CA . THR B 1 359 ? 114.44000 143.97300 157.73100 1.000 74.36802 359 THR B CA 1
ATOM 5754 C C . THR B 1 359 ? 115.69900 143.67100 158.53800 1.000 74.36802 359 THR B C 1
ATOM 5755 O O . THR B 1 359 ? 116.79200 143.71000 157.96500 1.000 74.36802 359 THR B O 1
ATOM 5759 N N . SER B 1 360 ? 115.58800 143.36700 159.83000 1.000 74.93233 360 SER B N 1
ATOM 5760 C CA . SER B 1 360 ? 116.75800 142.97900 160.61200 1.000 74.93233 360 SER B CA 1
ATOM 5761 C C . SER B 1 360 ? 117.34200 141.64100 160.17700 1.000 74.93233 360 SER B C 1
ATOM 5762 O O . SER B 1 360 ? 118.49400 141.35100 160.50100 1.000 74.93233 360 SER B O 1
ATOM 5765 N N . LYS B 1 361 ? 116.57000 140.81700 159.47600 1.000 73.54506 361 LYS B N 1
ATOM 5766 C CA . LYS B 1 361 ? 117.01700 139.53100 158.95800 1.000 73.54506 361 LYS B CA 1
ATOM 5767 C C . LYS B 1 361 ? 117.61800 139.59400 157.55500 1.000 73.54506 361 LYS B C 1
ATOM 5768 O O . LYS B 1 361 ? 118.08300 138.56600 157.05900 1.000 73.54506 361 LYS B O 1
ATOM 5774 N N . CYS B 1 362 ? 117.57700 140.73900 156.88400 1.000 71.21418 362 CYS B N 1
ATOM 5775 C CA . CYS B 1 362 ? 118.13900 140.85600 155.54100 1.000 71.21418 362 CYS B CA 1
ATOM 5776 C C . CYS B 1 362 ? 119.67300 140.88500 155.57600 1.000 71.21418 362 CYS B C 1
ATOM 5777 O O . CYS B 1 362 ? 120.27500 141.47400 156.47500 1.000 71.21418 362 CYS B O 1
ATOM 5780 N N . ALA B 1 363 ? 120.30800 140.23000 154.59900 1.000 61.95258 363 ALA B N 1
ATOM 5781 C CA . ALA B 1 363 ? 121.76700 140.21400 154.46000 1.000 61.95258 363 ALA B CA 1
ATOM 5782 C C . ALA B 1 363 ? 122.27700 141.37900 153.61000 1.000 61.95258 363 ALA B C 1
ATOM 5783 O O . ALA B 1 363 ? 121.65000 141.74500 152.61400 1.000 61.95258 363 ALA B O 1
ATOM 5785 N N . ARG B 1 364 ? 123.45000 141.91900 153.97000 1.000 59.16136 364 ARG B N 1
ATOM 5786 C CA . ARG B 1 364 ? 124.00400 143.09400 153.29700 1.000 59.16136 364 ARG B CA 1
ATOM 5787 C C . ARG B 1 364 ? 125.51500 142.98700 153.06900 1.000 59.16136 364 ARG B C 1
ATOM 5788 O O . ARG B 1 364 ? 126.21200 142.19200 153.69900 1.000 59.16136 364 ARG B O 1
ATOM 5796 N N . GLU B 1 365 ? 126.00100 143.83000 152.14700 1.000 58.81201 365 GLU B N 1
ATOM 5797 C CA . GLU B 1 365 ? 127.36600 143.86200 151.62000 1.000 58.81201 365 GLU B CA 1
ATOM 5798 C C . GLU B 1 365 ? 127.85000 145.30100 151.44700 1.000 58.81201 365 GLU B C 1
ATOM 5799 O O . GLU B 1 365 ? 127.04700 146.20700 151.25400 1.000 58.81201 365 GLU B O 1
ATOM 5805 N N . LYS B 1 366 ? 129.15800 145.52800 151.57500 1.000 55.96110 366 LYS B N 1
ATOM 5806 C CA . LYS B 1 366 ? 129.74500 146.86000 151.40900 1.000 55.96110 366 LYS B CA 1
ATOM 5807 C C . LYS B 1 366 ? 130.11300 147.13600 149.94300 1.000 55.96110 366 LYS B C 1
ATOM 5808 O O . LYS B 1 366 ? 130.43700 146.21800 149.19000 1.000 55.96110 366 LYS B O 1
ATOM 5814 N N . VAL B 1 367 ? 130.05400 148.41100 149.53400 1.000 54.83233 367 VAL B N 1
ATOM 5815 C CA . VAL B 1 367 ? 130.25600 148.80500 148.13200 1.000 54.83233 367 VAL B CA 1
ATOM 5816 C C . VAL B 1 367 ? 131.66100 149.35300 147.89200 1.000 54.83233 367 VAL B C 1
ATOM 5817 O O . VAL B 1 367 ? 132.11700 150.25500 148.60500 1.000 54.83233 367 VAL B O 1
ATOM 5821 N N . VAL B 1 368 ? 132.33300 148.82700 146.86100 1.000 58.28706 368 VAL B N 1
ATOM 5822 C CA . VAL B 1 368 ? 133.69900 149.20700 146.50200 1.000 58.28706 368 VAL B CA 1
ATOM 5823 C C . VAL B 1 368 ? 133.84000 149.54000 145.01400 1.000 58.28706 368 VAL B C 1
ATOM 5824 O O . VAL B 1 368 ? 134.95900 149.71200 144.52400 1.000 58.28706 368 VAL B O 1
ATOM 5828 N N . SER B 1 369 ? 132.72800 149.63100 144.27800 1.000 59.19340 369 SER B N 1
ATOM 5829 C CA . SER B 1 369 ? 132.76100 150.02500 142.87000 1.000 59.19340 369 SER B CA 1
ATOM 5830 C C . SER B 1 369 ? 131.57000 150.91300 142.52700 1.000 59.19340 369 SER B C 1
ATOM 5831 O O . SER B 1 369 ? 130.47700 150.73800 143.06500 1.000 59.19340 369 SER B O 1
ATOM 5834 N N . SER B 1 370 ? 131.79400 151.87300 141.62300 1.000 59.07973 370 SER B N 1
ATOM 5835 C CA . SER B 1 370 ? 130.76700 152.80200 141.14700 1.000 59.07973 370 SER B CA 1
ATOM 5836 C C . SER B 1 370 ? 129.76900 152.18600 140.17100 1.000 59.07973 370 SER B C 1
ATOM 5837 O O . SER B 1 370 ? 128.83200 152.87600 139.76200 1.000 59.07973 370 SER B O 1
ATOM 5840 N N . TYR B 1 371 ? 129.95200 150.93100 139.77200 1.000 59.95292 371 TYR B N 1
ATOM 5841 C CA . TYR B 1 371 ? 129.02900 150.24700 138.87000 1.000 59.95292 371 TYR B CA 1
ATOM 5842 C C . TYR B 1 371 ? 127.67300 149.94800 139.50900 1.000 59.95292 371 TYR B C 1
ATOM 5843 O O . TYR B 1 371 ? 126.70400 149.71000 138.78500 1.000 59.95292 371 TYR B O 1
ATOM 5852 N N . VAL B 1 372 ? 127.58800 149.93300 140.83200 1.000 54.04122 372 VAL B N 1
ATOM 5853 C CA . VAL B 1 372 ? 126.32200 149.74200 141.55900 1.000 54.04122 372 VAL B CA 1
ATOM 5854 C C . VAL B 1 372 ? 125.43000 150.97400 141.39300 1.000 54.04122 372 VAL B C 1
ATOM 5855 O O . VAL B 1 372 ? 125.90700 152.10700 141.57000 1.000 54.04122 372 VAL B O 1
ATOM 5859 N N . PRO B 1 373 ? 124.14300 150.80800 141.06000 1.000 49.35075 373 PRO B N 1
ATOM 5860 C CA . PRO B 1 373 ? 123.24900 151.95600 140.83800 1.000 49.35075 373 PRO B CA 1
ATOM 5861 C C . PRO B 1 373 ? 122.86000 152.71400 142.10000 1.000 49.35075 373 PRO B C 1
ATOM 5862 O O . PRO B 1 373 ? 122.86500 152.17200 143.20400 1.000 49.35075 373 PRO B O 1
ATOM 5866 N N . LYS B 1 374 ? 122.52700 154.00200 141.91900 1.000 48.91020 374 LYS B N 1
ATOM 5867 C CA . LYS B 1 374 ? 122.19400 154.90700 143.01800 1.000 48.91020 374 LYS B CA 1
ATOM 5868 C C . LYS B 1 374 ? 120.74400 155.39700 143.05800 1.000 48.91020 374 LYS B C 1
ATOM 5869 O O . LYS B 1 374 ? 120.35500 155.97800 144.07100 1.000 48.91020 374 LYS B O 1
ATOM 5875 N N . PHE B 1 375 ? 119.94300 155.22100 142.00100 1.000 47.36399 375 PHE B N 1
ATOM 5876 C CA . PHE B 1 375 ? 118.54800 155.67600 142.00500 1.000 47.36399 375 PHE B CA 1
ATOM 5877 C C . PHE B 1 375 ? 117.66200 154.78600 141.13400 1.000 47.36399 375 PHE B C 1
ATOM 5878 O O . PHE B 1 375 ? 118.15300 154.04300 140.28300 1.000 47.36399 375 PHE B O 1
ATOM 5886 N N . ALA B 1 376 ? 116.34200 154.85000 141.37800 1.000 46.01568 376 ALA B N 1
ATOM 5887 C CA . ALA B 1 376 ? 115.36600 154.14700 140.53600 1.000 46.01568 376 ALA B CA 1
ATOM 5888 C C . ALA B 1 376 ? 113.99100 154.81700 140.56500 1.000 46.01568 376 ALA B C 1
ATOM 5889 O O . ALA B 1 376 ? 113.62900 155.50300 141.52200 1.000 46.01568 376 ALA B O 1
ATOM 5891 N N . LEU B 1 377 ? 113.21600 154.57200 139.50100 1.000 44.97623 377 LEU B N 1
ATOM 5892 C CA . LEU B 1 377 ? 111.86300 155.09600 139.28200 1.000 44.97623 377 LEU B CA 1
ATOM 5893 C C . LEU B 1 377 ? 110.78300 154.03300 139.46600 1.000 44.97623 377 LEU B C 1
ATOM 5894 O O . LEU B 1 377 ? 110.84900 152.97200 138.84300 1.000 44.97623 377 LEU B O 1
ATOM 5899 N N . SER B 1 378 ? 109.77000 154.32600 140.28600 1.000 48.67511 378 SER B N 1
ATOM 5900 C CA . SER B 1 378 ? 108.66900 153.38300 140.46700 1.000 48.67511 378 SER B CA 1
ATOM 5901 C C . SER B 1 378 ? 107.36300 154.10100 140.79300 1.000 48.67511 378 SER B C 1
ATOM 5902 O O . SER B 1 378 ? 107.33200 154.96900 141.66900 1.000 48.67511 378 SER B O 1
ATOM 5905 N N . ASP B 1 379 ? 106.31800 153.80100 140.01000 1.000 51.79642 379 ASP B N 1
ATOM 5906 C CA . ASP B 1 379 ? 104.99500 154.43500 140.11400 1.000 51.79642 379 ASP B CA 1
ATOM 5907 C C . ASP B 1 379 ? 105.05500 155.95300 139.97100 1.000 51.79642 379 ASP B C 1
ATOM 5908 O O . ASP B 1 379 ? 104.25300 156.67400 140.56600 1.000 51.79642 379 ASP B O 1
ATOM 5913 N N . GLY B 1 380 ? 105.97500 156.44500 139.15000 1.000 50.75325 380 GLY B N 1
ATOM 5914 C CA . GLY B 1 380 ? 106.14600 157.86500 138.94600 1.000 50.75325 380 GLY B CA 1
ATOM 5915 C C . GLY B 1 380 ? 106.88100 158.61000 140.03800 1.000 50.75325 380 GLY B C 1
ATOM 5916 O O . GLY B 1 380 ? 106.89600 159.84100 140.00400 1.000 50.75325 380 GLY B O 1
ATOM 5917 N N . LEU B 1 381 ? 107.48500 157.91700 141.00600 1.000 50.46818 381 LEU B N 1
ATOM 5918 C CA . LEU B 1 381 ? 108.23900 158.55000 142.08300 1.000 50.46818 381 LEU B CA 1
ATOM 5919 C C . LEU B 1 381 ? 109.68700 158.09500 142.00000 1.000 50.46818 381 LEU B C 1
ATOM 5920 O O . LEU B 1 381 ? 109.95800 156.99100 141.52300 1.000 50.46818 381 LEU B O 1
ATOM 5925 N N . VAL B 1 382 ? 110.63700 158.93400 142.43000 1.000 50.04524 382 VAL B N 1
ATOM 5926 C CA . VAL B 1 382 ? 112.05300 158.56000 142.33400 1.000 50.04524 382 VAL B CA 1
ATOM 5927 C C . VAL B 1 382 ? 112.66000 158.35900 143.71800 1.000 50.04524 382 VAL B C 1
ATOM 5928 O O . VAL B 1 382 ? 112.47900 159.18800 144.61000 1.000 50.04524 382 VAL B O 1
ATOM 5932 N N . TYR B 1 383 ? 113.35200 157.23400 143.90400 1.000 49.61630 383 TYR B N 1
ATOM 5933 C CA . TYR B 1 383 ? 114.07100 156.93100 145.13700 1.000 49.61630 383 TYR B CA 1
ATOM 5934 C C . TYR B 1 383 ? 115.55600 157.06600 144.84800 1.000 49.61630 383 TYR B C 1
ATOM 5935 O O . TYR B 1 383 ? 116.05100 156.45800 143.88900 1.000 49.61630 383 TYR B O 1
ATOM 5944 N N . ALA B 1 384 ? 116.27200 157.83500 145.67300 1.000 52.54756 384 ALA B N 1
ATOM 5945 C CA . ALA B 1 384 ? 117.68700 158.05700 145.40800 1.000 52.54756 384 ALA B CA 1
ATOM 5946 C C . ALA B 1 384 ? 118.50000 158.16500 146.68900 1.000 52.54756 384 ALA B C 1
ATOM 5947 O O . ALA B 1 384 ? 117.98200 158.50800 147.75100 1.000 52.54756 384 ALA B O 1
ATOM 5949 N N . ASN B 1 385 ? 119.78500 157.82900 146.56100 1.000 53.89605 385 ASN B N 1
ATOM 5950 C CA . ASN B 1 385 ? 120.80500 157.94800 147.60700 1.000 53.89605 385 ASN B CA 1
ATOM 5951 C C . ASN B 1 385 ? 121.58200 159.24400 147.37300 1.000 53.89605 385 ASN B C 1
ATOM 5952 O O . ASN B 1 385 ? 122.64500 159.25100 146.76100 1.000 53.89605 385 ASN B O 1
ATOM 5957 N N . CYS B 1 386 ? 121.03100 160.36300 147.83900 1.000 58.78351 386 CYS B N 1
ATOM 5958 C CA . CYS B 1 386 ? 121.61800 161.67600 147.53700 1.000 58.78351 386 CYS B CA 1
ATOM 5959 C C . CYS B 1 386 ? 122.90300 162.01200 148.33100 1.000 58.78351 386 CYS B C 1
ATOM 5960 O O . CYS B 1 386 ? 123.33000 163.16700 148.28700 1.000 58.78351 386 CYS B O 1
ATOM 5963 N N . LEU B 1 387 ? 123.51300 161.08500 149.06700 1.000 56.08646 387 LEU B N 1
ATOM 5964 C CA . LEU B 1 387 ? 124.83600 161.29500 149.64500 1.000 56.08646 387 LEU B CA 1
ATOM 5965 C C . LEU B 1 387 ? 125.96200 160.75100 148.77400 1.000 56.08646 387 LEU B C 1
ATOM 5966 O O . LEU B 1 387 ? 127.12400 161.07600 149.02200 1.000 56.08646 387 LEU B O 1
ATOM 5971 N N . ASN B 1 388 ? 125.65400 159.92600 147.77700 1.000 55.43226 388 ASN B N 1
ATOM 5972 C CA . ASN B 1 388 ? 126.65400 159.33200 146.89900 1.000 55.43226 388 ASN B CA 1
ATOM 5973 C C . ASN B 1 388 ? 126.40600 159.68300 145.43600 1.000 55.43226 388 ASN B C 1
ATOM 5974 O O . ASN B 1 388 ? 127.02700 159.08900 144.55200 1.000 55.43226 388 ASN B O 1
ATOM 5979 N N . THR B 1 389 ? 125.47900 160.60000 145.16500 1.000 60.58979 389 THR B N 1
ATOM 5980 C CA . THR B 1 389 ? 125.22600 161.13500 143.83300 1.000 60.58979 389 THR B CA 1
ATOM 5981 C C . THR B 1 389 ? 124.65900 162.54100 144.01700 1.000 60.58979 389 THR B C 1
ATOM 5982 O O . THR B 1 389 ? 124.13900 162.87500 145.07900 1.000 60.58979 389 THR B O 1
ATOM 5986 N N . ILE B 1 390 ? 124.80400 163.38100 142.99600 1.000 64.57383 390 ILE B N 1
ATOM 5987 C CA . ILE B 1 390 ? 124.29600 164.75400 143.05100 1.000 64.57383 390 ILE B CA 1
ATOM 5988 C C . ILE B 1 390 ? 122.80700 164.81900 142.72000 1.000 64.57383 390 ILE B C 1
ATOM 5989 O O . ILE B 1 390 ? 122.37300 164.36600 141.65800 1.000 64.57383 390 ILE B O 1
ATOM 5994 N N . CYS B 1 391 ? 122.02500 165.39900 143.63300 1.000 69.04725 391 CYS B N 1
ATOM 5995 C CA . CYS B 1 391 ? 120.59400 165.63800 143.47100 1.000 69.04725 391 CYS B CA 1
ATOM 5996 C C . CYS B 1 391 ? 120.33500 167.13800 143.56800 1.000 69.04725 391 CYS B C 1
ATOM 5997 O O . CYS B 1 391 ? 120.76300 167.77000 144.53700 1.000 69.04725 391 CYS B O 1
ATOM 6000 N N . ARG B 1 392 ? 119.63900 167.71800 142.58400 1.000 71.46762 392 ARG B N 1
ATOM 6001 C CA . ARG B 1 392 ? 119.33200 169.15000 142.63500 1.000 71.46762 392 ARG B CA 1
ATOM 6002 C C . ARG B 1 392 ? 117.93600 169.43300 142.09100 1.000 71.46762 392 ARG B C 1
ATOM 6003 O O . ARG B 1 392 ? 117.43600 168.71500 141.22800 1.000 71.46762 392 ARG B O 1
ATOM 6011 N N . CYS B 1 393 ? 117.30100 170.48400 142.60900 1.000 73.37241 393 CYS B N 1
ATOM 6012 C CA . CYS B 1 393 ? 115.99500 170.91600 142.11800 1.000 73.37241 393 CYS B CA 1
ATOM 6013 C C . CYS B 1 393 ? 116.18600 171.94300 141.01000 1.000 73.37241 393 CYS B C 1
ATOM 6014 O O . CYS B 1 393 ? 116.81300 172.97900 141.23100 1.000 73.37241 393 CYS B O 1
ATOM 6017 N N . MET B 1 394 ? 115.63100 171.67100 139.82500 1.000 72.44763 394 MET B N 1
ATOM 6018 C CA . MET B 1 394 ? 115.81000 172.55800 138.67800 1.000 72.44763 394 MET B CA 1
ATOM 6019 C C . MET B 1 394 ? 114.92000 173.79800 138.68900 1.000 72.44763 394 MET B C 1
ATOM 6020 O O . MET B 1 394 ? 115.27700 174.79500 138.05700 1.000 72.44763 394 MET B O 1
ATOM 6025 N N . ASP B 1 395 ? 113.76800 173.77200 139.35900 1.000 74.27477 395 ASP B N 1
ATOM 6026 C CA . ASP B 1 395 ? 112.91100 174.95600 139.36300 1.000 74.27477 395 ASP B CA 1
ATOM 6027 C C . ASP B 1 395 ? 113.53100 176.10000 140.15900 1.000 74.27477 395 ASP B C 1
ATOM 6028 O O . ASP B 1 395 ? 113.59000 177.23700 139.68200 1.000 74.27477 395 ASP B O 1
ATOM 6033 N N . THR B 1 396 ? 114.00600 175.81700 141.37200 1.000 77.90601 396 THR B N 1
ATOM 6034 C CA . THR B 1 396 ? 114.60300 176.81800 142.25100 1.000 77.90601 396 THR B CA 1
ATOM 6035 C C . THR B 1 396 ? 116.12300 176.86000 142.12600 1.000 77.90601 396 THR B C 1
ATOM 6036 O O . THR B 1 396 ? 116.75000 177.82100 142.58300 1.000 77.90601 396 THR B O 1
ATOM 6040 N N . ASP B 1 397 ? 116.71200 175.86500 141.46700 1.000 78.18040 397 ASP B N 1
ATOM 6041 C CA . ASP B 1 397 ? 118.15300 175.74900 141.23700 1.000 78.18040 397 ASP B CA 1
ATOM 6042 C C . ASP B 1 397 ? 118.95900 175.76300 142.54300 1.000 78.18040 397 ASP B C 1
ATOM 6043 O O . ASP B 1 397 ? 119.79700 176.63200 142.78000 1.000 78.18040 397 ASP B O 1
ATOM 6048 N N . THR B 1 398 ? 118.68500 174.77400 143.39600 1.000 75.65297 398 THR B N 1
ATOM 6049 C CA . THR B 1 398 ? 119.34100 174.59700 144.68700 1.000 75.65297 398 THR B CA 1
ATOM 6050 C C . THR B 1 398 ? 119.59700 173.11600 144.93300 1.000 75.65297 398 THR B C 1
ATOM 6051 O O . THR B 1 398 ? 118.90300 172.26500 144.36600 1.000 75.65297 398 THR B O 1
ATOM 6055 N N . PRO B 1 399 ? 120.60500 172.77800 145.73700 1.000 71.91900 399 PRO B N 1
ATOM 6056 C CA . PRO B 1 399 ? 120.89900 171.37200 146.02400 1.000 71.91900 399 PRO B CA 1
ATOM 6057 C C . PRO B 1 399 ? 119.97900 170.77100 147.07900 1.000 71.91900 399 PRO B C 1
ATOM 6058 O O . PRO B 1 399 ? 119.40600 171.46700 147.91600 1.000 71.91900 399 PRO B O 1
ATOM 6062 N N . ILE B 1 400 ? 119.84300 169.44500 147.01600 1.000 69.84415 400 ILE B N 1
ATOM 6063 C CA . ILE B 1 400 ? 119.04900 168.66300 147.96200 1.000 69.84415 400 ILE B CA 1
ATOM 6064 C C . ILE B 1 400 ? 119.98900 167.80900 148.80200 1.000 69.84415 400 ILE B C 1
ATOM 6065 O O . ILE B 1 400 ? 120.90500 167.17300 148.27000 1.000 69.84415 400 ILE B O 1
ATOM 6070 N N . SER B 1 401 ? 119.76200 167.79400 150.11500 1.000 66.58410 401 SER B N 1
ATOM 6071 C CA . SER B 1 401 ? 120.60300 167.05800 151.04900 1.000 66.58410 401 SER B CA 1
ATOM 6072 C C . SER B 1 401 ? 119.78300 166.23600 152.03200 1.000 66.58410 401 SER B C 1
ATOM 6073 O O . SER B 1 401 ? 118.81800 166.74200 152.61100 1.000 66.58410 401 SER B O 1
ATOM 6076 N N . GLN B 1 402 ? 120.16500 164.96900 152.21300 1.000 60.29547 402 GLN B N 1
ATOM 6077 C CA . GLN B 1 402 ? 119.62500 164.12500 153.27000 1.000 60.29547 402 GLN B CA 1
ATOM 6078 C C . GLN B 1 402 ? 120.57300 164.15600 154.46400 1.000 60.29547 402 GLN B C 1
ATOM 6079 O O . GLN B 1 402 ? 121.77900 164.34800 154.31000 1.000 60.29547 402 GLN B O 1
ATOM 6085 N N . SER B 1 403 ? 120.01900 163.97600 155.65900 1.000 63.26321 403 SER B N 1
ATOM 6086 C CA . SER B 1 403 ? 120.82200 163.96400 156.87400 1.000 63.26321 403 SER B CA 1
ATOM 6087 C C . SER B 1 403 ? 121.68300 162.70300 156.96100 1.000 63.26321 403 SER B C 1
ATOM 6088 O O . SER B 1 403 ? 121.51300 161.74500 156.20600 1.000 63.26321 403 SER B O 1
ATOM 6091 N N . LEU B 1 404 ? 122.64200 162.72000 157.89400 1.000 65.37899 404 LEU B N 1
ATOM 6092 C CA . LEU B 1 404 ? 123.45300 161.53400 158.15700 1.000 65.37899 404 LEU B CA 1
ATOM 6093 C C . LEU B 1 404 ? 122.69200 160.45700 158.91600 1.000 65.37899 404 LEU B C 1
ATOM 6094 O O . LEU B 1 404 ? 123.24500 159.37800 159.14800 1.000 65.37899 404 LEU B O 1
ATOM 6099 N N . GLY B 1 405 ? 121.45900 160.73200 159.32600 1.000 65.66871 405 GLY B N 1
ATOM 6100 C CA . GLY B 1 405 ? 120.57600 159.76300 159.94100 1.000 65.66871 405 GLY B CA 1
ATOM 6101 C C . GLY B 1 405 ? 119.67400 159.00000 158.98900 1.000 65.66871 405 GLY B C 1
ATOM 6102 O O . GLY B 1 405 ? 119.10000 157.98600 159.38700 1.000 65.66871 405 GLY B O 1
ATOM 6103 N N . ALA B 1 406 ? 119.52600 159.46200 157.74600 1.000 62.07058 406 ALA B N 1
ATOM 6104 C CA . ALA B 1 406 ? 118.58200 158.89700 156.78600 1.000 62.07058 406 ALA B CA 1
ATOM 6105 C C . ALA B 1 406 ? 119.26400 158.04500 155.72500 1.000 62.07058 406 ALA B C 1
ATOM 6106 O O . ALA B 1 406 ? 120.27900 158.44800 155.15700 1.000 62.07058 406 ALA B O 1
ATOM 6108 N N . THR B 1 407 ? 118.70300 156.86000 155.47400 1.000 58.41063 407 THR B N 1
ATOM 6109 C CA . THR B 1 407 ? 119.25800 155.91000 154.51400 1.000 58.41063 407 THR B CA 1
ATOM 6110 C C . THR B 1 407 ? 118.96100 156.26100 153.05300 1.000 58.41063 407 THR B C 1
ATOM 6111 O O . THR B 1 407 ? 119.82800 156.08400 152.19400 1.000 58.41063 407 THR B O 1
ATOM 6115 N N . VAL B 1 408 ? 117.75400 156.75000 152.73900 1.000 57.12076 408 VAL B N 1
ATOM 6116 C CA . VAL B 1 408 ? 117.31300 156.97700 151.36100 1.000 57.12076 408 VAL B CA 1
ATOM 6117 C C . VAL B 1 408 ? 116.41500 158.21300 151.32000 1.000 57.12076 408 VAL B C 1
ATOM 6118 O O . VAL B 1 408 ? 115.84300 158.61600 152.33100 1.000 57.12076 408 VAL B O 1
ATOM 6122 N N . SER B 1 409 ? 116.31200 158.83700 150.13700 1.000 55.85716 409 SER B N 1
ATOM 6123 C CA . SER B 1 409 ? 115.51600 160.04300 149.92000 1.000 55.85716 409 SER B CA 1
ATOM 6124 C C . SER B 1 409 ? 114.47300 159.83800 148.81800 1.000 55.85716 409 SER B C 1
ATOM 6125 O O . SER B 1 409 ? 114.75800 159.20300 147.79800 1.000 55.85716 409 SER B O 1
ATOM 6128 N N . LEU B 1 410 ? 113.27000 160.39500 149.01700 1.000 55.52277 410 LEU B N 1
ATOM 6129 C CA . LEU B 1 410 ? 112.15000 160.28100 148.07700 1.000 55.52277 410 LEU B CA 1
ATOM 6130 C C . LEU B 1 410 ? 111.85100 161.60400 147.37400 1.000 55.52277 410 LEU B C 1
ATOM 6131 O O . LEU B 1 410 ? 111.62100 162.62000 148.03600 1.000 55.52277 410 LEU B O 1
ATOM 6136 N N . LEU B 1 411 ? 111.81800 161.57900 146.03400 1.000 55.62650 411 LEU B N 1
ATOM 6137 C CA . LEU B 1 411 ? 111.59200 162.75000 145.18700 1.000 55.62650 411 LEU B CA 1
ATOM 6138 C C . LEU B 1 411 ? 110.21900 162.69200 144.51100 1.000 55.62650 411 LEU B C 1
ATOM 6139 O O . LEU B 1 411 ? 109.96900 161.79200 143.68600 1.000 55.62650 411 LEU B O 1
ATOM 6144 N N . ASP B 1 412 ? 109.35200 163.66500 144.85900 1.000 63.59456 412 ASP B N 1
ATOM 6145 C CA . ASP B 1 412 ? 107.98000 163.81500 144.36700 1.000 63.59456 412 ASP B CA 1
ATOM 6146 C C . ASP B 1 412 ? 107.68800 165.29600 144.09900 1.000 63.59456 412 ASP B C 1
ATOM 6147 O O . ASP B 1 412 ? 108.45800 166.17600 144.48400 1.000 63.59456 412 ASP B O 1
ATOM 6152 N N . ASN B 1 413 ? 106.54800 165.57500 143.44800 1.000 64.86074 413 ASN B N 1
ATOM 6153 C CA . ASN B 1 413 ? 106.17800 166.91400 142.96600 1.000 64.86074 413 ASN B CA 1
ATOM 6154 C C . ASN B 1 413 ? 105.66600 167.89800 144.02300 1.000 64.86074 413 ASN B C 1
ATOM 6155 O O . ASN B 1 413 ? 105.22300 168.98300 143.64300 1.000 64.86074 413 ASN B O 1
ATOM 6160 N N . LYS B 1 414 ? 105.66900 167.57000 145.31200 1.000 70.80143 414 LYS B N 1
ATOM 6161 C CA . LYS B 1 414 ? 105.25000 168.55800 146.30700 1.000 70.80143 414 LYS B CA 1
ATOM 6162 C C . LYS B 1 414 ? 106.29700 169.65600 146.48400 1.000 70.80143 414 LYS B C 1
ATOM 6163 O O . LYS B 1 414 ? 105.95500 170.82100 146.71500 1.000 70.80143 414 LYS B O 1
ATOM 6169 N N . ARG B 1 415 ? 107.57700 169.29600 146.39600 1.000 74.02376 415 ARG B N 1
ATOM 6170 C CA . ARG B 1 415 ? 108.67200 170.24800 146.55200 1.000 74.02376 415 ARG B CA 1
ATOM 6171 C C . ARG B 1 415 ? 108.90400 171.03000 145.26100 1.000 74.02376 415 ARG B C 1
ATOM 6172 O O . ARG B 1 415 ? 108.80300 172.26100 145.24500 1.000 74.02376 415 ARG B O 1
ATOM 6180 N N . CYS B 1 416 ? 109.20600 170.33100 144.16800 1.000 68.42268 416 CYS B N 1
ATOM 6181 C CA . CYS B 1 416 ? 109.35000 170.97100 142.86800 1.000 68.42268 416 CYS B CA 1
ATOM 6182 C C . CYS B 1 416 ? 109.11600 169.91800 141.79500 1.000 68.42268 416 CYS B C 1
ATOM 6183 O O . CYS B 1 416 ? 109.15300 168.72000 142.06600 1.000 68.42268 416 CYS B O 1
ATOM 6186 N N . SER B 1 417 ? 108.87100 170.38200 140.56900 1.000 64.99970 417 SER B N 1
ATOM 6187 C CA . SER B 1 417 ? 108.38700 169.51500 139.50200 1.000 64.99970 417 SER B CA 1
ATOM 6188 C C . SER B 1 417 ? 109.44400 168.85700 138.62300 1.000 64.99970 417 SER B C 1
ATOM 6189 O O . SER B 1 417 ? 109.10800 167.89800 137.92500 1.000 64.99970 417 SER B O 1
ATOM 6192 N N . VAL B 1 418 ? 110.68900 169.32400 138.60200 1.000 63.28616 418 VAL B N 1
ATOM 6193 C CA . VAL B 1 418 ? 111.73400 168.68300 137.80600 1.000 63.28616 418 VAL B CA 1
ATOM 6194 C C . VAL B 1 418 ? 113.00300 168.60300 138.63900 1.000 63.28616 418 VAL B C 1
ATOM 6195 O O . VAL B 1 418 ? 113.36500 169.56100 139.32600 1.000 63.28616 418 VAL B O 1
ATOM 6199 N N . TYR B 1 419 ? 113.67000 167.45000 138.58900 1.000 60.05573 419 TYR B N 1
ATOM 6200 C CA . TYR B 1 419 ? 114.89000 167.20200 139.34000 1.000 60.05573 419 TYR B CA 1
ATOM 6201 C C . TYR B 1 419 ? 116.03200 166.78800 138.42500 1.000 60.05573 419 TYR B C 1
ATOM 6202 O O . TYR B 1 419 ? 115.81500 166.17600 137.37700 1.000 60.05573 419 TYR B O 1
ATOM 6211 N N . GLN B 1 420 ? 117.25400 167.14500 138.81800 1.000 59.88557 420 GLN B N 1
ATOM 6212 C CA . GLN B 1 420 ? 118.45500 166.57200 138.22800 1.000 59.88557 420 GLN B CA 1
ATOM 6213 C C . GLN B 1 420 ? 118.97700 165.49600 139.16900 1.000 59.88557 420 GLN B C 1
ATOM 6214 O O . GLN B 1 420 ? 119.22600 165.76700 140.35000 1.000 59.88557 420 GLN B O 1
ATOM 6220 N N . VAL B 1 421 ? 119.17800 164.29400 138.63200 1.000 57.53225 421 VAL B N 1
ATOM 6221 C CA . VAL B 1 421 ? 119.71100 163.15400 139.36600 1.000 57.53225 421 VAL B CA 1
ATOM 6222 C C . VAL B 1 421 ? 120.91300 162.64200 138.58800 1.000 57.53225 421 VAL B C 1
ATOM 6223 O O . VAL B 1 421 ? 120.77400 162.20600 137.43700 1.000 57.53225 421 VAL B O 1
ATOM 6227 N N . GLY B 1 422 ? 122.09600 162.75700 139.17900 1.000 59.38167 422 GLY B N 1
ATOM 6228 C CA . GLY B 1 422 ? 123.30900 162.43000 138.46700 1.000 59.38167 422 GLY B CA 1
ATOM 6229 C C . GLY B 1 422 ? 123.46900 163.36800 137.29900 1.000 59.38167 422 GLY B C 1
ATOM 6230 O O . GLY B 1 422 ? 123.68700 164.56700 137.48000 1.000 59.38167 422 GLY B O 1
ATOM 6231 N N . ASP B 1 423 ? 123.36800 162.82700 136.09400 1.000 60.93351 423 ASP B N 1
ATOM 6232 C CA . ASP B 1 423 ? 123.47300 163.60400 134.86700 1.000 60.93351 423 ASP B CA 1
ATOM 6233 C C . ASP B 1 423 ? 122.22400 163.47800 133.99500 1.000 60.93351 423 ASP B C 1
ATOM 6234 O O . ASP B 1 423 ? 122.30500 163.60000 132.77300 1.000 60.93351 423 ASP B O 1
ATOM 6239 N N . VAL B 1 424 ? 121.06100 163.21800 134.61300 1.000 57.35698 424 VAL B N 1
ATOM 6240 C CA . VAL B 1 424 ? 119.78300 163.07000 133.91700 1.000 57.35698 424 VAL B CA 1
ATOM 6241 C C . VAL B 1 424 ? 118.73700 163.98400 134.55600 1.000 57.35698 424 VAL B C 1
ATOM 6242 O O . VAL B 1 424 ? 118.78400 164.25200 135.75800 1.000 57.35698 424 VAL B O 1
ATOM 6246 N N . LEU B 1 425 ? 117.81600 164.50800 133.73900 1.000 57.01943 425 LEU B N 1
ATOM 6247 C CA . LEU B 1 425 ? 116.69600 165.33500 134.20100 1.000 57.01943 425 LEU B CA 1
ATOM 6248 C C . LEU B 1 425 ? 115.38600 164.55100 134.13700 1.000 57.01943 425 LEU B C 1
ATOM 6249 O O . LEU B 1 425 ? 115.07600 163.95900 133.10000 1.000 57.01943 425 LEU B O 1
ATOM 6254 N N . ILE B 1 426 ? 114.61100 164.55000 135.23400 1.000 55.96438 426 ILE B N 1
ATOM 6255 C CA . ILE B 1 426 ? 113.36500 163.77800 135.33000 1.000 55.96438 426 ILE B CA 1
ATOM 6256 C C . ILE B 1 426 ? 112.23100 164.59700 135.94700 1.000 55.96438 426 ILE B C 1
ATOM 6257 O O . ILE B 1 426 ? 112.44600 165.36000 136.89300 1.000 55.96438 426 ILE B O 1
ATOM 6262 N N . SER B 1 427 ? 111.01800 164.42800 135.41400 1.000 56.19329 427 SER B N 1
ATOM 6263 C CA . SER B 1 427 ? 109.79000 165.00300 135.96100 1.000 56.19329 427 SER B CA 1
ATOM 6264 C C . SER B 1 427 ? 108.97700 163.92000 136.67700 1.000 56.19329 427 SER B C 1
ATOM 6265 O O . SER B 1 427 ? 108.84800 162.80500 136.17200 1.000 56.19329 427 SER B O 1
ATOM 6268 N N . VAL B 1 428 ? 108.40900 164.24900 137.84800 1.000 57.35808 428 VAL B N 1
ATOM 6269 C CA . VAL B 1 428 ? 107.83100 163.24400 138.74000 1.000 57.35808 428 VAL B CA 1
ATOM 6270 C C . VAL B 1 428 ? 106.38300 163.51800 139.16000 1.000 57.35808 428 VAL B C 1
ATOM 6271 O O . VAL B 1 428 ? 105.85500 164.62000 139.00500 1.000 57.35808 428 VAL B O 1
ATOM 6275 N N . GLY B 1 429 ? 105.74500 162.45300 139.68700 1.000 61.57104 429 GLY B N 1
ATOM 6276 C CA . GLY B 1 429 ? 104.37300 162.46300 140.17600 1.000 61.57104 429 GLY B CA 1
ATOM 6277 C C . GLY B 1 429 ? 104.22900 162.79200 141.65400 1.000 61.57104 429 GLY B C 1
ATOM 6278 O O . GLY B 1 429 ? 105.11100 163.39300 142.26600 1.000 61.57104 429 GLY B O 1
ATOM 6279 N N . SER B 1 430 ? 103.10100 162.36500 142.24400 1.000 66.46099 430 SER B N 1
ATOM 6280 C CA . SER B 1 430 ? 102.74000 162.68700 143.62900 1.000 66.46099 430 SER B CA 1
ATOM 6281 C C . SER B 1 430 ? 102.65000 161.45800 144.53600 1.000 66.46099 430 SER B C 1
ATOM 6282 O O . SER B 1 430 ? 102.20700 160.39000 144.11000 1.000 66.46099 430 SER B O 1
ATOM 6285 N N . TYR B 1 431 ? 103.07300 161.63000 145.79700 1.000 72.54651 431 TYR B N 1
ATOM 6286 C CA . TYR B 1 431 ? 103.10600 160.56900 146.80800 1.000 72.54651 431 TYR B CA 1
ATOM 6287 C C . TYR B 1 431 ? 101.73400 160.26900 147.41500 1.000 72.54651 431 TYR B C 1
ATOM 6288 O O . TYR B 1 431 ? 101.08000 161.15600 147.96900 1.000 72.54651 431 TYR B O 1
ATOM 6297 N N . LEU B 1 432 ? 101.32100 159.00200 147.33000 1.000 77.90981 432 LEU B N 1
ATOM 6298 C CA . LEU B 1 432 ? 100.05600 158.50300 147.88200 1.000 77.90981 432 LEU B CA 1
ATOM 6299 C C . LEU B 1 432 ? 100.23100 158.06000 149.33900 1.000 77.90981 432 LEU B C 1
ATOM 6300 O O . LEU B 1 432 ? 100.30200 156.87200 149.65700 1.000 77.90981 432 LEU B O 1
ATOM 6305 N N . GLY B 1 433 ? 100.30000 159.03900 150.23900 1.000 83.39670 433 GLY B N 1
ATOM 6306 C CA . GLY B 1 433 ? 100.49100 158.74200 151.64600 1.000 83.39670 433 GLY B CA 1
ATOM 6307 C C . GLY B 1 433 ? 99.88600 159.80600 152.54000 1.000 83.39670 433 GLY B C 1
ATOM 6308 O O . GLY B 1 433 ? 99.28100 160.77200 152.07200 1.000 83.39670 433 GLY B O 1
ATOM 6309 N N . ASP B 1 434 ? 100.03500 159.60400 153.85200 1.000 88.94414 434 ASP B N 1
ATOM 6310 C CA . ASP B 1 434 ? 99.42300 160.47800 154.85000 1.000 88.94414 434 ASP B CA 1
ATOM 6311 C C . ASP B 1 434 ? 100.30300 161.64600 155.28800 1.000 88.94414 434 ASP B C 1
ATOM 6312 O O . ASP B 1 434 ? 99.80200 162.55200 155.96200 1.000 88.94414 434 ASP B O 1
ATOM 6317 N N . GLY B 1 435 ? 101.57800 161.66300 154.91900 1.000 85.31683 435 GLY B N 1
ATOM 6318 C CA . GLY B 1 435 ? 102.46300 162.72100 155.36900 1.000 85.31683 435 GLY B CA 1
ATOM 6319 C C . GLY B 1 435 ? 103.83900 162.59700 154.75400 1.000 85.31683 435 GLY B C 1
ATOM 6320 O O . GLY B 1 435 ? 104.01000 161.96100 153.71300 1.000 85.31683 435 GLY B O 1
ATOM 6321 N N . GLU B 1 436 ? 104.82600 163.21600 155.39600 1.000 80.20065 436 GLU B N 1
ATOM 6322 C CA . GLU B 1 436 ? 106.19500 163.15000 154.90300 1.000 80.20065 436 GLU B CA 1
ATOM 6323 C C . GLU B 1 436 ? 106.78900 161.75700 155.08200 1.000 80.20065 436 GLU B C 1
ATOM 6324 O O . GLU B 1 436 ? 106.57500 161.09600 156.09800 1.000 80.20065 436 GLU B O 1
ATOM 6330 N N . TYR B 1 437 ? 107.52700 161.31300 154.07000 1.000 70.52368 437 TYR B N 1
ATOM 6331 C CA . TYR B 1 437 ? 108.27200 160.06200 154.12800 1.000 70.52368 437 TYR B CA 1
ATOM 6332 C C . TYR B 1 437 ? 109.45200 160.21400 155.08900 1.000 70.52368 437 TYR B C 1
ATOM 6333 O O . TYR B 1 437 ? 110.18800 161.20200 155.02300 1.000 70.52368 437 TYR B O 1
ATOM 6342 N N . ASN B 1 438 ? 109.63600 159.24500 155.98800 1.000 74.31813 438 ASN B N 1
ATOM 6343 C CA . ASN B 1 438 ? 110.72400 159.28800 156.96200 1.000 74.31813 438 ASN B CA 1
ATOM 6344 C C . ASN B 1 438 ? 111.54900 158.00700 156.91000 1.000 74.31813 438 ASN B C 1
ATOM 6345 O O . ASN B 1 438 ? 110.99400 156.90900 156.99900 1.000 74.31813 438 ASN B O 1
ATOM 6350 N N . ALA B 1 439 ? 112.87600 158.14800 156.78600 1.000 72.49236 439 ALA B N 1
ATOM 6351 C CA . ALA B 1 439 ? 113.79700 157.01400 156.74300 1.000 72.49236 439 ALA B CA 1
ATOM 6352 C C . ALA B 1 439 ? 114.87500 157.07100 157.82700 1.000 72.49236 439 ALA B C 1
ATOM 6353 O O . ALA B 1 439 ? 115.90200 156.40300 157.70000 1.000 72.49236 439 ALA B O 1
ATOM 6355 N N . ASP B 1 440 ? 114.67100 157.85800 158.88200 1.000 77.16930 440 ASP B N 1
ATOM 6356 C CA . ASP B 1 440 ? 115.60900 157.91100 160.00000 1.000 77.16930 440 ASP B CA 1
ATOM 6357 C C . ASP B 1 440 ? 115.71800 156.60500 160.78800 1.000 77.16930 440 ASP B C 1
ATOM 6358 O O . ASP B 1 440 ? 114.71300 156.05100 161.24200 1.000 77.16930 440 ASP B O 1
ATOM 6363 N N . ASN B 1 441 ? 116.95900 156.14600 160.97800 1.000 80.51798 441 ASN B N 1
ATOM 6364 C CA . ASN B 1 441 ? 117.32700 155.13400 161.97800 1.000 80.51798 441 ASN B CA 1
ATOM 6365 C C . ASN B 1 441 ? 116.46900 153.86100 161.96900 1.000 80.51798 441 ASN B C 1
ATOM 6366 O O . ASN B 1 441 ? 115.94400 153.43100 162.99800 1.000 80.51798 441 ASN B O 1
ATOM 6371 N N . VAL B 1 442 ? 116.30600 153.26200 160.78400 1.000 81.98774 442 VAL B N 1
ATOM 6372 C CA . VAL B 1 442 ? 115.48500 152.04800 160.64600 1.000 81.98774 442 VAL B CA 1
ATOM 6373 C C . VAL B 1 442 ? 116.20000 150.82900 161.24200 1.000 81.98774 442 VAL B C 1
ATOM 6374 O O . VAL B 1 442 ? 117.41900 150.82300 161.45000 1.000 81.98774 442 VAL B O 1
ATOM 6378 N N . GLU B 1 443 ? 115.41900 149.77900 161.52700 1.000 81.65012 443 GLU B N 1
ATOM 6379 C CA . GLU B 1 443 ? 115.97500 148.51800 162.02300 1.000 81.65012 443 GLU B CA 1
ATOM 6380 C C . GLU B 1 443 ? 116.66700 147.73000 160.90800 1.000 81.65012 443 GLU B C 1
ATOM 6381 O O . GLU B 1 443 ? 116.11300 147.55200 159.81900 1.000 81.65012 443 GLU B O 1
ATOM 6387 N N . LEU B 1 444 ? 117.89400 147.28000 161.17200 1.000 75.95686 444 LEU B N 1
ATOM 6388 C CA . LEU B 1 444 ? 118.66400 146.56200 160.16400 1.000 75.95686 444 LEU B CA 1
ATOM 6389 C C . LEU B 1 444 ? 119.69000 145.66300 160.84400 1.000 75.95686 444 LEU B C 1
ATOM 6390 O O . LEU B 1 444 ? 120.08300 145.89000 161.99100 1.000 75.95686 444 LEU B O 1
ATOM 6395 N N . GLY B 1 445 ? 120.11400 144.62900 160.11800 1.000 73.88486 445 GLY B N 1
ATOM 6396 C CA . GLY B 1 445 ? 121.08800 143.67400 160.61300 1.000 73.88486 445 GLY B CA 1
ATOM 6397 C C . GLY B 1 445 ? 121.82700 142.95700 159.50300 1.000 73.88486 445 GLY B C 1
ATOM 6398 O O . GLY B 1 445 ? 122.02800 143.51300 158.42600 1.000 73.88486 445 GLY B O 1
ATOM 6399 N N . SER C 1 26 ? 149.90600 145.06900 150.98200 1.000 72.37998 26 SER C N 1
ATOM 6400 C CA . SER C 1 26 ? 150.99100 144.10100 151.07300 1.000 72.37998 26 SER C CA 1
ATOM 6401 C C . SER C 1 26 ? 150.45500 142.68000 150.94800 1.000 72.37998 26 SER C C 1
ATOM 6402 O O . SER C 1 26 ? 149.32300 142.41900 151.33300 1.000 72.37998 26 SER C O 1
ATOM 6405 N N . ILE C 1 27 ? 151.25600 141.76200 150.40800 1.000 67.80141 27 ILE C N 1
ATOM 6406 C CA . ILE C 1 27 ? 150.85300 140.36800 150.27900 1.000 67.80141 27 ILE C CA 1
ATOM 6407 C C . ILE C 1 27 ? 151.81400 139.40500 150.97800 1.000 67.80141 27 ILE C C 1
ATOM 6408 O O . ILE C 1 27 ? 151.51500 138.21500 151.08400 1.000 67.80141 27 ILE C O 1
ATOM 6413 N N . HIS C 1 28 ? 152.91700 139.90100 151.53000 1.000 66.50127 28 HIS C N 1
ATOM 6414 C CA . HIS C 1 28 ? 153.84700 139.13900 152.37800 1.000 66.50127 28 HIS C CA 1
ATOM 6415 C C . HIS C 1 28 ? 154.17300 137.72900 151.86500 1.000 66.50127 28 HIS C C 1
ATOM 6416 O O . HIS C 1 28 ? 153.94300 136.73000 152.54000 1.000 66.50127 28 HIS C O 1
ATOM 6423 N N . TYR C 1 29 ? 154.69500 137.66300 150.63900 1.000 62.64104 29 TYR C N 1
ATOM 6424 C CA . TYR C 1 29 ? 154.97500 136.39400 149.96100 1.000 62.64104 29 TYR C CA 1
ATOM 6425 C C . TYR C 1 29 ? 155.87000 135.43700 150.75600 1.000 62.64104 29 TYR C C 1
ATOM 6426 O O . TYR C 1 29 ? 155.78400 134.21500 150.57700 1.000 62.64104 29 TYR C O 1
ATOM 6435 N N . ASP C 1 30 ? 156.73000 135.96400 151.63100 1.000 64.71423 30 ASP C N 1
ATOM 6436 C CA . ASP C 1 30 ? 157.63300 135.12100 152.41700 1.000 64.71423 30 ASP C CA 1
ATOM 6437 C C . ASP C 1 30 ? 156.91300 134.15800 153.35600 1.000 64.71423 30 ASP C C 1
ATOM 6438 O O . ASP C 1 30 ? 157.43500 133.07800 153.64100 1.000 64.71423 30 ASP C O 1
ATOM 6443 N N . SER C 1 31 ? 155.74000 134.51900 153.85800 1.000 60.97336 31 SER C N 1
ATOM 6444 C CA . SER C 1 31 ? 154.95700 133.60900 154.68500 1.000 60.97336 31 SER C CA 1
ATOM 6445 C C . SER C 1 31 ? 154.07100 132.70500 153.84900 1.000 60.97336 31 SER C C 1
ATOM 6446 O O . SER C 1 31 ? 153.76700 131.58300 154.26000 1.000 60.97336 31 SER C O 1
ATOM 6449 N N . LEU C 1 32 ? 153.63500 133.19000 152.69500 1.000 57.45002 32 LEU C N 1
ATOM 6450 C CA . LEU C 1 32 ? 152.78600 132.40600 151.81500 1.000 57.45002 32 LEU C CA 1
ATOM 6451 C C . LEU C 1 32 ? 153.53500 131.24200 151.18300 1.000 57.45002 32 LEU C C 1
ATOM 6452 O O . LEU C 1 32 ? 152.93800 130.19500 150.93900 1.000 57.45002 32 LEU C O 1
ATOM 6457 N N . SER C 1 33 ? 154.82700 131.40400 150.88200 1.000 57.00505 33 SER C N 1
ATOM 6458 C CA . SER C 1 33 ? 155.57000 130.32600 150.22200 1.000 57.00505 33 SER C CA 1
ATOM 6459 C C . SER C 1 33 ? 155.62000 129.04700 151.04800 1.000 57.00505 33 SER C C 1
ATOM 6460 O O . SER C 1 33 ? 155.58900 127.95100 150.48400 1.000 57.00505 33 SER C O 1
ATOM 6463 N N . LYS C 1 34 ? 155.68100 129.15800 152.37300 1.000 57.65057 34 LYS C N 1
ATOM 6464 C CA . LYS C 1 34 ? 155.76800 128.01100 153.27300 1.000 57.65057 34 LYS C CA 1
ATOM 6465 C C . LYS C 1 34 ? 154.46900 127.22800 153.38800 1.000 57.65057 34 LYS C C 1
ATOM 6466 O O . LYS C 1 34 ? 154.43800 126.21000 154.08100 1.000 57.65057 34 LYS C O 1
ATOM 6472 N N . VAL C 1 35 ? 153.40000 127.70100 152.76100 1.000 52.76077 35 VAL C N 1
ATOM 6473 C CA . VAL C 1 35 ? 152.08700 127.07400 152.73000 1.000 52.76077 35 VAL C CA 1
ATOM 6474 C C . VAL C 1 35 ? 151.65700 126.83600 151.27100 1.000 52.76077 35 VAL C C 1
ATOM 6475 O O . VAL C 1 35 ? 150.50400 126.60600 150.97000 1.000 52.76077 35 VAL C O 1
ATOM 6479 N N . GLY C 1 36 ? 152.63000 126.81600 150.36400 1.000 49.52300 36 GLY C N 1
ATOM 6480 C CA . GLY C 1 36 ? 152.40800 126.45200 148.98000 1.000 49.52300 36 GLY C CA 1
ATOM 6481 C C . GLY C 1 36 ? 151.87400 127.50200 148.03100 1.000 49.52300 36 GLY C C 1
ATOM 6482 O O . GLY C 1 36 ? 151.50900 127.14500 146.90900 1.000 49.52300 36 GLY C O 1
ATOM 6483 N N . VAL C 1 37 ? 151.82100 128.77600 148.41600 1.000 51.10960 37 VAL C N 1
ATOM 6484 C CA . VAL C 1 37 ? 151.28800 129.84200 147.56400 1.000 51.10960 37 VAL C CA 1
ATOM 6485 C C . VAL C 1 37 ? 152.46100 130.66800 147.04200 1.000 51.10960 37 VAL C C 1
ATOM 6486 O O . VAL C 1 37 ? 153.21100 131.24900 147.83300 1.000 51.10960 37 VAL C O 1
ATOM 6490 N N . ILE C 1 38 ? 152.60900 130.74500 145.70900 1.000 50.10860 38 ILE C N 1
ATOM 6491 C CA . ILE C 1 38 ? 153.78700 131.31400 145.05200 1.000 50.10860 38 ILE C CA 1
ATOM 6492 C C . ILE C 1 38 ? 153.39500 132.43000 144.08000 1.000 50.10860 38 ILE C C 1
ATOM 6493 O O . ILE C 1 38 ? 152.33900 132.38500 143.44900 1.000 50.10860 38 ILE C O 1
ATOM 6498 N N . LYS C 1 39 ? 154.25700 133.44400 143.98300 1.000 51.27544 39 LYS C N 1
ATOM 6499 C CA . LYS C 1 39 ? 154.05100 134.64300 143.16200 1.000 51.27544 39 LYS C CA 1
ATOM 6500 C C . LYS C 1 39 ? 154.11400 134.40100 141.65000 1.000 51.27544 39 LYS C C 1
ATOM 6501 O O . LYS C 1 39 ? 155.15000 133.99100 141.12700 1.000 51.27544 39 LYS C O 1
ATOM 6507 N N . GLY C 1 40 ? 153.01400 134.67500 140.94600 1.000 50.60286 40 GLY C N 1
ATOM 6508 C CA . GLY C 1 40 ? 152.94000 134.58400 139.49600 1.000 50.60286 40 GLY C CA 1
ATOM 6509 C C . GLY C 1 40 ? 153.15800 135.90900 138.77600 1.000 50.60286 40 GLY C C 1
ATOM 6510 O O . GLY C 1 40 ? 153.78000 136.83900 139.29700 1.000 50.60286 40 GLY C O 1
ATOM 6511 N N . LEU C 1 41 ? 152.64800 135.98100 137.54200 1.000 51.06138 41 LEU C N 1
ATOM 6512 C CA . LEU C 1 41 ? 152.70900 137.16000 136.67100 1.000 51.06138 41 LEU C CA 1
ATOM 6513 C C . LEU C 1 41 ? 151.93600 138.36600 137.23500 1.000 51.06138 41 LEU C C 1
ATOM 6514 O O . LEU C 1 41 ? 151.14000 138.25500 138.16300 1.000 51.06138 41 LEU C O 1
ATOM 6519 N N . THR C 1 42 ? 152.19800 139.54400 136.63900 1.000 53.06058 42 THR C N 1
ATOM 6520 C CA . THR C 1 42 ? 151.60800 140.83000 137.01800 1.000 53.06058 42 THR C CA 1
ATOM 6521 C C . THR C 1 42 ? 151.07400 141.59100 135.80300 1.000 53.06058 42 THR C C 1
ATOM 6522 O O . THR C 1 42 ? 151.70900 141.59300 134.74700 1.000 53.06058 42 THR C O 1
ATOM 6526 N N . TYR C 1 43 ? 149.90900 142.24400 135.95500 1.000 54.41983 43 TYR C N 1
ATOM 6527 C CA . TYR C 1 43 ? 149.24300 142.95100 134.85800 1.000 54.41983 43 TYR C CA 1
ATOM 6528 C C . TYR C 1 43 ? 148.72700 144.32300 135.30000 1.000 54.41983 43 TYR C C 1
ATOM 6529 O O . TYR C 1 43 ? 148.52900 144.57600 136.49000 1.000 54.41983 43 TYR C O 1
ATOM 6538 N N . ASN C 1 44 ? 148.48900 145.20900 134.32400 1.000 55.57782 44 ASN C N 1
ATOM 6539 C CA . ASN C 1 44 ? 147.79200 146.47500 134.54900 1.000 55.57782 44 ASN C CA 1
ATOM 6540 C C . ASN C 1 44 ? 146.30700 146.36300 134.16400 1.000 55.57782 44 ASN C C 1
ATOM 6541 O O . ASN C 1 44 ? 145.88300 145.41300 133.50800 1.000 55.57782 44 ASN C O 1
ATOM 6546 N N . TYR C 1 45 ? 145.51400 147.35100 134.59100 1.000 56.60286 45 TYR C N 1
ATOM 6547 C CA . TYR C 1 45 ? 144.05500 147.34100 134.46900 1.000 56.60286 45 TYR C CA 1
ATOM 6548 C C . TYR C 1 45 ? 143.54200 148.42400 133.51200 1.000 56.60286 45 TYR C C 1
ATOM 6549 O O . TYR C 1 45 ? 143.89000 149.59500 133.67000 1.000 56.60286 45 TYR C O 1
ATOM 6558 N N . LYS C 1 46 ? 142.73400 148.04300 132.51200 1.000 55.78751 46 LYS C N 1
ATOM 6559 C CA . LYS C 1 46 ? 142.12100 148.98400 131.56600 1.000 55.78751 46 LYS C CA 1
ATOM 6560 C C . LYS C 1 46 ? 140.59900 148.86400 131.51400 1.000 55.78751 46 LYS C C 1
ATOM 6561 O O . LYS C 1 46 ? 140.06400 147.75500 131.53000 1.000 55.78751 46 LYS C O 1
ATOM 6567 N N . ILE C 1 47 ? 139.89200 150.00600 131.42700 1.000 58.26417 47 ILE C N 1
ATOM 6568 C CA . ILE C 1 47 ? 138.43200 150.01000 131.28900 1.000 58.26417 47 ILE C CA 1
ATOM 6569 C C . ILE C 1 47 ? 137.98400 150.94600 130.16500 1.000 58.26417 47 ILE C C 1
ATOM 6570 O O . ILE C 1 47 ? 138.65100 151.92800 129.83900 1.000 58.26417 47 ILE C O 1
ATOM 6575 N N . LYS C 1 48 ? 136.83800 150.61400 129.56600 1.000 60.09480 48 LYS C N 1
ATOM 6576 C CA . LYS C 1 48 ? 136.23800 151.34100 128.44000 1.000 60.09480 48 LYS C CA 1
ATOM 6577 C C . LYS C 1 48 ? 136.08200 152.84900 128.65700 1.000 60.09480 48 LYS C C 1
ATOM 6578 O O . LYS C 1 48 ? 135.63100 153.30000 129.71100 1.000 60.09480 48 LYS C O 1
ATOM 6584 N N . GLY C 1 49 ? 136.45600 153.62700 127.63300 1.000 61.96966 49 GLY C N 1
ATOM 6585 C CA . GLY C 1 49 ? 136.38900 155.08300 127.63200 1.000 61.96966 49 GLY C CA 1
ATOM 6586 C C . GLY C 1 49 ? 135.28600 155.72500 126.80100 1.000 61.96966 49 GLY C C 1
ATOM 6587 O O . GLY C 1 49 ? 134.19200 155.17100 126.69500 1.000 61.96966 49 GLY C O 1
ATOM 6588 N N . SER C 1 50 ? 135.55100 156.91000 126.23000 1.000 63.31438 50 SER C N 1
ATOM 6589 C CA . SER C 1 50 ? 134.57500 157.63000 125.41200 1.000 63.31438 50 SER C CA 1
ATOM 6590 C C . SER C 1 50 ? 134.37400 156.99100 124.03000 1.000 63.31438 50 SER C C 1
ATOM 6591 O O . SER C 1 50 ? 135.29200 156.38600 123.47700 1.000 63.31438 50 SER C O 1
ATOM 6594 N N . PRO C 1 51 ? 133.18000 157.13300 123.45500 1.000 62.28001 51 PRO C N 1
ATOM 6595 C CA . PRO C 1 51 ? 132.85300 156.53400 122.15600 1.000 62.28001 51 PRO C CA 1
ATOM 6596 C C . PRO C 1 51 ? 133.11100 157.37800 120.90700 1.000 62.28001 51 PRO C C 1
ATOM 6597 O O . PRO C 1 51 ? 133.35300 158.58200 120.96500 1.000 62.28001 51 PRO C O 1
ATOM 6601 N N . SER C 1 52 ? 133.04000 156.69200 119.75800 1.000 57.12025 52 SER C N 1
ATOM 6602 C CA . SER C 1 52 ? 133.03300 157.24000 118.40200 1.000 57.12025 52 SER C CA 1
ATOM 6603 C C . SER C 1 52 ? 132.05800 156.38800 117.59000 1.000 57.12025 52 SER C C 1
ATOM 6604 O O . SER C 1 52 ? 131.96900 155.18500 117.83100 1.000 57.12025 52 SER C O 1
ATOM 6607 N N . THR C 1 53 ? 131.33100 156.97500 116.62600 1.000 52.96691 53 THR C N 1
ATOM 6608 C CA . THR C 1 53 ? 130.27800 156.21200 115.94500 1.000 52.96691 53 THR C CA 1
ATOM 6609 C C . THR C 1 53 ? 130.23500 156.40100 114.42700 1.000 52.96691 53 THR C C 1
ATOM 6610 O O . THR C 1 53 ? 130.68000 157.41000 113.88100 1.000 52.96691 53 THR C O 1
ATOM 6614 N N . LYS C 1 54 ? 129.64900 155.38500 113.76700 1.000 49.11097 54 LYS C N 1
ATOM 6615 C CA . LYS C 1 54 ? 129.44400 155.25300 112.32300 1.000 49.11097 54 LYS C CA 1
ATOM 6616 C C . LYS C 1 54 ? 128.01700 154.77300 112.03800 1.000 49.11097 54 LYS C C 1
ATOM 6617 O O . LYS C 1 54 ? 127.35200 154.22600 112.91500 1.000 49.11097 54 LYS C O 1
ATOM 6623 N N . LEU C 1 55 ? 127.54300 154.97400 110.80100 1.000 46.85374 55 LEU C N 1
ATOM 6624 C CA . LEU C 1 55 ? 126.17900 154.63400 110.37700 1.000 46.85374 55 LEU C CA 1
ATOM 6625 C C . LEU C 1 55 ? 126.13100 153.48400 109.36700 1.000 46.85374 55 LEU C C 1
ATOM 6626 O O . LEU C 1 55 ? 126.91400 153.46500 108.41600 1.000 46.85374 55 LEU C O 1
ATOM 6631 N N . MET C 1 56 ? 125.19800 152.53200 109.56500 1.000 46.85794 56 MET C N 1
ATOM 6632 C CA . MET C 1 56 ? 125.00900 151.38100 108.67500 1.000 46.85794 56 MET C CA 1
ATOM 6633 C C . MET C 1 56 ? 123.52400 151.10400 108.42000 1.000 46.85794 56 MET C C 1
ATOM 6634 O O . MET C 1 56 ? 122.70800 151.24100 109.32900 1.000 46.85794 56 MET C O 1
ATOM 6639 N N . VAL C 1 57 ? 123.15700 150.75300 107.18000 1.000 45.59682 57 VAL C N 1
ATOM 6640 C CA . VAL C 1 57 ? 121.78900 150.35000 106.82200 1.000 45.59682 57 VAL C CA 1
ATOM 6641 C C . VAL C 1 57 ? 121.76500 148.90800 106.31400 1.000 45.59682 57 VAL C C 1
ATOM 6642 O O . VAL C 1 57 ? 122.50100 148.56700 105.38500 1.000 45.59682 57 VAL C O 1
ATOM 6646 N N . VAL C 1 58 ? 120.91700 148.06700 106.91400 1.000 44.52986 58 VAL C N 1
ATOM 6647 C CA . VAL C 1 58 ? 120.72100 146.67900 106.48300 1.000 44.52986 58 VAL C CA 1
ATOM 6648 C C . VAL C 1 58 ? 119.37900 146.56400 105.76400 1.000 44.52986 58 VAL C C 1
ATOM 6649 O O . VAL C 1 58 ? 118.32700 146.82500 106.36200 1.000 44.52986 58 VAL C O 1
ATOM 6653 N N . LYS C 1 59 ? 119.41400 146.19400 104.47900 1.000 42.89823 59 LYS C N 1
ATOM 6654 C CA . LYS C 1 59 ? 118.21300 146.02600 103.66700 1.000 42.89823 59 LYS C CA 1
ATOM 6655 C C . LYS C 1 59 ? 117.66100 144.60900 103.73700 1.000 42.89823 59 LYS C C 1
ATOM 6656 O O . LYS C 1 59 ? 118.40200 143.64100 103.55500 1.000 42.89823 59 LYS C O 1
ATOM 6662 N N . LEU C 1 60 ? 116.35300 144.49000 103.97200 1.000 42.38413 60 LEU C N 1
ATOM 6663 C CA . LEU C 1 60 ? 115.68900 143.19400 104.02300 1.000 42.38413 60 LEU C CA 1
ATOM 6664 C C . LEU C 1 60 ? 114.96900 142.82800 102.73100 1.000 42.38413 60 LEU C C 1
ATOM 6665 O O . LEU C 1 60 ? 114.76400 141.63900 102.48200 1.000 42.38413 60 LEU C O 1
ATOM 6670 N N . ILE C 1 61 ? 114.58000 143.79600 101.90800 1.000 45.10968 61 ILE C N 1
ATOM 6671 C CA . ILE C 1 61 ? 113.95900 143.53100 100.61300 1.000 45.10968 61 ILE C CA 1
ATOM 6672 C C . ILE C 1 61 ? 114.98500 143.82800 99.51600 1.000 45.10968 61 ILE C C 1
ATOM 6673 O O . ILE C 1 61 ? 115.34300 144.99400 99.30900 1.000 45.10968 61 ILE C O 1
ATOM 6678 N N . PRO C 1 62 ? 115.46400 142.81800 98.79100 1.000 49.75253 62 PRO C N 1
ATOM 6679 C CA . PRO C 1 62 ? 116.48600 143.02500 97.75800 1.000 49.75253 62 PRO C CA 1
ATOM 6680 C C . PRO C 1 62 ? 115.95700 143.62300 96.46000 1.000 49.75253 62 PRO C C 1
ATOM 6681 O O . PRO C 1 62 ? 114.76700 143.59200 96.15900 1.000 49.75253 62 PRO C O 1
ATOM 6685 N N . ASN C 1 63 ? 116.89100 144.18900 95.69500 1.000 53.00811 63 ASN C N 1
ATOM 6686 C CA . ASN C 1 63 ? 116.64500 144.75600 94.36400 1.000 53.00811 63 ASN C CA 1
ATOM 6687 C C . ASN C 1 63 ? 116.76800 143.66500 93.29500 1.000 53.00811 63 ASN C C 1
ATOM 6688 O O . ASN C 1 63 ? 117.82100 143.46600 92.69700 1.000 53.00811 63 ASN C O 1
ATOM 6693 N N . ILE C 1 64 ? 115.66100 142.94900 93.05400 1.000 55.10651 64 ILE C N 1
ATOM 6694 C CA . ILE C 1 64 ? 115.57400 141.80400 92.14100 1.000 55.10651 64 ILE C CA 1
ATOM 6695 C C . ILE C 1 64 ? 115.44800 142.20400 90.67500 1.000 55.10651 64 ILE C C 1
ATOM 6696 O O . ILE C 1 64 ? 115.37800 141.33500 89.80300 1.000 55.10651 64 ILE C O 1
ATOM 6701 N N . ASP C 1 65 ? 115.51700 143.49200 90.36600 1.000 56.75470 65 ASP C N 1
ATOM 6702 C CA . ASP C 1 65 ? 115.14900 144.04900 89.06300 1.000 56.75470 65 ASP C CA 1
ATOM 6703 C C . ASP C 1 65 ? 115.79100 143.40100 87.83100 1.000 56.75470 65 ASP C C 1
ATOM 6704 O O . ASP C 1 65 ? 115.27900 143.59800 86.72500 1.000 56.75470 65 ASP C O 1
ATOM 6709 N N . SER C 1 66 ? 116.88400 142.64500 87.96700 1.000 56.04737 66 SER C N 1
ATOM 6710 C CA . SER C 1 66 ? 117.49800 141.98700 86.80500 1.000 56.04737 66 SER C CA 1
ATOM 6711 C C . SER C 1 66 ? 116.80900 140.69600 86.35500 1.000 56.04737 66 SER C C 1
ATOM 6712 O O . SER C 1 66 ? 116.90700 140.34300 85.17500 1.000 56.04737 66 SER C O 1
ATOM 6715 N N . VAL C 1 67 ? 116.12700 139.98200 87.25300 1.000 55.44130 67 VAL C N 1
ATOM 6716 C CA . VAL C 1 67 ? 115.40300 138.74600 86.97000 1.000 55.44130 67 VAL C CA 1
ATOM 6717 C C . VAL C 1 67 ? 113.90800 138.88100 87.23400 1.000 55.44130 67 VAL C C 1
ATOM 6718 O O . VAL C 1 67 ? 113.21100 137.88000 87.32800 1.000 55.44130 67 VAL C O 1
ATOM 6722 N N . LYS C 1 68 ? 113.42100 140.11000 87.38600 1.000 57.45427 68 LYS C N 1
ATOM 6723 C CA . LYS C 1 68 ? 112.06400 140.42900 87.83100 1.000 57.45427 68 LYS C CA 1
ATOM 6724 C C . LYS C 1 68 ? 110.93300 139.64000 87.17300 1.000 57.45427 68 LYS C C 1
ATOM 6725 O O . LYS C 1 68 ? 110.01300 139.18100 87.85500 1.000 57.45427 68 LYS C O 1
ATOM 6731 N N . ASN C 1 69 ? 110.97200 139.47900 85.85500 1.000 59.25843 69 ASN C N 1
ATOM 6732 C CA . ASN C 1 69 ? 109.86500 138.84600 85.14500 1.000 59.25843 69 ASN C CA 1
ATOM 6733 C C . ASN C 1 69 ? 109.62800 137.38700 85.53300 1.000 59.25843 69 ASN C C 1
ATOM 6734 O O . ASN C 1 69 ? 108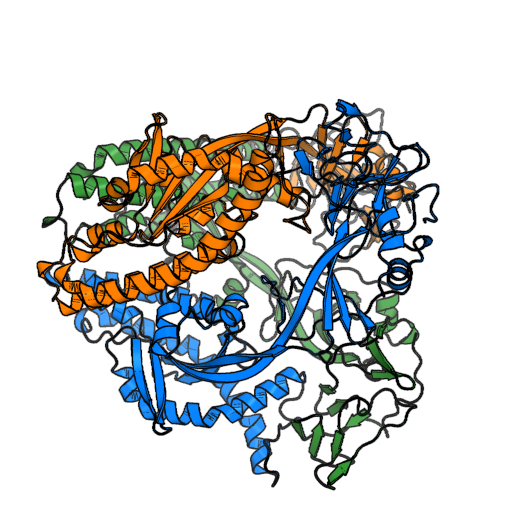.49400 136.90600 85.44800 1.000 59.25843 69 ASN C O 1
ATOM 6739 N N . CYS C 1 70 ? 110.66500 136.66500 85.94400 1.000 59.09865 70 CYS C N 1
ATOM 6740 C CA . CYS C 1 70 ? 110.56400 135.24600 86.27600 1.000 59.09865 70 CYS C CA 1
ATOM 6741 C C . CYS C 1 70 ? 110.15100 134.92300 87.71000 1.000 59.09865 70 CYS C C 1
ATOM 6742 O O . CYS C 1 70 ? 109.80800 133.76900 87.97500 1.000 59.09865 70 CYS C O 1
ATOM 6745 N N . THR C 1 71 ? 110.17900 135.87800 88.64600 1.000 56.27384 71 THR C N 1
ATOM 6746 C CA . THR C 1 71 ? 110.03100 135.55800 90.06600 1.000 56.27384 71 THR C CA 1
ATOM 6747 C C . THR C 1 71 ? 108.97700 136.38500 90.80200 1.000 56.27384 71 THR C C 1
ATOM 6748 O O . THR C 1 71 ? 109.03200 136.46400 92.03100 1.000 56.27384 71 THR C O 1
ATOM 6752 N N . GLN C 1 72 ? 108.04400 137.02500 90.09500 1.000 55.87067 72 GLN C N 1
ATOM 6753 C CA . GLN C 1 72 ? 107.11700 137.96800 90.72600 1.000 55.87067 72 GLN C CA 1
ATOM 6754 C C . GLN C 1 72 ? 106.22000 137.33300 91.79700 1.000 55.87067 72 GLN C C 1
ATOM 6755 O O . GLN C 1 72 ? 106.00500 137.92400 92.86600 1.000 55.87067 72 GLN C O 1
ATOM 6761 N N . LYS C 1 73 ? 105.71600 136.12500 91.54900 1.000 54.54271 73 LYS C N 1
ATOM 6762 C CA . LYS C 1 73 ? 104.86100 135.42800 92.51400 1.000 54.54271 73 LYS C CA 1
ATOM 6763 C C . LYS C 1 73 ? 105.53000 135.21100 93.87400 1.000 54.54271 73 LYS C C 1
ATOM 6764 O O . LYS C 1 73 ? 104.91600 135.44700 94.91700 1.000 54.54271 73 LYS C O 1
ATOM 6770 N N . GLN C 1 74 ? 106.76600 134.71900 93.89000 1.000 52.28519 74 GLN C N 1
ATOM 6771 C CA . GLN C 1 74 ? 107.47400 134.48400 95.14900 1.000 52.28519 74 GLN C CA 1
ATOM 6772 C C . GLN C 1 74 ? 107.87800 135.77900 95.85700 1.000 52.28519 74 GLN C C 1
ATOM 6773 O O . GLN C 1 74 ? 107.87100 135.85300 97.10000 1.000 52.28519 74 GLN C O 1
ATOM 6779 N N . TYR C 1 75 ? 108.17000 136.82400 95.08600 1.000 52.72099 75 TYR C N 1
ATOM 6780 C CA . TYR C 1 75 ? 108.56700 138.11000 95.64700 1.000 52.72099 75 TYR C CA 1
ATOM 6781 C C . TYR C 1 75 ? 107.41000 138.78700 96.37900 1.000 52.72099 75 TYR C C 1
ATOM 6782 O O . TYR C 1 75 ? 107.58200 139.30400 97.50000 1.000 52.72099 75 TYR C O 1
ATOM 6791 N N . ASP C 1 76 ? 106.22200 138.79900 95.76400 1.000 53.06079 76 ASP C N 1
ATOM 6792 C CA . ASP C 1 76 ? 105.07000 139.41100 96.42100 1.000 53.06079 76 ASP C CA 1
ATOM 6793 C C . ASP C 1 76 ? 104.73800 138.72600 97.74300 1.000 53.06079 76 ASP C C 1
ATOM 6794 O O . ASP C 1 76 ? 104.32000 139.38500 98.69700 1.000 53.06079 76 ASP C O 1
ATOM 6799 N N . GLU C 1 77 ? 104.90200 137.40500 97.81700 1.000 51.84655 77 GLU C N 1
ATOM 6800 C CA . GLU C 1 77 ? 104.67100 136.68500 99.06800 1.000 51.84655 77 GLU C CA 1
ATOM 6801 C C . GLU C 1 77 ? 105.70000 137.03400 100.13500 1.000 51.84655 77 GLU C C 1
ATOM 6802 O O . GLU C 1 77 ? 105.37000 137.08800 101.32200 1.000 51.84655 77 GLU C O 1
ATOM 6808 N N . TYR C 1 78 ? 106.95500 137.24300 99.73600 1.000 47.31834 78 TYR C N 1
ATOM 6809 C CA . TYR C 1 78 ? 108.00400 137.56600 100.70600 1.000 47.31834 78 TYR C CA 1
ATOM 6810 C C . TYR C 1 78 ? 107.81900 138.94200 101.35600 1.000 47.31834 78 TYR C C 1
ATOM 6811 O O . TYR C 1 78 ? 108.00700 139.09800 102.57900 1.000 47.31834 78 TYR C O 1
ATOM 6820 N N . LYS C 1 79 ? 107.46300 139.95300 100.55800 1.000 48.72576 79 LYS C N 1
ATOM 6821 C CA . LYS C 1 79 ? 107.30600 141.30900 101.10000 1.000 48.72576 79 LYS C CA 1
ATOM 6822 C C . LYS C 1 79 ? 106.26500 141.42600 102.22100 1.000 48.72576 79 LYS C C 1
ATOM 6823 O O . LYS C 1 79 ? 106.50500 142.12500 103.21700 1.000 48.72576 79 LYS C O 1
ATOM 6829 N N . ASN C 1 80 ? 105.11500 140.75600 102.09600 1.000 49.61590 80 ASN C N 1
ATOM 6830 C CA . ASN C 1 80 ? 104.09100 140.82200 103.14300 1.000 49.61590 80 ASN C CA 1
ATOM 6831 C C . ASN C 1 80 ? 104.56700 140.25100 104.47600 1.000 49.61590 80 ASN C C 1
ATOM 6832 O O . ASN C 1 80 ? 104.26100 140.80000 105.54400 1.000 49.61590 80 ASN C O 1
ATOM 6837 N N . LEU C 1 81 ? 105.34400 139.17600 104.43700 1.000 48.84681 81 LEU C N 1
ATOM 6838 C CA . LEU C 1 81 ? 105.86500 138.58200 105.66000 1.000 48.84681 81 LEU C CA 1
ATOM 6839 C C . LEU C 1 81 ? 106.88800 139.49000 106.32800 1.000 48.84681 81 LEU C C 1
ATOM 6840 O O . LEU C 1 81 ? 106.88400 139.64800 107.56000 1.000 48.84681 81 LEU C O 1
ATOM 6845 N N . VAL C 1 82 ? 107.71900 140.16300 105.52600 1.000 48.56292 82 VAL C N 1
ATOM 6846 C CA . VAL C 1 82 ? 108.66600 141.12300 106.10100 1.000 48.56292 82 VAL C CA 1
ATOM 6847 C C . VAL C 1 82 ? 107.93600 142.28300 106.78200 1.000 48.56292 82 VAL C C 1
ATOM 6848 O O . VAL C 1 82 ? 108.28300 142.68500 107.90200 1.000 48.56292 82 VAL C O 1
ATOM 6852 N N . ARG C 1 83 ? 106.93700 142.85700 106.11200 1.000 49.71825 83 ARG C N 1
ATOM 6853 C CA . ARG C 1 83 ? 106.21700 143.99000 106.69800 1.000 49.71825 83 ARG C CA 1
ATOM 6854 C C . ARG C 1 83 ? 105.49500 143.62000 107.99500 1.000 49.71825 83 ARG C C 1
ATOM 6855 O O . ARG C 1 83 ? 105.50300 144.39800 108.96300 1.000 49.71825 83 ARG C O 1
ATOM 6863 N N . LYS C 1 84 ? 104.84500 142.45100 108.02900 1.000 51.00886 84 LYS C N 1
ATOM 6864 C CA . LYS C 1 84 ? 104.25400 141.97000 109.27900 1.000 51.00886 84 LYS C CA 1
ATOM 6865 C C . LYS C 1 84 ? 105.29200 141.84000 110.38600 1.000 51.00886 84 LYS C C 1
ATOM 6866 O O . LYS C 1 84 ? 104.98900 142.08500 111.55700 1.000 51.00886 84 LYS C O 1
ATOM 6872 N N . ALA C 1 85 ? 106.51700 141.43500 110.04200 1.000 52.46446 85 ALA C N 1
ATOM 6873 C CA . ALA C 1 85 ? 107.55100 141.29700 111.06600 1.000 52.46446 85 ALA C CA 1
ATOM 6874 C C . ALA C 1 85 ? 108.05600 142.64000 111.58400 1.000 52.46446 85 ALA C C 1
ATOM 6875 O O . ALA C 1 85 ? 108.41000 142.74900 112.76200 1.000 52.46446 85 ALA C O 1
ATOM 6877 N N . LEU C 1 86 ? 108.10200 143.66400 110.73200 1.000 50.71432 86 LEU C N 1
ATOM 6878 C CA . LEU C 1 86 ? 108.59800 144.97800 111.15200 1.000 50.71432 86 LEU C CA 1
ATOM 6879 C C . LEU C 1 86 ? 107.57300 145.85700 111.86600 1.000 50.71432 86 LEU C C 1
ATOM 6880 O O . LEU C 1 86 ? 107.97500 146.73500 112.63000 1.000 50.71432 86 LEU C O 1
ATOM 6885 N N . GLU C 1 87 ? 106.27600 145.68600 111.62500 1.000 54.95913 87 GLU C N 1
ATOM 6886 C CA . GLU C 1 87 ? 105.28000 146.55200 112.27100 1.000 54.95913 87 GLU C CA 1
ATOM 6887 C C . GLU C 1 87 ? 105.32600 146.66100 113.80300 1.000 54.95913 87 GLU C C 1
ATOM 6888 O O . GLU C 1 87 ? 105.11600 147.77500 114.30900 1.000 54.95913 87 GLU C O 1
ATOM 6894 N N . PRO C 1 88 ? 105.53500 145.60000 114.58900 1.000 52.42894 88 PRO C N 1
ATOM 6895 C CA . PRO C 1 88 ? 105.64600 145.78200 116.05100 1.000 52.42894 88 PRO C CA 1
ATOM 6896 C C . PRO C 1 88 ? 106.84100 146.59900 116.53700 1.000 52.42894 88 PRO C C 1
ATOM 6897 O O . PRO C 1 88 ? 106.74800 147.19700 117.61200 1.000 52.42894 88 PRO C O 1
ATOM 6901 N N . VAL C 1 89 ? 107.96200 146.61800 115.81400 1.000 51.54997 89 VAL C N 1
ATOM 6902 C CA . VAL C 1 89 ? 109.18800 147.28000 116.27300 1.000 51.54997 89 VAL C CA 1
ATOM 6903 C C . VAL C 1 89 ? 109.05800 148.80200 116.23700 1.000 51.54997 89 VAL C C 1
ATOM 6904 O O . VAL C 1 89 ? 109.49100 149.51300 117.16500 1.000 51.54997 89 VAL C O 1
ATOM 6908 N N . LYS C 1 90 ? 108.45800 149.32800 115.17600 1.000 53.78055 90 LYS C N 1
ATOM 6909 C CA . LYS C 1 90 ? 108.30500 150.76800 115.06000 1.000 53.78055 90 LYS C CA 1
ATOM 6910 C C . LYS C 1 90 ? 107.44100 151.36100 116.16400 1.000 53.78055 90 LYS C C 1
ATOM 6911 O O . LYS C 1 90 ? 107.67000 152.50300 116.56700 1.000 53.78055 90 LYS C O 1
ATOM 6917 N N . MET C 1 91 ? 106.43800 150.63600 116.65800 1.000 56.56917 91 MET C N 1
ATOM 6918 C CA . MET C 1 91 ? 105.65100 151.19500 117.75500 1.000 56.56917 91 MET C CA 1
ATOM 6919 C C . MET C 1 91 ? 106.42200 151.26800 119.07100 1.000 56.56917 91 MET C C 1
ATOM 6920 O O . MET C 1 91 ? 106.21800 152.20900 119.84400 1.000 56.56917 91 MET C O 1
ATOM 6925 N N . ALA C 1 92 ? 107.36600 150.36000 119.30800 1.000 52.09857 92 ALA C N 1
ATOM 6926 C CA . ALA C 1 92 ? 108.20500 150.46000 120.49800 1.000 52.09857 92 ALA C CA 1
ATOM 6927 C C . ALA C 1 92 ? 109.11500 151.67700 120.41900 1.000 52.09857 92 ALA C C 1
ATOM 6928 O O . ALA C 1 92 ? 109.26700 152.42900 121.39800 1.000 52.09857 92 ALA C O 1
ATOM 6930 N N . ILE C 1 93 ? 109.63700 151.94900 119.22400 1.000 51.77175 93 ILE C N 1
ATOM 6931 C CA . ILE C 1 93 ? 110.48500 153.12800 119.05000 1.000 51.77175 93 ILE C CA 1
ATOM 6932 C C . ILE C 1 93 ? 109.67000 154.41700 119.18900 1.000 51.77175 93 ILE C C 1
ATOM 6933 O O . ILE C 1 93 ? 110.05400 155.32800 119.93700 1.000 51.77175 93 ILE C O 1
ATOM 6938 N N . ASP C 1 94 ? 108.55600 154.52800 118.46200 1.000 54.11071 94 ASP C N 1
ATOM 6939 C CA . ASP C 1 94 ? 107.73100 155.73100 118.54000 1.000 54.11071 94 ASP C CA 1
ATOM 6940 C C . ASP C 1 94 ? 107.20900 155.99900 119.94600 1.000 54.11071 94 ASP C C 1
ATOM 6941 O O . ASP C 1 94 ? 107.13600 157.16700 120.37500 1.000 54.11071 94 ASP C O 1
ATOM 6946 N N . THR C 1 95 ? 106.92400 154.94300 120.71100 1.000 53.10057 95 THR C N 1
ATOM 6947 C CA . THR C 1 95 ? 106.47300 155.13200 122.08300 1.000 53.10057 95 THR C CA 1
ATOM 6948 C C . THR C 1 95 ? 107.55800 155.77700 122.92400 1.000 53.10057 95 THR C C 1
ATOM 6949 O O . THR C 1 95 ? 107.29500 156.73400 123.65400 1.000 53.10057 95 THR C O 1
ATOM 6953 N N . MET C 1 96 ? 108.79400 155.28100 122.83000 1.000 54.74417 96 MET C N 1
ATOM 6954 C CA . MET C 1 96 ? 109.84100 155.87600 123.66200 1.000 54.74417 96 MET C CA 1
ATOM 6955 C C . MET C 1 96 ? 110.17500 157.30500 123.23900 1.000 54.74417 96 MET C C 1
ATOM 6956 O O . MET C 1 96 ? 110.49400 158.14000 124.08800 1.000 54.74417 96 MET C O 1
ATOM 6961 N N . LEU C 1 97 ? 110.12900 157.61100 121.94300 1.000 55.56460 97 LEU C N 1
ATOM 6962 C CA . LEU C 1 97 ? 110.37300 158.99100 121.51300 1.000 55.56460 97 LEU C CA 1
ATOM 6963 C C . LEU C 1 97 ? 109.33100 159.97600 122.04900 1.000 55.56460 97 LEU C C 1
ATOM 6964 O O . LEU C 1 97 ? 109.66300 161.14000 122.34700 1.000 55.56460 97 LEU C O 1
ATOM 6969 N N . ASN C 1 98 ? 108.08100 159.53400 122.21000 1.000 58.17449 98 ASN C N 1
ATOM 6970 C CA . ASN C 1 98 ? 107.07300 160.45100 122.74700 1.000 58.17449 98 ASN C CA 1
ATOM 6971 C C . ASN C 1 98 ? 107.27300 160.79500 124.22500 1.000 58.17449 98 ASN C C 1
ATOM 6972 O O . ASN C 1 98 ? 106.91600 161.90100 124.63900 1.000 58.17449 98 ASN C O 1
ATOM 6977 N N . ASN C 1 99 ? 107.86700 159.90700 125.02600 1.000 56.25114 99 ASN C N 1
ATOM 6978 C CA . ASN C 1 99 ? 108.07500 160.22100 126.44000 1.000 56.25114 99 ASN C CA 1
ATOM 6979 C C . ASN C 1 99 ? 109.08500 161.34100 126.65500 1.000 56.25114 99 ASN C C 1
ATOM 6980 O O . ASN C 1 99 ? 109.04000 162.00500 127.69100 1.000 56.25114 99 ASN C O 1
ATOM 6985 N N . VAL C 1 100 ? 110.00600 161.55100 125.72400 1.000 59.44926 100 VAL C N 1
ATOM 6986 C CA . VAL C 1 100 ? 110.96400 162.65000 125.81800 1.000 59.44926 100 VAL C CA 1
ATOM 6987 C C . VAL C 1 100 ? 110.39600 163.91800 125.19500 1.000 59.44926 100 VAL C C 1
ATOM 6988 O O . VAL C 1 100 ? 110.52300 165.01200 125.75600 1.000 59.44926 100 VAL C O 1
ATOM 6992 N N . LYS C 1 101 ? 109.79000 163.79100 124.00800 1.000 65.02278 101 LYS C N 1
ATOM 6993 C CA . LYS C 1 101 ? 109.16900 164.95300 123.37200 1.000 65.02278 101 LYS C CA 1
ATOM 6994 C C . LYS C 1 101 ? 108.10200 165.59400 124.26100 1.000 65.02278 101 LYS C C 1
ATOM 6995 O O . LYS C 1 101 ? 107.98100 166.82300 124.30300 1.000 65.02278 101 LYS C O 1
ATOM 7001 N N . SER C 1 102 ? 107.31900 164.78400 124.97800 1.000 68.72315 102 SER C N 1
ATOM 7002 C CA . SER C 1 102 ? 106.30500 165.30600 125.89000 1.000 68.72315 102 SER C CA 1
ATOM 7003 C C . SER C 1 102 ? 106.88500 166.14300 127.02900 1.000 68.72315 102 SER C C 1
ATOM 7004 O O . SER C 1 102 ? 106.16500 166.96300 127.60600 1.000 68.72315 102 SER C O 1
ATOM 7007 N N . GLY C 1 103 ? 108.15200 165.94700 127.37300 1.000 69.76240 103 GLY C N 1
ATOM 7008 C CA . GLY C 1 103 ? 108.84600 166.76900 128.34900 1.000 69.76240 103 GLY C CA 1
ATOM 7009 C C . GLY C 1 103 ? 109.44700 168.03000 127.75600 1.000 69.76240 103 GLY C C 1
ATOM 7010 O O . GLY C 1 103 ? 109.27300 169.12700 128.29200 1.000 69.76240 103 GLY C O 1
ATOM 7011 N N . ASN C 1 104 ? 110.17400 167.86700 126.64500 1.000 71.38486 104 ASN C N 1
ATOM 7012 C CA . ASN C 1 104 ? 110.84500 168.99200 125.99100 1.000 71.38486 104 ASN C CA 1
ATOM 7013 C C . ASN C 1 104 ? 109.90100 170.12800 125.60600 1.000 71.38486 104 ASN C C 1
ATOM 7014 O O . ASN C 1 104 ? 110.30900 171.29400 125.61200 1.000 71.38486 104 ASN C O 1
ATOM 7019 N N . ASN C 1 105 ? 108.65500 169.82400 125.24700 1.000 76.13295 105 ASN C N 1
ATOM 7020 C CA . ASN C 1 105 ? 107.70900 170.86900 124.87000 1.000 76.13295 105 ASN C CA 1
ATOM 7021 C C . ASN C 1 105 ? 107.14700 171.66400 126.04600 1.000 76.13295 105 ASN C C 1
ATOM 7022 O O . ASN C 1 105 ? 106.60100 172.74900 125.82500 1.000 76.13295 105 ASN C O 1
ATOM 7027 N N . LYS C 1 106 ? 107.24300 171.16800 127.27500 1.000 78.42815 106 LYS C N 1
ATOM 7028 C CA . LYS C 1 106 ? 106.71000 171.92200 128.40700 1.000 78.42815 106 LYS C CA 1
ATOM 7029 C C . LYS C 1 106 ? 107.69900 172.89200 129.05500 1.000 78.42815 106 LYS C C 1
ATOM 7030 O O . LYS C 1 106 ? 107.27100 173.94100 129.54900 1.000 78.42815 106 LYS C O 1
ATOM 7036 N N . TYR C 1 107 ? 109.00100 172.59500 129.06700 1.000 78.18473 107 TYR C N 1
ATOM 7037 C CA . TYR C 1 107 ? 109.95600 173.33300 129.88800 1.000 78.18473 107 TYR C CA 1
ATOM 7038 C C . TYR C 1 107 ? 111.08900 173.97200 129.08600 1.000 78.18473 107 TYR C C 1
ATOM 7039 O O . TYR C 1 107 ? 111.45400 173.51400 128.00000 1.000 78.18473 107 TYR C O 1
ATOM 7048 N N . ARG C 1 108 ? 111.63500 175.05300 129.65800 1.000 83.19772 108 ARG C N 1
ATOM 7049 C CA . ARG C 1 108 ? 112.67800 175.88300 129.05300 1.000 83.19772 108 ARG C CA 1
ATOM 7050 C C . ARG C 1 108 ? 114.07900 175.27400 129.05600 1.000 83.19772 108 ARG C C 1
ATOM 7051 O O . ARG C 1 108 ? 114.94300 175.76600 128.32400 1.000 83.19772 108 ARG C O 1
ATOM 7059 N N . PHE C 1 109 ? 114.33400 174.24500 129.85900 1.000 79.88459 109 PHE C N 1
ATOM 7060 C CA . PHE C 1 109 ? 115.69500 173.76000 130.07200 1.000 79.88459 109 PHE C CA 1
ATOM 7061 C C . PHE C 1 109 ? 116.34700 173.26600 128.78200 1.000 79.88459 109 PHE C C 1
ATOM 7062 O O . PHE C 1 109 ? 115.68800 172.74500 127.88000 1.000 79.88459 109 PHE C O 1
ATOM 7070 N N . ALA C 1 110 ? 117.67100 173.44900 128.71300 1.000 78.13199 110 ALA C N 1
ATOM 7071 C CA . ALA C 1 110 ? 118.44800 173.14700 127.51400 1.000 78.13199 110 ALA C CA 1
ATOM 7072 C C . ALA C 1 110 ? 118.64100 171.65100 127.27300 1.000 78.13199 110 ALA C C 1
ATOM 7073 O O . ALA C 1 110 ? 118.84800 171.24400 126.12600 1.000 78.13199 110 ALA C O 1
ATOM 7075 N N . GLY C 1 111 ? 118.60600 170.82600 128.31800 1.000 72.23617 111 GLY C N 1
ATOM 7076 C CA . GLY C 1 111 ? 118.72300 169.39200 128.14600 1.000 72.23617 111 GLY C CA 1
ATOM 7077 C C . GLY C 1 111 ? 117.39200 168.70000 127.90500 1.000 72.23617 111 GLY C C 1
ATOM 7078 O O . GLY C 1 111 ? 116.32800 169.27400 128.10200 1.000 72.23617 111 GLY C O 1
ATOM 7079 N N . ALA C 1 112 ? 117.47700 167.45100 127.45100 1.000 66.67024 112 ALA C N 1
ATOM 7080 C CA . ALA C 1 112 ? 116.28900 166.62700 127.26500 1.000 66.67024 112 ALA C CA 1
ATOM 7081 C C . ALA C 1 112 ? 115.73000 166.17700 128.60900 1.000 66.67024 112 ALA C C 1
ATOM 7082 O O . ALA C 1 112 ? 116.48000 165.86700 129.53400 1.000 66.67024 112 ALA C O 1
ATOM 7084 N N . ILE C 1 113 ? 114.40200 166.12700 128.70700 1.000 63.75550 113 ILE C N 1
ATOM 7085 C CA . ILE C 1 113 ? 113.69600 165.81600 129.94500 1.000 63.75550 113 ILE C CA 1
ATOM 7086 C C . ILE C 1 113 ? 112.85000 164.55800 129.76400 1.000 63.75550 113 ILE C C 1
ATOM 7087 O O . ILE C 1 113 ? 112.03600 164.48800 128.84100 1.000 63.75550 113 ILE C O 1
ATOM 7092 N N . MET C 1 114 ? 113.03500 163.57100 130.64200 1.000 53.58039 114 MET C N 1
ATOM 7093 C CA . MET C 1 114 ? 112.23200 162.34800 130.63600 1.000 53.58039 114 MET C CA 1
ATOM 7094 C C . MET C 1 114 ? 110.95000 162.53500 131.44500 1.000 53.58039 114 MET C C 1
ATOM 7095 O O . MET C 1 114 ? 110.99900 162.98100 132.59000 1.000 53.58039 114 MET C O 1
ATOM 7100 N N . ALA C 1 115 ? 109.80700 162.19400 130.85300 1.000 49.93717 115 ALA C N 1
ATOM 7101 C CA . ALA C 1 115 ? 108.51600 162.21900 131.55000 1.000 49.93717 115 ALA C CA 1
ATOM 7102 C C . ALA C 1 115 ? 108.34500 160.97200 132.41100 1.000 49.93717 115 ALA C C 1
ATOM 7103 O O . ALA C 1 115 ? 108.09400 159.88200 131.89800 1.000 49.93717 115 ALA C O 1
ATOM 7105 N N . GLY C 1 116 ? 108.48200 161.12700 133.72600 1.000 47.49945 116 GLY C N 1
ATOM 7106 C CA . GLY C 1 116 ? 108.42400 159.98500 134.62100 1.000 47.49945 116 GLY C CA 1
ATOM 7107 C C . GLY C 1 116 ? 107.04500 159.39500 134.84300 1.000 47.49945 116 GLY C C 1
ATOM 7108 O O . GLY C 1 116 ? 106.92100 158.19900 135.11000 1.000 47.49945 116 GLY C O 1
ATOM 7109 N N . VAL C 1 117 ? 105.99700 160.21400 134.76800 1.000 47.12683 117 VAL C N 1
ATOM 7110 C CA . VAL C 1 117 ? 104.63900 159.71400 134.97700 1.000 47.12683 117 VAL C CA 1
ATOM 7111 C C . VAL C 1 117 ? 104.18100 158.83200 133.82100 1.000 47.12683 117 VAL C C 1
ATOM 7112 O O . VAL C 1 117 ? 103.51600 157.81200 134.03000 1.000 47.12683 117 VAL C O 1
ATOM 7116 N N . ALA C 1 118 ? 104.53000 159.19800 132.59200 1.000 44.71902 118 ALA C N 1
ATOM 7117 C CA . ALA C 1 118 ? 104.16400 158.38600 131.43800 1.000 44.71902 118 ALA C CA 1
ATOM 7118 C C . ALA C 1 118 ? 104.95300 157.08400 131.36300 1.000 44.71902 118 ALA C C 1
ATOM 7119 O O . ALA C 1 118 ? 104.41700 156.06400 130.92300 1.000 44.71902 118 ALA C O 1
ATOM 7121 N N . LEU C 1 119 ? 106.22700 157.09500 131.75500 1.000 44.83221 119 LEU C N 1
ATOM 7122 C CA . LEU C 1 119 ? 107.02700 155.87100 131.74100 1.000 44.83221 119 LEU C CA 1
ATOM 7123 C C . LEU C 1 119 ? 106.65400 154.91400 132.87700 1.000 44.83221 119 LEU C C 1
ATOM 7124 O O . LEU C 1 119 ? 106.53200 153.70600 132.65600 1.000 44.83221 119 LEU C O 1
ATOM 7129 N N . GLY C 1 120 ? 106.45800 155.42700 134.08600 1.000 43.42490 120 GLY C N 1
ATOM 7130 C CA . GLY C 1 120 ? 105.99600 154.63600 135.21200 1.000 43.42490 120 GLY C CA 1
ATOM 7131 C C . GLY C 1 120 ? 106.98800 153.78000 135.97700 1.000 43.42490 120 GLY C C 1
ATOM 7132 O O . GLY C 1 120 ? 107.08500 153.94600 137.19000 1.000 43.42490 120 GLY C O 1
ATOM 7133 N N . VAL C 1 121 ? 107.70200 152.85400 135.33600 1.000 43.64383 121 VAL C N 1
ATOM 7134 C CA . VAL C 1 121 ? 108.65500 151.97900 136.02500 1.000 43.64383 121 VAL C CA 1
ATOM 7135 C C . VAL C 1 121 ? 109.89600 151.81300 135.15400 1.000 43.64383 121 VAL C C 1
ATOM 7136 O O . VAL C 1 121 ? 109.77700 151.43300 133.98600 1.000 43.64383 121 VAL C O 1
ATOM 7140 N N . ALA C 1 122 ? 111.08300 152.08400 135.70600 1.000 43.34374 122 ALA C N 1
ATOM 7141 C CA . ALA C 1 122 ? 112.31200 151.86600 134.94400 1.000 43.34374 122 ALA C CA 1
ATOM 7142 C C . ALA C 1 122 ? 113.54800 151.90300 135.83600 1.000 43.34374 122 ALA C C 1
ATOM 7143 O O . ALA C 1 122 ? 113.55600 152.56800 136.87000 1.000 43.34374 122 ALA C O 1
ATOM 7145 N N . THR C 1 123 ? 114.59000 151.17800 135.42000 1.000 42.48092 123 THR C N 1
ATOM 7146 C CA . THR C 1 123 ? 115.92300 151.27600 136.00800 1.000 42.48092 123 THR C CA 1
ATOM 7147 C C . THR C 1 123 ? 116.65800 152.48400 135.42800 1.000 42.48092 123 THR C C 1
ATOM 7148 O O . THR C 1 123 ? 116.32200 152.98100 134.35600 1.000 42.48092 123 THR C O 1
ATOM 7152 N N . ALA C 1 124 ? 117.68000 152.95600 136.14800 1.000 41.86936 124 ALA C N 1
ATOM 7153 C CA . ALA C 1 124 ? 118.49300 154.07500 135.66700 1.000 41.86936 124 ALA C CA 1
ATOM 7154 C C . ALA C 1 124 ? 119.10800 153.82600 134.29000 1.000 41.86936 124 ALA C C 1
ATOM 7155 O O . ALA C 1 124 ? 119.24900 154.76300 133.48800 1.000 41.86936 124 ALA C O 1
ATOM 7157 N N . ALA C 1 125 ? 119.42100 152.57200 133.97700 1.000 42.05808 125 ALA C N 1
ATOM 7158 C CA . ALA C 1 125 ? 119.96700 152.21100 132.67300 1.000 42.05808 125 ALA C CA 1
ATOM 7159 C C . ALA C 1 125 ? 118.95800 152.41300 131.55100 1.000 42.05808 125 ALA C C 1
ATOM 7160 O O . ALA C 1 125 ? 119.31700 152.87700 130.46000 1.000 42.05808 125 ALA C O 1
ATOM 7162 N N . THR C 1 126 ? 117.68800 152.09600 131.80300 1.000 44.03650 126 THR C N 1
ATOM 7163 C CA . THR C 1 126 ? 116.64700 152.29600 130.80000 1.000 44.03650 126 THR C CA 1
ATOM 7164 C C . THR C 1 126 ? 116.37300 153.77500 130.55100 1.000 44.03650 126 THR C C 1
ATOM 7165 O O . THR C 1 126 ? 116.19200 154.18700 129.40300 1.000 44.03650 126 THR C O 1
ATOM 7169 N N . VAL C 1 127 ? 116.33800 154.59100 131.60200 1.000 43.07211 127 VAL C N 1
ATOM 7170 C CA . VAL C 1 127 ? 116.17900 156.03200 131.42000 1.000 43.07211 127 VAL C CA 1
ATOM 7171 C C . VAL C 1 127 ? 117.32200 156.60400 130.58300 1.000 43.07211 127 VAL C C 1
ATOM 7172 O O . VAL C 1 127 ? 117.10500 157.41500 129.66600 1.000 43.07211 127 VAL C O 1
ATOM 7176 N N . THR C 1 128 ? 118.55300 156.16200 130.86000 1.000 44.23522 128 THR C N 1
ATOM 7177 C CA . THR C 1 128 ? 119.70900 156.63500 130.09800 1.000 44.23522 128 THR C CA 1
ATOM 7178 C C . THR C 1 128 ? 119.64600 156.23700 128.62000 1.000 44.23522 128 THR C C 1
ATOM 7179 O O . THR C 1 128 ? 119.89800 157.06700 127.73200 1.000 44.23522 128 THR C O 1
ATOM 7183 N N . ALA C 1 129 ? 119.26900 154.98900 128.32800 1.000 45.33351 129 ALA C N 1
ATOM 7184 C CA . ALA C 1 129 ? 119.13400 154.57600 126.93200 1.000 45.33351 129 ALA C CA 1
ATOM 7185 C C . ALA C 1 129 ? 117.95600 155.25200 126.23600 1.000 45.33351 129 ALA C C 1
ATOM 7186 O O . ALA C 1 129 ? 118.00600 155.49500 125.02100 1.000 45.33351 129 ALA C O 1
ATOM 7188 N N . GLY C 1 130 ? 116.92700 155.63300 126.98800 1.000 44.72031 130 GLY C N 1
ATOM 7189 C CA . GLY C 1 130 ? 115.80900 156.33300 126.38500 1.000 44.72031 130 GLY C CA 1
ATOM 7190 C C . GLY C 1 130 ? 116.15400 157.74600 125.96500 1.000 44.72031 130 GLY C C 1
ATOM 7191 O O . GLY C 1 130 ? 115.63900 158.24300 124.96400 1.000 44.72031 130 GLY C O 1
ATOM 7192 N N . ILE C 1 131 ? 116.99700 158.42700 126.74100 1.000 47.33368 131 ILE C N 1
ATOM 7193 C CA . ILE C 1 131 ? 117.44700 159.75700 126.32000 1.000 47.33368 131 ILE C CA 1
ATOM 7194 C C . ILE C 1 131 ? 118.43500 159.66400 125.15100 1.000 47.33368 131 ILE C C 1
ATOM 7195 O O . ILE C 1 131 ? 118.42100 160.50400 124.23200 1.000 47.33368 131 ILE C O 1
ATOM 7200 N N . ALA C 1 132 ? 119.29800 158.64300 125.15200 1.000 46.86476 132 ALA C N 1
ATOM 7201 C CA . ALA C 1 132 ? 120.21000 158.46100 124.02200 1.000 46.86476 132 ALA C CA 1
ATOM 7202 C C . ALA C 1 132 ? 119.47700 158.21000 122.70300 1.000 46.86476 132 ALA C C 1
ATOM 7203 O O . ALA C 1 132 ? 119.93300 158.66400 121.64100 1.000 46.86476 132 ALA C O 1
ATOM 7205 N N . LEU C 1 133 ? 118.33600 157.51000 122.74200 1.000 48.49458 133 LEU C N 1
ATOM 7206 C CA . LEU C 1 133 ? 117.57000 157.28200 121.51300 1.000 48.49458 133 LEU C CA 1
ATOM 7207 C C . LEU C 1 133 ? 117.07900 158.58500 120.89000 1.000 48.49458 133 LEU C C 1
ATOM 7208 O O . LEU C 1 133 ? 117.05200 158.71600 119.66500 1.000 48.49458 133 LEU C O 1
ATOM 7213 N N . HIS C 1 134 ? 116.65200 159.54600 121.70700 1.000 50.28903 134 HIS C N 1
ATOM 7214 C CA . HIS C 1 134 ? 116.24000 160.84800 121.18500 1.000 50.28903 134 HIS C CA 1
ATOM 7215 C C . HIS C 1 134 ? 117.42500 161.62800 120.64500 1.000 50.28903 134 HIS C C 1
ATOM 7216 O O . HIS C 1 134 ? 117.31200 162.32100 119.63000 1.000 50.28903 134 HIS C O 1
ATOM 7223 N N . ARG C 1 135 ? 118.56300 161.54100 121.32500 1.000 50.78472 135 ARG C N 1
ATOM 7224 C CA . ARG C 1 135 ? 119.75600 162.25300 120.87300 1.000 50.78472 135 ARG C CA 1
ATOM 7225 C C . ARG C 1 135 ? 120.22900 161.80600 119.48800 1.000 50.78472 135 ARG C C 1
ATOM 7226 O O . ARG C 1 135 ? 120.76800 162.61700 118.73000 1.000 50.78472 135 ARG C O 1
ATOM 7234 N N . SER C 1 136 ? 120.05100 160.53100 119.14400 1.000 49.22509 136 SER C N 1
ATOM 7235 C CA . SER C 1 136 ? 120.38500 159.99600 117.81700 1.000 49.22509 136 SER C CA 1
ATOM 7236 C C . SER C 1 136 ? 119.38200 160.28800 116.69300 1.000 49.22509 136 SER C C 1
ATOM 7237 O O . SER C 1 136 ? 119.65000 159.89600 115.55700 1.000 49.22509 136 SER C O 1
ATOM 7240 N N . ASN C 1 137 ? 118.24300 160.92800 116.95800 1.000 50.91509 137 ASN C N 1
ATOM 7241 C CA . ASN C 1 137 ? 117.16900 161.07400 115.96700 1.000 50.91509 137 ASN C CA 1
ATOM 7242 C C . ASN C 1 137 ? 117.48500 161.96900 114.76000 1.000 50.91509 137 ASN C C 1
ATOM 7243 O O . ASN C 1 137 ? 116.87200 161.78500 113.69700 1.000 50.91509 137 ASN C O 1
ATOM 7248 N N . GLU C 1 138 ? 118.43000 162.90300 114.85600 1.000 54.52113 138 GLU C N 1
ATOM 7249 C CA . GLU C 1 138 ? 118.72600 163.74700 113.69500 1.000 54.52113 138 GLU C CA 1
ATOM 7250 C C . GLU C 1 138 ? 119.48800 163.00200 112.59700 1.000 54.52113 138 GLU C C 1
ATOM 7251 O O . GLU C 1 138 ? 119.27800 163.26000 111.40100 1.000 54.52113 138 GLU C O 1
ATOM 7257 N N . ASN C 1 139 ? 120.27800 161.99700 112.96600 1.000 51.77882 139 ASN C N 1
ATOM 7258 C CA . ASN C 1 139 ? 120.88500 161.13300 111.96200 1.000 51.77882 139 ASN C CA 1
ATOM 7259 C C . ASN C 1 139 ? 119.82400 160.29800 111.26300 1.000 51.77882 139 ASN C C 1
ATOM 7260 O O . ASN C 1 139 ? 119.88500 160.10700 110.04400 1.000 51.77882 139 ASN C O 1
ATOM 7265 N N . ALA C 1 140 ? 118.87700 159.74800 112.02600 1.000 50.19394 140 ALA C N 1
ATOM 7266 C CA . ALA C 1 140 ? 117.78500 158.97500 111.44300 1.000 50.19394 140 ALA C CA 1
ATOM 7267 C C . ALA C 1 140 ? 116.97700 159.79600 110.44400 1.000 50.19394 140 ALA C C 1
ATOM 7268 O O . ALA C 1 140 ? 116.59400 159.29100 109.37800 1.000 50.19394 140 ALA C O 1
ATOM 7270 N N . GLN C 1 141 ? 116.73000 161.07300 110.75000 1.000 51.59896 141 GLN C N 1
ATOM 7271 C CA . GLN C 1 141 ? 116.05600 161.93500 109.77600 1.000 51.59896 141 GLN C CA 1
ATOM 7272 C C . GLN C 1 141 ? 116.90000 162.18300 108.52600 1.000 51.59896 141 GLN C C 1
ATOM 7273 O O . GLN C 1 141 ? 116.36300 162.23500 107.40900 1.000 51.59896 141 GLN C O 1
ATOM 7279 N N . ALA C 1 142 ? 118.22300 162.28800 108.67500 1.000 50.92801 142 ALA C N 1
ATOM 7280 C CA . ALA C 1 142 ? 119.05300 162.47400 107.48400 1.000 50.92801 142 ALA C CA 1
ATOM 7281 C C . ALA C 1 142 ? 119.06100 161.22700 106.60900 1.000 50.92801 142 ALA C C 1
ATOM 7282 O O . ALA C 1 142 ? 119.04800 161.32900 105.38000 1.000 50.92801 142 ALA C O 1
ATOM 7284 N N . ILE C 1 143 ? 119.10400 160.04400 107.22400 1.000 49.34066 143 ILE C N 1
ATOM 7285 C CA . ILE C 1 143 ? 119.00500 158.79100 106.47500 1.000 49.34066 143 ILE C CA 1
ATOM 7286 C C . ILE C 1 143 ? 117.68300 158.70800 105.72200 1.000 49.34066 143 ILE C C 1
ATOM 7287 O O . ILE C 1 143 ? 117.64200 158.29400 104.55900 1.000 49.34066 143 ILE C O 1
ATOM 7292 N N . ALA C 1 144 ? 116.58400 159.10900 106.36400 1.000 49.63161 144 ALA C N 1
ATOM 7293 C CA . ALA C 1 144 ? 115.27200 159.05300 105.72300 1.000 49.63161 144 ALA C CA 1
ATOM 7294 C C . ALA C 1 144 ? 115.13300 159.95900 104.50300 1.000 49.63161 144 ALA C C 1
ATOM 7295 O O . ALA C 1 144 ? 114.20500 159.76100 103.71700 1.000 49.63161 144 ALA C O 1
ATOM 7297 N N . ASN C 1 145 ? 115.99500 160.96100 104.33000 1.000 53.34924 145 ASN C N 1
ATOM 7298 C CA . ASN C 1 145 ? 115.95500 161.74700 103.09000 1.000 53.34924 145 ASN C CA 1
ATOM 7299 C C . ASN C 1 145 ? 116.57300 161.04300 101.87600 1.000 53.34924 145 ASN C C 1
ATOM 7300 O O . ASN C 1 145 ? 116.36900 161.50600 100.75100 1.000 53.34924 145 ASN C O 1
ATOM 7305 N N . MET C 1 146 ? 117.33900 159.96900 102.07100 1.000 54.96573 146 MET C N 1
ATOM 7306 C CA . MET C 1 146 ? 118.03300 159.22200 101.02000 1.000 54.96573 146 MET C CA 1
ATOM 7307 C C . MET C 1 146 ? 117.29600 157.96900 100.54100 1.000 54.96573 146 MET C C 1
ATOM 7308 O O . MET C 1 146 ? 117.89500 157.15800 99.83200 1.000 54.96573 146 MET C O 1
ATOM 7313 N N . LYS C 1 147 ? 116.03500 157.78600 100.93400 1.000 54.05645 147 LYS C N 1
ATOM 7314 C CA . LYS C 1 147 ? 115.28600 156.54800 100.70100 1.000 54.05645 147 LYS C CA 1
ATOM 7315 C C . LYS C 1 147 ? 115.34300 156.02700 99.26100 1.000 54.05645 147 LYS C C 1
ATOM 7316 O O . LYS C 1 147 ? 115.58100 154.83500 99.03300 1.000 54.05645 147 LYS C O 1
ATOM 7322 N N . SER C 1 148 ? 115.13700 156.89400 98.27300 1.000 53.98592 148 SER C N 1
ATOM 7323 C CA . SER C 1 148 ? 115.19100 156.43400 96.88500 1.000 53.98592 148 SER C CA 1
ATOM 7324 C C . SER C 1 148 ? 116.59300 156.03200 96.43400 1.000 53.98592 148 SER C C 1
ATOM 7325 O O . SER C 1 148 ? 116.72800 155.17800 95.55600 1.000 53.98592 148 SER C O 1
ATOM 7328 N N . ALA C 1 149 ? 117.63900 156.63500 96.99100 1.000 51.83364 149 ALA C N 1
ATOM 7329 C CA . ALA C 1 149 ? 119.00000 156.21300 96.67300 1.000 51.83364 149 ALA C CA 1
ATOM 7330 C C . ALA C 1 149 ? 119.36200 154.90300 97.36200 1.000 51.83364 149 ALA C C 1
ATOM 7331 O O . ALA C 1 149 ? 120.14800 154.12000 96.82500 1.000 51.83364 149 ALA C O 1
ATOM 7333 N N . ILE C 1 150 ? 118.82800 154.67200 98.56000 1.000 49.42252 150 ILE C N 1
ATOM 7334 C CA . ILE C 1 150 ? 119.03200 153.40200 99.25200 1.000 49.42252 150 ILE C CA 1
ATOM 7335 C C . ILE C 1 150 ? 118.34000 152.25900 98.51700 1.000 49.42252 150 ILE C C 1
ATOM 7336 O O . ILE C 1 150 ? 118.88200 151.15400 98.41600 1.000 49.42252 150 ILE C O 1
ATOM 7341 N N . GLN C 1 151 ? 117.13500 152.49300 98.00000 1.000 53.85492 151 GLN C N 1
ATOM 7342 C CA . GLN C 1 151 ? 116.42800 151.44800 97.25900 1.000 53.85492 151 GLN C CA 1
ATOM 7343 C C . GLN C 1 151 ? 117.13200 151.02800 95.96600 1.000 53.85492 151 GLN C C 1
ATOM 7344 O O . GLN C 1 151 ? 117.12700 149.84400 95.62100 1.000 53.85492 151 GLN C O 1
ATOM 7350 N N . ASN C 1 152 ? 117.72000 151.96300 95.22800 1.000 53.25942 152 ASN C N 1
ATOM 7351 C CA . ASN C 1 152 ? 118.28200 151.67300 93.90500 1.000 53.25942 152 ASN C CA 1
ATOM 7352 C C . ASN C 1 152 ? 119.67800 151.03300 93.87300 1.000 53.25942 152 ASN C C 1
ATOM 7353 O O . ASN C 1 152 ? 120.21400 150.88200 92.77400 1.000 53.25942 152 ASN C O 1
ATOM 7358 N N . THR C 1 153 ? 120.30000 150.67100 94.99300 1.000 52.14337 153 THR C N 1
ATOM 7359 C CA . THR C 1 153 ? 121.61400 150.02400 94.93500 1.000 52.14337 153 THR C CA 1
ATOM 7360 C C . THR C 1 153 ? 121.53900 148.65100 94.26600 1.000 52.14337 153 THR C C 1
ATOM 7361 O O . THR C 1 153 ? 120.57800 147.90400 94.45600 1.000 52.14337 153 THR C O 1
ATOM 7365 N N . ASN C 1 154 ? 122.57400 148.30600 93.49200 1.000 51.53102 154 ASN C N 1
ATOM 7366 C CA . ASN C 1 154 ? 122.62000 147.04300 92.75800 1.000 51.53102 154 ASN C CA 1
ATOM 7367 C C . ASN C 1 154 ? 123.89600 146.24600 93.03500 1.000 51.53102 154 ASN C C 1
ATOM 7368 O O . ASN C 1 154 ? 124.35200 145.48000 92.18400 1.000 51.53102 154 ASN C O 1
ATOM 7373 N N . GLU C 1 155 ? 124.47600 146.41300 94.22400 1.000 53.02028 155 GLU C N 1
ATOM 7374 C CA . GLU C 1 155 ? 125.73400 145.79700 94.62300 1.000 53.02028 155 GLU C CA 1
ATOM 7375 C C . GLU C 1 155 ? 125.59900 145.24200 96.03300 1.000 53.02028 155 GLU C C 1
ATOM 7376 O O . GLU C 1 155 ? 124.72700 145.65100 96.79700 1.000 53.02028 155 GLU C O 1
ATOM 7382 N N . ALA C 1 156 ? 126.46900 144.29000 96.36900 1.000 48.93007 156 ALA C N 1
ATOM 7383 C CA . ALA C 1 156 ? 126.42700 143.67400 97.69100 1.000 48.93007 156 ALA C CA 1
ATOM 7384 C C . ALA C 1 156 ? 126.76300 144.64900 98.81700 1.000 48.93007 156 ALA C C 1
ATOM 7385 O O . ALA C 1 156 ? 126.30200 144.45400 99.94400 1.000 48.93007 156 ALA C O 1
ATOM 7387 N N . VAL C 1 157 ? 127.59400 145.66000 98.56500 1.000 49.09025 157 VAL C N 1
ATOM 7388 C CA . VAL C 1 157 ? 127.90500 146.68400 99.56600 1.000 49.09025 157 VAL C CA 1
ATOM 7389 C C . VAL C 1 157 ? 128.20300 148.00100 98.84800 1.000 49.09025 157 VAL C C 1
ATOM 7390 O O . VAL C 1 157 ? 128.80300 148.00700 97.77200 1.000 49.09025 157 VAL C O 1
ATOM 7394 N N . LYS C 1 158 ? 127.77000 149.12100 99.43600 1.000 52.32425 158 LYS C N 1
ATOM 7395 C CA . LYS C 1 158 ? 127.89600 150.43200 98.79500 1.000 52.32425 158 LYS C CA 1
ATOM 7396 C C . LYS C 1 158 ? 128.06900 151.54000 99.83200 1.000 52.32425 158 LYS C C 1
ATOM 7397 O O . LYS C 1 158 ? 127.68700 151.38400 100.99100 1.000 52.32425 158 LYS C O 1
ATOM 7403 N N . GLN C 1 159 ? 128.67100 152.66300 99.40900 1.000 54.96382 159 GLN C N 1
ATOM 7404 C CA . GLN C 1 159 ? 128.83900 153.85500 100.24300 1.000 54.96382 159 GLN C CA 1
ATOM 7405 C C . GLN C 1 159 ? 128.12400 155.07000 99.64900 1.000 54.96382 159 GLN C C 1
ATOM 7406 O O . GLN C 1 159 ? 128.22400 155.32500 98.44800 1.000 54.96382 159 GLN C O 1
ATOM 7412 N N . LEU C 1 160 ? 127.42200 155.83300 100.50000 1.000 54.50316 160 LEU C N 1
ATOM 7413 C CA . LEU C 1 160 ? 126.66700 157.02900 100.11600 1.000 54.50316 160 LEU C CA 1
ATOM 7414 C C . LEU C 1 160 ? 127.00400 158.19300 101.04900 1.000 54.50316 160 LEU C C 1
ATOM 7415 O O . LEU C 1 160 ? 127.51400 157.98800 102.14700 1.000 54.50316 160 LEU C O 1
ATOM 7420 N N . GLN C 1 161 ? 126.72200 159.42700 100.62000 1.000 59.99559 161 GLN C N 1
ATOM 7421 C CA . GLN C 1 161 ? 126.97900 160.61700 101.43500 1.000 59.99559 161 GLN C CA 1
ATOM 7422 C C . GLN C 1 161 ? 125.71200 161.36600 101.83900 1.000 59.99559 161 GLN C C 1
ATOM 7423 O O . GLN C 1 161 ? 124.91400 161.74800 100.98000 1.000 59.99559 161 GLN C O 1
ATOM 7429 N N . LEU C 1 162 ? 125.55700 161.61200 103.14200 1.000 58.86197 162 LEU C N 1
ATOM 7430 C CA . LEU C 1 162 ? 124.44900 162.36600 103.71800 1.000 58.86197 162 LEU C CA 1
ATOM 7431 C C . LEU C 1 162 ? 124.71000 163.87600 103.66100 1.000 58.86197 162 LEU C C 1
ATOM 7432 O O . LEU C 1 162 ? 125.83000 164.33000 103.42200 1.000 58.86197 162 LEU C O 1
ATOM 7437 N N . ALA C 1 163 ? 123.64700 164.66200 103.87100 1.000 63.81429 163 ALA C N 1
ATOM 7438 C CA . ALA C 1 163 ? 123.78300 166.11800 103.92600 1.000 63.81429 163 ALA C CA 1
ATOM 7439 C C . ALA C 1 163 ? 124.54600 166.60400 105.15900 1.000 63.81429 163 ALA C C 1
ATOM 7440 O O . ALA C 1 163 ? 124.97200 167.76300 105.18800 1.000 63.81429 163 ALA C O 1
ATOM 7442 N N . ASN C 1 164 ? 124.69900 165.76200 106.18300 1.000 64.65450 164 ASN C N 1
ATOM 7443 C CA . ASN C 1 164 ? 125.55100 166.01000 107.34500 1.000 64.65450 164 ASN C CA 1
ATOM 7444 C C . ASN C 1 164 ? 127.03600 165.96600 107.00900 1.000 64.65450 164 ASN C C 1
ATOM 7445 O O . ASN C 1 164 ? 127.84800 166.17800 107.91400 1.000 64.65450 164 ASN C O 1
ATOM 7450 N N . LYS C 1 165 ? 127.39100 165.68200 105.74900 1.000 66.53513 165 LYS C N 1
ATOM 7451 C CA . LYS C 1 165 ? 128.73100 165.33400 105.27200 1.000 66.53513 165 LYS C CA 1
ATOM 7452 C C . LYS C 1 165 ? 129.19600 163.95300 105.74500 1.000 66.53513 165 LYS C C 1
ATOM 7453 O O . LYS C 1 165 ? 130.24700 163.47500 105.30700 1.000 66.53513 165 LYS C O 1
ATOM 7459 N N . GLN C 1 166 ? 128.44000 163.31100 106.63400 1.000 60.66156 166 GLN C N 1
ATOM 7460 C CA . GLN C 1 166 ? 128.72000 161.94500 107.06700 1.000 60.66156 166 GLN C CA 1
ATOM 7461 C C . GLN C 1 166 ? 128.44000 160.92300 105.96400 1.000 60.66156 166 GLN C C 1
ATOM 7462 O O . GLN C 1 166 ? 127.56000 161.11400 105.12500 1.000 60.66156 166 GLN C O 1
ATOM 7468 N N . THR C 1 167 ? 129.20300 159.82700 105.97000 1.000 55.17478 167 THR C N 1
ATOM 7469 C CA . THR C 1 167 ? 129.00000 158.69600 105.06400 1.000 55.17478 167 THR C CA 1
ATOM 7470 C C . THR C 1 167 ? 128.07600 157.62000 105.65000 1.000 55.17478 167 THR C C 1
ATOM 7471 O O . THR C 1 167 ? 127.97500 157.46100 106.86700 1.000 55.17478 167 THR C O 1
ATOM 7475 N N . LEU C 1 168 ? 127.40500 156.87900 104.75800 1.000 47.63639 168 LEU C N 1
ATOM 7476 C CA . LEU C 1 168 ? 126.53100 155.75000 105.08800 1.000 47.63639 168 LEU C CA 1
ATOM 7477 C C . LEU C 1 168 ? 126.92400 154.49500 104.30600 1.000 47.63639 168 LEU C C 1
ATOM 7478 O O . LEU C 1 168 ? 127.13800 154.57000 103.09500 1.000 47.63639 168 LEU C O 1
ATOM 7483 N N . ALA C 1 169 ? 127.02700 153.34800 104.99000 1.000 45.65479 169 ALA C N 1
ATOM 7484 C CA . ALA C 1 169 ? 127.27600 152.04000 104.36700 1.000 45.65479 169 ALA C CA 1
ATOM 7485 C C . ALA C 1 169 ? 125.98800 151.22300 104.20700 1.000 45.65479 169 ALA C C 1
ATOM 7486 O O . ALA C 1 169 ? 125.28600 150.97900 105.19100 1.000 45.65479 169 ALA C O 1
ATOM 7488 N N . VAL C 1 170 ? 125.69700 150.77800 102.97800 1.000 46.19765 170 VAL C N 1
ATOM 7489 C CA . VAL C 1 170 ? 124.47700 150.03400 102.62800 1.000 46.19765 170 VAL C CA 1
ATOM 7490 C C . VAL C 1 170 ? 124.81800 148.59300 102.22400 1.000 46.19765 170 VAL C C 1
ATOM 7491 O O . VAL C 1 170 ? 125.61600 148.38100 101.30500 1.000 46.19765 170 VAL C O 1
ATOM 7495 N N . ILE C 1 171 ? 124.19900 147.60600 102.88800 1.000 46.70830 171 ILE C N 1
ATOM 7496 C CA . ILE C 1 171 ? 124.43500 146.17100 102.66200 1.000 46.70830 171 ILE C CA 1
ATOM 7497 C C . ILE C 1 171 ? 123.23600 145.51700 101.96700 1.000 46.70830 171 ILE C C 1
ATOM 7498 O O . ILE C 1 171 ? 122.09100 145.73700 102.36900 1.000 46.70830 171 ILE C O 1
ATOM 7503 N N . ASP C 1 172 ? 123.50500 144.66800 100.92500 1.000 47.63130 172 ASP C N 1
ATOM 7504 C CA . ASP C 1 172 ? 122.46100 143.99600 100.09000 1.000 47.63130 172 ASP C CA 1
ATOM 7505 C C . ASP C 1 172 ? 122.88900 142.57200 99.65300 1.000 47.63130 172 ASP C C 1
ATOM 7506 O O . ASP C 1 172 ? 123.22200 142.32500 98.50600 1.000 47.63130 172 ASP C O 1
ATOM 7511 N N . THR C 1 173 ? 122.86800 141.61800 100.58800 1.000 47.06987 173 THR C N 1
ATOM 7512 C CA . THR C 1 173 ? 123.41400 140.26800 100.37900 1.000 47.06987 173 THR C CA 1
ATOM 7513 C C . THR C 1 173 ? 122.83300 139.48300 99.18600 1.000 47.06987 173 THR C C 1
ATOM 7514 O O . THR C 1 173 ? 123.58400 138.93300 98.36100 1.000 47.06987 173 THR C O 1
ATOM 7518 N N . ILE C 1 174 ? 121.50300 139.40400 99.07600 1.000 47.10036 174 ILE C N 1
ATOM 7519 C CA . ILE C 1 174 ? 120.90100 138.56300 98.03400 1.000 47.10036 174 ILE C CA 1
ATOM 7520 C C . ILE C 1 174 ? 121.17400 139.05600 96.61400 1.000 47.10036 174 ILE C C 1
ATOM 7521 O O . ILE C 1 174 ? 121.24500 138.24500 95.68000 1.000 47.10036 174 ILE C O 1
ATOM 7526 N N . ARG C 1 175 ? 121.33500 140.36000 96.40000 1.000 48.56083 175 ARG C N 1
ATOM 7527 C CA . ARG C 1 175 ? 121.69000 140.78600 95.05000 1.000 48.56083 175 ARG C CA 1
ATOM 7528 C C . ARG C 1 175 ? 123.09700 140.31800 94.69100 1.000 48.56083 175 ARG C C 1
ATOM 7529 O O . ARG C 1 175 ? 123.38000 140.03300 93.52200 1.000 48.56083 175 ARG C O 1
ATOM 7537 N N . GLY C 1 176 ? 123.96300 140.15700 95.69300 1.000 47.13998 176 GLY C N 1
ATOM 7538 C CA . GLY C 1 176 ? 125.26300 139.55200 95.45800 1.000 47.13998 176 GLY C CA 1
ATOM 7539 C C . GLY C 1 176 ? 125.14500 138.09500 95.05800 1.000 47.13998 176 GLY C C 1
ATOM 7540 O O . GLY C 1 176 ? 125.83200 137.63100 94.14100 1.000 47.13998 176 GLY C O 1
ATOM 7541 N N . GLU C 1 177 ? 124.25300 137.36100 95.72900 1.000 48.93059 177 GLU C N 1
ATOM 7542 C CA . GLU C 1 177 ? 124.02300 135.96100 95.36300 1.000 48.93059 177 GLU C CA 1
ATOM 7543 C C . GLU C 1 177 ? 123.52000 135.82100 93.93000 1.000 48.93059 177 GLU C C 1
ATOM 7544 O O . GLU C 1 177 ? 123.92500 134.90200 93.21600 1.000 48.93059 177 GLU C O 1
ATOM 7550 N N . ILE C 1 178 ? 122.61300 136.69100 93.49900 1.000 47.88029 178 ILE C N 1
ATOM 7551 C CA . ILE C 1 178 ? 122.11100 136.59500 92.12800 1.000 47.88029 178 ILE C CA 1
ATOM 7552 C C . ILE C 1 178 ? 123.19000 136.96600 91.11600 1.000 47.88029 178 ILE C C 1
ATOM 7553 O O . ILE C 1 178 ? 123.29800 136.34500 90.05400 1.000 47.88029 178 ILE C O 1
ATOM 7558 N N . ASN C 1 179 ? 123.99400 137.98600 91.41100 1.000 48.75218 179 ASN C N 1
ATOM 7559 C CA . ASN C 1 179 ? 125.07800 138.35600 90.50500 1.000 48.75218 179 ASN C CA 1
ATOM 7560 C C . ASN C 1 179 ? 126.10900 137.24000 90.34900 1.000 48.75218 179 ASN C C 1
ATOM 7561 O O . ASN C 1 179 ? 126.68100 137.06900 89.26800 1.000 48.75218 179 ASN C O 1
ATOM 7566 N N . ASN C 1 180 ? 126.37800 136.48300 91.41500 1.000 49.40585 180 ASN C N 1
ATOM 7567 C CA . ASN C 1 180 ? 127.34500 135.38300 91.33600 1.000 49.40585 180 ASN C CA 1
ATOM 7568 C C . ASN C 1 180 ? 126.78100 134.07800 90.76300 1.000 49.40585 180 ASN C C 1
ATOM 7569 O O . ASN C 1 180 ? 127.37100 133.49600 89.85000 1.000 49.40585 180 ASN C O 1
ATOM 7574 N N . ASN C 1 181 ? 125.64300 133.60400 91.27700 1.000 51.52044 181 ASN C N 1
ATOM 7575 C CA . ASN C 1 181 ? 125.13800 132.26000 90.99300 1.000 51.52044 181 ASN C CA 1
ATOM 7576 C C . ASN C 1 181 ? 124.15300 132.09800 89.83300 1.000 51.52044 181 ASN C C 1
ATOM 7577 O O . ASN C 1 181 ? 124.06900 130.99400 89.28700 1.000 51.52044 181 ASN C O 1
ATOM 7582 N N . ILE C 1 182 ? 123.38200 133.10400 89.43600 1.000 49.45539 182 ILE C N 1
ATOM 7583 C CA . ILE C 1 182 ? 122.32800 132.91800 88.44000 1.000 49.45539 182 ILE C CA 1
ATOM 7584 C C . ILE C 1 182 ? 122.64300 133.58900 87.10300 1.000 49.45539 182 ILE C C 1
ATOM 7585 O O . ILE C 1 182 ? 122.44400 132.99000 86.04900 1.000 49.45539 182 ILE C O 1
ATOM 7590 N N . ILE C 1 183 ? 123.11000 134.83700 87.11900 1.000 51.28145 183 ILE C N 1
ATOM 7591 C CA . ILE C 1 183 ? 123.32600 135.56500 85.85700 1.000 51.28145 183 ILE C CA 1
ATOM 7592 C C . ILE C 1 183 ? 124.33500 134.94200 84.90000 1.000 51.28145 183 ILE C C 1
ATOM 7593 O O . ILE C 1 183 ? 124.11400 135.01800 83.68500 1.000 51.28145 183 ILE C O 1
ATOM 7598 N N . PRO C 1 184 ? 125.44400 134.33100 85.33300 1.000 52.12208 184 PRO C N 1
ATOM 7599 C CA . PRO C 1 184 ? 126.35100 133.73400 84.33400 1.000 52.12208 184 PRO C CA 1
ATOM 7600 C C . PRO C 1 184 ? 125.81800 132.48300 83.62800 1.000 52.12208 184 PRO C C 1
ATOM 7601 O O . PRO C 1 184 ? 126.35300 132.13000 82.57300 1.000 52.12208 184 PRO C O 1
ATOM 7605 N N . VAL C 1 185 ? 124.78600 131.81700 84.14500 1.000 53.33454 185 VAL C N 1
ATOM 7606 C CA . VAL C 1 185 ? 124.22400 130.60100 83.56300 1.000 53.33454 185 VAL C CA 1
ATOM 7607 C C . VAL C 1 185 ? 122.78200 130.78600 83.09800 1.000 53.33454 185 VAL C C 1
ATOM 7608 O O . VAL C 1 185 ? 122.11300 129.80900 82.77600 1.000 53.33454 185 VAL C O 1
ATOM 7612 N N . ILE C 1 186 ? 122.28900 132.02200 83.04900 1.000 55.87273 186 ILE C N 1
ATOM 7613 C CA . ILE C 1 186 ? 120.87800 132.30000 82.79600 1.000 55.87273 186 ILE C CA 1
ATOM 7614 C C . ILE C 1 186 ? 120.39400 131.85100 81.42000 1.000 55.87273 186 ILE C C 1
ATOM 7615 O O . ILE C 1 186 ? 119.18300 131.78800 81.19400 1.000 55.87273 186 ILE C O 1
ATOM 7620 N N . ASN C 1 187 ? 121.29000 131.54700 80.48600 1.000 57.71811 187 ASN C N 1
ATOM 7621 C CA . ASN C 1 187 ? 120.85800 130.99600 79.20200 1.000 57.71811 187 ASN C CA 1
ATOM 7622 C C . ASN C 1 187 ? 120.56400 129.50400 79.25300 1.000 57.71811 187 ASN C C 1
ATOM 7623 O O . ASN C 1 187 ? 119.93800 128.98200 78.32800 1.000 57.71811 187 ASN C O 1
ATOM 7628 N N . GLN C 1 188 ? 121.02700 128.80500 80.28400 1.000 56.04517 188 GLN C N 1
ATOM 7629 C CA . GLN C 1 188 ? 120.78200 127.37700 80.43100 1.000 56.04517 188 GLN C CA 1
ATOM 7630 C C . GLN C 1 188 ? 119.49700 127.07600 81.20100 1.000 56.04517 188 GLN C C 1
ATOM 7631 O O . GLN C 1 188 ? 118.80400 126.10700 80.88100 1.000 56.04517 188 GLN C O 1
ATOM 7637 N N . LEU C 1 189 ? 119.17100 127.87800 82.21300 1.000 53.22968 189 LEU C N 1
ATOM 7638 C CA . LEU C 1 189 ? 117.99100 127.66900 83.04500 1.000 53.22968 189 LEU C CA 1
ATOM 7639 C C . LEU C 1 189 ? 116.69400 128.10000 82.36300 1.000 53.22968 189 LEU C C 1
ATOM 7640 O O . LEU C 1 189 ? 116.68000 128.98500 81.50700 1.000 53.22968 189 LEU C O 1
ATOM 7645 N N . SER C 1 190 ? 115.59900 127.43500 82.73800 1.000 55.19063 190 SER C N 1
ATOM 7646 C CA . SER C 1 190 ? 114.24200 127.77600 82.32600 1.000 55.19063 190 SER C CA 1
ATOM 7647 C C . SER C 1 190 ? 113.60100 128.75400 83.31700 1.000 55.19063 190 SER C C 1
ATOM 7648 O O . SER C 1 190 ? 114.02300 128.87900 84.46800 1.000 55.19063 190 SER C O 1
ATOM 7651 N N . CYS C 1 191 ? 112.55400 129.44000 82.84800 1.000 59.53637 191 CYS C N 1
ATOM 7652 C CA . CYS C 1 191 ? 111.82400 130.41500 83.66100 1.000 59.53637 191 CYS C CA 1
ATOM 7653 C C . CYS C 1 191 ? 111.28300 129.83700 84.97400 1.000 59.53637 191 CYS C C 1
ATOM 7654 O O . CYS C 1 191 ? 111.41100 130.46300 86.04400 1.000 59.53637 191 CYS C O 1
ATOM 7657 N N . ASP C 1 192 ? 110.76700 128.60900 84.93700 1.000 56.80524 192 ASP C N 1
ATOM 7658 C CA . ASP C 1 192 ? 110.27500 127.96900 86.15500 1.000 56.80524 192 ASP C CA 1
ATOM 7659 C C . ASP C 1 192 ? 111.41000 127.59300 87.09500 1.000 56.80524 192 ASP C C 1
ATOM 7660 O O . ASP C 1 192 ? 111.26900 127.70100 88.32200 1.000 56.80524 192 ASP C O 1
ATOM 7665 N N . THR C 1 193 ? 112.55400 127.19300 86.53700 1.000 52.61220 193 THR C N 1
ATOM 7666 C CA . THR C 1 193 ? 113.71000 126.86600 87.36000 1.000 52.61220 193 THR C CA 1
ATOM 7667 C C . THR C 1 193 ? 114.22500 128.09400 88.09500 1.000 52.61220 193 THR C C 1
ATOM 7668 O O . THR C 1 193 ? 114.56200 128.01400 89.27900 1.000 52.61220 193 THR C O 1
ATOM 7672 N N . ILE C 1 194 ? 114.28500 129.23900 87.41200 1.000 51.65150 194 ILE C N 1
ATOM 7673 C CA . ILE C 1 194 ? 114.75000 130.47000 88.04600 1.000 51.65150 194 ILE C CA 1
ATOM 7674 C C . ILE C 1 194 ? 113.83000 130.86000 89.19600 1.000 51.65150 194 ILE C C 1
ATOM 7675 O O . ILE C 1 194 ? 114.29100 131.18500 90.30000 1.000 51.65150 194 ILE C O 1
ATOM 7680 N N . GLY C 1 195 ? 112.51500 130.84900 88.95300 1.000 48.50278 195 GLY C N 1
ATOM 7681 C CA . GLY C 1 195 ? 111.58600 131.20600 90.02100 1.000 48.50278 195 GLY C CA 1
ATOM 7682 C C . GLY C 1 195 ? 111.69500 130.31600 91.24800 1.000 48.50278 195 GLY C C 1
ATOM 7683 O O . GLY C 1 195 ? 111.83100 130.79900 92.38200 1.000 48.50278 195 GLY C O 1
ATOM 7684 N N . LEU C 1 196 ? 111.68700 128.99800 91.03100 1.000 49.45009 196 LEU C N 1
ATOM 7685 C CA . LEU C 1 196 ? 111.80200 128.05000 92.13600 1.000 49.45009 196 LEU C CA 1
ATOM 7686 C C . LEU C 1 196 ? 113.13700 128.17100 92.86400 1.000 49.45009 196 LEU C C 1
ATOM 7687 O O . LEU C 1 196 ? 113.19500 128.03400 94.09000 1.000 49.45009 196 LEU C O 1
ATOM 7692 N N . SER C 1 197 ? 114.21900 128.41300 92.12300 1.000 47.54984 197 SER C N 1
ATOM 7693 C CA . SER C 1 197 ? 115.55100 128.56400 92.70200 1.000 47.54984 197 SER C CA 1
ATOM 7694 C C . SER C 1 197 ? 115.67200 129.78800 93.61100 1.000 47.54984 197 SER C C 1
ATOM 7695 O O . SER C 1 197 ? 116.22700 129.69800 94.70900 1.000 47.54984 197 SER C O 1
ATOM 7698 N N . VAL C 1 198 ? 115.17500 130.94500 93.16600 1.000 46.34189 198 VAL C N 1
ATOM 7699 C CA . VAL C 1 198 ? 115.22500 132.16900 93.97700 1.000 46.34189 198 VAL C CA 1
ATOM 7700 C C . VAL C 1 198 ? 114.32100 132.08600 95.21800 1.000 46.34189 198 VAL C C 1
ATOM 7701 O O . VAL C 1 198 ? 114.66400 132.61400 96.29800 1.000 46.34189 198 VAL C O 1
ATOM 7705 N N . GLY C 1 199 ? 113.15500 131.44400 95.09000 1.000 43.76295 199 GLY C N 1
ATOM 7706 C CA . GLY C 1 199 ? 112.25100 131.33700 96.22900 1.000 43.76295 199 GLY C CA 1
ATOM 7707 C C . GLY C 1 199 ? 112.83100 130.70100 97.48600 1.000 43.76295 199 GLY C C 1
ATOM 7708 O O . GLY C 1 199 ? 112.52300 131.13500 98.59400 1.000 43.76295 199 GLY C O 1
ATOM 7709 N N . ILE C 1 200 ? 113.65500 129.65800 97.34600 1.000 43.87818 200 ILE C N 1
ATOM 7710 C CA . ILE C 1 200 ? 114.24600 129.02000 98.53100 1.000 43.87818 200 ILE C CA 1
ATOM 7711 C C . ILE C 1 200 ? 115.34400 129.87400 99.17300 1.000 43.87818 200 ILE C C 1
ATOM 7712 O O . ILE C 1 200 ? 115.53500 129.84900 100.40300 1.000 43.87818 200 ILE C O 1
ATOM 7717 N N . ARG C 1 201 ? 116.03500 130.68500 98.37600 1.000 44.20161 201 ARG C N 1
ATOM 7718 C CA . ARG C 1 201 ? 117.05500 131.58400 98.90000 1.000 44.20161 201 ARG C CA 1
ATOM 7719 C C . ARG C 1 201 ? 116.44300 132.69500 99.74600 1.000 44.20161 201 ARG C C 1
ATOM 7720 O O . ARG C 1 201 ? 117.01000 133.07500 100.78300 1.000 44.20161 201 ARG C O 1
ATOM 7728 N N . LEU C 1 202 ? 115.24600 133.16100 99.37700 1.000 41.67628 202 LEU C N 1
ATOM 7729 C CA . LEU C 1 202 ? 114.58000 134.17500 100.20300 1.000 41.67628 202 LEU C CA 1
ATOM 7730 C C . LEU C 1 202 ? 114.18400 133.64600 101.59000 1.000 41.67628 202 LEU C C 1
ATOM 7731 O O . LEU C 1 202 ? 114.38600 134.33100 102.60200 1.000 41.67628 202 LEU C O 1
ATOM 7736 N N . THR C 1 203 ? 113.64000 132.43000 101.67100 1.000 42.09082 203 THR C N 1
ATOM 7737 C CA . THR C 1 203 ? 113.28700 131.86100 102.97400 1.000 42.09082 203 THR C CA 1
ATOM 7738 C C . THR C 1 203 ? 114.51100 131.52100 103.82300 1.000 42.09082 203 THR C C 1
ATOM 7739 O O . THR C 1 203 ? 114.46700 131.65100 105.05800 1.000 42.09082 203 THR C O 1
ATOM 7743 N N . GLN C 1 204 ? 115.63200 131.15800 103.19100 1.000 43.04526 204 GLN C N 1
ATOM 7744 C CA . GLN C 1 204 ? 116.85300 130.95000 103.96600 1.000 43.04526 204 GLN C CA 1
ATOM 7745 C C . GLN C 1 204 ? 117.34200 132.25500 104.58100 1.000 43.04526 204 GLN C C 1
ATOM 7746 O O . GLN C 1 204 ? 117.75500 132.28800 105.75200 1.000 43.04526 204 GLN C O 1
ATOM 7752 N N . TYR C 1 205 ? 117.29200 133.34600 103.81200 1.000 42.33841 205 TYR C N 1
ATOM 7753 C CA . TYR C 1 205 ? 117.70200 134.64300 104.34800 1.000 42.33841 205 TYR C CA 1
ATOM 7754 C C . TYR C 1 205 ? 116.80300 135.08800 105.50300 1.000 42.33841 205 TYR C C 1
ATOM 7755 O O . TYR C 1 205 ? 117.29000 135.63400 106.50000 1.000 42.33841 205 TYR C O 1
ATOM 7764 N N . TYR C 1 206 ? 115.49100 134.87500 105.38400 1.000 41.91812 206 TYR C N 1
ATOM 7765 C CA . TYR C 1 206 ? 114.57600 135.17800 106.48900 1.000 41.91812 206 TYR C CA 1
ATOM 7766 C C . TYR C 1 206 ? 114.92300 134.41100 107.77000 1.000 41.91812 206 TYR C C 1
ATOM 7767 O O . TYR C 1 206 ? 114.89400 134.97600 108.87500 1.000 41.91812 206 TYR C O 1
ATOM 7776 N N . SER C 1 207 ? 115.28600 133.13100 107.64000 1.000 42.22183 207 SER C N 1
ATOM 7777 C CA . SER C 1 207 ? 115.71000 132.34600 108.80400 1.000 42.22183 207 SER C CA 1
ATOM 7778 C C . SER C 1 207 ? 116.98600 132.89600 109.44000 1.000 42.22183 207 SER C C 1
ATOM 7779 O O . SER C 1 207 ? 117.10600 132.95700 110.67600 1.000 42.22183 207 SER C O 1
ATOM 7782 N N . GLU C 1 208 ? 117.92100 133.37200 108.61200 1.000 44.38734 208 GLU C N 1
ATOM 7783 C CA . GLU C 1 208 ? 119.15400 133.96100 109.14100 1.000 44.38734 208 GLU C CA 1
ATOM 7784 C C . GLU C 1 208 ? 118.88800 135.26700 109.88800 1.000 44.38734 208 GLU C C 1
ATOM 7785 O O . GLU C 1 208 ? 119.47700 135.51000 110.95100 1.000 44.38734 208 GLU C O 1
ATOM 7791 N N . ILE C 1 209 ? 118.03300 136.12900 109.33700 1.000 41.73677 209 ILE C N 1
ATOM 7792 C CA . ILE C 1 209 ? 117.67300 137.37300 110.02100 1.000 41.73677 209 ILE C CA 1
ATOM 7793 C C . ILE C 1 209 ? 117.05500 137.08900 111.38300 1.000 41.73677 209 ILE C C 1
ATOM 7794 O O . ILE C 1 209 ? 117.42300 137.70400 112.38700 1.000 41.73677 209 ILE C O 1
ATOM 7799 N N . ILE C 1 210 ? 116.06400 136.19700 111.43700 1.000 43.58912 210 ILE C N 1
ATOM 7800 C CA . ILE C 1 210 ? 115.45000 135.91600 112.73600 1.000 43.58912 210 ILE C CA 1
ATOM 7801 C C . ILE C 1 210 ? 116.44900 135.35900 113.74000 1.000 43.58912 210 ILE C C 1
ATOM 7802 O O . ILE C 1 210 ? 116.46800 135.80400 114.89000 1.000 43.58912 210 ILE C O 1
ATOM 7807 N N . THR C 1 211 ? 117.42300 134.57400 113.28600 1.000 44.28585 211 THR C N 1
ATOM 7808 C CA . THR C 1 211 ? 118.42000 134.04100 114.21400 1.000 44.28585 211 THR C CA 1
ATOM 7809 C C . THR C 1 211 ? 119.36800 135.11900 114.73700 1.000 44.28585 211 THR C C 1
ATOM 7810 O O . THR C 1 211 ? 119.68600 135.14000 115.93100 1.000 44.28585 211 THR C O 1
ATOM 7814 N N . ALA C 1 212 ? 119.82700 136.02200 113.87500 1.000 44.52969 212 ALA C N 1
ATOM 7815 C CA . ALA C 1 212 ? 120.76000 137.06500 114.30600 1.000 44.52969 212 ALA C CA 1
ATOM 7816 C C . ALA C 1 212 ? 120.08900 138.19600 115.08500 1.000 44.52969 212 ALA C C 1
ATOM 7817 O O . ALA C 1 212 ? 120.54400 138.55200 116.17500 1.000 44.52969 212 ALA C O 1
ATOM 7819 N N . PHE C 1 213 ? 119.02200 138.78700 114.54900 1.000 47.09157 213 PHE C N 1
ATOM 7820 C CA . PHE C 1 213 ? 118.38700 139.95800 115.14700 1.000 47.09157 213 PHE C CA 1
ATOM 7821 C C . PHE C 1 213 ? 117.20200 139.68700 116.07100 1.000 47.09157 213 PHE C C 1
ATOM 7822 O O . PHE C 1 213 ? 116.73200 140.64100 116.69000 1.000 47.09157 213 PHE C O 1
ATOM 7830 N N . GLY C 1 214 ? 116.67300 138.46300 116.17700 1.000 46.32323 214 GLY C N 1
ATOM 7831 C CA . GLY C 1 214 ? 115.49100 138.20500 116.97000 1.000 46.32323 214 GLY C CA 1
ATOM 7832 C C . GLY C 1 214 ? 115.36400 138.81800 118.35500 1.000 46.32323 214 GLY C C 1
ATOM 7833 O O . GLY C 1 214 ? 114.30500 139.33900 118.70600 1.000 46.32323 214 GLY C O 1
ATOM 7834 N N . PRO C 1 215 ? 116.40600 138.74400 119.18600 1.000 45.93481 215 PRO C N 1
ATOM 7835 C CA . PRO C 1 215 ? 116.31100 139.37700 120.51300 1.000 45.93481 215 PRO C CA 1
ATOM 7836 C C . PRO C 1 215 ? 116.25600 140.89700 120.47900 1.000 45.93481 215 PRO C C 1
ATOM 7837 O O . PRO C 1 215 ? 115.60900 141.49800 121.34200 1.000 45.93481 215 PRO C O 1
ATOM 7841 N N . ALA C 1 216 ? 116.94000 141.53800 119.53100 1.000 47.84824 216 ALA C N 1
ATOM 7842 C CA . ALA C 1 216 ? 116.91000 142.99400 119.41300 1.000 47.84824 216 ALA C CA 1
ATOM 7843 C C . ALA C 1 216 ? 115.58300 143.50900 118.87500 1.000 47.84824 216 ALA C C 1
ATOM 7844 O O . ALA C 1 216 ? 115.14900 144.59700 119.25600 1.000 47.84824 216 ALA C O 1
ATOM 7846 N N . LEU C 1 217 ? 114.93700 142.76800 117.97600 1.000 47.28057 217 LEU C N 1
ATOM 7847 C CA . LEU C 1 217 ? 113.63100 143.17300 117.46600 1.000 47.28057 217 LEU C CA 1
ATOM 7848 C C . LEU C 1 217 ? 112.56300 143.17000 118.55100 1.000 47.28057 217 LEU C C 1
ATOM 7849 O O . LEU C 1 217 ? 111.56000 143.87800 118.43000 1.000 47.28057 217 LEU C O 1
ATOM 7854 N N . GLN C 1 218 ? 112.73700 142.36400 119.59300 1.000 51.42892 218 GLN C N 1
ATOM 7855 C CA . GLN C 1 218 ? 111.78800 142.34000 120.70000 1.000 51.42892 218 GLN C CA 1
ATOM 7856 C C . GLN C 1 218 ? 111.99500 143.49200 121.68100 1.000 51.42892 218 GLN C C 1
ATOM 7857 O O . GLN C 1 218 ? 111.02000 144.07500 122.16500 1.000 51.42892 218 GLN C O 1
ATOM 7863 N N . ASN C 1 219 ? 113.24400 143.83200 121.99000 1.000 49.95123 219 ASN C N 1
ATOM 7864 C CA . ASN C 1 219 ? 113.58700 144.88200 122.95200 1.000 49.95123 219 ASN C CA 1
ATOM 7865 C C . ASN C 1 219 ? 114.59600 145.83400 122.31500 1.000 49.95123 219 ASN C C 1
ATOM 7866 O O . ASN C 1 219 ? 115.78600 145.81100 122.64500 1.000 49.95123 219 ASN C O 1
ATOM 7871 N N . PRO C 1 220 ? 114.14600 146.69500 121.39500 1.000 49.40102 220 PRO C N 1
ATOM 7872 C CA . PRO C 1 220 ? 115.08600 147.50900 120.60300 1.000 49.40102 220 PRO C CA 1
ATOM 7873 C C . PRO C 1 220 ? 115.78800 148.63400 121.35000 1.000 49.40102 220 PRO C C 1
ATOM 7874 O O . PRO C 1 220 ? 116.81500 149.11400 120.86100 1.000 49.40102 220 PRO C O 1
ATOM 7878 N N . VAL C 1 221 ? 115.27500 149.08600 122.49100 1.000 48.32703 221 VAL C N 1
ATOM 7879 C CA . VAL C 1 221 ? 115.89300 150.19500 123.21500 1.000 48.32703 221 VAL C CA 1
ATOM 7880 C C . VAL C 1 221 ? 117.08700 149.74600 124.05900 1.000 48.32703 221 VAL C C 1
ATOM 7881 O O . VAL C 1 221 ? 118.09300 150.45400 124.14200 1.000 48.32703 221 VAL C O 1
ATOM 7885 N N . ASN C 1 222 ? 117.01100 148.58300 124.69600 1.000 48.75502 222 ASN C N 1
ATOM 7886 C CA . ASN C 1 222 ? 118.04200 148.12700 125.62400 1.000 48.75502 222 ASN C CA 1
ATOM 7887 C C . ASN C 1 222 ? 119.05300 147.11800 125.06500 1.000 48.75502 222 ASN C C 1
ATOM 7888 O O . ASN C 1 222 ? 119.93900 146.70300 125.81300 1.000 48.75502 222 ASN C O 1
ATOM 7893 N N . THR C 1 223 ? 118.95700 146.69400 123.80600 1.000 48.83865 223 THR C N 1
ATOM 7894 C CA . THR C 1 223 ? 119.79400 145.61500 123.27600 1.000 48.83865 223 THR C CA 1
ATOM 7895 C C . THR C 1 223 ? 120.88300 146.10000 122.32100 1.000 48.83865 223 THR C C 1
ATOM 7896 O O . THR C 1 223 ? 120.61800 146.92300 121.44300 1.000 48.83865 223 THR C O 1
ATOM 7900 N N . ARG C 1 224 ? 122.11200 145.57300 122.49400 1.000 51.37263 224 ARG C N 1
ATOM 7901 C CA . ARG C 1 224 ? 123.26100 145.84600 121.62800 1.000 51.37263 224 ARG C CA 1
ATOM 7902 C C . ARG C 1 224 ? 123.84000 144.55300 121.04500 1.000 51.37263 224 ARG C C 1
ATOM 7903 O O . ARG C 1 224 ? 123.81800 143.50500 121.69200 1.000 51.37263 224 ARG C O 1
ATOM 7911 N N . ILE C 1 225 ? 124.37500 144.63700 119.81700 1.000 48.46213 225 ILE C N 1
ATOM 7912 C CA . ILE C 1 225 ? 124.89700 143.49400 119.06400 1.000 48.46213 225 ILE C CA 1
ATOM 7913 C C . ILE C 1 225 ? 126.34900 143.75000 118.65500 1.000 48.46213 225 ILE C C 1
ATOM 7914 O O . ILE C 1 225 ? 126.68100 144.85600 118.22300 1.000 48.46213 225 ILE C O 1
ATOM 7919 N N . THR C 1 226 ? 127.21400 142.73700 118.77800 1.000 45.58439 226 THR C N 1
ATOM 7920 C CA . THR C 1 226 ? 128.61600 142.87200 118.36900 1.000 45.58439 226 THR C CA 1
ATOM 7921 C C . THR C 1 226 ? 128.76000 142.76600 116.85100 1.000 45.58439 226 THR C C 1
ATOM 7922 O O . THR C 1 226 ? 127.92600 142.16700 116.17500 1.000 45.58439 226 THR C O 1
ATOM 7926 N N . ILE C 1 227 ? 129.82900 143.36700 116.31500 1.000 44.09722 227 ILE C N 1
ATOM 7927 C CA . ILE C 1 227 ? 130.06700 143.36600 114.86700 1.000 44.09722 227 ILE C CA 1
ATOM 7928 C C . ILE C 1 227 ? 130.26500 141.95600 114.30900 1.000 44.09722 227 ILE C C 1
ATOM 7929 O O . ILE C 1 227 ? 129.83800 141.66000 113.18300 1.000 44.09722 227 ILE C O 1
ATOM 7934 N N . GLN C 1 228 ? 130.87000 141.05700 115.08800 1.000 45.82960 228 GLN C N 1
ATOM 7935 C CA . GLN C 1 228 ? 131.01200 139.66600 114.66500 1.000 45.82960 228 GLN C CA 1
ATOM 7936 C C . GLN C 1 228 ? 129.65600 139.00700 114.44900 1.000 45.82960 228 GLN C C 1
ATOM 7937 O O . GLN C 1 228 ? 129.44400 138.32200 113.44500 1.000 45.82960 228 GLN C O 1
ATOM 7943 N N . ALA C 1 229 ? 128.73400 139.18100 115.39600 1.000 42.90596 229 ALA C N 1
ATOM 7944 C CA . ALA C 1 229 ? 127.38300 138.64300 115.25300 1.000 42.90596 229 ALA C CA 1
ATOM 7945 C C . ALA C 1 229 ? 126.60500 139.31300 114.12300 1.000 42.90596 229 ALA C C 1
ATOM 7946 O O . ALA C 1 229 ? 125.88000 138.63700 113.39000 1.000 42.90596 229 ALA C O 1
ATOM 7948 N N . ILE C 1 230 ? 126.70300 140.63700 113.98700 1.000 42.49887 230 ILE C N 1
ATOM 7949 C CA . ILE C 1 230 ? 126.04400 141.33500 112.88100 1.000 42.49887 230 ILE C CA 1
ATOM 7950 C C . ILE C 1 230 ? 126.46300 140.76500 111.53100 1.000 42.49887 230 ILE C C 1
ATOM 7951 O O . ILE C 1 230 ? 125.63800 140.61100 110.62700 1.000 42.49887 230 ILE C O 1
ATOM 7956 N N . SER C 1 231 ? 127.74800 140.44500 111.36900 1.000 43.76752 231 SER C N 1
ATOM 7957 C CA . SER C 1 231 ? 128.26200 139.94900 110.09200 1.000 43.76752 231 SER C CA 1
ATOM 7958 C C . SER C 1 231 ? 127.72700 138.58400 109.66300 1.000 43.76752 231 SER C C 1
ATOM 7959 O O . SER C 1 231 ? 127.92700 138.21400 108.50500 1.000 43.76752 231 SER C O 1
ATOM 7962 N N . SER C 1 232 ? 127.04900 137.83500 110.53200 1.000 43.20369 232 SER C N 1
ATOM 7963 C CA . SER C 1 232 ? 126.47900 136.54500 110.14100 1.000 43.20369 232 SER C CA 1
ATOM 7964 C C . SER C 1 232 ? 125.41000 136.67200 109.06000 1.000 43.20369 232 SER C C 1
ATOM 7965 O O . SER C 1 232 ? 125.07000 135.67700 108.41600 1.000 43.20369 232 SER C O 1
ATOM 7968 N N . VAL C 1 233 ? 124.86600 137.87200 108.86700 1.000 44.46986 233 VAL C N 1
ATOM 7969 C CA . VAL C 1 233 ? 123.93600 138.19200 107.78600 1.000 44.46986 233 VAL C CA 1
ATOM 7970 C C . VAL C 1 233 ? 124.66700 138.50300 106.48800 1.000 44.46986 233 VAL C C 1
ATOM 7971 O O . VAL C 1 233 ? 124.03500 138.64000 105.43500 1.000 44.46986 233 VAL C O 1
ATOM 7975 N N . PHE C 1 234 ? 125.99500 138.55600 106.52500 1.000 43.93118 234 PHE C N 1
ATOM 7976 C CA . PHE C 1 234 ? 126.85600 138.88100 105.39400 1.000 43.93118 234 PHE C CA 1
ATOM 7977 C C . PHE C 1 234 ? 127.97300 137.84800 105.27100 1.000 43.93118 234 PHE C C 1
ATOM 7978 O O . PHE C 1 234 ? 129.15100 138.17000 105.14100 1.000 43.93118 234 PHE C O 1
ATOM 7986 N N . ASN C 1 235 ? 127.58700 136.57100 105.30600 1.000 43.98359 235 ASN C N 1
ATOM 7987 C CA . ASN C 1 235 ? 128.46500 135.40100 105.20900 1.000 43.98359 235 ASN C CA 1
ATOM 7988 C C . ASN C 1 235 ? 129.58000 135.35300 106.25600 1.000 43.98359 235 ASN C C 1
ATOM 7989 O O . ASN C 1 235 ? 130.53700 134.59900 106.09500 1.000 43.98359 235 ASN C O 1
ATOM 7994 N N . GLY C 1 236 ? 129.48600 136.11900 107.33900 1.000 43.54419 236 GLY C N 1
ATOM 7995 C CA . GLY C 1 236 ? 130.52700 136.18400 108.35100 1.000 43.54419 236 GLY C CA 1
ATOM 7996 C C . GLY C 1 236 ? 131.73100 137.04600 108.03100 1.000 43.54419 236 GLY C C 1
ATOM 7997 O O . GLY C 1 236 ? 132.70000 137.02800 108.79200 1.000 43.54419 236 GLY C O 1
ATOM 7998 N N . ASN C 1 237 ? 131.70000 137.79400 106.93300 1.000 42.55060 237 ASN C N 1
ATOM 7999 C CA . ASN C 1 237 ? 132.79600 138.65000 106.47500 1.000 42.55060 237 ASN C CA 1
ATOM 8000 C C . ASN C 1 237 ? 132.81600 140.00400 107.19900 1.000 42.55060 237 ASN C C 1
ATOM 8001 O O . ASN C 1 237 ? 132.46100 141.04100 106.64400 1.000 42.55060 237 ASN C O 1
ATOM 8006 N N . PHE C 1 238 ? 133.22700 140.00000 108.47300 1.000 44.09362 238 PHE C N 1
ATOM 8007 C CA . PHE C 1 238 ? 133.36000 141.27300 109.19600 1.000 44.09362 238 PHE C CA 1
ATOM 8008 C C . PHE C 1 238 ? 134.53300 142.13400 108.71400 1.000 44.09362 238 PHE C C 1
ATOM 8009 O O . PHE C 1 238 ? 134.55300 143.34600 108.97300 1.000 44.09362 238 PHE C O 1
ATOM 8017 N N . ASP C 1 239 ? 135.48900 141.54600 107.99900 1.000 46.32315 239 ASP C N 1
ATOM 8018 C CA . ASP C 1 239 ? 136.63700 142.29100 107.49300 1.000 46.32315 239 ASP C CA 1
ATOM 8019 C C . ASP C 1 239 ? 136.23600 143.29700 106.41300 1.000 46.32315 239 ASP C C 1
ATOM 8020 O O . ASP C 1 239 ? 136.74100 144.42600 106.39400 1.000 46.32315 239 ASP C O 1
ATOM 8025 N N . GLU C 1 240 ? 135.28000 142.93900 105.54900 1.000 44.97042 240 GLU C N 1
ATOM 8026 C CA . GLU C 1 240 ? 134.72800 143.89200 104.58600 1.000 44.97042 240 GLU C CA 1
ATOM 8027 C C . GLU C 1 240 ? 133.96900 145.01500 105.27000 1.000 44.97042 240 GLU C C 1
ATOM 8028 O O . GLU C 1 240 ? 134.00900 146.16400 104.81400 1.000 44.97042 240 GLU C O 1
ATOM 8034 N N . LEU C 1 241 ? 133.25800 144.70600 106.35100 1.000 44.43024 241 LEU C N 1
ATOM 8035 C CA . LEU C 1 241 ? 132.49300 145.74100 107.02800 1.000 44.43024 241 LEU C CA 1
ATOM 8036 C C . LEU C 1 241 ? 133.41800 146.78000 107.63200 1.000 44.43024 241 LEU C C 1
ATOM 8037 O O . LEU C 1 241 ? 133.20900 147.98200 107.45200 1.000 44.43024 241 LEU C O 1
ATOM 8042 N N . LEU C 1 242 ? 134.45500 146.34000 108.34700 1.000 46.25853 242 LEU C N 1
ATOM 8043 C CA . LEU C 1 242 ? 135.41900 147.30000 108.88000 1.000 46.25853 242 LEU C CA 1
ATOM 8044 C C . LEU C 1 242 ? 136.13200 148.06800 107.77200 1.000 46.25853 242 LEU C C 1
ATOM 8045 O O . LEU C 1 242 ? 136.38800 149.26500 107.91100 1.000 46.25853 242 LEU C O 1
ATOM 8050 N N . LYS C 1 243 ? 136.45500 147.40200 106.66400 1.000 48.44598 243 LYS C N 1
ATOM 8051 C CA . LYS C 1 243 ? 137.12400 148.07000 105.55000 1.000 48.44598 243 LYS C CA 1
ATOM 8052 C C . LYS C 1 243 ? 136.29200 149.18900 104.92400 1.000 48.44598 243 LYS C C 1
ATOM 8053 O O . LYS C 1 243 ? 136.82800 150.25600 104.61100 1.000 48.44598 243 LYS C O 1
ATOM 8059 N N . ILE C 1 244 ? 134.99800 148.96500 104.68500 1.000 49.22415 244 ILE C N 1
ATOM 8060 C CA . ILE C 1 244 ? 134.19700 150.03300 104.07800 1.000 49.22415 244 ILE C CA 1
ATOM 8061 C C . ILE C 1 244 ? 133.90700 151.18300 105.04200 1.000 49.22415 244 ILE C C 1
ATOM 8062 O O . ILE C 1 244 ? 133.63700 152.30200 104.59700 1.000 49.22415 244 ILE C O 1
ATOM 8067 N N . MET C 1 245 ? 133.94100 150.94700 106.34900 1.000 51.07522 245 MET C N 1
ATOM 8068 C CA . MET C 1 245 ? 133.84500 152.02000 107.33100 1.000 51.07522 245 MET C CA 1
ATOM 8069 C C . MET C 1 245 ? 135.14600 152.80400 107.48500 1.000 51.07522 245 MET C C 1
ATOM 8070 O O . MET C 1 245 ? 135.18000 153.76700 108.25100 1.000 51.07522 245 MET C O 1
ATOM 8075 N N . GLY C 1 246 ? 136.20800 152.40900 106.78800 1.000 53.32563 246 GLY C N 1
ATOM 8076 C CA . GLY C 1 246 ? 137.47400 153.11800 106.79900 1.000 53.32563 246 GLY C CA 1
ATOM 8077 C C . GLY C 1 246 ? 138.50300 152.69100 107.82200 1.000 53.32563 246 GLY C C 1
ATOM 8078 O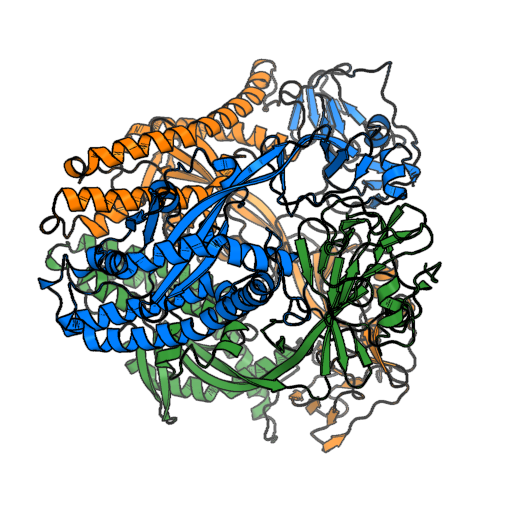 O . GLY C 1 246 ? 139.43100 153.45800 108.09000 1.000 53.32563 246 GLY C O 1
ATOM 8079 N N . TYR C 1 247 ? 138.37700 151.50500 108.40400 1.000 54.81860 247 TYR C N 1
ATOM 8080 C CA . TYR C 1 247 ? 139.31200 150.97200 109.38700 1.000 54.81860 247 TYR C CA 1
ATOM 8081 C C . TYR C 1 247 ? 140.07100 149.76600 108.83300 1.000 54.81860 247 TYR C C 1
ATOM 8082 O O . TYR C 1 247 ? 139.86400 149.33000 107.70000 1.000 54.81860 247 TYR C O 1
ATOM 8091 N N . THR C 1 248 ? 140.99500 149.25400 109.64700 1.000 57.28142 248 THR C N 1
ATOM 8092 C CA . THR C 1 248 ? 141.76300 148.04700 109.36700 1.000 57.28142 248 THR C CA 1
ATOM 8093 C C . THR C 1 248 ? 141.67200 147.12500 110.57400 1.000 57.28142 248 THR C C 1
ATOM 8094 O O . THR C 1 248 ? 141.92200 147.55500 111.70100 1.000 57.28142 248 THR C O 1
ATOM 8098 N N . SER C 1 249 ? 141.31200 145.86400 110.34000 1.000 56.68469 249 SER C N 1
ATOM 8099 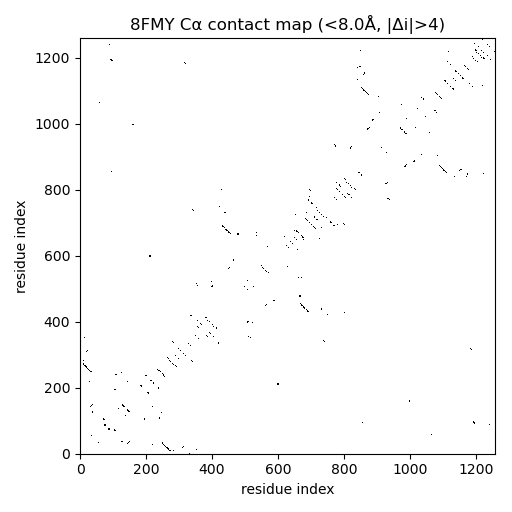C CA . SER C 1 249 ? 141.13300 144.90500 111.42700 1.000 56.68469 249 SER C CA 1
ATOM 8100 C C . SER C 1 249 ? 142.41700 144.61000 112.19500 1.000 56.68469 249 SER C C 1
ATOM 8101 O O . SER C 1 249 ? 142.34400 144.10800 113.32000 1.000 56.68469 249 SER C O 1
ATOM 8104 N N . GLY C 1 250 ? 143.58700 144.88900 111.61400 1.000 58.58472 250 GLY C N 1
ATOM 8105 C CA . GLY C 1 250 ? 144.83800 144.72900 112.33800 1.000 58.58472 250 GLY C CA 1
ATOM 8106 C C . GLY C 1 250 ? 145.16100 145.81600 113.34300 1.000 58.58472 250 GLY C C 1
ATOM 8107 O O . GLY C 1 250 ? 145.85800 145.55700 114.32700 1.000 58.58472 250 GLY C O 1
ATOM 8108 N N . ASP C 1 251 ? 144.67000 147.03800 113.12200 1.000 61.83883 251 ASP C N 1
ATOM 8109 C CA . ASP C 1 251 ? 144.87400 148.14100 114.06100 1.000 61.83883 251 ASP C CA 1
ATOM 8110 C C . ASP C 1 251 ? 143.91500 148.10700 115.24700 1.000 61.83883 251 ASP C C 1
ATOM 8111 O O . ASP C 1 251 ? 144.28800 148.51100 116.35100 1.000 61.83883 251 ASP C O 1
ATOM 8116 N N . LEU C 1 252 ? 142.68500 147.65700 115.03300 1.000 59.17918 252 LEU C N 1
ATOM 8117 C CA . LEU C 1 252 ? 141.60900 147.57000 116.01700 1.000 59.17918 252 LEU C CA 1
ATOM 8118 C C . LEU C 1 252 ? 141.69600 146.34200 116.92000 1.000 59.17918 252 LEU C C 1
ATOM 8119 O O . LEU C 1 252 ? 140.75400 146.08300 117.66900 1.000 59.17918 252 LEU C O 1
ATOM 8124 N N . TYR C 1 253 ? 142.78500 145.58000 116.83500 1.000 60.81155 253 TYR C N 1
ATOM 8125 C CA . TYR C 1 253 ? 142.91200 144.28000 117.49300 1.000 60.81155 253 TYR C CA 1
ATOM 8126 C C . TYR C 1 253 ? 142.50700 144.26300 118.96700 1.000 60.81155 253 TYR C C 1
ATOM 8127 O O . TYR C 1 253 ? 141.80100 143.35300 119.41100 1.000 60.81155 253 TYR C O 1
ATOM 8136 N N . GLU C 1 254 ? 142.95200 145.24500 119.74600 1.000 60.92313 254 GLU C N 1
ATOM 8137 C CA . GLU C 1 254 ? 142.71000 145.22500 121.19000 1.000 60.92313 254 GLU C CA 1
ATOM 8138 C C . GLU C 1 254 ? 141.23500 145.38800 121.56900 1.000 60.92313 254 GLU C C 1
ATOM 8139 O O . GLU C 1 254 ? 140.78300 144.77600 122.54200 1.000 60.92313 254 GLU C O 1
ATOM 8145 N N . ILE C 1 255 ? 140.47100 146.20200 120.84000 1.000 56.31700 255 ILE C N 1
ATOM 8146 C CA . ILE C 1 255 ? 139.03500 146.33200 121.10400 1.000 56.31700 255 ILE C CA 1
ATOM 8147 C C . ILE C 1 255 ? 138.19400 145.29600 120.35300 1.000 56.31700 255 ILE C C 1
ATOM 8148 O O . ILE C 1 255 ? 137.10900 144.93500 120.81100 1.000 56.31700 255 ILE C O 1
ATOM 8153 N N . LEU C 1 256 ? 138.66000 144.82200 119.20200 1.000 55.48829 256 LEU C N 1
ATOM 8154 C CA . LEU C 1 256 ? 137.95000 143.78900 118.45300 1.000 55.48829 256 LEU C CA 1
ATOM 8155 C C . LEU C 1 256 ? 138.02800 142.43700 119.15100 1.000 55.48829 256 LEU C C 1
ATOM 8156 O O . LEU C 1 256 ? 137.02600 141.72500 119.26400 1.000 55.48829 256 LEU C O 1
ATOM 8161 N N . HIS C 1 257 ? 139.21400 142.06700 119.62300 1.000 60.01136 257 HIS C N 1
ATOM 8162 C CA . HIS C 1 257 ? 139.40900 140.80300 120.32100 1.000 60.01136 257 HIS C CA 1
ATOM 8163 C C . HIS C 1 257 ? 138.67600 140.78300 121.66000 1.000 60.01136 257 HIS C C 1
ATOM 8164 O O . HIS C 1 257 ? 138.21900 139.72100 122.09300 1.000 60.01136 257 HIS C O 1
ATOM 8171 N N . SER C 1 258 ? 138.55300 141.93400 122.32700 1.000 57.60420 258 SER C N 1
ATOM 8172 C CA . SER C 1 258 ? 137.77900 142.07000 123.56000 1.000 57.60420 258 SER C CA 1
ATOM 8173 C C . SER C 1 258 ? 136.26700 142.08500 123.34200 1.000 57.60420 258 SER C C 1
ATOM 8174 O O . SER C 1 258 ? 135.52500 142.01200 124.32500 1.000 57.60420 258 SER C O 1
ATOM 8177 N N . GLU C 1 259 ? 135.80000 142.17700 122.09400 1.000 57.42523 259 GLU C N 1
ATOM 8178 C CA . GLU C 1 259 ? 134.37300 142.27100 121.74200 1.000 57.42523 259 GLU C CA 1
ATOM 8179 C C . GLU C 1 259 ? 133.66400 143.51600 122.28300 1.000 57.42523 259 GLU C C 1
ATOM 8180 O O . GLU C 1 259 ? 132.52600 143.44600 122.74500 1.000 57.42523 259 GLU C O 1
ATOM 8186 N N . LEU C 1 260 ? 134.34200 144.66200 122.23900 1.000 53.91567 260 LEU C N 1
ATOM 8187 C CA . LEU C 1 260 ? 133.77400 145.93300 122.67400 1.000 53.91567 260 LEU C CA 1
ATOM 8188 C C . LEU C 1 260 ? 133.12800 146.75400 121.55000 1.000 53.91567 260 LEU C C 1
ATOM 8189 O O . LEU C 1 260 ? 132.46300 147.74600 121.85300 1.000 53.91567 260 LEU C O 1
ATOM 8194 N N . ILE C 1 261 ? 133.33300 146.41300 120.27800 1.000 52.36657 261 ILE C N 1
ATOM 8195 C CA . ILE C 1 261 ? 132.66800 147.08900 119.15700 1.000 52.36657 261 ILE C CA 1
ATOM 8196 C C . ILE C 1 261 ? 131.23300 146.57000 119.02300 1.000 52.36657 261 ILE C C 1
ATOM 8197 O O . ILE C 1 261 ? 131.02400 145.42100 118.63300 1.000 52.36657 261 ILE C O 1
ATOM 8202 N N . ARG C 1 262 ? 130.24000 147.43000 119.29800 1.000 53.50005 262 ARG C N 1
ATOM 8203 C CA . ARG C 1 262 ? 128.83000 147.04300 119.35500 1.000 53.50005 262 ARG C CA 1
ATOM 8204 C C . ARG C 1 262 ? 127.92800 148.09100 118.70000 1.000 53.50005 262 ARG C C 1
ATOM 8205 O O . ARG C 1 262 ? 128.26200 149.27500 118.67100 1.000 53.50005 262 ARG C O 1
ATOM 8213 N N . GLY C 1 263 ? 126.76900 147.64400 118.17900 1.000 49.41493 263 GLY C N 1
ATOM 8214 C CA . GLY C 1 263 ? 125.79600 148.53300 117.56700 1.000 49.41493 263 GLY C CA 1
ATOM 8215 C C . GLY C 1 263 ? 124.39500 148.39200 118.14700 1.000 49.41493 263 GLY C C 1
ATOM 8216 O O . GLY C 1 263 ? 124.09600 147.43600 118.85500 1.000 49.41493 263 GLY C O 1
ATOM 8217 N N . ASN C 1 264 ? 123.53400 149.37400 117.83500 1.000 48.26970 264 ASN C N 1
ATOM 8218 C CA . ASN C 1 264 ? 122.13600 149.38000 118.28000 1.000 48.26970 264 ASN C CA 1
ATOM 8219 C C . ASN C 1 264 ? 121.22300 150.01300 117.22900 1.000 48.26970 264 ASN C C 1
ATOM 8220 O O . ASN C 1 264 ? 121.65700 150.85200 116.44200 1.000 48.26970 264 ASN C O 1
ATOM 8225 N N . ILE C 1 265 ? 119.94900 149.59600 117.22800 1.000 47.11449 265 ILE C N 1
ATOM 8226 C CA . ILE C 1 265 ? 118.94000 150.07500 116.27400 1.000 47.11449 265 ILE C CA 1
ATOM 8227 C C . ILE C 1 265 ? 118.46000 151.48100 116.61400 1.000 47.11449 265 ILE C C 1
ATOM 8228 O O . ILE C 1 265 ? 118.07900 151.76100 117.75400 1.000 47.11449 265 ILE C O 1
ATOM 8233 N N . ILE C 1 266 ? 118.45400 152.36700 115.61300 1.000 45.67952 266 ILE C N 1
ATOM 8234 C CA . ILE C 1 266 ? 117.94900 153.72300 115.77800 1.000 45.67952 266 ILE C CA 1
ATOM 8235 C C . ILE C 1 266 ? 116.64600 153.99000 115.01000 1.000 45.67952 266 ILE C C 1
ATOM 8236 O O . ILE C 1 266 ? 115.87900 154.86500 115.42200 1.000 45.67952 266 ILE C O 1
ATOM 8241 N N . ASP C 1 267 ? 116.37000 153.28800 113.90700 1.000 50.13188 267 ASP C N 1
ATOM 8242 C CA . ASP C 1 267 ? 115.12600 153.50200 113.16700 1.000 50.13188 267 ASP C CA 1
ATOM 8243 C C . ASP C 1 267 ? 114.80800 152.30700 112.27000 1.000 50.13188 267 ASP C C 1
ATOM 8244 O O . ASP C 1 267 ? 115.69300 151.54200 111.88000 1.000 50.13188 267 ASP C O 1
ATOM 8249 N N . VAL C 1 268 ? 113.52600 152.20200 111.90300 1.000 49.55820 268 VAL C N 1
ATOM 8250 C CA . VAL C 1 268 ? 112.98100 151.14600 111.05100 1.000 49.55820 268 VAL C CA 1
ATOM 8251 C C . VAL C 1 268 ? 112.08400 151.75800 109.98300 1.000 49.55820 268 VAL C C 1
ATOM 8252 O O . VAL C 1 268 ? 111.30400 152.66600 110.27900 1.000 49.55820 268 VAL C O 1
ATOM 8256 N N . ASP C 1 269 ? 112.19900 151.28500 108.73600 1.000 49.33337 269 ASP C N 1
ATOM 8257 C CA . ASP C 1 269 ? 111.28600 151.71200 107.67200 1.000 49.33337 269 ASP C CA 1
ATOM 8258 C C . ASP C 1 269 ? 110.54700 150.49300 107.13100 1.000 49.33337 269 ASP C C 1
ATOM 8259 O O . ASP C 1 269 ? 111.15800 149.62400 106.49100 1.000 49.33337 269 ASP C O 1
ATOM 8264 N N . VAL C 1 270 ? 109.23600 150.44500 107.41500 1.000 49.56832 270 VAL C N 1
ATOM 8265 C CA . VAL C 1 270 ? 108.37300 149.29400 107.14300 1.000 49.56832 270 VAL C CA 1
ATOM 8266 C C . VAL C 1 270 ? 108.01300 149.15700 105.66400 1.000 49.56832 270 VAL C C 1
ATOM 8267 O O . VAL C 1 270 ? 107.99500 148.04700 105.12800 1.000 49.56832 270 VAL C O 1
ATOM 8271 N N . ASP C 1 271 ? 107.70200 150.25800 104.98000 1.000 51.24172 271 ASP C N 1
ATOM 8272 C CA . ASP C 1 271 ? 107.33000 150.14200 103.57000 1.000 51.24172 271 ASP C CA 1
ATOM 8273 C C . ASP C 1 271 ? 108.52600 149.81300 102.68400 1.000 51.24172 271 ASP C C 1
ATOM 8274 O O . ASP C 1 271 ? 108.39800 149.05600 101.71800 1.000 51.24172 271 ASP C O 1
ATOM 8279 N N . ALA C 1 272 ? 109.68800 150.39500 102.97500 1.000 47.70985 272 ALA C N 1
ATOM 8280 C CA . ALA C 1 272 ? 110.89500 150.09700 102.21600 1.000 47.70985 272 ALA C CA 1
ATOM 8281 C C . ALA C 1 272 ? 111.58600 148.84300 102.72900 1.000 47.70985 272 ALA C C 1
ATOM 8282 O O . ALA C 1 272 ? 112.29600 148.18100 101.97200 1.000 47.70985 272 ALA C O 1
ATOM 8284 N N . GLY C 1 273 ? 111.39400 148.51100 103.99900 1.000 46.06514 273 GLY C N 1
ATOM 8285 C CA . GLY C 1 273 ? 111.95600 147.31800 104.59200 1.000 46.06514 273 GLY C CA 1
ATOM 8286 C C . GLY C 1 273 ? 113.43100 147.39200 104.91100 1.000 46.06514 273 GLY C C 1
ATOM 8287 O O . GLY C 1 273 ? 114.21900 146.62400 104.36000 1.000 46.06514 273 GLY C O 1
ATOM 8288 N N . TYR C 1 274 ? 113.83100 148.31700 105.78500 1.000 46.70817 274 TYR C N 1
ATOM 8289 C CA . TYR C 1 274 ? 115.23100 148.38300 106.19600 1.000 46.70817 274 TYR C CA 1
ATOM 8290 C C . TYR C 1 274 ? 115.37600 148.75700 107.66600 1.000 46.70817 274 TYR C C 1
ATOM 8291 O O . TYR C 1 274 ? 114.47000 149.32700 108.28300 1.000 46.70817 274 TYR C O 1
ATOM 8300 N N . ILE C 1 275 ? 116.54700 148.41400 108.21600 1.000 46.74892 275 ILE C N 1
ATOM 8301 C CA . ILE C 1 275 ? 116.93600 148.73400 109.59100 1.000 46.74892 275 ILE C CA 1
ATOM 8302 C C . ILE C 1 275 ? 118.16200 149.64600 109.57900 1.000 46.74892 275 ILE C C 1
ATOM 8303 O O . ILE C 1 275 ? 119.13600 149.36500 108.87300 1.000 46.74892 275 ILE C O 1
ATOM 8308 N N . ALA C 1 276 ? 118.11400 150.74200 110.34500 1.000 45.44111 276 ALA C N 1
ATOM 8309 C CA . ALA C 1 276 ? 119.25200 151.64700 110.50200 1.000 45.44111 276 ALA C CA 1
ATOM 8310 C C . ALA C 1 276 ? 119.95100 151.43300 111.84300 1.000 45.44111 276 ALA C C 1
ATOM 8311 O O . ALA C 1 276 ? 119.29900 151.42600 112.88700 1.000 45.44111 276 ALA C O 1
ATOM 8313 N N . LEU C 1 277 ? 121.27600 151.25600 111.81300 1.000 45.66369 277 LEU C N 1
ATOM 8314 C CA . LEU C 1 277 ? 122.09000 151.00400 112.99800 1.000 45.66369 277 LEU C CA 1
ATOM 8315 C C . LEU C 1 277 ? 123.18600 152.05100 113.17300 1.000 45.66369 277 LEU C C 1
ATOM 8316 O O . LEU C 1 277 ? 123.75100 152.55300 112.19500 1.000 45.66369 277 LEU C O 1
ATOM 8321 N N . GLU C 1 278 ? 123.49000 152.36100 114.43300 1.000 49.72890 278 GLU C N 1
ATOM 8322 C CA . GLU C 1 278 ? 124.62600 153.19100 114.83000 1.000 49.72890 278 GLU C CA 1
ATOM 8323 C C . GLU C 1 278 ? 125.65500 152.31900 115.54700 1.000 49.72890 278 GLU C C 1
ATOM 8324 O O . GLU C 1 278 ? 125.31900 151.64700 116.52400 1.000 49.72890 278 GLU C O 1
ATOM 8330 N N . ILE C 1 279 ? 126.90700 152.34800 115.08300 1.000 51.38076 279 ILE C N 1
ATOM 8331 C CA . ILE C 1 279 ? 127.96700 151.45200 115.54800 1.000 51.38076 279 ILE C CA 1
ATOM 8332 C C . ILE C 1 279 ? 129.06700 152.24800 116.24900 1.000 51.38076 279 ILE C C 1
ATOM 8333 O O . ILE C 1 279 ? 129.49100 153.29600 115.75800 1.000 51.38076 279 ILE C O 1
ATOM 8338 N N . GLU C 1 280 ? 129.53300 151.73600 117.39400 1.000 55.34101 280 GLU C N 1
ATOM 8339 C CA . GLU C 1 280 ? 130.42300 152.43300 118.32500 1.000 55.34101 280 GLU C CA 1
ATOM 8340 C C . GLU C 1 280 ? 131.81600 151.81200 118.45700 1.000 55.34101 280 GLU C C 1
ATOM 8341 O O . GLU C 1 280 ? 131.94100 150.60300 118.66200 1.000 55.34101 280 GLU C O 1
ATOM 8347 N N . PHE C 1 281 ? 132.86000 152.65400 118.36600 1.000 54.67191 281 PHE C N 1
ATOM 8348 C CA . PHE C 1 281 ? 134.27800 152.28100 118.47600 1.000 54.67191 281 PHE C CA 1
ATOM 8349 C C . PHE C 1 281 ? 134.92700 152.98300 119.66900 1.000 54.67191 281 PHE C C 1
ATOM 8350 O O . PHE C 1 281 ? 135.46700 154.08600 119.51400 1.000 54.67191 281 PHE C O 1
ATOM 8358 N N . PRO C 1 282 ? 134.93100 152.38600 120.86000 1.000 56.91842 282 PRO C N 1
ATOM 8359 C CA . PRO C 1 282 ? 135.40900 153.09000 122.06100 1.000 56.91842 282 PRO C CA 1
ATOM 8360 C C . PRO C 1 282 ? 136.92500 153.17500 122.24200 1.000 56.91842 282 PRO C C 1
ATOM 8361 O O . PRO C 1 282 ? 137.70100 152.40400 121.68200 1.000 56.91842 282 PRO C O 1
ATOM 8365 N N . ASN C 1 283 ? 137.33700 154.17900 123.02600 1.000 60.73471 283 ASN C N 1
ATOM 8366 C CA . ASN C 1 283 ? 138.68800 154.32500 123.56900 1.000 60.73471 283 ASN C CA 1
ATOM 8367 C C . ASN C 1 283 ? 138.85200 153.48900 124.84400 1.000 60.73471 283 ASN C C 1
ATOM 8368 O O . ASN C 1 283 ? 137.87400 153.10600 125.48400 1.000 60.73471 283 ASN C O 1
ATOM 8373 N N . LEU C 1 284 ? 140.10600 153.21900 125.22400 1.000 59.30976 284 LEU C N 1
ATOM 8374 C CA . LEU C 1 284 ? 140.43500 152.51500 126.46600 1.000 59.30976 284 LEU C CA 1
ATOM 8375 C C . LEU C 1 284 ? 141.20600 153.41400 127.42900 1.000 59.30976 284 LEU C C 1
ATOM 8376 O O . LEU C 1 284 ? 142.16300 154.07400 127.02200 1.000 59.30976 284 LEU C O 1
ATOM 8381 N N . THR C 1 285 ? 140.81800 153.42100 128.70800 1.000 58.18315 285 THR C N 1
ATOM 8382 C CA . THR C 1 285 ? 141.47200 154.22100 129.74100 1.000 58.18315 285 THR C CA 1
ATOM 8383 C C . THR C 1 285 ? 142.23300 153.34400 130.73100 1.000 58.18315 285 THR C C 1
ATOM 8384 O O . THR C 1 285 ? 141.66800 152.39500 131.29000 1.000 58.18315 285 THR C O 1
ATOM 8388 N N . LEU C 1 286 ? 143.51100 153.66400 130.93300 1.000 57.27315 286 LEU C N 1
ATOM 8389 C CA . LEU C 1 286 ? 144.38300 152.98500 131.88600 1.000 57.27315 286 LEU C CA 1
ATOM 8390 C C . LEU C 1 286 ? 144.17500 153.53700 133.29800 1.000 57.27315 286 LEU C C 1
ATOM 8391 O O . LEU C 1 286 ? 144.41800 154.72100 133.54200 1.000 57.27315 286 LEU C O 1
ATOM 8396 N N . VAL C 1 287 ? 143.73500 152.69100 134.22300 1.000 58.05766 287 VAL C N 1
ATOM 8397 C CA . VAL C 1 287 ? 143.45700 153.11800 135.60500 1.000 58.05766 287 VAL C CA 1
ATOM 8398 C C . VAL C 1 287 ? 144.76600 153.36600 136.35300 1.000 58.05766 287 VAL C C 1
ATOM 8399 O O . VAL C 1 287 ? 145.63100 152.47700 136.38900 1.000 58.05766 287 VAL C O 1
ATOM 8403 N N . PRO C 1 288 ? 144.96400 154.54000 136.95200 1.000 60.48203 288 PRO C N 1
ATOM 8404 C CA . PRO C 1 288 ? 146.20600 154.81500 137.68700 1.000 60.48203 288 PRO C CA 1
ATOM 8405 C C . PRO C 1 288 ? 146.28100 154.12400 139.04600 1.000 60.48203 288 PRO C C 1
ATOM 8406 O O . PRO C 1 288 ? 145.28000 153.98100 139.75300 1.000 60.48203 288 PRO C O 1
ATOM 8410 N N . ASN C 1 289 ? 147.50300 153.72700 139.42400 1.000 61.30845 289 ASN C N 1
ATOM 8411 C CA . ASN C 1 289 ? 147.78600 153.03300 140.69100 1.000 61.30845 289 ASN C CA 1
ATOM 8412 C C . ASN C 1 289 ? 147.00000 151.73300 140.89200 1.000 61.30845 289 ASN C C 1
ATOM 8413 O O . ASN C 1 289 ? 146.62100 151.41400 142.01800 1.000 61.30845 289 ASN C O 1
ATOM 8418 N N . ALA C 1 290 ? 146.72300 150.97100 139.83100 1.000 58.02355 290 ALA C N 1
ATOM 8419 C CA . ALA C 1 290 ? 145.96000 149.72600 139.92700 1.000 58.02355 290 ALA C CA 1
ATOM 8420 C C . ALA C 1 290 ? 146.74900 148.56600 139.32800 1.000 58.02355 290 ALA C C 1
ATOM 8421 O O . ALA C 1 290 ? 147.23000 148.66900 138.19600 1.000 58.02355 290 ALA C O 1
ATOM 8423 N N . VAL C 1 291 ? 146.86900 147.45500 140.07200 1.000 54.40197 291 VAL C N 1
ATOM 8424 C CA . VAL C 1 291 ? 147.65900 146.29300 139.64900 1.000 54.40197 291 VAL C CA 1
ATOM 8425 C C . VAL C 1 291 ? 146.91600 144.98300 139.91600 1.000 54.40197 291 VAL C C 1
ATOM 8426 O O . VAL C 1 291 ? 146.31100 144.81200 140.97900 1.000 54.40197 291 VAL C O 1
ATOM 8430 N N . VAL C 1 292 ? 146.97900 144.04300 138.96100 1.000 52.82252 292 VAL C N 1
ATOM 8431 C CA . VAL C 1 292 ? 146.41700 142.69500 139.11500 1.000 52.82252 292 VAL C CA 1
ATOM 8432 C C . VAL C 1 292 ? 147.54600 141.67300 139.27900 1.000 52.82252 292 VAL C C 1
ATOM 8433 O O . VAL C 1 292 ? 148.44900 141.60200 138.43800 1.000 52.82252 292 VAL C O 1
ATOM 8437 N N . GLN C 1 293 ? 147.49000 140.87600 140.35500 1.000 51.70156 293 GLN C N 1
ATOM 8438 C CA . GLN C 1 293 ? 148.51100 139.88200 140.69500 1.000 51.70156 293 GLN C CA 1
ATOM 8439 C C . GLN C 1 293 ? 147.96600 138.45100 140.68000 1.000 51.70156 293 GLN C C 1
ATOM 8440 O O . GLN C 1 293 ? 146.94200 138.17200 141.31400 1.000 51.70156 293 GLN C O 1
ATOM 8446 N N . GLU C 1 294 ? 148.64400 137.55300 139.94800 1.000 52.99630 294 GLU C N 1
ATOM 8447 C CA . GLU C 1 294 ? 148.35200 136.11500 139.89100 1.000 52.99630 294 GLU C CA 1
ATOM 8448 C C . GLU C 1 294 ? 149.04100 135.32900 141.01300 1.000 52.99630 294 GLU C C 1
ATOM 8449 O O . GLU C 1 294 ? 150.14300 135.67000 141.44100 1.000 52.99630 294 GLU C O 1
ATOM 8455 N N . LEU C 1 295 ? 148.38000 134.26700 141.48900 1.000 50.59694 295 LEU C N 1
ATOM 8456 C CA . LEU C 1 295 ? 148.91900 133.35900 142.50600 1.000 50.59694 295 LEU C CA 1
ATOM 8457 C C . LEU C 1 295 ? 148.94400 131.90800 142.01300 1.000 50.59694 295 LEU C C 1
ATOM 8458 O O . LEU C 1 295 ? 147.96700 131.44500 141.42100 1.000 50.59694 295 LEU C O 1
ATOM 8463 N N . MET C 1 296 ? 150.06300 131.19200 142.24500 1.000 50.02226 296 MET C N 1
ATOM 8464 C CA . MET C 1 296 ? 150.27100 129.78600 141.85100 1.000 50.02226 296 MET C CA 1
ATOM 8465 C C . MET C 1 296 ? 150.24400 128.84400 143.05100 1.000 50.02226 296 MET C C 1
ATOM 8466 O O . MET C 1 296 ? 151.09900 128.98100 143.93600 1.000 50.02226 296 MET C O 1
ATOM 8471 N N . PRO C 1 297 ? 149.31700 127.88600 143.14500 1.000 50.06252 297 PRO C N 1
ATOM 8472 C CA . PRO C 1 297 ? 149.32600 126.93300 144.26400 1.000 50.06252 297 PRO C CA 1
ATOM 8473 C C . PRO C 1 297 ? 150.01900 125.60600 143.96300 1.000 50.06252 297 PRO C C 1
ATOM 8474 O O . PRO C 1 297 ? 149.93400 125.08300 142.85100 1.000 50.06252 297 PRO C O 1
ATOM 8478 N N . ILE C 1 298 ? 150.71000 125.04900 144.96600 1.000 48.80771 298 ILE C N 1
ATOM 8479 C CA . ILE C 1 298 ? 151.32200 123.72400 144.89800 1.000 48.80771 298 ILE C CA 1
ATOM 8480 C C . ILE C 1 298 ? 150.97400 122.97400 146.18300 1.000 48.80771 298 ILE C C 1
ATOM 8481 O O . ILE C 1 298 ? 150.58000 123.57000 147.18400 1.000 48.80771 298 ILE C O 1
ATOM 8486 N N . SER C 1 299 ? 151.08000 121.64600 146.13900 1.000 49.27617 299 SER C N 1
ATOM 8487 C CA . SER C 1 299 ? 150.83700 120.84500 147.33400 1.000 49.27617 299 SER C CA 1
ATOM 8488 C C . SER C 1 299 ? 151.98700 120.94100 148.33500 1.000 49.27617 299 SER C C 1
ATOM 8489 O O . SER C 1 299 ? 153.08500 121.39500 148.02000 1.000 49.27617 299 SER C O 1
ATOM 8492 N N . TYR C 1 300 ? 151.71300 120.50900 149.56800 1.000 50.51196 300 TYR C N 1
ATOM 8493 C CA . TYR C 1 300 ? 152.72600 120.52300 150.61900 1.000 50.51196 300 TYR C CA 1
ATOM 8494 C C . TYR C 1 300 ? 152.48500 119.39300 151.62000 1.000 50.51196 300 TYR C C 1
ATOM 8495 O O . TYR C 1 300 ? 151.42200 118.77700 151.65100 1.000 50.51196 300 TYR C O 1
ATOM 8504 N N . ASN C 1 301 ? 153.51100 119.11000 152.41900 1.000 56.52082 301 ASN C N 1
ATOM 8505 C CA . ASN C 1 301 ? 153.53200 118.00100 153.36800 1.000 56.52082 301 ASN C CA 1
ATOM 8506 C C . ASN C 1 301 ? 153.27000 118.43600 154.80400 1.000 56.52082 301 ASN C C 1
ATOM 8507 O O . ASN C 1 301 ? 153.92900 119.34700 155.30600 1.000 56.52082 301 ASN C O 1
ATOM 8512 N N . ILE C 1 302 ? 152.33700 117.75800 155.47800 1.000 58.54074 302 ILE C N 1
ATOM 8513 C CA . ILE C 1 302 ? 152.10800 117.92700 156.91600 1.000 58.54074 302 ILE C CA 1
ATOM 8514 C C . ILE C 1 302 ? 152.20300 116.57100 157.60300 1.000 58.54074 302 ILE C C 1
ATOM 8515 O O . ILE C 1 302 ? 151.32000 115.72400 157.43400 1.000 58.54074 302 ILE C O 1
ATOM 8520 N N . ASP C 1 303 ? 153.25000 116.37700 158.39800 1.000 63.86344 303 ASP C N 1
ATOM 8521 C CA . ASP C 1 303 ? 153.44200 115.18600 159.23400 1.000 63.86344 303 ASP C CA 1
ATOM 8522 C C . ASP C 1 303 ? 153.27400 113.86400 158.47400 1.000 63.86344 303 ASP C C 1
ATOM 8523 O O . ASP C 1 303 ? 152.92200 112.84300 159.06500 1.000 63.86344 303 ASP C O 1
ATOM 8528 N N . GLY C 1 304 ? 153.53000 113.85200 157.16700 1.000 59.73038 304 GLY C N 1
ATOM 8529 C CA . GLY C 1 304 ? 153.36400 112.66900 156.33900 1.000 59.73038 304 GLY C CA 1
ATOM 8530 C C . GLY C 1 304 ? 152.20300 112.67100 155.36000 1.000 59.73038 304 GLY C C 1
ATOM 8531 O O . GLY C 1 304 ? 152.16600 111.79400 154.49100 1.000 59.73038 304 GLY C O 1
ATOM 8532 N N . ASP C 1 305 ? 151.26700 113.61200 155.45300 1.000 58.45336 305 ASP C N 1
ATOM 8533 C CA . ASP C 1 305 ? 150.11200 113.71400 154.56700 1.000 58.45336 305 ASP C CA 1
ATOM 8534 C C . ASP C 1 305 ? 150.28700 114.85800 153.57000 1.000 58.45336 305 ASP C C 1
ATOM 8535 O O . ASP C 1 305 ? 151.05800 115.78400 153.80200 1.000 58.45336 305 ASP C O 1
ATOM 8540 N N . GLU C 1 306 ? 149.56200 114.79200 152.45200 1.000 54.07336 306 GLU C N 1
ATOM 8541 C CA . GLU C 1 306 ? 149.62300 115.80900 151.40300 1.000 54.07336 306 GLU C CA 1
ATOM 8542 C C . GLU C 1 306 ? 148.39000 116.71500 151.43600 1.000 54.07336 306 GLU C C 1
ATOM 8543 O O . GLU C 1 306 ? 147.26100 116.22000 151.44800 1.000 54.07336 306 GLU C O 1
ATOM 8549 N N . TRP C 1 307 ? 148.60800 118.04200 151.42700 1.000 52.92949 307 TRP C N 1
ATOM 8550 C CA . TRP C 1 307 ? 147.55400 119.04800 151.56300 1.000 52.92949 307 TRP C CA 1
ATOM 8551 C C . TRP C 1 307 ? 147.70700 120.16100 150.52200 1.000 52.92949 307 TRP C C 1
ATOM 8552 O O . TRP C 1 307 ? 148.75900 120.30000 149.89500 1.000 52.92949 307 TRP C O 1
ATOM 8563 N N . VAL C 1 308 ? 146.63800 120.95600 150.33800 1.000 51.87770 308 VAL C N 1
ATOM 8564 C CA . VAL C 1 308 ? 146.58600 122.10300 149.42100 1.000 51.87770 308 VAL C CA 1
ATOM 8565 C C . VAL C 1 308 ? 145.83500 123.28100 150.05800 1.000 51.87770 308 VAL C C 1
ATOM 8566 O O . VAL C 1 308 ? 144.90200 123.08500 150.83600 1.000 51.87770 308 VAL C O 1
ATOM 8570 N N . THR C 1 309 ? 146.26100 124.51300 149.74800 1.000 53.77031 309 THR C N 1
ATOM 8571 C CA . THR C 1 309 ? 145.62300 125.74600 150.22400 1.000 53.77031 309 THR C CA 1
ATOM 8572 C C . THR C 1 309 ? 144.62600 126.30900 149.20700 1.000 53.77031 309 THR C C 1
ATOM 8573 O O . THR C 1 309 ? 144.85400 126.24000 147.99700 1.000 53.77031 309 THR C O 1
ATOM 8577 N N . LEU C 1 310 ? 143.50700 126.86000 149.70600 1.000 54.61865 310 LEU C N 1
ATOM 8578 C CA . LEU C 1 310 ? 142.42900 127.41100 148.87600 1.000 54.61865 310 LEU C CA 1
ATOM 8579 C C . LEU C 1 310 ? 142.47700 128.94500 148.81400 1.000 54.61865 310 LEU C C 1
ATOM 8580 O O . LEU C 1 310 ? 142.23300 129.61500 149.82000 1.000 54.61865 310 LEU C O 1
ATOM 8585 N N . VAL C 1 311 ? 142.75000 129.49600 147.62600 1.000 52.72922 311 VAL C N 1
ATOM 8586 C CA . VAL C 1 311 ? 142.83100 130.94300 147.37600 1.000 52.72922 311 VAL C CA 1
ATOM 8587 C C . VAL C 1 311 ? 142.36600 131.26900 145.95600 1.000 52.72922 311 VAL C C 1
ATOM 8588 O O . VAL C 1 311 ? 142.43500 130.40300 145.07600 1.000 52.72922 311 VAL C O 1
ATOM 8592 N N . PRO C 1 312 ? 141.86100 132.48000 145.69000 1.000 54.00762 312 PRO C N 1
ATOM 8593 C CA . PRO C 1 312 ? 141.53600 132.87000 144.31200 1.000 54.00762 312 PRO C CA 1
ATOM 8594 C C . PRO C 1 312 ? 142.77200 133.00200 143.43400 1.000 54.00762 312 PRO C C 1
ATOM 8595 O O . PRO C 1 312 ? 143.87700 133.25700 143.91300 1.000 54.00762 312 PRO C O 1
ATOM 8599 N N . ARG C 1 313 ? 142.57300 132.82600 142.12300 1.000 53.93118 313 ARG C N 1
ATOM 8600 C CA . ARG C 1 313 ? 143.68800 132.90600 141.17900 1.000 53.93118 313 ARG C CA 1
ATOM 8601 C C . ARG C 1 313 ? 144.24100 134.32500 141.00900 1.000 53.93118 313 ARG C C 1
ATOM 8602 O O . ARG C 1 313 ? 145.45900 134.50300 140.94100 1.000 53.93118 313 ARG C O 1
ATOM 8610 N N . PHE C 1 314 ? 143.37900 135.34600 140.94700 1.000 53.07185 314 PHE C N 1
ATOM 8611 C CA . PHE C 1 314 ? 143.78200 136.73800 140.73500 1.000 53.07185 314 PHE C CA 1
ATOM 8612 C C . PHE C 1 314 ? 143.30700 137.64600 141.86200 1.000 53.07185 314 PHE C C 1
ATOM 8613 O O . PHE C 1 314 ? 142.21500 137.46100 142.39900 1.000 53.07185 314 PHE C O 1
ATOM 8621 N N . VAL C 1 315 ? 144.13300 138.63500 142.21200 1.000 54.03684 315 VAL C N 1
ATOM 8622 C CA . VAL C 1 315 ? 143.82000 139.62300 143.24500 1.000 54.03684 315 VAL C CA 1
ATOM 8623 C C . VAL C 1 315 ? 144.07900 141.02400 142.69300 1.000 54.03684 315 VAL C C 1
ATOM 8624 O O . VAL C 1 315 ? 145.04100 141.22700 141.94500 1.000 54.03684 315 VAL C O 1
ATOM 8628 N N . LEU C 1 316 ? 143.21900 141.99100 143.03800 1.000 55.38837 316 LEU C N 1
ATOM 8629 C CA . LEU C 1 316 ? 143.36000 143.37700 142.59200 1.000 55.38837 316 LEU C CA 1
ATOM 8630 C C . LEU C 1 316 ? 143.79800 144.28600 143.73400 1.000 55.38837 316 LEU C C 1
ATOM 8631 O O . LEU C 1 316 ? 143.22000 144.23400 144.82200 1.000 55.38837 316 LEU C O 1
ATOM 8636 N N . THR C 1 317 ? 144.82800 145.10200 143.49600 1.000 57.73731 317 THR C N 1
ATOM 8637 C CA . THR C 1 317 ? 145.25600 146.12900 144.44100 1.000 57.73731 317 THR C CA 1
ATOM 8638 C C . THR C 1 317 ? 145.08300 147.51500 143.83600 1.000 57.73731 317 THR C C 1
ATOM 8639 O O . THR C 1 317 ? 145.58600 147.78100 142.73700 1.000 57.73731 317 THR C O 1
ATOM 8643 N N . ARG C 1 318 ? 144.37500 148.39400 144.55200 1.000 60.96070 318 ARG C N 1
ATOM 8644 C CA . ARG C 1 318 ? 144.23200 149.80000 144.16900 1.000 60.96070 318 ARG C CA 1
ATOM 8645 C C . ARG C 1 318 ? 144.58300 150.67900 145.35700 1.000 60.96070 318 ARG C C 1
ATOM 8646 O O . ARG C 1 318 ? 143.85900 150.67900 146.35400 1.000 60.96070 318 ARG C O 1
ATOM 8654 N N . THR C 1 319 ? 145.63800 151.47600 145.21600 1.000 65.45085 319 THR C N 1
ATOM 8655 C CA . THR C 1 319 ? 146.12100 152.38900 146.25600 1.000 65.45085 319 THR C CA 1
ATOM 8656 C C . THR C 1 319 ? 146.09600 151.75500 147.65100 1.000 65.45085 319 THR C C 1
ATOM 8657 O O . THR C 1 319 ? 145.49700 152.28000 148.59100 1.000 65.45085 319 THR C O 1
ATOM 8661 N N . THR C 1 320 ? 146.75900 150.59800 147.76500 1.000 65.14827 320 THR C N 1
ATOM 8662 C CA . THR C 1 320 ? 146.84800 149.74900 148.96100 1.000 65.14827 320 THR C CA 1
ATOM 8663 C C . THR C 1 320 ? 145.59600 148.96000 149.35900 1.000 65.14827 320 THR C C 1
ATOM 8664 O O . THR C 1 320 ? 145.69100 148.07600 150.21400 1.000 65.14827 320 THR C O 1
ATOM 8668 N N . LEU C 1 321 ? 144.42800 149.25200 148.7920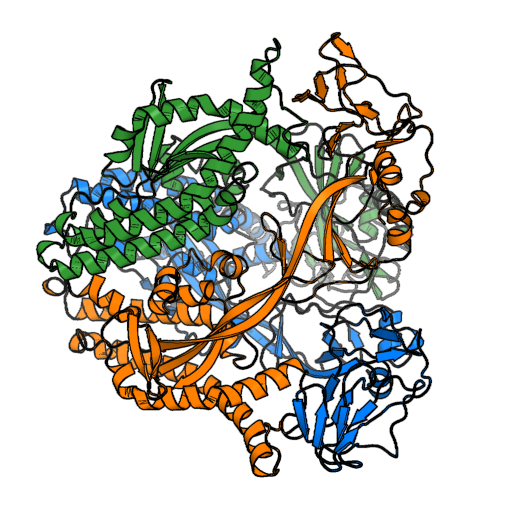0 1.000 61.67290 321 LEU C N 1
ATOM 8669 C CA . LEU C 1 321 ? 143.22900 148.46800 149.08600 1.000 61.67290 321 LEU C CA 1
ATOM 8670 C C . LEU C 1 321 ? 143.20900 147.16200 148.28500 1.000 61.67290 321 LEU C C 1
ATOM 8671 O O . LEU C 1 321 ? 143.34600 147.18400 147.05700 1.000 61.67290 321 LEU C O 1
ATOM 8676 N N . LEU C 1 322 ? 143.03300 146.03100 148.98100 1.000 58.95457 322 LEU C N 1
ATOM 8677 C CA . LEU C 1 322 ? 142.84600 144.71800 148.35800 1.000 58.95457 322 LEU C CA 1
ATOM 8678 C C . LEU C 1 322 ? 141.39000 144.45600 147.98100 1.000 58.95457 322 LEU C C 1
ATOM 8679 O O . LEU C 1 322 ? 140.47800 144.80000 148.73300 1.000 58.95457 322 LEU C O 1
ATOM 8684 N N . SER C 1 323 ? 141.17400 143.79200 146.84100 1.000 58.51553 323 SER C N 1
ATOM 8685 C CA . SER C 1 323 ? 139.82800 143.40900 146.42300 1.000 58.51553 323 SER C CA 1
ATOM 8686 C C . SER C 1 323 ? 139.85700 142.19900 145.49700 1.000 58.51553 323 SER C C 1
ATOM 8687 O O . SER C 1 323 ? 140.88900 141.85800 144.91000 1.000 58.51553 323 SER C O 1
ATOM 8690 N N . ASN C 1 324 ? 138.70600 141.53300 145.40700 1.000 60.96504 324 ASN C N 1
ATOM 8691 C CA . ASN C 1 324 ? 138.45400 140.45400 144.46300 1.000 60.96504 324 ASN C CA 1
ATOM 8692 C C . ASN C 1 324 ? 138.14000 141.01500 143.07700 1.000 60.96504 324 ASN C C 1
ATOM 8693 O O . ASN C 1 324 ? 137.75100 142.17000 142.92700 1.000 60.96504 324 ASN C O 1
ATOM 8698 N N . ILE C 1 325 ? 138.33700 140.19100 142.05200 1.000 62.43783 325 ILE C N 1
ATOM 8699 C CA . ILE C 1 325 ? 137.95500 140.54400 140.68600 1.000 62.43783 325 ILE C CA 1
ATOM 8700 C C . ILE C 1 325 ? 137.58100 139.27100 139.93300 1.000 62.43783 325 ILE C C 1
ATOM 8701 O O . ILE C 1 325 ? 138.32300 138.28600 139.96400 1.000 62.43783 325 ILE C O 1
ATOM 8706 N N . ASP C 1 326 ? 136.42400 139.27600 139.27100 1.000 66.44999 326 ASP C N 1
ATOM 8707 C CA . ASP C 1 326 ? 135.96900 138.12300 138.48700 1.000 66.44999 326 ASP C CA 1
ATOM 8708 C C . ASP C 1 326 ? 136.41000 138.29600 137.03900 1.000 66.44999 326 ASP C C 1
ATOM 8709 O O . ASP C 1 326 ? 135.71400 138.90000 136.22500 1.000 66.44999 326 ASP C O 1
ATOM 8714 N N . THR C 1 327 ? 137.58900 137.76700 136.71500 1.000 64.24221 327 THR C N 1
ATOM 8715 C CA . THR C 1 327 ? 138.17100 137.86100 135.37800 1.000 64.24221 327 THR C CA 1
ATOM 8716 C C . THR C 1 327 ? 137.43800 137.04400 134.31300 1.000 64.24221 327 THR C C 1
ATOM 8717 O O . THR C 1 327 ? 137.85300 137.09100 133.15200 1.000 64.24221 327 THR C O 1
ATOM 8721 N N . SER C 1 328 ? 136.39400 136.28800 134.65200 1.000 65.10484 328 SER C N 1
ATOM 8722 C CA . SER C 1 328 ? 135.61200 135.61000 133.62100 1.000 65.10484 328 SER C CA 1
ATOM 8723 C C . SER C 1 328 ? 134.81400 136.58600 132.76600 1.000 65.10484 328 SER C C 1
ATOM 8724 O O . SER C 1 328 ? 134.40600 136.23100 131.65600 1.000 65.10484 328 SER C O 1
ATOM 8727 N N . ARG C 1 329 ? 134.57500 137.79400 133.26500 1.000 66.06041 329 ARG C N 1
ATOM 8728 C CA . ARG C 1 329 ? 133.88600 138.85300 132.54600 1.000 66.06041 329 ARG C CA 1
ATOM 8729 C C . ARG C 1 329 ? 134.83900 139.83100 131.86200 1.000 66.06041 329 ARG C C 1
ATOM 8730 O O . ARG C 1 329 ? 134.39700 140.89000 131.40900 1.000 66.06041 329 ARG C O 1
ATOM 8738 N N . CYS C 1 330 ? 136.12800 139.49700 131.77000 1.000 62.43445 330 CYS C N 1
ATOM 8739 C CA . CYS C 1 330 ? 137.16000 140.35700 131.20400 1.000 62.43445 330 CYS C CA 1
ATOM 8740 C C . CYS C 1 330 ? 138.03100 139.53800 130.25400 1.000 62.43445 330 CYS C C 1
ATOM 8741 O O . CYS C 1 330 ? 137.92700 138.31500 130.19200 1.000 62.43445 330 CYS C O 1
ATOM 8744 N N . THR C 1 331 ? 138.87100 140.22100 129.47700 1.000 57.70423 331 THR C N 1
ATOM 8745 C CA . THR C 1 331 ? 139.83500 139.58900 128.57700 1.000 57.70423 331 THR C CA 1
ATOM 8746 C C . THR C 1 331 ? 141.26200 139.80700 129.07000 1.000 57.70423 331 THR C C 1
ATOM 8747 O O . THR C 1 331 ? 141.62800 140.92400 129.43800 1.000 57.70423 331 THR C O 1
ATOM 8751 N N . ILE C 1 332 ? 142.06700 138.74700 129.07100 1.000 58.20241 332 ILE C N 1
ATOM 8752 C CA . ILE C 1 332 ? 143.46800 138.80300 129.48400 1.000 58.20241 332 ILE C CA 1
ATOM 8753 C C . ILE C 1 332 ? 144.37200 138.73000 128.25800 1.000 58.20241 332 ILE C C 1
ATOM 8754 O O . ILE C 1 332 ? 144.25900 137.80400 127.45000 1.000 58.20241 332 ILE C O 1
ATOM 8759 N N . THR C 1 333 ? 145.27300 139.70400 128.12800 1.000 60.59401 333 THR C N 1
ATOM 8760 C CA . THR C 1 333 ? 146.22000 139.81900 127.02700 1.000 60.59401 333 THR C CA 1
ATOM 8761 C C . THR C 1 333 ? 147.63200 139.52900 127.53000 1.000 60.59401 333 THR C C 1
ATOM 8762 O O . THR C 1 333 ? 147.83300 139.01100 128.63300 1.000 60.59401 333 THR C O 1
ATOM 8766 N N . ASP C 1 334 ? 148.62100 139.85700 126.70200 1.000 64.02303 334 ASP C N 1
ATOM 8767 C CA . ASP C 1 334 ? 150.01600 139.67200 127.08000 1.000 64.02303 334 ASP C CA 1
ATOM 8768 C C . ASP C 1 334 ? 150.44200 140.54900 128.25400 1.000 64.02303 334 ASP C C 1
ATOM 8769 O O . ASP C 1 334 ? 151.43600 140.23100 128.91100 1.000 64.02303 334 ASP C O 1
ATOM 8774 N N . SER C 1 335 ? 149.72600 141.63700 128.54000 1.000 59.96423 335 SER C N 1
ATOM 8775 C CA . SER C 1 335 ? 150.15700 142.53400 129.60600 1.000 59.96423 335 SER C CA 1
ATOM 8776 C C . SER C 1 335 ? 149.02900 143.23800 130.35400 1.000 59.96423 335 SER C C 1
ATOM 8777 O O . SER C 1 335 ? 149.26200 143.77900 131.43600 1.000 59.96423 335 SER C O 1
ATOM 8780 N N . SER C 1 336 ? 147.81500 143.25100 129.80400 1.000 58.30714 336 SER C N 1
ATOM 8781 C CA . SER C 1 336 ? 146.69400 143.95000 130.42000 1.000 58.30714 336 SER C CA 1
ATOM 8782 C C . SER C 1 336 ? 145.46900 143.06500 130.59300 1.000 58.30714 336 SER C C 1
ATOM 8783 O O . SER C 1 336 ? 145.26600 142.10200 129.85300 1.000 58.30714 336 SER C O 1
ATOM 8786 N N . VAL C 1 337 ? 144.67200 143.39600 131.60900 1.000 57.71874 337 VAL C N 1
ATOM 8787 C CA . VAL C 1 337 ? 143.32700 142.85800 131.79700 1.000 57.71874 337 VAL C CA 1
ATOM 8788 C C . VAL C 1 337 ? 142.34400 143.94200 131.36800 1.000 57.71874 337 VAL C C 1
ATOM 8789 O O . VAL C 1 337 ? 142.40000 145.06800 131.87200 1.000 5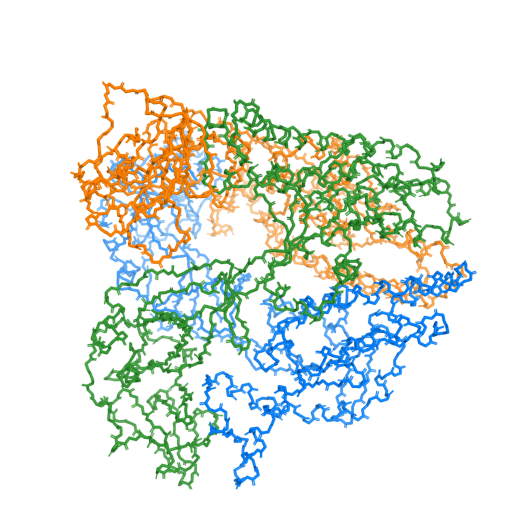7.71874 337 VAL C O 1
ATOM 8793 N N . ILE C 1 338 ? 141.44400 143.61600 130.44300 1.000 58.36905 338 ILE C N 1
ATOM 8794 C CA . ILE C 1 338 ? 140.51300 144.57500 129.85400 1.000 58.36905 338 ILE C CA 1
ATOM 8795 C C . ILE C 1 338 ? 139.08000 144.19700 130.21300 1.000 58.36905 338 ILE C C 1
ATOM 8796 O O . ILE C 1 338 ? 138.62200 143.10300 129.86900 1.000 58.36905 338 ILE C O 1
ATOM 8801 N N . CYS C 1 339 ? 138.36100 145.11400 130.86300 1.000 62.32055 339 CYS C N 1
ATOM 8802 C CA . CYS C 1 339 ? 136.97900 144.89400 131.26600 1.000 62.32055 339 CYS C CA 1
ATOM 8803 C C . CYS C 1 339 ? 136.05900 145.97500 130.70400 1.000 62.32055 339 CYS C C 1
ATOM 8804 O O . CYS C 1 339 ? 136.48800 147.07900 130.37100 1.000 62.32055 339 CYS C O 1
ATOM 8807 N N . ASP C 1 340 ? 134.78000 145.61800 130.56400 1.000 62.41289 340 ASP C N 1
ATOM 8808 C CA . ASP C 1 340 ? 133.75800 146.55900 130.10600 1.000 62.41289 340 ASP C CA 1
ATOM 8809 C C . ASP C 1 340 ? 133.37700 147.57600 131.17700 1.000 62.41289 340 ASP C C 1
ATOM 8810 O O . ASP C 1 340 ? 133.05800 148.72200 130.85400 1.000 62.41289 340 ASP C O 1
ATOM 8815 N N . ASN C 1 341 ? 133.40700 147.17300 132.44600 1.000 62.80979 341 ASN C N 1
ATOM 8816 C CA . ASN C 1 341 ? 133.08600 148.00800 133.59600 1.000 62.80979 341 ASN C CA 1
ATOM 8817 C C . ASN C 1 341 ? 134.04200 147.64300 134.72000 1.000 62.80979 341 ASN C C 1
ATOM 8818 O O . ASN C 1 341 ? 134.75100 146.64200 134.65200 1.000 62.80979 341 ASN C O 1
ATOM 8823 N N . ASP C 1 342 ? 134.07000 148.47000 135.75900 1.000 62.12307 342 ASP C N 1
ATOM 8824 C CA . ASP C 1 342 ? 134.86300 148.19000 136.95700 1.000 62.12307 342 ASP C CA 1
ATOM 8825 C C . ASP C 1 342 ? 134.19800 147.11300 137.81300 1.000 62.12307 342 ASP C C 1
ATOM 8826 O O . ASP C 1 342 ? 133.37500 147.41300 138.67800 1.000 62.12307 342 ASP C O 1
ATOM 8831 N N . TYR C 1 343 ? 134.54100 145.84200 137.56000 1.000 61.70624 343 TYR C N 1
ATOM 8832 C CA . TYR C 1 343 ? 133.97500 144.67400 138.24200 1.000 61.70624 343 TYR C CA 1
ATOM 8833 C C . TYR C 1 343 ? 134.63500 144.32000 139.59300 1.000 61.70624 343 TYR C C 1
ATOM 8834 O O . TYR C 1 343 ? 134.56600 143.15400 139.98000 1.000 61.70624 343 TYR C O 1
ATOM 8843 N N . ALA C 1 344 ? 135.26700 145.24700 140.30800 1.000 61.11795 344 ALA C N 1
ATOM 8844 C CA . ALA C 1 344 ? 135.81600 144.95500 141.63200 1.000 61.11795 344 ALA C CA 1
ATOM 8845 C C . ALA C 1 344 ? 134.73100 144.52700 142.62100 1.000 61.11795 344 ALA C C 1
ATOM 8846 O O . ALA C 1 344 ? 133.58900 144.97800 142.54800 1.000 61.11795 344 ALA C O 1
ATOM 8848 N N . LEU C 1 345 ? 135.09300 143.63800 143.54900 1.000 59.90048 345 LEU C N 1
ATOM 8849 C CA . LEU C 1 345 ? 134.19500 143.08200 144.55900 1.000 59.90048 345 LEU C CA 1
ATOM 8850 C C . LEU C 1 345 ? 134.87500 143.02300 145.92200 1.000 59.90048 345 LEU C C 1
ATOM 8851 O O . LEU C 1 345 ? 136.09900 142.88300 145.99600 1.000 59.90048 345 LEU C O 1
ATOM 8856 N N . PRO C 1 346 ? 134.11100 143.11600 147.01300 1.000 61.05025 346 PRO C N 1
ATOM 8857 C CA . PRO C 1 346 ? 134.70200 143.07100 148.36200 1.000 61.05025 346 PRO C CA 1
ATOM 8858 C C . PRO C 1 346 ? 135.32700 141.72200 148.71600 1.000 61.05025 346 PRO C C 1
ATOM 8859 O O . PRO C 1 346 ? 135.13500 140.71100 148.04400 1.000 61.05025 346 PRO C O 1
ATOM 8863 N N . MET C 1 347 ? 136.09900 141.72800 149.81100 1.000 64.75446 347 MET C N 1
ATOM 8864 C CA . MET C 1 347 ? 136.86000 140.57800 150.29100 1.000 64.75446 347 MET C CA 1
ATOM 8865 C C . MET C 1 347 ? 136.61100 140.35600 151.78000 1.000 64.75446 347 MET C C 1
ATOM 8866 O O . MET C 1 347 ? 136.50700 141.31700 152.54300 1.000 64.75446 347 MET C O 1
ATOM 8871 N N . SER C 1 348 ? 136.51000 139.09000 152.19200 1.000 68.95703 348 SER C N 1
ATOM 8872 C CA . SER C 1 348 ? 136.21000 138.72000 153.57200 1.000 68.95703 348 SER C CA 1
ATOM 8873 C C . SER C 1 348 ? 137.42300 138.86200 154.49400 1.000 68.95703 348 SER C C 1
ATOM 8874 O O . SER C 1 348 ? 138.57100 138.88300 154.05900 1.000 68.95703 348 SER C O 1
ATOM 8877 N N . HIS C 1 349 ? 137.13700 138.97200 155.79400 1.000 73.94487 349 HIS C N 1
ATOM 8878 C CA . HIS C 1 349 ? 138.16200 139.22300 156.80900 1.000 73.94487 349 HIS C CA 1
ATOM 8879 C C . HIS C 1 349 ? 139.16200 138.07600 156.97800 1.000 73.94487 349 HIS C C 1
ATOM 8880 O O . HIS C 1 349 ? 140.34700 138.32500 157.23900 1.000 73.94487 349 HIS C O 1
ATOM 8887 N N . GLU C 1 350 ? 138.72700 136.82600 156.80600 1.000 73.76741 350 GLU C N 1
ATOM 8888 C CA . GLU C 1 350 ? 139.65900 135.70300 156.88600 1.000 73.76741 350 GLU C CA 1
ATOM 8889 C C . GLU C 1 350 ? 140.64500 135.68600 155.72200 1.000 73.76741 350 GLU C C 1
ATOM 8890 O O . GLU C 1 350 ? 141.83400 135.42000 155.92100 1.000 73.76741 350 GLU C O 1
ATOM 8896 N N . LEU C 1 351 ? 140.18100 135.96800 154.50600 1.000 67.77650 351 LEU C N 1
ATOM 8897 C CA . LEU C 1 351 ? 141.08800 135.98100 153.36200 1.000 67.77650 351 LEU C CA 1
ATOM 8898 C C . LEU C 1 351 ? 142.07600 137.14400 153.44200 1.000 67.77650 351 LEU C C 1
ATOM 8899 O O . LEU C 1 351 ? 143.25400 136.98800 153.09700 1.000 67.77650 351 LEU C O 1
ATOM 8904 N N . ILE C 1 352 ? 141.62900 138.30900 153.91100 1.000 68.35546 352 ILE C N 1
ATOM 8905 C CA . ILE C 1 352 ? 142.54900 139.42600 154.11600 1.000 68.35546 352 ILE C CA 1
ATOM 8906 C C . ILE C 1 352 ? 143.58500 139.07400 155.17300 1.000 68.35546 352 ILE C C 1
ATOM 8907 O O . ILE C 1 352 ? 144.76600 139.40200 155.03200 1.000 68.35546 352 ILE C O 1
ATOM 8912 N N . GLY C 1 353 ? 143.16200 138.42400 156.25700 1.000 70.32977 353 GLY C N 1
ATOM 8913 C CA . GLY C 1 353 ? 144.12200 138.00500 157.26700 1.000 70.32977 353 GLY C CA 1
ATOM 8914 C C . GLY C 1 353 ? 145.14600 137.02000 156.73300 1.000 70.32977 353 GLY C C 1
ATOM 8915 O O . GLY C 1 353 ? 146.33400 137.12500 157.03200 1.000 70.32977 353 GLY C O 1
ATOM 8916 N N . CYS C 1 354 ? 144.69100 136.04400 155.94200 1.000 71.56410 354 CYS C N 1
ATOM 8917 C CA . CYS C 1 354 ? 145.58300 135.07200 155.31100 1.000 71.56410 354 CYS C CA 1
ATOM 8918 C C . CYS C 1 354 ? 146.62900 135.74300 154.42200 1.000 71.56410 354 CYS C C 1
ATOM 8919 O O . CYS C 1 354 ? 147.83200 135.52300 154.59800 1.000 71.56410 354 CYS C O 1
ATOM 8922 N N . LEU C 1 355 ? 146.19800 136.58300 153.47300 1.000 67.09046 355 LEU C N 1
ATOM 8923 C CA . LEU C 1 355 ? 147.14800 137.23100 152.55900 1.000 67.09046 355 LEU C CA 1
ATOM 8924 C C . LEU C 1 355 ? 148.08300 138.23200 153.23300 1.000 67.09046 355 LEU C C 1
ATOM 8925 O O . LEU C 1 355 ? 149.16000 138.50300 152.70200 1.000 67.09046 355 LEU C O 1
ATOM 8930 N N . GLN C 1 356 ? 147.70200 138.81700 154.36200 1.000 70.35811 356 GLN C N 1
ATOM 8931 C CA . GLN C 1 356 ? 148.58500 139.72200 155.08800 1.000 70.35811 356 GLN C CA 1
ATOM 8932 C C . GLN C 1 356 ? 149.48100 139.01200 156.10900 1.000 70.35811 356 GLN C C 1
ATOM 8933 O O . GLN C 1 356 ? 149.95900 139.65200 157.05200 1.000 70.35811 356 GLN C O 1
ATOM 8939 N N . GLY C 1 357 ? 149.69700 137.70300 155.94600 1.000 72.43208 357 GLY C N 1
ATOM 8940 C CA . GLY C 1 357 ? 150.68500 136.95000 156.69700 1.000 72.43208 357 GLY C CA 1
ATOM 8941 C C . GLY C 1 357 ? 150.25400 136.15300 157.91300 1.000 72.43208 357 GLY C C 1
ATOM 8942 O O . GLY C 1 357 ? 151.12400 135.58300 158.58000 1.000 72.43208 357 GLY C O 1
ATOM 8943 N N . ASP C 1 358 ? 148.96500 136.10200 158.24800 1.000 74.84937 358 ASP C N 1
ATOM 8944 C CA . ASP C 1 358 ? 148.48700 135.22700 159.32400 1.000 74.84937 358 ASP C CA 1
ATOM 8945 C C . ASP C 1 358 ? 147.98900 133.93000 158.68900 1.000 74.84937 358 ASP C C 1
ATOM 8946 O O . ASP C 1 358 ? 146.79800 133.73600 158.46200 1.000 74.84937 358 ASP C O 1
ATOM 8951 N N . THR C 1 359 ? 148.92700 133.02600 158.39900 1.000 75.05450 359 THR C N 1
ATOM 8952 C CA . THR C 1 359 ? 148.61000 131.76300 157.73400 1.000 75.05450 359 THR C CA 1
ATOM 8953 C C . THR C 1 359 ? 147.72000 130.82400 158.54000 1.000 75.05450 359 THR C C 1
ATOM 8954 O O . THR C 1 359 ? 147.20700 129.85800 157.96800 1.000 75.05450 359 THR C O 1
ATOM 8958 N N . SER C 1 360 ? 147.51200 131.07200 159.83300 1.000 75.32780 360 SER C N 1
ATOM 8959 C CA . SER C 1 360 ? 146.59100 130.25200 160.61500 1.000 75.32780 360 SER C CA 1
ATOM 8960 C C . SER C 1 360 ? 145.14100 130.41600 160.18000 1.000 75.32780 360 SER C C 1
ATOM 8961 O O . SER C 1 360 ? 144.31300 129.56200 160.50400 1.000 75.32780 360 SER C O 1
ATOM 8964 N N . LYS C 1 361 ? 144.81200 131.49600 159.47900 1.000 73.99406 361 LYS C N 1
ATOM 8965 C CA . LYS C 1 361 ? 143.47500 131.75100 158.96100 1.000 73.99406 361 LYS C CA 1
ATOM 8966 C C . LYS C 1 361 ? 143.22900 131.19900 157.55800 1.000 73.99406 361 LYS C C 1
ATOM 8967 O O . LYS C 1 361 ? 142.10600 131.31100 157.06200 1.000 73.99406 361 LYS C O 1
ATOM 8973 N N . CYS C 1 362 ? 144.24200 130.66200 156.88700 1.000 71.40592 362 CYS C N 1
ATOM 8974 C CA . CYS C 1 362 ? 144.06200 130.11700 155.54400 1.000 71.40592 362 CYS C CA 1
ATOM 8975 C C . CYS C 1 362 ? 143.32100 128.77400 155.57800 1.000 71.40592 362 CYS C C 1
ATOM 8976 O O . CYS C 1 362 ? 143.53000 127.95900 156.47700 1.000 71.40592 362 CYS C O 1
ATOM 8979 N N . ALA C 1 363 ? 142.43600 128.55100 154.60200 1.000 61.86223 363 ALA C N 1
ATOM 8980 C CA . ALA C 1 363 ? 141.69300 127.29600 154.46300 1.000 61.86223 363 ALA C CA 1
ATOM 8981 C C . ALA C 1 363 ? 142.44700 126.27300 153.61300 1.000 61.86223 363 ALA C C 1
ATOM 8982 O O . ALA C 1 363 ? 143.07700 126.63200 152.61700 1.000 61.86223 363 ALA C O 1
ATOM 8984 N N . ARG C 1 364 ? 142.32900 124.98600 153.97300 1.000 59.00424 364 ARG C N 1
ATOM 8985 C CA . ARG C 1 364 ? 143.06900 123.91900 153.30000 1.000 59.00424 364 ARG C CA 1
ATOM 8986 C C . ARG C 1 364 ? 142.22200 122.66400 153.07100 1.000 59.00424 364 ARG C C 1
ATOM 8987 O O . ARG C 1 364 ? 141.18500 122.45700 153.70200 1.000 59.00424 364 ARG C O 1
ATOM 8995 N N . GLU C 1 365 ? 142.70800 121.82100 152.14900 1.000 58.67382 365 GLU C N 1
ATOM 8996 C CA . GLU C 1 365 ? 142.05400 120.62300 151.62200 1.000 58.67382 365 GLU C CA 1
ATOM 8997 C C . GLU C 1 365 ? 143.05900 119.48400 151.44900 1.000 58.67382 365 GLU C C 1
ATOM 8998 O O . GLU C 1 365 ? 144.24500 119.72700 151.25600 1.000 58.67382 365 GLU C O 1
ATOM 9004 N N . LYS C 1 366 ? 142.60200 118.23800 151.57800 1.000 56.21930 366 LYS C N 1
ATOM 9005 C CA . LYS C 1 366 ? 143.46200 117.06400 151.41200 1.000 56.21930 366 LYS C CA 1
ATOM 9006 C C . LYS C 1 366 ? 143.51700 116.60800 149.94500 1.000 56.21930 366 LYS C C 1
ATOM 9007 O O . LYS C 1 366 ? 142.56100 116.78500 149.19200 1.000 56.21930 366 LYS C O 1
ATOM 9013 N N . VAL C 1 367 ? 144.65100 116.02200 149.53600 1.000 55.15465 367 VAL C N 1
ATOM 9014 C CA . VAL C 1 367 ? 144.89100 115.65000 148.13400 1.000 55.15465 367 VAL C CA 1
ATOM 9015 C C . VAL C 1 367 ? 144.66400 114.15900 147.89500 1.000 55.15465 367 VAL C C 1
ATOM 9016 O O . VAL C 1 367 ? 145.21700 113.31300 148.60700 1.000 55.15465 367 VAL C O 1
ATOM 9020 N N . VAL C 1 368 ? 143.87200 113.84000 146.86300 1.000 58.09651 368 VAL C N 1
ATOM 9021 C CA . VAL C 1 368 ? 143.51800 112.46700 146.50500 1.000 58.09651 368 VAL C CA 1
ATOM 9022 C C . VAL C 1 368 ? 143.73700 112.17800 145.01700 1.000 58.09651 368 VAL C C 1
ATOM 9023 O O . VAL C 1 368 ? 143.32600 111.12300 144.52600 1.000 58.09651 368 VAL C O 1
ATOM 9027 N N . SER C 1 369 ? 144.37100 113.09600 144.28000 1.000 60.01454 369 SER C N 1
ATOM 9028 C CA . SER C 1 369 ? 144.69700 112.87000 142.87200 1.000 60.01454 369 SER C CA 1
ATOM 9029 C C . SER C 1 369 ? 146.06100 113.45800 142.52900 1.000 60.01454 369 SER C C 1
ATOM 9030 O O . SER C 1 369 ? 146.45600 114.49300 143.06800 1.000 60.01454 369 SER C O 1
ATOM 9033 N N . SER C 1 370 ? 146.78000 112.78400 141.62600 1.000 59.51646 370 SER C N 1
ATOM 9034 C CA . SER C 1 370 ? 148.09800 113.20900 141.14900 1.000 59.51646 370 SER C CA 1
ATOM 9035 C C . SER C 1 370 ? 148.06400 114.38200 140.17300 1.000 59.51646 370 SER C C 1
ATOM 9036 O O . SER C 1 370 ? 149.12900 114.84800 139.76400 1.000 59.51646 370 SER C O 1
ATOM 9039 N N . TYR C 1 371 ? 146.88500 114.85100 139.77400 1.000 60.69816 371 TYR C N 1
ATOM 9040 C CA . TYR C 1 371 ? 146.75400 115.99100 138.87200 1.000 60.69816 371 TYR C CA 1
ATOM 9041 C C . TYR C 1 371 ? 147.17300 117.31600 139.51200 1.000 60.69816 371 TYR C C 1
ATOM 9042 O O . TYR C 1 371 ? 147.45100 118.27400 138.78800 1.000 60.69816 371 TYR C O 1
ATOM 9051 N N . VAL C 1 372 ? 147.20200 117.39700 140.83400 1.000 54.34621 372 VAL C N 1
ATOM 9052 C CA . VAL C 1 372 ? 147.67000 118.58800 141.56100 1.000 54.34621 372 VAL C CA 1
ATOM 9053 C C . VAL C 1 372 ? 149.18300 118.74600 141.39500 1.000 54.34621 372 VAL C C 1
ATOM 9054 O O . VAL C 1 372 ? 149.92500 117.76700 141.57300 1.000 54.34621 372 VAL C O 1
ATOM 9058 N N . PRO C 1 373 ? 149.68100 119.94400 141.06300 1.000 49.67318 373 PRO C N 1
ATOM 9059 C CA . PRO C 1 373 ? 151.12300 120.14400 140.84100 1.000 49.67318 373 PRO C CA 1
ATOM 9060 C C . PRO C 1 373 ? 151.97400 120.10200 142.10300 1.000 49.67318 373 PRO C C 1
ATOM 9061 O O . PRO C 1 373 ? 151.50200 120.36800 143.20700 1.000 49.67318 373 PRO C O 1
ATOM 9065 N N . LYS C 1 374 ? 153.25600 119.74700 141.92100 1.000 49.58464 374 LYS C N 1
ATOM 9066 C CA . LYS C 1 374 ? 154.20600 119.58200 143.02000 1.000 49.58464 374 LYS C CA 1
ATOM 9067 C C . LYS C 1 374 ? 155.35500 120.59400 143.06100 1.000 49.58464 374 LYS C C 1
ATOM 9068 O O . LYS C 1 374 ? 156.05300 120.64000 144.07400 1.000 49.58464 374 LYS C O 1
ATOM 9074 N N . PHE C 1 375 ? 155.60400 121.37600 142.00300 1.000 47.38125 375 PHE C N 1
ATOM 9075 C CA . PHE C 1 375 ? 156.69500 122.35700 142.00800 1.000 47.38125 375 PHE C CA 1
ATOM 9076 C C . PHE C 1 375 ? 156.36600 123.56800 141.13700 1.000 47.38125 375 PHE C C 1
ATOM 9077 O O . PHE C 1 375 ? 155.47700 123.51500 140.28600 1.000 47.38125 375 PHE C O 1
ATOM 9085 N N . ALA C 1 376 ? 157.08200 124.68000 141.38100 1.000 45.87263 376 ALA C N 1
ATOM 9086 C CA . ALA C 1 376 ? 156.96000 125.87700 140.53900 1.000 45.87263 376 ALA C CA 1
ATOM 9087 C C . ALA C 1 376 ? 158.22800 126.73300 140.56800 1.000 45.87263 376 ALA C C 1
ATOM 9088 O O . ALA C 1 376 ? 159.00300 126.70400 141.52500 1.000 45.87263 376 ALA C O 1
ATOM 9090 N N . LEU C 1 377 ? 158.40300 127.52600 139.50400 1.000 44.39940 377 LEU C N 1
ATOM 9091 C CA . LEU C 1 377 ? 159.53300 128.43600 139.28500 1.000 44.39940 377 LEU C CA 1
ATOM 9092 C C . LEU C 1 377 ? 159.15300 129.90300 139.46900 1.000 44.39940 377 LEU C C 1
ATOM 9093 O O . LEU C 1 377 ? 158.20000 130.37700 138.84600 1.000 44.39940 377 LEU C O 1
ATOM 9098 N N . SER C 1 378 ? 159.91200 130.63400 140.28900 1.000 47.72586 378 SER C N 1
ATOM 9099 C CA . SER C 1 378 ? 159.64600 132.05900 140.47000 1.000 47.72586 378 SER C CA 1
ATOM 9100 C C . SER C 1 378 ? 160.92000 132.83200 140.79600 1.000 47.72586 378 SER C C 1
ATOM 9101 O O . SER C 1 378 ? 161.68800 132.42500 141.67200 1.000 47.72586 378 SER C O 1
ATOM 9104 N N . ASP C 1 379 ? 161.18300 133.88600 140.01300 1.000 51.54757 379 ASP C N 1
ATOM 9105 C CA . ASP C 1 379 ? 162.39400 134.71600 140.11700 1.000 51.54757 379 ASP C CA 1
ATOM 9106 C C . ASP C 1 379 ? 163.67800 133.90500 139.97400 1.000 51.54757 379 ASP C C 1
ATOM 9107 O O . ASP C 1 379 ? 164.70300 134.23900 140.56900 1.000 51.54757 379 ASP C O 1
ATOM 9112 N N . GLY C 1 380 ? 163.64400 132.86200 139.15300 1.000 51.48418 380 GLY C N 1
ATOM 9113 C CA . GLY C 1 380 ? 164.78900 132.00400 138.94900 1.000 51.48418 380 GLY C CA 1
ATOM 9114 C C . GLY C 1 380 ? 165.06700 130.99600 140.04200 1.000 51.48418 380 GLY C C 1
ATOM 9115 O O . GLY C 1 380 ? 166.12500 130.36700 140.00800 1.000 51.48418 380 GLY C O 1
ATOM 9116 N N . LEU C 1 381 ? 164.16500 130.81900 141.00900 1.000 50.41967 381 LEU C N 1
ATOM 9117 C CA . LEU C 1 381 ? 164.33600 129.84900 142.08600 1.000 50.41967 381 LEU C CA 1
ATOM 9118 C C . LEU C 1 381 ? 163.21900 128.82300 142.00300 1.000 50.41967 381 LEU C C 1
ATOM 9119 O O . LEU C 1 381 ? 162.12600 129.13900 141.52600 1.000 50.41967 381 LEU C O 1
ATOM 9124 N N . VAL C 1 382 ? 163.47000 127.58000 142.43300 1.000 50.26297 382 VAL C N 1
ATOM 9125 C CA . VAL C 1 382 ? 162.43900 126.54100 142.33700 1.000 50.26297 382 VAL C CA 1
ATOM 9126 C C . VAL C 1 382 ? 161.96100 126.11600 143.72100 1.000 50.26297 382 VAL C C 1
ATOM 9127 O O . VAL C 1 382 ? 162.77000 125.85800 144.61300 1.000 50.26297 382 VAL C O 1
ATOM 9131 N N . TYR C 1 383 ? 160.64100 126.07800 143.90700 1.000 49.36600 383 TYR C N 1
ATOM 9132 C CA . TYR C 1 383 ? 160.01900 125.60600 145.14000 1.000 49.36600 383 TYR C CA 1
ATOM 9133 C C . TYR C 1 383 ? 159.39300 124.25300 144.85100 1.000 49.36600 383 TYR C C 1
ATOM 9134 O O . TYR C 1 383 ? 158.62000 124.12900 143.89200 1.000 49.36600 383 TYR C O 1
ATOM 9143 N N . ALA C 1 384 ? 159.70200 123.24800 145.67600 1.000 52.74313 384 ALA C N 1
ATOM 9144 C CA . ALA C 1 384 ? 159.18700 121.91200 145.41100 1.000 52.74313 384 ALA C CA 1
ATOM 9145 C C . ALA C 1 384 ? 158.87400 121.15400 146.69200 1.000 52.74313 384 ALA C C 1
ATOM 9146 O O . ALA C 1 384 ? 159.43000 121.43100 147.75400 1.000 52.74313 384 ALA C O 1
ATOM 9148 N N . ASN C 1 385 ? 157.94000 120.20900 146.56400 1.000 55.31685 385 ASN C N 1
ATOM 9149 C CA . ASN C 1 385 ? 157.53400 119.26600 147.61000 1.000 55.31685 385 ASN C CA 1
ATOM 9150 C C . ASN C 1 385 ? 158.26800 117.94500 147.37600 1.000 55.31685 385 ASN C C 1
ATOM 9151 O O . ASN C 1 385 ? 157.74300 117.02100 146.76400 1.000 55.31685 385 ASN C O 1
ATOM 9156 N N . CYS C 1 386 ? 159.51300 117.86300 147.84200 1.000 60.67055 386 CYS C N 1
ATOM 9157 C CA . CYS C 1 386 ? 160.35700 116.69900 147.54000 1.000 60.67055 386 CYS C CA 1
ATOM 9158 C C . CYS C 1 386 ? 160.00500 115.41700 148.33300 1.000 60.67055 386 CYS C C 1
ATOM 9159 O O . CYS C 1 386 ? 160.79300 114.47100 148.29000 1.000 60.67055 386 CYS C O 1
ATOM 9162 N N . LEU C 1 387 ? 158.89800 115.35200 149.07000 1.000 57.09899 387 LEU C N 1
ATOM 9163 C CA . LEU C 1 387 ? 158.41900 114.10200 149.64700 1.000 57.09899 387 LEU C CA 1
ATOM 9164 C C . LEU C 1 387 ? 157.38400 113.39900 148.77600 1.000 57.09899 387 LEU C C 1
ATOM 9165 O O . LEU C 1 387 ? 157.08500 112.22900 149.02500 1.000 57.09899 387 LEU C O 1
ATOM 9170 N N . ASN C 1 388 ? 156.82400 114.07700 147.77900 1.000 56.57032 388 ASN C N 1
ATOM 9171 C CA . ASN C 1 388 ? 155.81000 113.50800 146.90100 1.000 56.57032 388 ASN C CA 1
ATOM 9172 C C . ASN C 1 388 ? 156.23800 113.54800 145.43900 1.000 56.57032 388 ASN C C 1
ATOM 9173 O O . ASN C 1 388 ? 155.41300 113.30600 144.55500 1.000 56.57032 388 ASN C O 1
ATOM 9178 N N . THR C 1 389 ? 157.49500 113.89200 145.16800 1.000 61.80745 389 THR C N 1
ATOM 9179 C CA . THR C 1 389 ? 158.08500 113.84400 143.83600 1.000 61.80745 389 THR C CA 1
ATOM 9180 C C . THR C 1 389 ? 159.58600 113.63200 144.02000 1.000 61.80745 389 THR C C 1
ATOM 9181 O O . THR C 1 389 ? 160.13600 113.91600 145.08200 1.000 61.80745 389 THR C O 1
ATOM 9185 N N . ILE C 1 390 ? 160.24100 113.08700 142.99900 1.000 65.58655 390 ILE C N 1
ATOM 9186 C CA . ILE C 1 390 ? 161.68400 112.84100 143.05400 1.000 65.58655 390 ILE C CA 1
ATOM 9187 C C . ILE C 1 390 ? 162.48500 114.09800 142.72300 1.000 65.58655 390 ILE C C 1
ATOM 9188 O O . ILE C 1 390 ? 162.30900 114.70000 141.66100 1.000 65.58655 390 ILE C O 1
ATOM 9193 N N . CYS C 1 391 ? 163.37800 114.48500 143.63600 1.000 68.85781 391 CYS C N 1
ATOM 9194 C CA . CYS C 1 391 ? 164.30100 115.60500 143.47400 1.000 68.85781 391 CYS C CA 1
ATOM 9195 C C . CYS C 1 391 ? 165.72900 115.07900 143.57100 1.000 68.85781 391 CYS C C 1
ATOM 9196 O O . CYS C 1 391 ? 166.06300 114.39300 144.54000 1.000 68.85781 391 CYS C O 1
ATOM 9199 N N . ARG C 1 392 ? 166.57900 115.39300 142.58700 1.000 72.56774 392 ARG C N 1
ATOM 9200 C CA . ARG C 1 392 ? 167.97300 114.94300 142.63800 1.000 72.56774 392 ARG C CA 1
ATOM 9201 C C . ARG C 1 392 ? 168.91600 116.01100 142.09400 1.000 72.56774 392 ARG C C 1
ATOM 9202 O O . ARG C 1 392 ? 168.54400 116.80300 141.23100 1.000 72.56774 392 ARG C O 1
ATOM 9210 N N . CYS C 1 393 ? 170.14300 116.03600 142.61200 1.000 74.83303 393 CYS C N 1
ATOM 9211 C CA . CYS C 1 393 ? 171.17100 116.95000 142.12100 1.000 74.83303 393 CYS C CA 1
ATOM 9212 C C . CYS C 1 393 ? 171.96500 116.27200 141.01300 1.000 74.83303 393 CYS C C 1
ATOM 9213 O O . CYS C 1 393 ? 172.54900 115.21200 141.23400 1.000 74.83303 393 CYS C O 1
ATOM 9216 N N . MET C 1 394 ? 172.00600 116.88900 139.82900 1.000 73.93578 394 MET C N 1
ATOM 9217 C CA . MET C 1 394 ? 172.68500 116.29000 138.68100 1.000 73.93578 394 MET C CA 1
ATOM 9218 C C . MET C 1 394 ? 174.20400 116.44200 138.69200 1.000 73.93578 394 MET C C 1
ATOM 9219 O O . MET C 1 394 ? 174.88900 115.63400 138.06000 1.000 73.93578 394 MET C O 1
ATOM 9224 N N . ASP C 1 395 ? 174.75700 117.45200 139.36200 1.000 76.34752 395 ASP C N 1
ATOM 9225 C CA . ASP C 1 395 ? 176.21100 117.60300 139.36600 1.000 76.34752 395 ASP C CA 1
ATOM 9226 C C . ASP C 1 395 ? 176.89200 116.49400 140.16200 1.000 76.34752 395 ASP C C 1
ATOM 9227 O O . ASP C 1 395 ? 177.84700 115.87400 139.68500 1.000 76.34752 395 ASP C O 1
ATOM 9232 N N . THR C 1 396 ? 176.41000 116.22400 141.37500 1.000 79.14802 396 THR C N 1
ATOM 9233 C CA . THR C 1 396 ? 176.97800 115.20700 142.25400 1.000 79.14802 396 THR C CA 1
ATOM 9234 C C . THR C 1 396 ? 176.25500 113.86900 142.12900 1.000 79.14802 396 THR C C 1
ATOM 9235 O O . THR C 1 396 ? 176.77400 112.84600 142.58600 1.000 79.14802 396 THR C O 1
ATOM 9239 N N . ASP C 1 397 ? 175.09800 113.85600 141.47000 1.000 79.88907 397 ASP C N 1
ATOM 9240 C CA . ASP C 1 397 ? 174.27800 112.66700 141.24000 1.000 79.88907 397 ASP C CA 1
ATOM 9241 C C . ASP C 1 397 ? 173.88700 111.96100 142.54600 1.000 79.88907 397 ASP C C 1
ATOM 9242 O O . ASP C 1 397 ? 174.22100 110.80100 142.78300 1.000 79.88907 397 ASP C O 1
ATOM 9247 N N . THR C 1 398 ? 173.16800 112.69300 143.39900 1.000 77.83143 398 THR C N 1
ATOM 9248 C CA . THR C 1 398 ? 172.68600 112.21300 144.69000 1.000 77.83143 398 THR C CA 1
ATOM 9249 C C . THR C 1 398 ? 171.27600 112.73200 144.93600 1.000 77.83143 398 THR C C 1
ATOM 9250 O O . THR C 1 398 ? 170.88500 113.75800 144.36900 1.000 77.83143 398 THR C O 1
ATOM 9254 N N . PRO C 1 399 ? 170.47900 112.02700 145.74000 1.000 73.83948 399 PRO C N 1
ATOM 9255 C CA . PRO C 1 399 ? 169.11400 112.47600 146.02700 1.000 73.83948 399 PRO C CA 1
ATOM 9256 C C . PRO C 1 399 ? 169.05400 113.57300 147.08200 1.000 73.83948 399 PRO C C 1
ATOM 9257 O O . PRO C 1 399 ? 169.94300 113.72100 147.91900 1.000 73.83948 399 PRO C O 1
ATOM 9261 N N . ILE C 1 400 ? 167.97300 114.35300 147.01900 1.000 70.34647 400 ILE C N 1
ATOM 9262 C CA . ILE C 1 400 ? 167.69300 115.43200 147.96500 1.000 70.34647 400 ILE C CA 1
ATOM 9263 C C . ILE C 1 400 ? 166.48300 115.04400 148.80500 1.000 70.34647 400 ILE C C 1
ATOM 9264 O O . ILE C 1 400 ? 165.47400 114.56800 148.27200 1.000 70.34647 400 ILE C O 1
ATOM 9269 N N . SER C 1 401 ? 166.58400 115.24800 150.11800 1.000 67.76304 401 SER C N 1
ATOM 9270 C CA . SER C 1 401 ? 165.52600 114.88700 151.05200 1.000 67.76304 401 SER C CA 1
ATOM 9271 C C . SER C 1 401 ? 165.22300 116.00900 152.03500 1.000 67.76304 401 SER C C 1
ATOM 9272 O O . SER C 1 401 ? 166.14400 116.59200 152.61400 1.000 67.76304 401 SER C O 1
ATOM 9275 N N . GLN C 1 402 ? 163.93500 116.31100 152.21600 1.000 61.48947 402 GLN C N 1
ATOM 9276 C CA . GLN C 1 402 ? 163.47400 117.20000 153.27300 1.000 61.48947 402 GLN C CA 1
ATOM 9277 C C . GLN C 1 402 ? 163.02700 116.36400 154.46600 1.000 61.48947 402 GLN C C 1
ATOM 9278 O O . GLN C 1 402 ? 162.59100 115.22400 154.31300 1.000 61.48947 402 GLN C O 1
ATOM 9284 N N . SER C 1 403 ? 163.14800 116.93400 155.66200 1.000 64.98323 403 SER C N 1
ATOM 9285 C CA . SER C 1 403 ? 162.73600 116.24400 156.87700 1.000 64.98323 403 SER C CA 1
ATOM 9286 C C . SER C 1 403 ? 161.21400 116.12900 156.96400 1.000 64.98323 403 SER C C 1
ATOM 9287 O O . SER C 1 403 ? 160.46900 116.75500 156.20900 1.000 64.98323 403 SER C O 1
ATOM 9290 N N . LEU C 1 404 ? 160.74900 115.28900 157.89700 1.000 66.19538 404 LEU C N 1
ATOM 9291 C CA . LEU C 1 404 ? 159.31700 115.18000 158.15900 1.000 66.19538 404 LEU C CA 1
ATOM 9292 C C . LEU C 1 404 ? 158.76400 116.37700 158.91900 1.000 66.19538 404 LEU C C 1
ATOM 9293 O O . LEU C 1 404 ? 157.55300 116.43700 159.15000 1.000 66.19538 404 LEU C O 1
ATOM 9298 N N . GLY C 1 405 ? 159.61900 117.30800 159.32900 1.000 67.08435 405 GLY C N 1
ATOM 9299 C CA . GLY C 1 405 ? 159.22000 118.55600 159.94400 1.000 67.08435 405 GLY C CA 1
ATOM 9300 C C . GLY C 1 405 ? 159.01000 119.72000 158.99200 1.000 67.08435 405 GLY C C 1
ATOM 9301 O O . GLY C 1 405 ? 158.41900 120.72400 159.39000 1.000 67.08435 405 GLY C O 1
ATOM 9302 N N . ALA C 1 406 ? 159.48400 119.61700 157.74900 1.000 62.52895 406 ALA C N 1
ATOM 9303 C CA . ALA C 1 406 ? 159.46700 120.71700 156.78900 1.000 62.52895 406 ALA C CA 1
ATOM 9304 C C . ALA C 1 406 ? 158.38800 120.55200 155.72800 1.000 62.52895 406 ALA C C 1
ATOM 9305 O O . ALA C 1 406 ? 158.23000 119.47100 155.16000 1.000 62.52895 406 ALA C O 1
ATOM 9307 N N . THR C 1 407 ? 157.64200 121.63100 155.47700 1.000 58.39754 407 THR C N 1
ATOM 9308 C CA . THR C 1 407 ? 156.54200 121.62500 154.51600 1.000 58.39754 407 THR C CA 1
ATOM 9309 C C . THR C 1 407 ? 156.99400 121.70600 153.05500 1.000 58.39754 407 THR C C 1
ATOM 9310 O O . THR C 1 407 ? 156.40800 121.04400 152.19700 1.000 58.39754 407 THR C O 1
ATOM 9314 N N . VAL C 1 408 ? 158.02100 122.50700 152.74200 1.000 56.77101 408 VAL C N 1
ATOM 9315 C CA . VAL C 1 408 ? 158.43800 122.77500 151.36400 1.000 56.77101 408 VAL C CA 1
ATOM 9316 C C . VAL C 1 408 ? 159.95800 122.93600 151.32300 1.000 56.77101 408 VAL C C 1
ATOM 9317 O O . VAL C 1 408 ? 160.59300 123.23000 152.33400 1.000 56.77101 408 VAL C O 1
ATOM 9321 N N . SER C 1 409 ? 160.54900 122.71400 150.14000 1.000 56.30722 409 SER C N 1
ATOM 9322 C CA . SER C 1 409 ? 161.99200 122.80000 149.92200 1.000 56.30722 409 SER C CA 1
ATOM 9323 C C . SER C 1 409 ? 162.33600 123.80500 148.82100 1.000 56.30722 409 SER C C 1
ATOM 9324 O O . SER C 1 409 ? 161.64300 123.87600 147.80100 1.000 56.30722 409 SER C O 1
ATOM 9327 N N . LEU C 1 410 ? 163.42000 124.57000 149.02000 1.000 55.49250 410 LEU C N 1
ATOM 9328 C CA . LEU C 1 410 ? 163.88000 125.59600 148.08000 1.000 55.49250 410 LEU C CA 1
ATOM 9329 C C . LEU C 1 410 ? 165.17600 125.19400 147.37700 1.000 55.49250 410 LEU C C 1
ATOM 9330 O O . LEU C 1 410 ? 166.17000 124.88500 148.03900 1.000 55.49250 410 LEU C O 1
ATOM 9335 N N . LEU C 1 411 ? 165.17100 125.23500 146.03700 1.000 56.84640 411 LEU C N 1
ATOM 9336 C CA . LEU C 1 411 ? 166.29800 124.84600 145.19000 1.000 56.84640 411 LEU C CA 1
ATOM 9337 C C . LEU C 1 411 ? 166.93400 126.06300 144.51400 1.000 56.84640 411 LEU C C 1
ATOM 9338 O O . LEU C 1 411 ? 166.27900 126.73000 143.68900 1.000 56.84640 411 LEU C O 1
ATOM 9343 N N . ASP C 1 412 ? 168.21000 126.32900 144.86200 1.000 65.32100 412 ASP C N 1
ATOM 9344 C CA . ASP C 1 412 ? 169.02600 127.44200 144.37000 1.000 65.32100 412 ASP C CA 1
ATOM 9345 C C . ASP C 1 412 ? 170.45500 126.95500 144.10200 1.000 65.32100 412 ASP C C 1
ATOM 9346 O O . ASP C 1 412 ? 170.83200 125.84800 144.48700 1.000 65.32100 412 ASP C O 1
ATOM 9351 N N . ASN C 1 413 ? 171.26600 127.80300 143.45100 1.000 66.31143 413 ASN C N 1
ATOM 9352 C CA . ASN C 1 413 ? 172.61100 127.45400 142.97000 1.000 66.31143 413 ASN C CA 1
ATOM 9353 C C . ASN C 1 413 ? 173.71800 127.40600 144.02700 1.000 66.31143 413 ASN C C 1
ATOM 9354 O O . ASN C 1 413 ? 174.88000 127.24700 143.64600 1.000 66.31143 413 ASN C O 1
ATOM 9359 N N . LYS C 1 414 ? 173.43300 127.56700 145.31500 1.000 72.23925 414 LYS C N 1
ATOM 9360 C CA . LYS C 1 414 ? 174.49800 127.43600 146.31000 1.000 72.23925 414 LYS C CA 1
ATOM 9361 C C . LYS C 1 414 ? 174.92600 125.98100 146.48700 1.000 72.23925 414 LYS C C 1
ATOM 9362 O O . LYS C 1 414 ? 176.10600 125.69500 146.71900 1.000 72.23925 414 LYS C O 1
ATOM 9368 N N . ARG C 1 415 ? 173.97400 125.05200 146.39900 1.000 76.39528 415 ARG C N 1
ATOM 9369 C CA . ARG C 1 415 ? 174.25100 123.62700 146.55500 1.000 76.39528 415 ARG C CA 1
ATOM 9370 C C . ARG C 1 415 ? 174.81300 123.03600 145.26500 1.000 76.39528 415 ARG C C 1
ATOM 9371 O O . ARG C 1 415 ? 175.93000 122.50800 145.24800 1.000 76.39528 415 ARG C O 1
ATOM 9379 N N . CYS C 1 416 ? 174.05600 123.12300 144.17200 1.000 71.61687 416 CYS C N 1
ATOM 9380 C CA . CYS C 1 416 ? 174.53900 122.67900 142.87100 1.000 71.61687 416 CYS C CA 1
ATOM 9381 C C . CYS C 1 416 ? 173.74400 123.40800 141.79800 1.000 71.61687 416 CYS C C 1
ATOM 9382 O O . CYS C 1 416 ? 172.68700 123.97400 142.06900 1.000 71.61687 416 CYS C O 1
ATOM 9385 N N . SER C 1 417 ? 174.26900 123.38800 140.57300 1.000 66.93566 417 SER C N 1
ATOM 9386 C CA . SER C 1 417 ? 173.76000 124.24100 139.50500 1.000 66.93566 417 SER C CA 1
ATOM 9387 C C . SER C 1 417 ? 172.66100 123.65400 138.62600 1.000 66.93566 417 SER C C 1
ATOM 9388 O O . SER C 1 417 ? 171.99900 124.42500 137.92900 1.000 66.93566 417 SER C O 1
ATOM 9391 N N . VAL C 1 418 ? 172.44400 122.34200 138.60600 1.000 65.50150 418 VAL C N 1
ATOM 9392 C CA . VAL C 1 418 ? 171.36600 121.75700 137.80900 1.000 65.50150 418 VAL C CA 1
ATOM 9393 C C . VAL C 1 418 ? 170.66200 120.69800 138.64200 1.000 65.50150 418 VAL C C 1
ATOM 9394 O O . VAL C 1 418 ? 171.31100 119.90600 139.32900 1.000 65.50150 418 VAL C O 1
ATOM 9398 N N . TYR C 1 419 ? 169.33000 120.69700 138.59200 1.000 62.40213 419 TYR C N 1
ATOM 9399 C CA . TYR C 1 419 ? 168.50600 119.76400 139.34300 1.000 62.40213 419 TYR C CA 1
ATOM 9400 C C . TYR C 1 419 ? 167.57700 118.98100 138.42800 1.000 62.40213 419 TYR C C 1
ATOM 9401 O O . TYR C 1 419 ? 167.15500 119.47600 137.38000 1.000 62.40213 419 TYR C O 1
ATOM 9410 N N . GLN C 1 420 ? 167.27500 117.74500 138.82100 1.000 62.33569 420 GLN C N 1
ATOM 9411 C CA . GLN C 1 420 ? 166.17900 116.99100 138.23100 1.000 62.33569 420 GLN C CA 1
ATOM 9412 C C . GLN C 1 420 ? 164.98500 117.07700 139.17200 1.000 62.33569 420 GLN C C 1
ATOM 9413 O O . GLN C 1 420 ? 165.09600 116.72600 140.35300 1.000 62.33569 420 GLN C O 1
ATOM 9419 N N . VAL C 1 421 ? 163.84500 117.50400 138.63500 1.000 58.43822 421 VAL C N 1
ATOM 9420 C CA . VAL C 1 421 ? 162.59000 117.61200 139.36900 1.000 58.43822 421 VAL C CA 1
ATOM 9421 C C . VAL C 1 421 ? 161.54600 116.82700 138.59100 1.000 58.43822 421 VAL C C 1
ATOM 9422 O O . VAL C 1 421 ? 161.23800 117.16500 137.43900 1.000 58.43822 421 VAL C O 1
ATOM 9426 N N . GLY C 1 422 ? 161.05400 115.74400 139.18200 1.000 61.01432 422 GLY C N 1
ATOM 9427 C CA . GLY C 1 422 ? 160.16500 114.85700 138.47000 1.000 61.01432 422 GLY C CA 1
ATOM 9428 C C . GLY C 1 422 ? 160.89700 114.25000 137.30200 1.000 61.01432 422 GLY C C 1
ATOM 9429 O O . GLY C 1 422 ? 161.82700 113.46200 137.48200 1.000 61.01432 422 GLY C O 1
ATOM 9430 N N . ASP C 1 423 ? 160.48000 114.60700 136.09700 1.000 62.34348 423 ASP C N 1
ATOM 9431 C CA . ASP C 1 423 ? 161.09900 114.12800 134.87000 1.000 62.34348 423 ASP C CA 1
ATOM 9432 C C . ASP C 1 423 ? 161.61500 115.27400 133.99800 1.000 62.34348 423 ASP C C 1
ATOM 9433 O O . ASP C 1 423 ? 161.68000 115.14200 132.77600 1.000 62.34348 423 ASP C O 1
ATOM 9438 N N . VAL C 1 424 ? 161.97100 116.41100 134.61600 1.000 58.74171 424 VAL C N 1
ATOM 9439 C CA . VAL C 1 424 ? 162.48100 117.59100 133.92000 1.000 58.74171 424 VAL C CA 1
ATOM 9440 C C . VAL C 1 424 ? 163.79600 118.04000 134.55900 1.000 58.74171 424 VAL C C 1
ATOM 9441 O O . VAL C 1 424 ? 164.00400 117.86600 135.76100 1.000 58.74171 424 VAL C O 1
ATOM 9445 N N . LEU C 1 425 ? 164.71100 118.57600 133.74200 1.000 58.36499 425 LEU C N 1
ATOM 9446 C CA . LEU C 1 425 ? 165.98700 119.13300 134.20400 1.000 58.36499 425 LEU C CA 1
ATOM 9447 C C . LEU C 1 425 ? 165.96200 120.66000 134.14000 1.000 58.36499 425 LEU C C 1
ATOM 9448 O O . LEU C 1 425 ? 165.60400 121.22400 133.10300 1.000 58.36499 425 LEU C O 1
ATOM 9453 N N . ILE C 1 426 ? 166.34800 121.33100 135.23700 1.000 57.70616 426 ILE C N 1
ATOM 9454 C CA . ILE C 1 426 ? 166.30300 122.79700 135.33400 1.000 57.70616 426 ILE C CA 1
ATOM 9455 C C . ILE C 1 426 ? 167.57900 123.36900 135.95100 1.000 57.70616 426 ILE C C 1
ATOM 9456 O O . ILE C 1 426 ? 168.13200 122.80200 136.89600 1.000 57.70616 426 ILE C O 1
ATOM 9461 N N . SER C 1 427 ? 168.03800 124.50400 135.41700 1.000 57.54376 427 SER C N 1
ATOM 9462 C CA . SER C 1 427 ? 169.15100 125.28100 135.96400 1.000 57.54376 427 SER C CA 1
ATOM 9463 C C . SER C 1 427 ? 168.61900 126.52600 136.68000 1.000 57.54376 427 SER C C 1
ATOM 9464 O O . SER C 1 427 ? 167.71700 127.19500 136.17500 1.000 57.54376 427 SER C O 1
ATOM 9467 N N . VAL C 1 428 ? 169.18700 126.85300 137.85100 1.000 58.94262 428 VAL C N 1
ATOM 9468 C CA . VAL C 1 428 ? 168.60600 127.85600 138.74300 1.000 58.94262 428 VAL C CA 1
ATOM 9469 C C . VAL C 1 428 ? 169.56600 128.97300 139.16300 1.000 58.94262 428 VAL C C 1
ATOM 9470 O O . VAL C 1 428 ? 170.78500 128.88000 139.00900 1.000 58.94262 428 VAL C O 1
ATOM 9474 N N . GLY C 1 429 ? 168.96300 130.05800 139.69100 1.000 62.70489 429 GLY C N 1
ATOM 9475 C CA . GLY C 1 429 ? 169.65800 131.24200 140.17900 1.000 62.70489 429 GLY C CA 1
ATOM 9476 C C . GLY C 1 429 ? 170.01400 131.20200 141.65700 1.000 62.70489 429 GLY C C 1
ATOM 9477 O O . GLY C 1 429 ? 170.09500 130.13800 142.26900 1.000 62.70489 429 GLY C O 1
ATOM 9478 N N . SER C 1 430 ? 170.20800 132.39300 142.24800 1.000 66.04733 430 SER C N 1
ATOM 9479 C CA . SER C 1 430 ? 170.66700 132.54400 143.63200 1.000 66.04733 430 SER C CA 1
ATOM 9480 C C . SER C 1 430 ? 169.64800 133.23600 144.53900 1.000 66.04733 430 SER C C 1
ATOM 9481 O O . SER C 1 430 ? 168.94400 134.15400 144.11300 1.000 66.04733 430 SER C O 1
ATOM 9484 N N . TYR C 1 431 ? 169.58500 132.78400 145.80000 1.000 71.42671 431 TYR C N 1
ATOM 9485 C CA . TYR C 1 431 ? 168.65000 133.28600 146.81200 1.000 71.42671 431 TYR C CA 1
ATOM 9486 C C . TYR C 1 431 ? 169.07600 134.62400 147.41800 1.000 71.42671 431 TYR C C 1
ATOM 9487 O O . TYR C 1 431 ? 170.17200 134.74700 147.97200 1.000 71.42671 431 TYR C O 1
ATOM 9496 N N . LEU C 1 432 ? 168.18500 135.61500 147.33300 1.000 76.52629 432 LEU C N 1
ATOM 9497 C CA . LEU C 1 432 ? 168.38500 136.96000 147.88500 1.000 76.52629 432 LEU C CA 1
ATOM 9498 C C . LEU C 1 432 ? 167.91300 137.03000 149.34200 1.000 76.52629 432 LEU C C 1
ATOM 9499 O O . LEU C 1 432 ? 166.84900 137.56200 149.66000 1.000 76.52629 432 LEU C O 1
ATOM 9504 N N . GLY C 1 433 ? 168.72700 136.48100 150.24300 1.000 81.39258 433 GLY C N 1
ATOM 9505 C CA . GLY C 1 433 ? 168.37500 136.46400 151.65000 1.000 81.39258 433 GLY C CA 1
ATOM 9506 C C . GLY C 1 433 ? 169.59900 136.45700 152.54400 1.000 81.39258 433 GLY C C 1
ATOM 9507 O O . GLY C 1 433 ? 170.73800 136.49700 152.07500 1.000 81.39258 433 GLY C O 1
ATOM 9508 N N . ASP C 1 434 ? 169.34900 136.42800 153.85600 1.000 86.56410 434 ASP C N 1
ATOM 9509 C CA . ASP C 1 434 ? 170.41200 136.52100 154.85300 1.000 86.56410 434 ASP C CA 1
ATOM 9510 C C . ASP C 1 434 ? 170.98300 135.17500 155.29100 1.000 86.56410 434 ASP C C 1
ATOM 9511 O O . ASP C 1 434 ? 172.01900 135.15600 155.96600 1.000 86.56410 434 ASP C O 1
ATOM 9516 N N . GLY C 1 435 ? 170.36100 134.06300 154.92200 1.000 82.77957 435 GLY C N 1
ATOM 9517 C CA . GLY C 1 435 ? 170.83500 132.76700 155.37200 1.000 82.77957 435 GLY C CA 1
ATOM 9518 C C . GLY C 1 435 ? 170.04000 131.63700 154.75700 1.000 82.77957 435 GLY C C 1
ATOM 9519 O O . GLY C 1 435 ? 169.40400 131.80700 153.71600 1.000 82.77957 435 GLY C O 1
ATOM 9520 N N . GLU C 1 436 ? 170.08300 130.47300 155.39900 1.000 78.87362 436 GLU C N 1
ATOM 9521 C CA . GLU C 1 436 ? 169.34100 129.32000 154.90600 1.000 78.87362 436 GLU C CA 1
ATOM 9522 C C . GLU C 1 436 ? 167.83800 129.50200 155.08500 1.000 78.87362 436 GLU C C 1
ATOM 9523 O O . GLU C 1 436 ? 167.37300 130.01800 156.10200 1.000 78.87362 436 GLU C O 1
ATOM 9529 N N . TYR C 1 437 ? 167.08500 129.08400 154.07300 1.000 70.08747 437 TYR C N 1
ATOM 9530 C CA . TYR C 1 437 ? 165.62900 129.06500 154.13100 1.000 70.08747 437 TYR C CA 1
ATOM 9531 C C . TYR C 1 437 ? 165.17100 127.96700 155.09200 1.000 70.08747 437 TYR C C 1
ATOM 9532 O O . TYR C 1 437 ? 165.65900 126.83500 155.02600 1.000 70.08747 437 TYR C O 1
ATOM 9541 N N . ASN C 1 438 ? 164.23900 128.29100 155.99100 1.000 74.14704 438 ASN C N 1
ATOM 9542 C CA . ASN C 1 438 ? 163.73300 127.32700 156.96500 1.000 74.14704 438 ASN C CA 1
ATOM 9543 C C . ASN C 1 438 ? 162.21100 127.25300 156.91300 1.000 74.14704 438 ASN C C 1
ATOM 9544 O O . ASN C 1 438 ? 161.53800 128.28300 157.00200 1.000 74.14704 438 ASN C O 1
ATOM 9549 N N . ALA C 1 439 ? 161.67000 126.03400 156.78900 1.000 72.32658 439 ALA C N 1
ATOM 9550 C CA . ALA C 1 439 ? 160.22700 125.80300 156.74600 1.000 72.32658 439 ALA C CA 1
ATOM 9551 C C . ALA C 1 439 ? 159.73900 124.84000 157.83000 1.000 72.32658 439 ALA C C 1
ATOM 9552 O O . ALA C 1 439 ? 158.64600 124.28500 157.70300 1.000 72.32658 439 ALA C O 1
ATOM 9554 N N . ASP C 1 440 ? 160.52200 124.62400 158.88500 1.000 77.23471 440 ASP C N 1
ATOM 9555 C CA . ASP C 1 440 ? 160.09800 123.78500 160.00300 1.000 77.23471 440 ASP C CA 1
ATOM 9556 C C . ASP C 1 440 ? 158.91300 124.34300 160.79100 1.000 77.23471 440 ASP C C 1
ATOM 9557 O O . ASP C 1 440 ? 158.93500 125.49100 161.24500 1.000 77.23471 440 ASP C O 1
ATOM 9562 N N . ASN C 1 441 ? 157.89600 123.49800 160.98100 1.000 81.03055 441 ASN C N 1
ATOM 9563 C CA . ASN C 1 441 ? 156.83500 123.68400 161.98100 1.000 81.03055 441 ASN C CA 1
ATOM 9564 C C . ASN C 1 441 ? 156.16100 125.06500 161.97100 1.000 81.03055 441 ASN C C 1
ATOM 9565 O O . ASN C 1 441 ? 156.05100 125.73400 163.00100 1.000 81.03055 441 ASN C O 1
ATOM 9570 N N . VAL C 1 442 ? 155.72300 125.50500 160.78700 1.000 81.92893 442 VAL C N 1
ATOM 9571 C CA . VAL C 1 442 ? 155.08300 126.82200 160.64900 1.000 81.92893 442 VAL C CA 1
ATOM 9572 C C . VAL C 1 442 ? 153.66900 126.81200 161.24400 1.000 81.92893 442 VAL C C 1
ATOM 9573 O O . VAL C 1 442 ? 153.05500 125.76000 161.45300 1.000 81.92893 442 VAL C O 1
ATOM 9577 N N . GLU C 1 443 ? 153.15000 128.01400 161.53000 1.000 81.50236 443 GLU C N 1
ATOM 9578 C CA . GLU C 1 443 ? 151.78000 128.16200 162.02600 1.000 81.50236 443 GLU C CA 1
ATOM 9579 C C . GLU C 1 443 ? 150.75200 127.95700 160.91100 1.000 81.50236 443 GLU C C 1
ATOM 9580 O O . GLU C 1 443 ? 150.87400 128.52600 159.82200 1.000 81.50236 443 GLU C O 1
ATOM 9586 N N . LEU C 1 444 ? 149.74900 127.11900 161.17400 1.000 75.95124 444 LEU C N 1
ATOM 9587 C CA . LEU C 1 444 ? 148.74200 126.81100 160.16700 1.000 75.95124 444 LEU C CA 1
ATOM 9588 C C . LEU C 1 444 ? 147.45000 126.37100 160.84700 1.000 75.95124 444 LEU C C 1
ATOM 9589 O O . LEU C 1 444 ? 147.45100 125.91800 161.99300 1.000 75.95124 444 LEU C O 1
ATOM 9594 N N . GLY C 1 445 ? 146.34300 126.52100 160.12100 1.000 73.62297 445 GLY C N 1
ATOM 9595 C CA . GLY C 1 445 ? 145.02900 126.15500 160.61600 1.000 73.62297 445 GLY C CA 1
ATOM 9596 C C . GLY C 1 445 ? 144.03900 125.87300 159.50500 1.000 73.62297 445 GLY C C 1
ATOM 9597 O O . GLY C 1 445 ? 144.42000 125.42100 158.42800 1.000 73.62297 445 GLY C O 1
#

Solvent-accessible surface area: 58900 Å² total; per-residue (Å²): 106,16,92,80,87,30,1,10,46,2,1,4,6,79,5,92,75,24,58,2,43,43,62,20,73,86,54,60,67,7,0,0,4,13,8,23,5,33,8,102,57,8,113,142,38,3,71,152,40,41,66,106,12,52,88,74,4,69,144,43,2,105,92,5,70,128,41,4,56,75,20,19,88,19,0,89,58,2,52,135,133,68,215,35,119,40,29,1,0,13,0,105,72,39,18,43,7,57,21,75,30,2,78,29,1,13,45,19,47,181,22,38,132,31,5,113,14,3,56,129,46,99,78,40,0,82,115,13,82,74,25,31,80,91,34,124,8,102,63,180,71,52,0,6,2,7,3,9,2,24,11,36,4,60,93,98,18,71,25,20,64,138,126,44,59,72,108,63,8,3,120,38,4,15,78,58,6,21,36,5,26,3,57,11,59,101,28,2,13,82,3,36,74,65,10,31,75,36,98,20,34,2,55,47,7,2,61,7,16,92,30,2,10,17,22,2,1,122,38,17,65,69,60,12,50,123,22,104,68,23,14,69,18,96,11,2,48,0,38,5,9,35,2,36,30,109,16,1,11,1,0,0,22,1,18,15,7,88,46,64,108,37,107,115,7,69,0,13,18,6,16,65,4,0,0,7,45,130,48,64,29,48,21,7,94,36,45,154,14,0,0,41,48,94,125,100,19,2,38,16,60,27,97,128,21,32,60,28,138,67,4,0,4,1,40,50,26,22,6,73,41,26,68,139,110,35,52,15,3,0,96,16,43,7,50,97,6,58,82,63,98,26,44,13,96,123,42,63,38,24,4,1,8,111,4,13,1,34,0,0,12,73,65,31,110,5,71,9,40,77,99,90,63,103,51,105,21,68,122,31,14,12,5,21,31,5,19,67,148,170,14,45,0,3,41,1,19,133,13,26,1,21,11,11,70,76,176,49,160,40,109,49,95,6,72,130,48,107,47,45,107,16,89,78,87,30,1,10,46,1,1,4,6,78,5,91,76,25,57,2,42,44,61,20,70,85,54,58,69,7,0,0,4,14,9,22,6,34,8,101,58,9,112,140,39,4,72,152,39,42,66,106,12,51,88,74,5,70,147,42,2,104,92,5,72,126,41,5,55,74,20,20,88,19,0,89,58,2,52,137,131,66,215,34,118,40,29,0,0,13,0,104,72,40,18,43,6,56,21,74,30,1,77,29,1,13,45,17,46,179,24,39,133,31,6,113,15,3,54,130,44,101,77,40,1,83,116,12,81,75,25,31,82,89,32,126,8,104,63,179,72,52,1,6,1,8,3,10,2,24,10,36,4,61,96,98,17,71,26,20,66,139,124,44,59,71,107,62,8,4,122,39,5,13,76,59,5,21,36,5,27,3,54,10,58,99,27,2,14,82,3,35,71,64,9,31,76,35,98,20,35,2,54,47,7,2,62,8,15,92,30,3,12,18,22,2,0,122,40,16,66,70,61,12,50,123,22,104,67,23,13,68,18,98,11,1,48,0,39,4,9,36,2,36,29,110,16,1,12,0,0,0,23,1,18,17,7,86,45,65,105,36,106,115,7,68,0,13,17,6,15,64,4,0,0,8,45,130,48,65,29,48,20,7,96,34,45,155,14,0,0,40,47,92,125,99,18,2,36,15,59,26,98,129,21,32,61,28,140,66,5,0,4,2,39,49,25,22,6,74,41,26,68,142,110,34,52,14,3,0,98,16,44,7,50,102,6,58,82,65,98,26,47,14,96,122,42,63,37,25,3,1,8,111,4,14,2,34,0,0,14,74,66,33,111,6,71,10,41,78,99,90,64,103,49,106,20,67,122,32,14,11,5,20,31,6,19,65,150,170,13,44,0,2,41,1,18,134,14,27,1,22,11,12,71,76,175,48,160,39,110,48,94,5,72,129,46,109,47,46,107,15,92,77,87,29,2,10,47,1,1,5,7,80,4,92,76,26,57,2,43,45,62,20,70,85,54,60,67,7,0,0,3,14,8,22,6,33,7,100,56,8,112,142,39,3,71,153,38,40,67,105,12,50,88,73,4,68,146,43,3,106,92,5,71,126,42,5,55,73,21,20,88,19,0,87,57,2,52,136,132,68,215,36,119,39,28,1,0,12,1,104,72,38,18,44,6,58,22,75,30,1,76,29,1,12,45,19,47,179,24,39,132,29,7,113,13,3,55,129,44,100,78,40,1,83,115,12,82,75,26,31,81,91,34,124,7,103,64,180,71,52,1,7,1,9,4,10,2,24,10,35,4,60,94,98,18,72,27,18,65,140,125,43,60,72,108,62,8,4,123,39,4,14,75,59,6,21,36,5,27,2,58,12,60,100,29,2,14,82,2,37,71,64,9,30,74,36,98,20,33,2,54,48,6,2,61,7,15,92,29,3,12,18,22,2,1,122,38,16,66,69,62,11,50,122,23,104,69,22,13,67,18,97,10,3,46,0,40,4,9,35,2,36,29,110,15,1,11,0,0,0,22,1,19,15,7,87,46,64,109,35,107,113,7,68,0,13,17,7,16,65,4,0,0,7,47,130,48,65,29,47,20,6,96,35,46,155,14,1,0,40,48,94,125,99,18,2,36,16,60,27,99,128,22,33,60,28,137,68,4,0,4,2,40,49,26,23,7,75,42,26,68,143,108,35,51,14,3,0,97,16,43,7,50,100,7,59,83,64,99,26,45,14,96,123,42,64,37,25,3,1,9,110,4,14,1,33,0,0,13,70,68,32,112,5,71,10,40,77,98,89,63,102,51,104,22,68,124,31,14,12,5,20,31,5,19,66,149,171,13,46,0,3,40,1,19,135,13,26,1,21,11,12,71,74,174,49,160,38,108,49,94,6,71,129,46,108,46,46

B-factor: mean 56.04, std 9.41, range [41.11, 88.94]

Sequence (1260 aa):
SIHYDSLSKVGVIKGLTYNYKIKGSPSTKLMVVKLIPNIDSVKNCTQKQYDEYKNLVRKALEPVKMAIDTMLNNVKSGNNKYRFAGAIMAGVALGVATAATVTAGIALHRSNENAQAIANMKSAIQNTNEAVKQLQLANKQTLAVIDTIRGEINNNIIPVINQLSCDTIGLSVGIRLTQYYSEIITAFGPALQNPVNTRITIQAISSVFNGNFDELLKIMGYTSGDLYEILHSELIRGNIIDVDVDAGYIALEIEFPNLTLVPNAVVQELMPISYNIDGDEWVTLVPRFVLTRTTLLSNIDTSRCTITDSSVICDNDYALPMSHELIGCLQGDTSKCAREKVVSSYVPKFALSDGLVYANCLNTICRCMDTDTPISQSLGATVSLLDNKRCSVYQVGDVLISVGSYLGDGEYNADNVELGSIHYDSLSKVGVIKGLTYNYKIKGSPSTKLMVVKLIPNIDSVKNCTQKQYDEYKNLVRKALEPVKMAIDTMLNNVKSGNNKYRFAGAIMAGVALGVATAATVTAGIALHRSNENAQAIANMKSAIQNTNEAVKQLQLANKQTLAVIDTIRGEINNNIIPVINQLSCDTIGLSVGIRLTQYYSEIITAFGPALQNPVNTRITIQAISSVFNGNFDELLKIMGYTSGDLYEILHSELIRGNIIDVDVDAGYIALEIEFPNLTLVPNAVVQELMPISYNIDGDEWVTLVPRFVLTRTTLLSNIDTSRCTITDSSVICDNDYALPMSHELIGCLQGDTSKCAREKVVSSYVPKFALSDGLVYANCLNTICRCMDTDTPISQSLGATVSLLDNKRCSVYQVGDVLISVGSYLGDGEYNADNVELGSIHYDSLSKVGVIKGLTYNYKIKGSPSTKLMVVKLIPNIDSVKNCTQKQYDEYKNLVRKALEPVKMAIDTMLNNVKSGNNKYRFAGAIMAGVALGVATAATVTAGIALHRSNENAQAIANMKSAIQNTNEAVKQLQLANKQTLAVIDTIRGEINNNIIPVINQLSCDTIGLSVGIRLTQYYSEIITAFGPALQNPVNTRITIQAISSVFNGNFDELLKIMGYTSGDLYEILHSELIRGNIIDVDVDAGYIALEIEFPNLTLVPNAVVQELMPISYNIDGDEWVTLVPRFVLTRTTLLSNIDTSRCTITDSSVICDNDYALPMSHELIGCLQGDTSKCAREKVVSSYVPKFALSDGLVYANCLNTICRCMDTDTPISQSLGATVSLLDNKRCSVYQVGDVLISVGSYLGDGEYNADNVELG

Organism: NCBI:txid1474807

Radius of gyration: 34.65 Å; Cα contacts (8 Å, |Δi|>4): 2267; chains: 3; bounding box: 86×90×83 Å

Nearest PDB structures (foldseek):
  8fmy-assembly1_A  TM=1.002E+00  e=1.683E-86  Mojiang virus
  8tvf-assembly1_B  TM=9.825E-01  e=1.773E-74  Langya virus
  6t3f-assembly1_F  TM=9.113E-01  e=1.145E-49  Henipavirus nipahense
  7upb-assembly1_A  TM=9.113E-01  e=1.478E-48  Henipavirus nipahense
  5evm-assembly2_E  TM=9.032E-01  e=5.625E-49  Henipavirus nipahense

Secondary structure (DSSP, 8-state):
---HHHHGGGTEEEEEEEEEEEE----EEEEEEESS---TTSGGG-HHHHHHHHHHHHHHHHHHHHHHHHHHHHHHHHHTT---SS-EEEHHHH-EEEHHHHHHHHHHHHTHHHHHHHHTTHHHHHT--SSEEEEE-TTS-EEEEE-HHHHHHHHHTGGGTTTS-HHHHHHHHHHHHHHHHHHHHHHHHHHHHSTTT--EEHHHHGGGGTT-HHHHHHHTT--TTTSHHHHHTT--EEEEEEEETTTTEEEEEEE---EEEEEEEEEEEEEE--EEETTEEEEE---SEEEEETTEEEEE-GGGEEE-SSEEEESS--EE---HHHHHHHTT-GGG--EEE---TTS--EEEETTEEEE-TTSS-EEETTTTEE----TTBS-EEE-TTT-SEEEETTEEEE-----SSS----BT----/---HHHHGGGTEEEEEEEEEEEE----EEEEEEESS---TTSGGG-HHHHHHHHHHHHHHHHHHHHHHHHHHHHHHHHHTT---SS-EEEHHHH-EEEHHHHHHHHHHHHTHHHHHHHHTTHHHHHT--SSEEEEE-TTS-EEEEE-HHHHHHHHHTGGGTTTS-HHHHHHHHHHHHHHHHHHHHHHHHHHHHSTTT--EEHHHHGGGGTT-HHHHHHHTT--TTTSHHHHHTT--EEEEEEEETTTTEEEEEEE---EEEEEEEEEEEEEE--EEETTEEEEE---SEEEEETTEEEEE-GGGEEE-SSEEEESS--EE---HHHHHHHTT-GGG--EEE---TTS--EEEETTEEEE-TTSS-EEETTTTEE----TTBS-EEE-TTT-SEEEETTEEEE-----SSS----BT----/---HHHHGGGTEEEEEEEEEEEE----EEEEEEESS---TTSGGG-HHHHHHHHHHHHHHHHHHHHHHHHHHHHHHHHHTT---SS-EEEHHHH-EEEHHHHHHHHHHHHTHHHHHHHHTTHHHHHT--SSEEEEE-TTS-EEEEE-HHHHHHHHHTGGGTTTS-HHHHHHHHHHHHHHHHHHHHHHHHHHHHSTTT--EEHHHHGGGGTT-HHHHHHHTT--TTTSHHHHHTT--EEEEEEEETTTTEEEEEEE---EEEEEEEEEEEEEE--EEETTEEEEE---SEEEEETTEEEEE-GGGEEE-SSEEEESS--EE---HHHHHHHTT-GGG--EEE---TTS--EEEETTEEEE-TTSS-EEETTTTEE----TTBS-EEE-TTT-SEEEETTEEEE-----SSS----BT----

InterPro domains:
  IPR000776 Precursor fusion glycoprotein F0, Paramyxoviridae [PF00523] (28-507)

Foldseek 3Di:
DQPQLLVVQQFKHFDDKFFAKAWDDKDKAKEKEFLQADPVVLCVLAVVLSVVLLVVLLVLQVVLQVVLVLLLVQQVVQVVPDDDPATDGNCVSVPDDDPLLVVLSSVLNVCVVVVVQVVVCLVVLRPDQDQKDWDATPVRGIYIYGHQVSNVCVPPDVVCVVPDDSNRVNVVVSVVSVVLVVQCCVLCVVCSVPQSNDKDFLQSVCVSVVSCSQVVQVVRPHGCVVLVVCVVFRPWIKGWNDADSVRGMTMIMIIDTDMDGDPQKMKIAMDGAWWAALHFIKTWDDDGIWMAHPNDTWDADLVQWDDDPHHTYHHDPRTHHDDPLRVCCSVNPQQSTDMDGDDDPPGHAWDDDPFKIKGHCVVWWKAAPVVTGGDDDDSQGIIDIDEPPVHAWMDTHHDIDGGHHDDDDDDDDSGPDRHD/DQPQLLVVQQFKHFDDKFFAKAWDDKDKAKEKEFLQADPVVLCVLAVVLSVVLLVVLLVLQVVLQVVLVLLLVQQVVQVVPDDDPATDGNCVSVPDDDPLLVVLSSVLNVCVVVVVQVVVCLVVLRPDQDQKDWDATPVRGIYIYGHQVSNVCVPPDVVCVVPDDSNRVNVVVSVVSVVLVVQCCVLCVVCSVPQSNDKDFLQSVCVSVVSCSQVVQVVRPHGCVVLVVCVVFRPWIKGWNDADSVRGMTMIMIIDTDMDGDPQKMKIAMDGAWWAALHFIKTWDDDGIWMAHPNDTWDADLVQWDDDPHHTYHHDPRTHHDDPLRVCCSVNPQQSTDMDGDDDPPGHAWDDDPFKIKGHCVVWWKAAPVVTGGDDDDSQGIIDIDEPPVHAWMDTHHDIDGGHHDDDDDDDDSGPDRHD/DQPQLLVVQQFKHFDDKFFAKAWDDKDKAKEKEFLQADPVVLCVLAVVLSVVLLVVLLVLQVVLQVVLVLLLVQQVVQVVPDDDPATDGNCVSVPDDDPLLVVLSSVLNVCVVVVVQVVVCLVVLRPDQDQKDWDATPVRGIYIYGHQVSNVCVPPDVVCVVPDDSNRVNVVVSVVSVVLVVQCCVLCVVCSVPQSNDKDFLQSVCVSVVSCSQVVQVVRPHGCVVLVVCVVFRPWIKGWNDADSVRGMTMIMIIDTDMDGDPQKMKIAMDGAWWAALHFIKTWDDDGIWMAHPNDTWDADLVQWDDDPHHTYHHDPRTHHDDPLRVCCSVNPQQSTDMDGDDDPPGHAWDDDPFKIKGHCVVWWKAAPVVTGGDDDDSQGIIDIDEPPVHAWMDTHHDIDGGHHDDDDDDDDSGPDRHD